Protein AF-A0A3A8YNC7-F1 (afdb_monomer_lite)

pLDDT: mean 73.22, std 20.15, range [21.61, 98.5]

Structure (mmCIF, N/CA/C/O backbone):
data_AF-A0A3A8YNC7-F1
#
_entry.id   AF-A0A3A8YNC7-F1
#
loop_
_atom_site.group_PDB
_atom_site.id
_atom_site.type_symbol
_atom_site.label_atom_id
_atom_site.label_alt_id
_atom_site.label_comp_id
_atom_site.label_asym_id
_atom_site.label_entity_id
_atom_site.label_seq_id
_atom_site.pdbx_PDB_ins_code
_atom_site.Cartn_x
_atom_site.Cartn_y
_atom_site.Cartn_z
_atom_site.occupancy
_atom_site.B_iso_or_equiv
_atom_site.auth_seq_id
_atom_site.auth_comp_id
_atom_site.auth_asym_id
_atom_site.auth_atom_id
_atom_site.pdbx_PDB_model_num
ATOM 1 N N . MET A 1 1 ? -56.239 -61.894 19.172 1.00 36.03 1 MET A N 1
ATOM 2 C CA . MET A 1 1 ? -54.811 -61.527 19.090 1.00 36.03 1 MET A CA 1
ATOM 3 C C . MET A 1 1 ? -54.621 -60.693 17.824 1.00 36.03 1 MET A C 1
ATOM 5 O O . MET A 1 1 ? -54.429 -61.271 16.771 1.00 36.03 1 MET A O 1
ATOM 9 N N . GLY A 1 2 ? -54.797 -59.375 17.793 1.00 36.41 2 GLY A N 1
ATOM 10 C CA . GLY A 1 2 ? -55.080 -58.396 18.844 1.00 36.41 2 GLY A CA 1
ATOM 11 C C . GLY A 1 2 ? -54.711 -56.994 18.331 1.00 36.41 2 GLY A C 1
ATOM 12 O O . GLY A 1 2 ? -53.533 -56.684 18.341 1.00 36.41 2 GLY A O 1
ATOM 13 N N . GLU A 1 3 ? -55.727 -56.250 17.855 1.00 26.77 3 GLU A N 1
ATOM 14 C CA . GLU A 1 3 ? -55.919 -54.768 17.847 1.00 26.77 3 GLU A CA 1
ATOM 15 C C . GLU A 1 3 ? -54.811 -53.881 17.225 1.00 26.77 3 GLU A C 1
ATOM 17 O O . GLU A 1 3 ? -53.690 -53.852 17.704 1.00 26.77 3 GLU A O 1
ATOM 22 N N . LEU A 1 4 ? -54.973 -53.102 16.141 1.00 25.41 4 LEU A N 1
ATOM 23 C CA . LEU A 1 4 ? -56.063 -52.242 15.628 1.00 25.41 4 LEU A CA 1
ATOM 24 C C . LEU A 1 4 ? -56.652 -51.233 16.637 1.00 25.41 4 LEU A C 1
ATOM 26 O O . LEU A 1 4 ? -57.616 -51.556 17.313 1.00 25.41 4 LEU A O 1
ATOM 30 N N . THR A 1 5 ? -56.150 -49.988 16.602 1.00 24.94 5 THR A N 1
ATOM 31 C CA . THR A 1 5 ? -56.826 -48.699 16.934 1.00 24.94 5 THR A CA 1
ATOM 32 C C . THR A 1 5 ? -55.900 -47.570 16.437 1.00 24.94 5 THR A C 1
ATOM 34 O O . THR A 1 5 ? -54.744 -47.549 16.835 1.00 24.94 5 THR A O 1
ATOM 37 N N . ILE A 1 6 ? -56.194 -46.698 15.460 1.00 26.88 6 ILE A N 1
ATOM 38 C CA . ILE A 1 6 ? -57.247 -45.665 15.309 1.00 26.88 6 ILE A CA 1
ATOM 39 C C . ILE A 1 6 ? -57.457 -44.808 16.562 1.00 26.88 6 ILE A C 1
ATOM 41 O O . ILE A 1 6 ? -58.116 -45.286 17.477 1.00 26.88 6 ILE A O 1
ATOM 45 N N . ARG A 1 7 ? -57.029 -43.531 16.513 1.00 24.56 7 ARG A N 1
ATOM 46 C CA . ARG A 1 7 ? -57.798 -42.270 16.752 1.00 24.56 7 ARG A CA 1
ATOM 47 C C . ARG A 1 7 ? -56.975 -41.123 16.122 1.00 24.56 7 ARG A C 1
ATOM 49 O O . ARG A 1 7 ? -55.797 -41.031 16.425 1.00 24.56 7 ARG A O 1
ATOM 56 N N . ARG A 1 8 ? -57.387 -40.348 15.109 1.00 24.58 8 ARG A N 1
ATOM 57 C CA . ARG A 1 8 ? -58.594 -39.533 14.846 1.00 24.58 8 ARG A CA 1
ATOM 58 C C . ARG A 1 8 ? -58.827 -38.398 15.858 1.00 24.58 8 ARG A C 1
ATOM 60 O O . ARG A 1 8 ? -59.073 -38.654 17.029 1.00 24.58 8 ARG A O 1
ATOM 67 N N . ASP A 1 9 ? -58.807 -37.188 15.292 1.00 24.61 9 ASP A N 1
ATOM 68 C CA . ASP A 1 9 ? -59.460 -35.935 15.686 1.00 24.61 9 ASP A CA 1
ATOM 69 C C . ASP A 1 9 ? -59.017 -35.205 16.964 1.00 24.61 9 ASP A C 1
ATOM 71 O O . ASP A 1 9 ? -59.335 -35.604 18.081 1.00 24.61 9 ASP A O 1
ATOM 75 N N . ARG A 1 10 ? -58.458 -33.998 16.773 1.00 25.97 10 ARG A N 1
ATOM 76 C CA . ARG A 1 10 ? -59.207 -32.755 17.052 1.00 25.97 10 ARG A CA 1
ATOM 77 C C . ARG A 1 10 ? -58.528 -31.504 16.480 1.00 25.97 10 ARG A C 1
ATOM 79 O O . ARG A 1 10 ? -57.639 -30.915 17.079 1.00 25.97 10 ARG A O 1
ATOM 86 N N . ILE A 1 11 ? -59.069 -31.051 15.350 1.00 27.25 11 ILE A N 1
ATOM 87 C CA . ILE A 1 11 ? -59.377 -29.632 15.148 1.00 27.25 11 ILE A CA 1
ATOM 88 C C . ILE A 1 11 ? -60.485 -29.287 16.154 1.00 27.25 11 ILE A C 1
ATOM 90 O O . ILE A 1 11 ? -61.528 -29.933 16.141 1.00 27.25 11 ILE A O 1
ATOM 94 N N . LEU A 1 12 ? -60.247 -28.307 17.024 1.00 26.52 12 LEU A N 1
ATOM 95 C CA . LEU A 1 12 ? -61.237 -27.498 17.755 1.00 26.52 12 LEU A CA 1
ATOM 96 C C . LEU A 1 12 ? -60.444 -26.291 18.281 1.00 26.52 12 LEU A C 1
ATOM 98 O O . LEU A 1 12 ? -59.637 -26.409 19.192 1.00 26.52 12 LEU A O 1
ATOM 102 N N . ALA A 1 13 ? -60.413 -25.219 17.499 1.00 24.56 13 ALA A N 1
ATOM 103 C CA . ALA A 1 13 ? -61.351 -24.108 17.623 1.00 24.56 13 ALA A CA 1
ATOM 104 C C . ALA A 1 13 ? -60.949 -23.160 18.757 1.00 24.56 13 ALA A C 1
ATOM 106 O O . ALA A 1 13 ? -61.135 -23.430 19.940 1.00 24.56 13 ALA A O 1
ATOM 107 N N . ALA A 1 14 ? -60.447 -22.003 18.333 1.00 27.52 14 ALA A N 1
ATOM 108 C CA . ALA A 1 14 ? -60.489 -20.786 19.112 1.00 27.52 14 ALA A CA 1
ATOM 109 C C . ALA A 1 14 ? -61.939 -20.504 19.547 1.00 27.52 14 ALA A C 1
ATOM 111 O O . ALA A 1 14 ? -62.822 -20.309 18.711 1.00 27.52 14 ALA A O 1
ATOM 112 N N . ALA A 1 15 ? -62.166 -20.446 20.854 1.00 23.89 15 ALA A N 1
ATOM 113 C CA . ALA A 1 15 ? -63.311 -19.785 21.469 1.00 23.89 15 ALA A CA 1
ATOM 114 C C . ALA A 1 15 ? -62.714 -18.750 22.435 1.00 23.89 15 ALA A C 1
ATOM 116 O O . ALA A 1 15 ? -62.062 -19.114 23.405 1.00 23.89 15 ALA A O 1
ATOM 117 N N . ARG A 1 16 ? -62.626 -17.470 22.056 1.00 25.02 16 ARG A N 1
ATOM 118 C CA . ARG A 1 16 ? -63.670 -16.439 22.222 1.00 25.02 16 ARG A CA 1
ATOM 119 C C . ARG A 1 16 ? -64.345 -16.487 23.597 1.00 25.02 16 ARG A C 1
ATOM 121 O O . ARG A 1 16 ? -65.278 -17.253 23.802 1.00 25.02 16 ARG A O 1
ATOM 128 N N . TYR A 1 17 ? -63.936 -15.561 24.459 1.00 21.61 17 TYR A N 1
ATOM 129 C CA . TYR A 1 17 ? -64.801 -14.909 25.444 1.00 21.61 17 TYR A CA 1
ATOM 130 C C . TYR A 1 17 ? -65.107 -13.520 24.855 1.00 21.61 17 TYR A C 1
ATOM 132 O O . TYR A 1 17 ? -64.193 -12.730 24.643 1.00 21.61 17 TYR A O 1
ATOM 140 N N . GLN A 1 18 ? -66.246 -13.332 24.183 1.00 25.81 18 GLN A N 1
ATOM 141 C CA . GLN A 1 18 ? -67.522 -12.873 24.749 1.00 25.81 18 GLN A CA 1
ATOM 142 C C . GLN A 1 18 ? -67.391 -11.562 25.538 1.00 25.81 18 GLN A C 1
ATOM 144 O O . GLN A 1 18 ? -67.278 -11.549 26.759 1.00 25.81 18 GLN A O 1
ATOM 149 N N . GLY A 1 19 ? -67.452 -10.455 24.790 1.00 26.84 19 GLY A N 1
ATOM 150 C CA . GLY A 1 19 ? -68.066 -9.225 25.273 1.00 26.84 19 GLY A CA 1
ATOM 151 C C . GLY A 1 19 ? -69.580 -9.426 25.347 1.00 26.84 19 GLY A C 1
ATOM 152 O O . GLY A 1 19 ? -70.177 -10.082 24.494 1.00 26.84 19 GLY A O 1
ATOM 153 N N . THR A 1 20 ? -70.174 -8.923 26.417 1.00 27.91 20 THR A N 1
ATOM 154 C CA . THR A 1 20 ? -71.595 -9.015 26.728 1.00 27.91 20 THR A CA 1
ATOM 155 C C . THR A 1 20 ? -72.406 -8.019 25.901 1.00 27.91 20 THR A C 1
ATOM 157 O O . THR A 1 20 ? -72.240 -6.810 26.037 1.00 27.91 20 THR A O 1
ATOM 160 N N . ASP A 1 21 ? -73.334 -8.535 25.096 1.00 26.31 21 ASP A N 1
ATOM 161 C CA . ASP A 1 21 ? -74.416 -7.756 24.493 1.00 26.31 21 ASP A CA 1
ATOM 162 C C . ASP A 1 21 ? -75.533 -7.487 25.514 1.00 26.31 21 ASP A C 1
ATOM 164 O O . ASP A 1 21 ? -75.983 -8.380 26.239 1.00 26.31 21 ASP A O 1
ATOM 168 N N . ARG A 1 22 ? -76.074 -6.265 25.485 1.00 26.98 22 ARG A N 1
ATOM 169 C CA . ARG A 1 22 ? -77.496 -6.024 25.755 1.00 26.98 22 ARG A CA 1
ATOM 170 C C . ARG A 1 22 ? -78.096 -5.275 24.572 1.00 26.98 22 ARG A C 1
ATOM 172 O O . ARG A 1 22 ? -77.726 -4.143 24.279 1.00 26.98 22 ARG A O 1
ATOM 179 N N . ALA A 1 23 ? -79.029 -5.958 23.922 1.00 25.92 23 ALA A N 1
ATOM 180 C CA . ALA A 1 23 ? -79.800 -5.526 22.772 1.00 25.92 23 ALA A CA 1
ATOM 181 C C . ALA A 1 23 ? -80.750 -4.354 23.069 1.00 25.92 23 ALA A C 1
ATOM 183 O O . ALA A 1 23 ? -81.299 -4.251 24.168 1.00 25.92 23 ALA A O 1
ATOM 184 N N . LYS A 1 24 ? -81.056 -3.582 22.019 1.00 27.03 24 LYS A N 1
ATOM 185 C CA . LYS A 1 24 ? -82.421 -3.134 21.713 1.00 27.03 24 LYS A CA 1
ATOM 186 C C . LYS A 1 24 ? -82.661 -3.183 20.198 1.00 27.03 24 LYS A C 1
ATOM 188 O O . LYS A 1 24 ? -81.857 -2.673 19.425 1.00 27.03 24 LYS A O 1
ATOM 193 N N . GLU A 1 25 ? -83.759 -3.852 19.843 1.00 25.83 25 GLU A N 1
ATOM 194 C CA . GLU A 1 25 ? -84.426 -3.976 18.533 1.00 25.83 25 GLU A CA 1
ATOM 195 C C . GLU A 1 25 ? -84.567 -2.607 17.818 1.00 25.83 25 GLU A C 1
ATOM 197 O O . GLU A 1 25 ? -84.596 -1.576 18.481 1.00 25.83 25 GLU A O 1
ATOM 202 N N . ALA A 1 26 ? -84.693 -2.480 16.490 1.00 25.22 26 ALA A N 1
ATOM 203 C CA . ALA A 1 26 ? -85.807 -2.984 15.687 1.00 25.22 26 ALA A CA 1
ATOM 204 C C . ALA A 1 26 ? -85.652 -2.626 14.187 1.00 25.22 26 ALA A C 1
ATOM 206 O O . ALA A 1 26 ? -85.130 -1.566 13.855 1.00 25.22 26 ALA A O 1
ATOM 207 N N . ALA A 1 27 ? -86.243 -3.488 13.346 1.00 25.38 27 ALA A N 1
ATOM 208 C CA . ALA A 1 27 ? -86.808 -3.275 11.998 1.00 25.38 27 ALA A CA 1
ATOM 209 C C . ALA A 1 27 ? -85.867 -2.810 10.854 1.00 25.38 27 ALA A C 1
ATOM 211 O O . ALA A 1 27 ? -85.454 -1.663 10.781 1.00 25.38 27 ALA A O 1
ATOM 212 N N . ALA A 1 28 ? -85.414 -3.697 9.960 1.00 27.89 28 ALA A N 1
ATOM 213 C CA . ALA A 1 28 ? -86.132 -4.321 8.829 1.00 27.89 28 ALA A CA 1
ATOM 214 C C . ALA A 1 28 ? -86.330 -3.410 7.597 1.00 27.89 28 ALA A C 1
ATOM 216 O O . ALA A 1 28 ? -87.231 -2.583 7.579 1.00 27.89 28 ALA A O 1
ATOM 217 N N . ALA A 1 29 ? -85.560 -3.667 6.529 1.00 26.53 29 ALA A N 1
ATOM 218 C CA . ALA A 1 29 ? -86.051 -3.701 5.145 1.00 26.53 29 ALA A CA 1
ATOM 219 C C . ALA A 1 29 ? -85.011 -4.338 4.202 1.00 26.53 29 ALA A C 1
ATOM 221 O O . ALA A 1 29 ? -83.805 -4.134 4.311 1.00 26.53 29 ALA A O 1
ATOM 222 N N . VAL A 1 30 ? -85.536 -5.157 3.299 1.00 27.34 30 VAL A N 1
ATOM 223 C CA . VAL A 1 30 ? -84.879 -6.104 2.396 1.00 27.34 30 VAL A CA 1
ATOM 224 C C . VAL A 1 30 ? -84.108 -5.409 1.264 1.00 27.34 30 VAL A C 1
ATOM 226 O O . VAL A 1 30 ? -84.571 -4.433 0.684 1.00 27.34 30 VAL A O 1
ATOM 229 N N . LYS A 1 31 ? -82.939 -5.971 0.922 1.00 29.16 31 LYS A N 1
ATOM 230 C CA . LYS A 1 31 ? -82.148 -5.664 -0.280 1.00 29.16 31 LYS A CA 1
ATOM 231 C C . LYS A 1 31 ? -82.845 -6.178 -1.548 1.00 29.16 31 LYS A C 1
ATOM 233 O O . LYS A 1 31 ? -83.121 -7.371 -1.642 1.00 29.16 31 LYS A O 1
ATOM 238 N N . SER A 1 32 ? -82.958 -5.323 -2.563 1.00 27.83 32 SER A N 1
ATOM 239 C CA . SER A 1 32 ? -82.966 -5.713 -3.981 1.00 27.83 32 SER A CA 1
ATOM 240 C C . SER A 1 32 ? -81.785 -5.051 -4.703 1.00 27.83 32 SER A C 1
ATOM 242 O O . SER A 1 32 ? -81.369 -3.950 -4.355 1.00 27.83 32 SER A O 1
ATOM 244 N N . GLN A 1 33 ? -81.208 -5.784 -5.651 1.00 38.75 33 GLN A N 1
ATOM 245 C CA . GLN A 1 33 ? -79.868 -5.632 -6.230 1.00 38.75 33 GLN A CA 1
ATOM 246 C C . GLN A 1 33 ? -79.606 -4.333 -7.023 1.00 38.75 33 GLN A C 1
ATOM 248 O O . GLN A 1 33 ? -80.477 -3.838 -7.729 1.00 38.75 33 GLN A O 1
ATOM 253 N N . GLY A 1 34 ? -78.343 -3.883 -6.993 1.00 24.28 34 GLY A N 1
ATOM 254 C CA . GLY A 1 34 ? -77.712 -2.946 -7.936 1.00 24.28 34 GLY A CA 1
ATOM 255 C C . GLY A 1 34 ? -76.236 -2.706 -7.550 1.00 24.28 34 GLY A C 1
ATOM 256 O O . GLY A 1 34 ? -75.964 -2.588 -6.356 1.00 24.28 34 GLY A O 1
ATOM 257 N N . PRO A 1 35 ? -75.263 -2.722 -8.484 1.00 34.44 35 PRO A N 1
ATOM 258 C CA . PRO A 1 35 ? -73.859 -3.008 -8.179 1.00 34.44 35 PRO A CA 1
ATOM 259 C C . PRO A 1 35 ? -73.068 -1.803 -7.643 1.00 34.44 35 PRO A C 1
ATOM 261 O O . PRO A 1 35 ? -73.317 -0.663 -8.014 1.00 34.44 35 PRO A O 1
ATOM 264 N N . SER A 1 36 ? -72.066 -2.117 -6.813 1.00 35.53 36 SER A N 1
ATOM 265 C CA . SER A 1 36 ? -70.827 -1.362 -6.564 1.00 35.53 36 SER A CA 1
ATOM 266 C C . SER A 1 36 ? -70.926 0.167 -6.421 1.00 35.53 36 SER A C 1
ATOM 268 O O . SER A 1 36 ? -70.812 0.913 -7.391 1.00 35.53 36 SER A O 1
ATOM 270 N N . ARG A 1 37 ? -70.985 0.646 -5.173 1.00 33.00 37 ARG A N 1
ATOM 271 C CA . ARG A 1 37 ? -70.445 1.962 -4.789 1.00 33.00 37 ARG A CA 1
ATOM 272 C C . ARG A 1 37 ? -69.829 1.898 -3.394 1.00 33.00 37 ARG A C 1
ATOM 274 O O . ARG A 1 37 ? -70.477 2.249 -2.417 1.00 33.00 37 ARG A O 1
ATOM 281 N N . THR A 1 38 ? -68.563 1.494 -3.314 1.00 38.25 38 THR A N 1
ATOM 282 C CA . THR A 1 38 ? -67.683 1.800 -2.172 1.00 38.25 38 THR A CA 1
ATOM 283 C C . THR A 1 38 ? -66.236 1.946 -2.646 1.00 38.25 38 THR A C 1
ATOM 285 O O . THR A 1 38 ? -65.431 1.040 -2.475 1.00 38.25 38 THR A O 1
ATOM 288 N N . THR A 1 39 ? -65.904 3.098 -3.230 1.00 40.06 39 THR A N 1
ATOM 289 C CA . THR A 1 39 ? -64.523 3.604 -3.383 1.00 40.06 39 THR A CA 1
ATOM 290 C C . THR A 1 39 ? -64.561 5.134 -3.379 1.00 40.06 39 THR A C 1
ATOM 292 O O . THR A 1 39 ? -64.341 5.774 -4.401 1.00 40.06 39 THR A O 1
ATOM 295 N N . GLY A 1 40 ? -64.937 5.733 -2.246 1.00 40.56 40 GLY A N 1
ATOM 296 C CA . GLY A 1 40 ? -65.121 7.188 -2.141 1.00 40.56 40 GLY A CA 1
ATOM 297 C C . GLY A 1 40 ? -64.564 7.842 -0.877 1.00 40.56 40 GLY A C 1
ATOM 298 O O . GLY A 1 40 ? -64.902 8.991 -0.631 1.00 40.56 40 GLY A O 1
ATOM 299 N N . LEU A 1 41 ? -63.751 7.153 -0.063 1.00 45.22 41 LEU A N 1
ATOM 300 C CA . LEU A 1 41 ? -63.377 7.649 1.274 1.00 45.22 41 LEU A CA 1
ATOM 301 C C . LEU A 1 41 ? -61.881 7.618 1.642 1.00 45.22 41 LEU A C 1
ATOM 303 O O . LEU A 1 41 ? -61.559 7.843 2.798 1.00 45.22 41 LEU A O 1
ATOM 307 N N . ASN A 1 42 ? -60.934 7.432 0.713 1.00 55.19 42 ASN A N 1
ATOM 308 C CA . ASN A 1 42 ? -59.547 7.130 1.130 1.00 55.19 42 ASN A CA 1
ATOM 309 C C . ASN A 1 42 ? -58.510 8.237 0.858 1.00 55.19 42 ASN A C 1
ATOM 311 O O . ASN A 1 42 ? -57.356 8.092 1.252 1.00 55.19 42 ASN A O 1
ATOM 315 N N . VAL A 1 43 ? -58.877 9.352 0.218 1.00 45.53 43 VAL A N 1
ATOM 316 C CA . VAL A 1 43 ? -57.926 10.455 -0.051 1.00 45.53 43 VAL A CA 1
ATOM 317 C C . VAL A 1 43 ? -57.842 11.421 1.133 1.00 45.53 43 VAL A C 1
ATOM 319 O O . VAL A 1 43 ? -56.748 11.807 1.533 1.00 45.53 43 VAL A O 1
ATOM 322 N N . SER A 1 44 ? -58.980 11.746 1.757 1.00 47.91 44 SER A N 1
ATOM 323 C CA . SER A 1 44 ? -59.034 12.673 2.897 1.00 47.91 44 SER A CA 1
ATOM 324 C C . SER A 1 44 ? -58.355 12.109 4.149 1.00 47.91 44 SER A C 1
ATOM 326 O O . SER A 1 44 ? -57.640 12.839 4.826 1.00 47.91 44 SER A O 1
ATOM 328 N N . GLU A 1 45 ? -58.520 10.813 4.436 1.00 55.66 45 GLU A N 1
ATOM 329 C CA . GLU A 1 45 ? -57.839 10.147 5.559 1.00 55.66 45 GLU A CA 1
ATOM 330 C C . GLU A 1 45 ? -56.326 10.050 5.334 1.00 55.66 45 GLU A C 1
ATOM 332 O O . GLU A 1 45 ? -55.543 10.257 6.260 1.00 55.66 45 GLU A O 1
ATOM 337 N N . THR A 1 46 ? -55.901 9.793 4.093 1.00 53.09 46 THR A N 1
ATOM 338 C CA . THR A 1 46 ? -54.478 9.754 3.727 1.00 53.09 46 THR A CA 1
ATOM 339 C C . THR A 1 46 ? -53.843 11.137 3.873 1.00 53.09 46 THR A C 1
ATOM 341 O O . THR A 1 46 ? -52.779 11.256 4.480 1.00 53.09 46 THR A O 1
ATOM 344 N N . LEU A 1 47 ? -54.526 12.193 3.417 1.00 50.88 47 LEU A N 1
ATOM 345 C CA . LEU A 1 47 ? -54.077 13.576 3.587 1.00 50.88 47 LEU A CA 1
ATOM 346 C C . LEU A 1 47 ? -54.019 13.967 5.072 1.00 50.88 47 LEU A C 1
ATOM 348 O O . LEU A 1 47 ? -53.033 14.543 5.517 1.00 50.88 47 LEU A O 1
ATOM 352 N N . GLN A 1 48 ? -55.023 13.588 5.868 1.00 59.34 48 GLN A N 1
ATOM 353 C CA . GLN A 1 48 ? -55.058 13.858 7.309 1.00 59.34 48 GLN A CA 1
ATOM 354 C C . GLN A 1 48 ? -53.940 13.118 8.061 1.00 59.34 48 GLN A C 1
ATOM 356 O O . GLN A 1 48 ? -53.300 13.686 8.948 1.00 59.34 48 GLN A O 1
ATOM 361 N N . ARG A 1 49 ? -53.636 11.875 7.665 1.00 61.09 49 ARG A N 1
ATOM 362 C CA . ARG A 1 49 ? -52.511 11.095 8.197 1.00 61.09 49 ARG A CA 1
ATOM 363 C C . ARG A 1 49 ? -51.167 11.723 7.822 1.00 61.09 49 ARG A C 1
ATOM 365 O O . ARG A 1 49 ? -50.299 11.815 8.686 1.00 61.09 49 ARG A O 1
ATOM 372 N N . LEU A 1 50 ? -51.006 12.213 6.593 1.00 57.34 50 LEU A N 1
ATOM 373 C CA . LEU A 1 50 ? -49.811 12.951 6.167 1.00 57.34 50 LEU A CA 1
ATOM 374 C C . LEU A 1 50 ? -49.656 14.280 6.916 1.00 57.34 50 LEU A C 1
ATOM 376 O O . LEU A 1 50 ? -48.567 14.564 7.399 1.00 57.34 50 LEU A O 1
ATOM 380 N N . MET A 1 51 ? -50.737 15.042 7.111 1.00 64.94 51 MET A N 1
ATOM 381 C CA . MET A 1 51 ? -50.718 16.278 7.906 1.00 64.94 51 MET A CA 1
ATOM 382 C C . MET A 1 51 ? -50.359 16.010 9.373 1.00 64.94 51 MET A C 1
ATOM 384 O O . MET A 1 51 ? -49.579 16.759 9.951 1.00 64.94 51 MET A O 1
ATOM 388 N N . SER A 1 52 ? -50.863 14.921 9.966 1.00 68.56 52 SER A N 1
ATOM 389 C CA . SER A 1 52 ? -50.487 14.523 11.331 1.00 68.56 52 SER A CA 1
ATOM 390 C C . SER A 1 52 ? -49.013 14.111 11.443 1.00 68.56 52 SER A C 1
ATOM 392 O O . SER A 1 52 ? -48.345 14.504 12.395 1.00 68.56 52 SER A O 1
ATOM 394 N N . LYS A 1 53 ? -48.477 13.386 10.449 1.00 61.88 53 LYS A N 1
ATOM 395 C CA . LYS A 1 53 ? -47.054 13.013 10.383 1.00 61.88 53 LYS A CA 1
ATOM 396 C C . LYS A 1 53 ? -46.154 14.234 10.168 1.00 61.88 53 LYS A C 1
ATOM 398 O O . LYS A 1 53 ? -45.124 14.337 10.823 1.00 61.88 53 LYS A O 1
ATOM 403 N N . ALA A 1 54 ? -46.561 15.166 9.305 1.00 62.84 54 ALA A N 1
ATOM 404 C CA . ALA A 1 54 ? -45.859 16.426 9.077 1.00 62.84 54 ALA A CA 1
ATOM 405 C C . ALA A 1 54 ? -45.859 17.309 10.336 1.00 62.84 54 ALA A C 1
ATOM 407 O O . ALA A 1 54 ? -44.811 17.812 10.719 1.00 62.84 54 ALA A O 1
ATOM 408 N N . GLY A 1 55 ? -46.992 17.418 11.042 1.00 66.88 55 GLY A N 1
ATOM 409 C CA . GLY A 1 55 ? -47.067 18.148 12.313 1.00 66.88 55 GLY A CA 1
ATOM 410 C C . GLY A 1 55 ? -46.168 17.546 13.401 1.00 66.88 55 GLY A C 1
ATOM 411 O O . GLY A 1 55 ? -45.433 18.270 14.066 1.00 66.88 55 GLY A O 1
ATOM 412 N N . GLN A 1 56 ? -46.141 16.215 13.529 1.00 67.38 56 GLN A N 1
ATOM 413 C CA . GLN A 1 56 ? -45.228 15.522 14.451 1.00 67.38 56 GLN A CA 1
ATOM 414 C C . GLN A 1 56 ? -43.751 15.706 14.069 1.00 67.38 56 GLN A C 1
ATOM 416 O O . GLN A 1 56 ? -42.895 15.814 14.946 1.00 67.38 56 GLN A O 1
ATOM 421 N N . ALA A 1 57 ? -43.434 15.741 12.773 1.00 63.03 57 ALA A N 1
ATOM 422 C CA . ALA A 1 57 ? -42.090 16.027 12.280 1.00 63.03 57 ALA A CA 1
ATOM 423 C C . ALA A 1 57 ? -41.649 17.465 12.604 1.00 63.03 57 ALA A C 1
ATOM 425 O O . ALA A 1 57 ? -40.514 17.677 13.023 1.00 63.03 57 ALA A O 1
ATOM 426 N N . GLU A 1 58 ? -42.541 18.446 12.471 1.00 68.88 58 GLU A N 1
ATOM 427 C CA . GLU A 1 58 ? -42.257 19.846 12.805 1.00 68.88 58 GLU A CA 1
ATOM 428 C C . GLU A 1 58 ? -42.046 20.074 14.300 1.00 68.88 58 GLU A C 1
ATOM 430 O O . GLU A 1 58 ? -41.134 20.807 14.687 1.00 68.88 58 GLU A O 1
ATOM 435 N N . GLU A 1 59 ? -42.858 19.440 15.150 1.00 73.88 59 GLU A N 1
ATOM 436 C CA . GLU A 1 59 ? -42.677 19.489 16.604 1.00 73.88 59 GLU A CA 1
ATOM 437 C C . GLU A 1 59 ? -41.305 18.940 17.008 1.00 73.88 59 GLU A C 1
ATOM 439 O O . GLU A 1 59 ? -40.593 19.583 17.781 1.00 73.88 59 GLU A O 1
ATOM 444 N N . ARG A 1 60 ? -40.893 17.818 16.406 1.00 70.50 60 ARG A N 1
ATOM 445 C CA . ARG A 1 60 ? -39.577 17.202 16.621 1.00 70.50 60 ARG A CA 1
ATOM 446 C C . ARG A 1 60 ? -38.419 18.088 16.160 1.00 70.50 60 ARG A C 1
ATOM 448 O O . ARG A 1 60 ? -37.470 18.280 16.916 1.00 70.50 60 ARG A O 1
ATOM 455 N N . VAL A 1 61 ? -38.521 18.698 14.977 1.00 71.75 61 VAL A N 1
ATOM 456 C CA . VAL A 1 61 ? -37.509 19.645 14.470 1.00 71.75 61 VAL A CA 1
ATOM 457 C C . VAL A 1 61 ? -37.411 20.870 15.384 1.00 71.75 61 VAL A C 1
ATOM 459 O O . VAL A 1 61 ? -36.320 21.361 15.672 1.00 71.75 61 VAL A O 1
ATOM 462 N N . ARG A 1 62 ? -38.546 21.365 15.891 1.00 76.75 62 ARG A N 1
ATOM 463 C CA . ARG A 1 62 ? -38.579 22.498 16.823 1.00 76.75 62 ARG A CA 1
ATOM 464 C C . ARG A 1 62 ? -37.946 22.150 18.173 1.00 76.75 62 ARG A C 1
ATOM 466 O O . ARG A 1 62 ? -37.290 23.010 18.760 1.00 76.75 62 ARG A O 1
ATOM 473 N N . GLU A 1 63 ? -38.148 20.930 18.662 1.00 78.44 63 GLU A N 1
ATOM 474 C CA . GLU A 1 63 ? -37.517 20.410 19.879 1.00 78.44 63 GLU A CA 1
ATOM 475 C C . GLU A 1 63 ? -36.001 20.243 19.702 1.00 78.44 63 GLU A C 1
ATOM 477 O O . GLU A 1 63 ? -35.233 20.733 20.533 1.00 78.44 63 GLU A O 1
ATOM 482 N N . GLY A 1 64 ? -35.556 19.668 18.580 1.00 76.06 64 GLY A N 1
ATOM 483 C CA . GLY A 1 64 ? -34.131 19.557 18.263 1.00 76.06 64 GLY A CA 1
ATOM 484 C C . GLY A 1 64 ? -33.450 20.926 18.158 1.00 76.06 64 GLY A C 1
ATOM 485 O O . GLY A 1 64 ? -32.393 21.140 18.745 1.00 76.06 64 GLY A O 1
ATOM 486 N N . ARG A 1 65 ? -34.115 21.915 17.545 1.00 80.94 65 ARG A N 1
ATOM 487 C CA . ARG A 1 65 ? -33.599 23.291 17.470 1.00 80.94 65 ARG A CA 1
ATOM 488 C C . ARG A 1 65 ? -33.450 23.944 18.843 1.00 80.94 65 ARG A C 1
ATOM 490 O O . ARG A 1 65 ? -32.460 24.621 19.088 1.00 80.94 65 ARG A O 1
ATOM 497 N N . ARG A 1 66 ? -34.422 23.752 19.744 1.00 82.94 66 ARG A N 1
ATOM 498 C CA . ARG A 1 66 ? -34.322 24.253 21.128 1.00 82.94 66 ARG A CA 1
ATOM 499 C C . ARG A 1 66 ? -33.142 23.621 21.861 1.00 82.94 66 ARG A C 1
ATOM 501 O O . ARG A 1 66 ? -32.439 24.330 22.563 1.00 82.94 66 ARG A O 1
ATOM 508 N N . THR A 1 67 ? -32.924 22.323 21.656 1.00 82.69 67 THR A N 1
ATOM 509 C CA . THR A 1 67 ? -31.809 21.573 22.252 1.00 82.69 67 THR A CA 1
ATOM 510 C C . THR A 1 67 ? -30.461 22.156 21.824 1.00 82.69 67 THR A C 1
ATOM 512 O O . THR A 1 67 ? -29.639 22.474 22.681 1.00 82.69 67 THR A O 1
ATOM 515 N N . LEU A 1 68 ? -30.268 22.380 20.518 1.00 82.69 68 LEU A N 1
ATOM 516 C CA . LEU A 1 68 ? -29.054 23.008 19.984 1.00 82.69 68 LEU A CA 1
ATOM 517 C C . LEU A 1 68 ? -28.855 24.432 20.527 1.00 82.69 68 LEU A C 1
ATOM 519 O O . LEU A 1 68 ? -27.771 24.748 21.002 1.00 82.69 68 LEU A O 1
ATOM 523 N N . GLN A 1 69 ? -29.910 25.255 20.552 1.00 86.38 69 GLN A N 1
ATOM 524 C CA . GLN A 1 69 ? -29.847 26.629 21.077 1.00 86.38 69 GLN A CA 1
ATOM 525 C C . GLN A 1 69 ? -29.475 26.688 22.565 1.00 86.38 69 GLN A C 1
ATOM 527 O O . GLN A 1 69 ? -28.744 27.584 22.987 1.00 86.38 69 GLN A O 1
ATOM 532 N N . THR A 1 70 ? -29.977 25.747 23.372 1.00 87.31 70 THR A N 1
ATOM 533 C CA . THR A 1 70 ? -29.605 25.643 24.788 1.00 87.31 70 THR A CA 1
ATOM 534 C C . THR A 1 70 ? -28.115 25.346 24.943 1.00 87.31 70 THR A C 1
ATOM 536 O O . THR A 1 70 ? -27.459 26.014 25.737 1.00 87.31 70 THR A O 1
ATOM 539 N N . GLY A 1 71 ? -27.570 24.400 24.171 1.00 85.94 71 GLY A N 1
ATOM 540 C CA . GLY A 1 71 ? -26.136 24.098 24.208 1.00 85.94 71 GLY A CA 1
ATOM 541 C C . GLY A 1 71 ? -25.269 25.251 23.694 1.00 85.94 71 GLY A C 1
ATOM 542 O O . GLY A 1 71 ? -24.300 25.611 24.350 1.00 85.94 71 GLY A O 1
ATOM 543 N N . GLU A 1 72 ? -25.650 25.892 22.587 1.00 87.69 72 GLU A N 1
ATOM 544 C CA . GLU A 1 72 ? -24.921 27.024 21.993 1.00 87.69 72 GLU A CA 1
ATOM 545 C C . GLU A 1 72 ? -24.824 28.227 22.945 1.00 87.69 72 GLU A C 1
ATOM 547 O O . GLU A 1 72 ? -23.755 28.820 23.084 1.00 87.69 72 GLU A O 1
ATOM 552 N N . THR A 1 73 ? -25.912 28.538 23.663 1.00 90.44 73 THR A N 1
ATOM 553 C CA . THR A 1 73 ? -25.929 29.614 24.671 1.00 90.44 73 THR A CA 1
ATOM 554 C C . THR A 1 73 ? -24.917 29.336 25.784 1.00 90.44 73 THR A C 1
ATOM 556 O O . THR A 1 73 ? -24.127 30.209 26.135 1.00 90.44 73 THR A O 1
ATOM 559 N N . VAL A 1 74 ? -24.896 28.102 26.300 1.00 92.00 74 VAL A N 1
ATOM 560 C CA . VAL A 1 74 ? -23.950 27.695 27.350 1.00 92.00 74 VAL A CA 1
ATOM 561 C C . VAL A 1 74 ? -22.512 27.745 26.834 1.00 92.00 74 VAL A C 1
ATOM 563 O O . VAL A 1 74 ? -21.636 28.260 27.523 1.00 92.00 74 VAL A O 1
ATOM 566 N N . LEU A 1 75 ? -22.256 27.262 25.615 1.00 89.88 75 LEU A N 1
ATOM 567 C CA . LEU A 1 75 ? -20.918 27.284 25.017 1.00 89.88 75 LEU A CA 1
ATOM 568 C C . LEU A 1 75 ? -20.398 28.713 24.817 1.00 89.88 75 LEU A C 1
ATOM 570 O O . LEU A 1 75 ? -19.228 28.967 25.089 1.00 89.88 75 LEU A O 1
ATOM 574 N N . ALA A 1 76 ? -21.253 29.649 24.396 1.00 89.81 76 ALA A N 1
ATOM 575 C CA . ALA A 1 76 ? -20.884 31.058 24.260 1.00 89.81 76 ALA A CA 1
ATOM 576 C C . ALA A 1 76 ? -20.488 31.683 25.611 1.00 89.81 76 ALA A C 1
ATOM 578 O O . ALA A 1 76 ? -19.431 32.303 25.715 1.00 89.81 76 ALA A O 1
ATOM 579 N N . GLU A 1 77 ? -21.272 31.450 26.669 1.00 92.88 77 GLU A N 1
ATOM 580 C CA . GLU A 1 77 ? -20.963 31.958 28.016 1.00 92.88 77 GLU A CA 1
ATOM 581 C C . GLU A 1 77 ? -19.681 31.339 28.605 1.00 92.88 77 GLU A C 1
ATOM 583 O O . GLU A 1 77 ? -18.900 32.019 29.284 1.00 92.88 77 GLU A O 1
ATOM 588 N N . VAL A 1 78 ? -19.424 30.055 28.326 1.00 93.06 78 VAL A N 1
ATOM 589 C CA . VAL A 1 78 ? -18.169 29.385 28.698 1.00 93.06 78 VAL A CA 1
ATOM 590 C C . VAL A 1 78 ? -16.988 29.991 27.934 1.00 93.06 78 VAL A C 1
ATOM 592 O O . VAL A 1 78 ? -15.966 30.284 28.554 1.00 93.06 78 VAL A O 1
ATOM 595 N N . GLN A 1 79 ? -17.124 30.245 26.629 1.00 91.69 79 GLN A N 1
ATOM 596 C CA . GLN A 1 79 ? -16.071 30.841 25.799 1.00 91.69 79 GLN A CA 1
ATOM 597 C C . GLN A 1 79 ? -15.686 32.253 26.270 1.00 91.69 79 GLN A C 1
ATOM 599 O O . GLN A 1 79 ? -14.496 32.584 26.353 1.00 91.69 79 GLN A O 1
ATOM 604 N N . ASP A 1 80 ? -16.670 33.070 26.645 1.00 93.44 80 ASP A N 1
ATOM 605 C CA . ASP A 1 80 ? -16.447 34.402 27.216 1.00 93.44 80 ASP A CA 1
ATOM 606 C C . ASP A 1 80 ? -15.746 34.322 28.580 1.00 93.44 80 ASP A C 1
ATOM 608 O O . ASP A 1 80 ? -14.793 35.061 28.853 1.00 93.44 80 ASP A O 1
ATOM 612 N N . SER A 1 81 ? -16.167 33.378 29.426 1.00 93.38 81 SER A N 1
ATOM 613 C CA . SER A 1 81 ? -15.569 33.153 30.746 1.00 93.38 81 SER A CA 1
ATOM 614 C C . SER A 1 81 ? -14.112 32.690 30.641 1.00 93.38 81 SER A C 1
ATOM 616 O O . SER A 1 81 ? -13.251 33.228 31.340 1.00 93.38 81 SER A O 1
ATOM 618 N N . LEU A 1 82 ? -13.803 31.767 29.723 1.00 93.31 82 LEU A N 1
ATOM 619 C CA . LEU A 1 82 ? -12.434 31.321 29.446 1.00 93.31 82 LEU A CA 1
ATOM 620 C C . LEU A 1 82 ? -11.562 32.453 28.888 1.00 93.31 82 LEU A C 1
ATOM 622 O O . LEU A 1 82 ? -10.413 32.602 29.299 1.00 93.31 82 LEU A O 1
ATOM 626 N N . SER A 1 83 ? -12.112 33.292 28.005 1.00 92.75 83 SER A N 1
ATOM 627 C CA . SER A 1 83 ? -11.408 34.468 27.474 1.00 92.75 83 SER A CA 1
ATOM 628 C C . SER A 1 83 ? -11.046 35.454 28.593 1.00 92.75 83 SER A C 1
ATOM 630 O O . SER A 1 83 ? -9.936 35.987 28.627 1.00 92.75 83 SER A O 1
ATOM 632 N N . ARG A 1 84 ? -11.946 35.649 29.567 1.00 93.69 84 ARG A N 1
ATOM 633 C CA . ARG A 1 84 ? -11.668 36.458 30.760 1.00 93.69 84 ARG A CA 1
ATOM 634 C C . ARG A 1 84 ? -10.601 35.824 31.652 1.00 93.69 84 ARG A C 1
ATOM 636 O O . ARG A 1 84 ? -9.714 36.535 32.113 1.00 93.69 84 ARG A O 1
ATOM 643 N N . MET A 1 85 ? -10.645 34.510 31.874 1.00 94.19 85 MET A N 1
ATOM 644 C CA . MET A 1 85 ? -9.612 33.801 32.641 1.00 94.19 85 MET A CA 1
ATOM 645 C C . MET A 1 85 ? -8.229 33.910 31.979 1.00 94.19 85 MET A C 1
ATOM 647 O O . MET A 1 85 ? -7.238 34.109 32.679 1.00 94.19 85 MET A O 1
ATOM 651 N N . ALA A 1 86 ? -8.150 33.836 30.644 1.00 91.31 86 ALA A N 1
ATOM 652 C CA . ALA A 1 86 ? -6.892 33.969 29.903 1.00 91.31 86 ALA A CA 1
ATOM 653 C C . ALA A 1 86 ? -6.274 35.369 30.075 1.00 91.31 86 ALA A C 1
ATOM 655 O O . ALA A 1 86 ? -5.069 35.504 30.295 1.00 91.31 86 ALA A O 1
ATOM 656 N N . GLU A 1 87 ? -7.108 36.412 30.074 1.00 92.00 87 GLU A N 1
ATOM 657 C CA . GLU A 1 87 ? -6.684 37.783 30.372 1.00 92.00 87 GLU A CA 1
ATOM 658 C C . GLU A 1 87 ? -6.165 37.926 31.818 1.00 92.00 87 GLU A C 1
ATOM 660 O O . GLU A 1 87 ? -5.146 38.581 32.047 1.00 92.00 87 GLU A O 1
ATOM 665 N N . LEU A 1 88 ? -6.802 37.273 32.803 1.00 92.81 88 LEU A N 1
ATOM 666 C CA . LEU A 1 88 ? -6.310 37.244 34.191 1.00 92.81 88 LEU A CA 1
ATOM 667 C C . LEU A 1 88 ? -4.947 36.545 34.297 1.00 92.81 88 LEU A C 1
ATOM 669 O O . LEU A 1 88 ? -4.049 37.050 34.973 1.00 92.81 88 LEU A O 1
ATOM 673 N N . ALA A 1 89 ? -4.769 35.422 33.596 1.00 91.69 89 ALA A N 1
ATOM 674 C CA . ALA A 1 89 ? -3.504 34.693 33.556 1.00 91.69 89 ALA A CA 1
ATOM 675 C C . ALA A 1 89 ? -2.383 35.536 32.925 1.00 91.69 89 ALA A C 1
ATOM 677 O O . ALA A 1 89 ? -1.281 35.620 33.473 1.00 91.69 89 ALA A O 1
ATOM 678 N N . LYS A 1 90 ? -2.674 36.248 31.829 1.00 91.12 90 LYS A N 1
ATOM 679 C CA . LYS A 1 90 ? -1.729 37.181 31.202 1.00 91.12 90 LYS A CA 1
ATOM 680 C C . LYS A 1 90 ? -1.324 38.311 32.153 1.00 91.12 90 LYS A C 1
ATOM 682 O O . LYS A 1 90 ? -0.133 38.565 32.337 1.00 91.12 90 LYS A O 1
ATOM 687 N N . ARG A 1 91 ? -2.293 38.936 32.833 1.00 89.75 91 ARG A N 1
ATOM 688 C CA . ARG A 1 91 ? -2.026 39.974 33.846 1.00 89.75 91 ARG A CA 1
ATOM 689 C C . ARG A 1 91 ? -1.187 39.453 35.007 1.00 89.75 91 ARG A C 1
ATOM 691 O O . ARG A 1 91 ? -0.292 40.156 35.461 1.00 89.75 91 ARG A O 1
ATOM 698 N N . ALA A 1 92 ? -1.420 38.224 35.464 1.00 89.31 92 ALA A N 1
ATOM 699 C CA . ALA A 1 92 ? -0.620 37.611 36.523 1.00 89.31 92 ALA A CA 1
ATOM 700 C C . ALA A 1 92 ? 0.827 37.307 36.081 1.00 89.31 92 ALA A C 1
ATOM 702 O O . ALA A 1 92 ? 1.744 37.370 36.907 1.00 89.31 92 ALA A O 1
ATOM 703 N N . ALA A 1 93 ? 1.043 37.015 34.792 1.00 89.25 93 ALA A N 1
ATOM 704 C CA . ALA A 1 93 ? 2.361 36.761 34.212 1.00 89.25 93 ALA A CA 1
ATOM 705 C C . ALA A 1 93 ? 3.200 38.037 34.008 1.00 89.25 93 ALA A C 1
ATOM 707 O O . ALA A 1 93 ? 4.424 37.985 34.141 1.00 89.25 93 ALA A O 1
ATOM 708 N N . GLU A 1 94 ? 2.557 39.163 33.688 1.00 87.81 94 GLU A N 1
ATOM 709 C CA . GLU A 1 94 ? 3.211 40.450 33.388 1.00 87.81 94 GLU A CA 1
ATOM 710 C C . GLU A 1 94 ? 3.218 41.421 34.588 1.00 87.81 94 GLU A C 1
ATOM 712 O O . GLU A 1 94 ? 4.053 42.323 34.656 1.00 87.81 94 GLU A O 1
ATOM 717 N N . GLY A 1 95 ? 2.302 41.235 35.543 1.00 79.44 95 GLY A N 1
ATOM 718 C CA . GLY A 1 95 ? 2.055 42.141 36.665 1.00 79.44 95 GLY A CA 1
ATOM 719 C C . GLY A 1 95 ? 2.832 41.839 37.959 1.00 79.44 95 GLY A C 1
ATOM 720 O O . GLY A 1 95 ? 3.482 40.790 38.099 1.00 79.44 95 GLY A O 1
ATOM 721 N N . PRO A 1 96 ? 2.770 42.764 38.938 1.00 74.31 96 PRO A N 1
ATOM 722 C CA . PRO A 1 96 ? 3.452 42.641 40.225 1.00 74.31 96 PRO A CA 1
ATOM 723 C C . PRO A 1 96 ? 2.865 41.505 41.095 1.00 74.31 96 PRO A C 1
ATOM 725 O O . PRO A 1 96 ? 1.701 41.135 40.946 1.00 74.31 96 PRO A O 1
ATOM 728 N N . PRO A 1 97 ? 3.654 40.921 42.021 1.00 67.75 97 PRO A N 1
ATOM 729 C CA . PRO A 1 97 ? 3.252 39.747 42.806 1.00 67.75 97 PRO A CA 1
ATOM 730 C C . PRO A 1 97 ? 2.075 39.986 43.763 1.00 67.75 97 PRO A C 1
ATOM 732 O O . PRO A 1 97 ? 1.350 39.040 44.059 1.00 67.75 97 PRO A O 1
ATOM 735 N N . GLU A 1 98 ? 1.880 41.220 44.233 1.00 67.38 98 GLU A N 1
ATOM 736 C CA . GLU A 1 98 ? 0.850 41.578 45.223 1.00 67.38 98 GLU A CA 1
ATOM 737 C C . GLU A 1 98 ? -0.580 41.462 44.662 1.00 67.38 98 GLU A C 1
ATOM 739 O O . GLU A 1 98 ? -1.510 41.169 45.410 1.00 67.38 98 GLU A O 1
ATOM 744 N N . ASP A 1 99 ? -0.743 41.559 43.338 1.00 79.25 99 ASP A N 1
ATOM 745 C CA . ASP A 1 99 ? -2.047 41.483 42.669 1.00 79.25 99 ASP A CA 1
ATOM 746 C C . ASP A 1 99 ? -2.474 40.037 42.346 1.00 79.25 99 ASP A C 1
ATOM 748 O O . ASP A 1 99 ? -3.649 39.766 42.091 1.00 79.25 99 ASP A O 1
ATOM 752 N N . ARG A 1 100 ? -1.549 39.066 42.388 1.00 84.06 100 ARG A N 1
ATOM 753 C CA . ARG A 1 100 ? -1.806 37.686 41.927 1.00 84.06 100 ARG A CA 1
ATOM 754 C C . ARG A 1 100 ? -2.800 36.921 42.797 1.00 84.06 100 ARG A C 1
ATOM 756 O O . ARG A 1 100 ? -3.525 36.079 42.277 1.00 84.06 100 ARG A O 1
ATOM 763 N N . ALA A 1 101 ? -2.869 37.223 44.094 1.00 85.94 101 ALA A N 1
ATOM 764 C CA . ALA A 1 101 ? -3.844 36.603 44.994 1.00 85.94 101 ALA A CA 1
ATOM 765 C C . ALA A 1 101 ? -5.286 37.018 44.648 1.00 85.94 101 ALA A C 1
ATOM 767 O O . ALA A 1 101 ? -6.175 36.172 44.609 1.00 85.94 101 ALA A O 1
ATOM 768 N N . ALA A 1 102 ? -5.503 38.297 44.324 1.00 87.94 102 ALA A N 1
ATOM 769 C CA . ALA A 1 102 ? -6.808 38.797 43.893 1.00 87.94 102 ALA A CA 1
ATOM 770 C C . ALA A 1 102 ? -7.199 38.254 42.506 1.00 87.94 102 ALA A C 1
ATOM 772 O O . ALA A 1 102 ? -8.358 37.905 42.282 1.00 87.94 102 ALA A O 1
ATOM 773 N N . LEU A 1 103 ? -6.228 38.128 41.590 1.00 90.81 103 LEU A N 1
ATOM 774 C CA . LEU A 1 103 ? -6.441 37.515 40.273 1.00 90.81 103 LEU A CA 1
ATOM 775 C C . LEU A 1 103 ? -6.784 36.018 40.377 1.00 90.81 103 LEU A C 1
ATOM 777 O O . LEU A 1 103 ? -7.640 35.550 39.631 1.00 90.81 103 LEU A O 1
ATOM 781 N N . GLN A 1 104 ? -6.169 35.281 41.311 1.00 92.12 104 GLN A N 1
ATOM 782 C CA . GLN A 1 104 ? -6.506 33.877 41.580 1.00 92.12 104 GLN A CA 1
ATOM 783 C C . GLN A 1 104 ? -7.948 33.733 42.089 1.00 92.12 104 GLN A C 1
ATOM 785 O O . GLN A 1 104 ? -8.689 32.909 41.571 1.00 92.12 104 GLN A O 1
ATOM 790 N N . GLU A 1 105 ? -8.384 34.571 43.034 1.00 91.44 105 GLU A N 1
ATOM 791 C CA . GLU A 1 105 ? -9.759 34.521 43.559 1.00 91.44 105 GLU A CA 1
ATOM 792 C C . GLU A 1 105 ? -10.813 34.843 42.480 1.00 91.44 105 GLU A C 1
ATOM 794 O O . GLU A 1 105 ? -11.941 34.343 42.502 1.00 91.44 105 GLU A O 1
ATOM 799 N N . GLU A 1 106 ? -10.484 35.706 41.516 1.00 93.00 106 GLU A N 1
ATOM 800 C CA . GLU A 1 106 ? -11.344 35.934 40.352 1.00 93.00 106 GLU A CA 1
ATOM 801 C C . GLU A 1 106 ? -11.346 34.739 39.386 1.00 93.00 106 GLU A C 1
ATOM 803 O O . GLU A 1 106 ? -12.416 34.364 38.902 1.00 93.00 106 GLU A O 1
ATOM 808 N N . LEU A 1 107 ? -10.189 34.110 39.153 1.00 92.75 107 LEU A N 1
ATOM 809 C CA . LEU A 1 107 ? -10.067 32.908 38.325 1.00 92.75 107 LEU A CA 1
ATOM 810 C C . LEU A 1 107 ? -10.896 31.747 38.898 1.00 92.75 107 LEU A C 1
ATOM 812 O O . LEU A 1 107 ? -11.673 31.140 38.160 1.00 92.75 107 LEU A O 1
ATOM 816 N N . ASP A 1 108 ? -10.805 31.494 40.205 1.00 92.19 108 ASP A N 1
ATOM 817 C CA . ASP A 1 108 ? -11.532 30.413 40.884 1.00 92.19 108 ASP A CA 1
ATOM 818 C C . ASP A 1 108 ? -13.055 30.621 40.790 1.00 92.19 108 ASP A C 1
ATOM 820 O O . ASP A 1 108 ? -13.808 29.700 40.466 1.00 92.19 108 ASP A O 1
ATOM 824 N N . ARG A 1 109 ? -13.527 31.867 40.963 1.00 92.75 109 ARG A N 1
ATOM 825 C CA . ARG A 1 109 ? -14.951 32.212 40.799 1.00 92.75 109 ARG A CA 1
ATOM 826 C C . ARG A 1 109 ? -15.458 31.977 39.377 1.00 92.75 109 ARG A C 1
ATOM 828 O O . ARG A 1 109 ? -16.606 31.560 39.203 1.00 92.75 109 ARG A O 1
ATOM 835 N N . LEU A 1 110 ? -14.640 32.262 38.362 1.00 92.56 110 LEU A N 1
ATOM 836 C CA . LEU A 1 110 ? -14.990 31.999 36.963 1.00 92.56 110 LEU A CA 1
ATOM 837 C C . LEU A 1 110 ? -15.015 30.494 36.668 1.00 92.56 110 LEU A C 1
ATOM 839 O O . LEU A 1 110 ? -15.952 30.032 36.018 1.00 92.56 110 LEU A O 1
ATOM 843 N N . ALA A 1 111 ? -14.069 29.723 37.209 1.00 89.88 111 ALA A N 1
ATOM 844 C CA . ALA A 1 111 ? -14.044 28.265 37.089 1.00 89.88 111 ALA A CA 1
ATOM 845 C C . ALA A 1 111 ? -15.297 27.607 37.703 1.00 89.88 111 ALA A C 1
ATOM 847 O O . ALA A 1 111 ? -15.945 26.774 37.063 1.00 89.88 111 ALA A O 1
ATOM 848 N N . GLU A 1 112 ? -15.706 28.032 38.903 1.00 90.19 112 GLU A N 1
ATOM 849 C CA . GLU A 1 112 ? -16.957 27.583 39.534 1.00 90.19 112 GLU A CA 1
ATOM 850 C C . GLU A 1 112 ? -18.203 28.013 38.743 1.00 90.19 112 GLU A C 1
ATOM 852 O O . GLU A 1 112 ? -19.203 27.288 38.680 1.00 90.19 112 GLU A O 1
ATOM 857 N N . GLY A 1 113 ? -18.168 29.206 38.141 1.00 91.12 113 GLY A N 1
ATOM 858 C CA . GLY A 1 113 ? -19.200 29.686 37.224 1.00 91.12 113 GLY A CA 1
ATOM 859 C C . GLY A 1 113 ? -19.370 28.753 36.026 1.00 91.12 113 GLY A C 1
ATOM 860 O O . GLY A 1 113 ? -20.477 28.273 35.781 1.00 91.12 113 GLY A O 1
ATOM 861 N N . ILE A 1 114 ? -18.268 28.430 35.346 1.00 91.19 114 ILE A N 1
ATOM 862 C CA . ILE A 1 114 ? -18.223 27.499 34.210 1.00 91.19 114 ILE A CA 1
ATOM 863 C C . ILE A 1 114 ? -18.768 26.121 34.608 1.00 91.19 114 ILE A C 1
ATOM 865 O O . ILE A 1 114 ? -19.647 25.592 33.926 1.00 91.19 114 ILE A O 1
ATOM 869 N N . GLY A 1 115 ? -18.331 25.571 35.746 1.00 87.00 115 GLY A N 1
ATOM 870 C CA . GLY A 1 115 ? -18.817 24.280 36.242 1.00 87.00 115 GLY A CA 1
ATOM 871 C C . GLY A 1 115 ? -20.335 24.242 36.452 1.00 87.00 115 GLY A C 1
ATOM 872 O O . GLY A 1 115 ? -20.991 23.273 36.070 1.00 87.00 115 GLY A O 1
ATOM 873 N N . ARG A 1 116 ? -20.924 25.320 36.991 1.00 87.12 116 ARG A N 1
ATOM 874 C CA . ARG A 1 116 ? -22.382 25.427 37.174 1.00 87.12 116 ARG A CA 1
ATOM 875 C C . ARG A 1 116 ? -23.147 25.563 35.859 1.00 87.12 116 ARG A C 1
ATOM 877 O O . ARG A 1 116 ? -24.200 24.944 35.729 1.00 87.12 116 ARG A O 1
ATOM 884 N N . MET A 1 117 ? -22.646 26.356 34.908 1.00 90.94 117 MET A N 1
ATOM 885 C CA . MET A 1 117 ? -23.297 26.552 33.603 1.00 90.94 117 MET A CA 1
ATOM 886 C C . MET A 1 117 ? -23.356 25.243 32.814 1.00 90.94 117 MET A C 1
ATOM 888 O O . MET A 1 117 ? -24.419 24.846 32.340 1.00 90.94 117 MET A O 1
ATOM 892 N N . ILE A 1 118 ? -22.232 24.528 32.760 1.00 86.69 118 ILE A N 1
ATOM 893 C CA . ILE A 1 118 ? -22.133 23.230 32.092 1.00 86.69 118 ILE A CA 1
ATOM 894 C C . ILE A 1 118 ? -23.007 22.186 32.800 1.00 86.69 118 ILE A C 1
ATOM 896 O O . ILE A 1 118 ? -23.814 21.524 32.152 1.00 86.69 118 ILE A O 1
ATOM 900 N N . GLY A 1 119 ? -22.891 22.051 34.127 1.00 83.00 119 GLY A N 1
ATOM 901 C CA . GLY A 1 119 ? -23.641 21.050 34.895 1.00 83.00 119 GLY A CA 1
ATOM 902 C C . GLY A 1 119 ? -25.160 21.273 34.898 1.00 83.00 119 GLY A C 1
ATOM 903 O O . GLY A 1 119 ? -25.924 20.334 35.112 1.00 83.00 119 GLY A O 1
ATOM 904 N N . GLY A 1 120 ? -25.612 22.505 34.641 1.00 81.69 120 GLY A N 1
ATOM 905 C CA . GLY A 1 120 ? -27.028 22.849 34.488 1.00 81.69 120 GLY A CA 1
ATOM 906 C C . GLY A 1 120 ? -27.604 22.579 33.093 1.00 81.69 120 GLY A C 1
ATOM 907 O O . GLY A 1 120 ? -28.828 22.565 32.933 1.00 81.69 120 GLY A O 1
ATOM 908 N N . ALA A 1 121 ? -26.761 22.351 32.083 1.00 85.12 121 ALA A N 1
ATOM 909 C CA . ALA A 1 121 ? -27.177 22.183 30.696 1.00 85.12 121 ALA A CA 1
ATOM 910 C C . ALA A 1 121 ? -27.747 20.774 30.454 1.00 85.12 121 ALA A C 1
ATOM 912 O O . ALA A 1 121 ? -27.015 19.804 30.249 1.00 85.12 121 ALA A O 1
ATOM 913 N N . SER A 1 122 ? -29.076 20.645 30.470 1.00 82.12 122 SER A N 1
ATOM 914 C CA . SER A 1 122 ? -29.762 19.368 30.246 1.00 82.12 122 SER A CA 1
ATOM 915 C C . SER A 1 122 ? -31.047 19.530 29.440 1.00 82.12 122 SER A C 1
ATOM 917 O O . SER A 1 122 ? -31.726 20.555 29.509 1.00 82.12 122 SER A O 1
ATOM 919 N N . VAL A 1 123 ? -31.397 18.489 28.684 1.00 76.44 123 VAL A N 1
ATOM 920 C CA . VAL A 1 123 ? -32.644 18.404 27.920 1.00 76.44 123 VAL A CA 1
ATOM 921 C C . VAL A 1 123 ? -33.321 17.077 28.227 1.00 76.44 123 VAL A C 1
ATOM 923 O O . VAL A 1 123 ? -32.700 16.020 28.178 1.00 76.44 123 VAL A O 1
ATOM 926 N N . ASN A 1 124 ? -34.608 17.129 28.587 1.00 70.56 124 ASN A N 1
ATOM 927 C CA . ASN A 1 124 ? -35.413 15.958 28.959 1.00 70.56 124 ASN A CA 1
ATOM 928 C C . ASN A 1 124 ? -34.765 15.072 30.050 1.00 70.56 124 ASN A C 1
ATOM 930 O O . ASN A 1 124 ? -34.962 13.859 30.076 1.00 70.56 124 ASN A O 1
ATOM 934 N N . GLY A 1 125 ? -33.992 15.681 30.957 1.00 67.44 125 GLY A N 1
ATOM 935 C CA . GLY A 1 125 ? -33.281 14.988 32.035 1.00 67.44 125 GLY A CA 1
ATOM 936 C C . GLY A 1 125 ? -31.946 14.351 31.629 1.00 67.44 125 GLY A C 1
ATOM 937 O O . GLY A 1 125 ? -31.275 13.795 32.492 1.00 67.44 125 GLY A O 1
ATOM 938 N N . ALA A 1 126 ? -31.540 14.446 30.357 1.00 71.38 126 ALA A N 1
ATOM 939 C CA . ALA A 1 126 ? -30.217 14.040 29.891 1.00 71.38 126 ALA A CA 1
ATOM 940 C C . ALA A 1 126 ? -29.266 15.254 29.844 1.00 71.38 126 ALA A C 1
ATOM 942 O O . ALA A 1 126 ? -29.647 16.291 29.292 1.00 71.38 126 ALA A O 1
ATOM 943 N N . PRO A 1 127 ? -28.045 15.161 30.399 1.00 77.88 127 PRO A N 1
ATOM 944 C CA . PRO A 1 127 ? -27.063 16.237 30.301 1.00 77.88 127 PRO A CA 1
ATOM 945 C C . PRO A 1 127 ? -26.587 16.410 28.850 1.00 77.88 127 PRO A C 1
ATOM 947 O O . PRO A 1 127 ? -26.451 15.430 28.112 1.00 77.88 127 PRO A O 1
ATOM 950 N N . LEU A 1 128 ? -26.343 17.656 28.438 1.00 79.38 128 LEU A N 1
ATOM 951 C CA . LEU A 1 128 ? -25.788 17.980 27.116 1.00 79.38 128 LEU A CA 1
ATOM 952 C C . LEU A 1 128 ? -24.271 17.749 27.056 1.00 79.38 128 LEU A C 1
ATOM 954 O O . LEU A 1 128 ? -23.742 17.404 26.000 1.00 79.38 128 LEU A O 1
ATOM 958 N N . PHE A 1 129 ? -23.598 17.901 28.197 1.00 81.50 129 PHE A N 1
ATOM 959 C CA . PHE A 1 129 ? -22.153 17.763 28.355 1.00 81.50 129 PHE A CA 1
ATOM 960 C C . PHE A 1 129 ? -21.821 16.747 29.452 1.00 81.50 129 PHE A C 1
ATOM 962 O O . PHE A 1 129 ? -22.539 16.647 30.448 1.00 81.50 129 PHE A O 1
ATOM 969 N N . LEU A 1 130 ? -20.749 15.981 29.262 1.00 72.38 130 LEU A N 1
ATOM 970 C CA . LEU A 1 130 ? -20.309 14.947 30.198 1.00 72.38 130 LEU A CA 1
ATOM 971 C C . LEU A 1 130 ? -19.225 15.481 31.140 1.00 72.38 130 LEU A C 1
ATOM 973 O O . LEU A 1 130 ? -18.258 16.097 30.690 1.00 72.38 130 LEU A O 1
ATOM 977 N N . ASP A 1 131 ? -19.375 15.182 32.433 1.00 69.19 131 ASP A N 1
ATOM 978 C CA . ASP A 1 131 ? -18.410 15.494 33.493 1.00 69.19 131 ASP A CA 1
ATOM 979 C C . ASP A 1 131 ? -17.400 14.350 33.668 1.00 69.19 131 ASP A C 1
ATOM 981 O O . ASP A 1 131 ? -17.412 13.615 34.654 1.00 69.19 131 ASP A O 1
ATOM 985 N N . GLU A 1 132 ? -16.568 14.141 32.646 1.00 61.34 132 GLU A N 1
ATOM 986 C CA . GLU A 1 132 ? -15.484 13.155 32.655 1.00 61.34 132 GLU A CA 1
ATOM 987 C C . GLU A 1 132 ? -14.155 13.819 32.264 1.00 61.34 132 GLU A C 1
ATOM 989 O O . GLU A 1 132 ? -14.114 14.641 31.350 1.00 61.34 132 GLU A O 1
ATOM 994 N N . ASP A 1 133 ? -13.068 13.450 32.953 1.00 55.94 133 ASP A N 1
ATOM 995 C CA . ASP A 1 133 ? -11.717 13.999 32.745 1.00 55.94 133 ASP A CA 1
ATOM 996 C C . ASP A 1 133 ? -11.216 13.738 31.302 1.00 55.94 133 ASP A C 1
ATOM 998 O O . ASP A 1 133 ? -11.448 12.662 30.737 1.00 55.94 133 ASP A O 1
ATOM 1002 N N . LEU A 1 134 ? -10.555 14.732 30.697 1.00 53.19 134 LEU A N 1
ATOM 1003 C CA . LEU A 1 134 ? -10.093 14.741 29.296 1.00 53.19 134 LEU A CA 1
ATOM 1004 C C . LEU A 1 134 ? -8.645 14.252 29.122 1.00 53.19 134 LEU A C 1
ATOM 1006 O O . LEU A 1 134 ? -8.104 14.323 28.025 1.00 53.19 134 LEU A O 1
ATOM 1010 N N . GLY A 1 135 ? -8.004 13.744 30.178 1.00 56.41 135 GLY A N 1
ATOM 1011 C CA . GLY A 1 135 ? -6.601 13.331 30.091 1.00 56.41 135 GLY A CA 1
ATOM 1012 C C . GLY A 1 135 ? -5.666 14.543 30.097 1.00 56.41 135 GLY A C 1
ATOM 1013 O O . GLY A 1 135 ? -5.936 15.524 30.793 1.00 56.41 135 GLY A O 1
ATOM 1014 N N . THR A 1 136 ? -4.513 14.461 29.431 1.00 57.47 136 THR A N 1
ATOM 1015 C CA . THR A 1 136 ? -3.468 15.504 29.394 1.00 57.47 136 THR A CA 1
ATOM 1016 C C . THR A 1 136 ? -3.736 16.613 28.369 1.00 57.47 136 THR A C 1
ATOM 1018 O O . THR A 1 136 ? -4.629 16.513 27.538 1.00 57.47 136 THR A O 1
ATOM 1021 N N . VAL A 1 137 ? -2.986 17.722 28.451 1.00 55.56 137 VAL A N 1
ATOM 1022 C CA . VAL A 1 137 ? -3.099 18.828 27.474 1.00 55.56 137 VAL A CA 1
ATOM 1023 C C . VAL A 1 137 ? -2.680 18.360 26.075 1.00 55.56 137 VAL A C 1
ATOM 1025 O O . VAL A 1 137 ? -3.286 18.775 25.095 1.00 55.56 137 VAL A O 1
ATOM 1028 N N . GLU A 1 138 ? -1.703 17.453 26.002 1.00 52.81 138 GLU A N 1
ATOM 1029 C CA . GLU A 1 138 ? -1.241 16.809 24.766 1.00 52.81 138 GLU A CA 1
ATOM 1030 C C . GLU A 1 138 ? -2.350 15.959 24.130 1.00 52.81 138 GLU A C 1
ATOM 1032 O O . GLU A 1 138 ? -2.543 16.014 22.918 1.00 52.81 138 GLU A O 1
ATOM 1037 N N . ASP A 1 139 ? -3.138 15.249 24.948 1.00 51.72 139 ASP A N 1
ATOM 1038 C CA . ASP A 1 139 ? -4.295 14.485 24.469 1.00 51.72 139 ASP A CA 1
ATOM 1039 C C . ASP A 1 139 ? -5.342 15.422 23.847 1.00 51.72 139 ASP A C 1
ATOM 1041 O O . ASP A 1 139 ? -5.810 15.176 22.741 1.00 51.72 139 ASP A O 1
ATOM 1045 N N . LEU A 1 140 ? -5.655 16.552 24.494 1.00 53.41 140 LEU A N 1
ATOM 1046 C CA . LEU A 1 140 ? -6.616 17.535 23.976 1.00 53.41 140 LEU A CA 1
ATOM 1047 C C . LEU A 1 140 ? -6.137 18.227 22.685 1.00 53.41 140 LEU A C 1
ATOM 1049 O O . LEU A 1 140 ? -6.947 18.531 21.810 1.00 53.41 140 LEU A O 1
ATOM 1053 N N . GLU A 1 141 ? -4.834 18.465 22.540 1.00 52.19 141 GLU A N 1
ATOM 1054 C CA . GLU A 1 141 ? -4.257 19.004 21.302 1.00 52.19 141 GLU A CA 1
ATOM 1055 C C . GLU A 1 141 ? -4.265 17.987 20.158 1.00 52.19 141 GLU A C 1
ATOM 1057 O O . GLU A 1 141 ? -4.590 18.361 19.030 1.00 52.19 141 GLU A O 1
ATOM 1062 N N . ALA A 1 142 ? -4.015 16.707 20.447 1.00 49.69 142 ALA A N 1
ATOM 1063 C CA . ALA A 1 142 ? -4.164 15.631 19.470 1.00 49.69 142 ALA A CA 1
ATOM 1064 C C . ALA A 1 142 ? -5.617 15.508 18.971 1.00 49.69 142 ALA A C 1
ATOM 1066 O O . ALA A 1 142 ? -5.844 15.323 17.774 1.00 49.69 142 ALA A O 1
ATOM 1067 N N . LEU A 1 143 ? -6.604 15.691 19.858 1.00 47.66 143 LEU A N 1
ATOM 1068 C CA . LEU A 1 143 ? -8.023 15.726 19.485 1.00 47.66 143 LEU A CA 1
ATOM 1069 C C . LEU A 1 143 ? -8.365 16.923 18.584 1.00 47.66 143 LEU A C 1
ATOM 1071 O O . LEU A 1 143 ? -9.083 16.769 17.600 1.00 47.66 143 LEU A O 1
ATOM 1075 N N . LEU A 1 144 ? -7.833 18.115 18.881 1.00 51.16 144 LEU A N 1
ATOM 1076 C CA . LEU A 1 144 ? -8.032 19.310 18.049 1.00 51.16 144 LEU A CA 1
ATOM 1077 C C . LEU A 1 144 ? -7.424 19.153 16.650 1.00 51.16 144 LEU A C 1
ATOM 1079 O O . LEU A 1 144 ? -8.006 19.632 15.676 1.00 51.16 144 LEU A O 1
ATOM 1083 N N . GLN A 1 145 ? -6.275 18.485 16.547 1.00 48.44 145 GLN A N 1
ATOM 1084 C CA . GLN A 1 145 ? -5.614 18.219 15.272 1.00 48.44 145 GLN A CA 1
ATOM 1085 C C . GLN A 1 145 ? -6.411 17.215 14.423 1.00 48.44 145 GLN A C 1
ATOM 1087 O O . GLN A 1 145 ? -6.599 17.451 13.236 1.00 48.44 145 GLN A O 1
ATOM 1092 N N . ALA A 1 146 ? -6.974 16.170 15.041 1.00 46.28 146 ALA A N 1
ATOM 1093 C CA . ALA A 1 146 ? -7.782 15.157 14.355 1.00 46.28 146 ALA A CA 1
ATOM 1094 C C . ALA A 1 146 ? -9.131 15.674 13.810 1.00 46.28 146 ALA A C 1
ATOM 1096 O O . ALA A 1 146 ? -9.648 15.123 12.846 1.00 46.28 146 ALA A O 1
ATOM 1097 N N . VAL A 1 147 ? -9.709 16.716 14.420 1.00 42.38 147 VAL A N 1
ATOM 1098 C CA . VAL A 1 147 ? -11.013 17.298 14.024 1.00 42.38 147 VAL A CA 1
ATOM 1099 C C . VAL A 1 147 ? -10.854 18.482 13.053 1.00 42.38 147 VAL A C 1
ATOM 1101 O O . VAL A 1 147 ? -11.825 18.928 12.454 1.00 42.38 147 VAL A O 1
ATOM 1104 N N . SER A 1 148 ? -9.635 19.001 12.865 1.00 44.47 148 SER A N 1
ATOM 1105 C CA . SER A 1 148 ? -9.380 20.130 11.954 1.00 44.47 148 SER A CA 1
ATOM 1106 C C . SER A 1 148 ? -9.223 19.712 10.482 1.00 44.47 148 SER A C 1
ATOM 1108 O O . SER A 1 148 ? -9.227 20.576 9.610 1.00 44.47 148 SER A O 1
ATOM 1110 N N . GLU A 1 149 ? -9.127 18.412 10.194 1.00 39.34 149 GLU A N 1
ATOM 1111 C CA . GLU A 1 149 ? -9.111 17.847 8.837 1.00 39.34 149 GLU A CA 1
ATOM 1112 C C . GLU A 1 149 ? -10.540 17.484 8.382 1.00 39.34 149 GLU A C 1
ATOM 1114 O O . GLU A 1 149 ? -10.856 16.324 8.130 1.00 39.34 149 GLU A O 1
ATOM 1119 N N . GLU A 1 150 ? -11.445 18.467 8.315 1.00 33.16 150 GLU A N 1
ATOM 1120 C CA . GLU A 1 150 ? -12.778 18.281 7.724 1.00 33.16 150 GLU A CA 1
ATOM 1121 C C . GLU A 1 150 ? -12.889 19.011 6.382 1.00 33.16 150 GLU A C 1
ATOM 1123 O O . GLU A 1 150 ? -13.139 20.214 6.308 1.00 33.16 150 GLU A O 1
ATOM 1128 N N . GLY A 1 151 ? -12.751 18.238 5.309 1.00 29.11 151 GLY A N 1
ATOM 1129 C CA . GLY A 1 151 ? -13.143 18.604 3.958 1.00 29.11 151 GLY A CA 1
ATOM 1130 C C . GLY A 1 151 ? -13.063 17.376 3.062 1.00 29.11 151 GLY A C 1
ATOM 1131 O O . GLY A 1 151 ? -12.028 16.721 3.009 1.00 29.11 151 GLY A O 1
ATOM 1132 N N . GLU A 1 152 ? -14.158 17.042 2.377 1.00 33.75 152 GLU A N 1
ATOM 1133 C CA . GLU A 1 152 ? -14.141 16.152 1.212 1.00 33.75 152 GLU A CA 1
ATOM 1134 C C . GLU A 1 152 ? -13.269 16.828 0.139 1.00 33.75 152 GLU A C 1
ATOM 1136 O O . GLU A 1 152 ? -13.753 17.533 -0.745 1.00 33.75 152 GLU A O 1
ATOM 1141 N N . GLU A 1 153 ? -11.953 16.679 0.245 1.00 30.78 153 GLU A N 1
ATOM 1142 C CA . GLU A 1 153 ? -11.059 17.012 -0.845 1.00 30.78 153 GLU A CA 1
ATOM 1143 C C . GLU A 1 153 ? -11.141 15.843 -1.823 1.00 30.78 153 GLU A C 1
ATOM 1145 O O . GLU A 1 153 ? -10.487 14.810 -1.677 1.00 30.78 153 GLU A O 1
ATOM 1150 N N . VAL A 1 154 ? -11.947 16.011 -2.877 1.00 38.50 154 VAL A N 1
ATOM 1151 C CA . VAL A 1 154 ? -11.464 15.584 -4.195 1.00 38.50 154 VAL A CA 1
ATOM 1152 C C . VAL A 1 154 ? -10.082 16.203 -4.270 1.00 38.50 154 VAL A C 1
ATOM 1154 O O . VAL A 1 154 ? -10.037 17.423 -4.403 1.00 38.50 154 VAL A O 1
ATOM 1157 N N . GLN A 1 155 ? -9.021 15.416 -4.030 1.00 40.59 155 GLN A N 1
ATOM 1158 C CA . GLN A 1 155 ? -7.657 15.937 -3.928 1.00 40.59 155 GLN A CA 1
ATOM 1159 C C . GLN A 1 155 ? -7.478 16.918 -5.085 1.00 40.59 155 GLN A C 1
ATOM 1161 O O . GLN A 1 155 ? -7.511 16.488 -6.249 1.00 40.59 155 GLN A O 1
ATOM 1166 N N . PRO A 1 156 ? -7.425 18.230 -4.799 1.00 55.25 156 PRO A N 1
ATOM 1167 C CA . PRO A 1 156 ? -7.278 19.195 -5.860 1.00 55.25 156 PRO A CA 1
ATOM 1168 C C . PRO A 1 156 ? -5.954 18.876 -6.547 1.00 55.25 156 PRO A C 1
ATOM 1170 O O . PRO A 1 156 ? -5.009 18.406 -5.906 1.00 55.25 156 PRO A O 1
ATOM 1173 N N . LEU A 1 157 ? -5.890 19.072 -7.867 1.00 63.28 157 LEU A N 1
ATOM 1174 C CA . LEU A 1 157 ? -4.615 18.960 -8.573 1.00 63.28 157 LEU A CA 1
ATOM 1175 C C . LEU A 1 157 ? -3.576 19.771 -7.783 1.00 63.28 157 LEU A C 1
ATOM 1177 O O . LEU A 1 157 ? -3.873 20.923 -7.456 1.00 63.28 157 LEU A O 1
ATOM 1181 N N . PRO A 1 158 ? -2.398 19.203 -7.466 1.00 75.56 158 PRO A N 1
ATOM 1182 C CA . PRO A 1 158 ? -1.401 19.904 -6.678 1.00 75.56 158 PRO A CA 1
ATOM 1183 C C . PRO A 1 158 ? -1.124 21.289 -7.257 1.00 75.56 158 PRO A C 1
ATOM 1185 O O . PRO A 1 158 ? -1.021 21.444 -8.477 1.00 75.56 158 PRO A O 1
ATOM 1188 N N . ASP A 1 159 ? -0.947 22.283 -6.391 1.00 76.19 159 ASP A N 1
ATOM 1189 C CA . ASP A 1 159 ? -0.721 23.676 -6.791 1.00 76.19 159 ASP A CA 1
ATOM 1190 C C . ASP A 1 159 ? 0.403 23.816 -7.826 1.00 76.19 159 ASP A C 1
ATOM 1192 O O . ASP A 1 159 ? 0.309 24.609 -8.766 1.00 76.19 159 ASP A O 1
ATOM 1196 N N . TRP A 1 160 ? 1.469 23.022 -7.689 1.00 83.81 160 TRP A N 1
ATOM 1197 C CA . TRP A 1 160 ? 2.583 23.015 -8.635 1.00 83.81 160 TRP A CA 1
ATOM 1198 C C . TRP A 1 160 ? 2.174 22.515 -10.027 1.00 83.81 160 TRP A C 1
ATOM 1200 O O . TRP A 1 160 ? 2.668 23.037 -11.024 1.00 83.81 160 TRP A O 1
ATOM 1210 N N . LEU A 1 161 ? 1.260 21.542 -10.109 1.00 80.75 161 LEU A N 1
ATOM 1211 C CA . LEU A 1 161 ? 0.769 20.969 -11.361 1.00 80.75 161 LEU A CA 1
ATOM 1212 C C . LEU A 1 161 ? -0.195 21.938 -12.048 1.00 80.75 161 LEU A C 1
ATOM 1214 O O . LEU A 1 161 ? -0.127 22.111 -13.261 1.00 80.75 161 LEU A O 1
ATOM 1218 N N . VAL A 1 162 ? -1.030 22.639 -11.277 1.00 76.81 162 VAL A N 1
ATOM 1219 C CA . VAL A 1 162 ? -1.897 23.708 -11.797 1.00 76.81 162 VAL A CA 1
ATOM 1220 C C . VAL A 1 162 ? -1.058 24.865 -12.341 1.00 76.81 162 VAL A C 1
ATOM 1222 O O . VAL A 1 162 ? -1.277 25.315 -13.463 1.00 76.81 162 VAL A O 1
ATOM 1225 N N . ARG A 1 163 ? -0.047 25.318 -11.589 1.00 74.62 163 ARG A N 1
ATOM 1226 C CA . ARG A 1 163 ? 0.867 26.390 -12.026 1.00 74.62 163 ARG A CA 1
ATOM 1227 C C . ARG A 1 163 ? 1.720 25.978 -13.224 1.00 74.62 163 ARG A C 1
ATOM 1229 O O . ARG A 1 163 ? 2.001 26.813 -14.078 1.00 74.62 163 ARG A O 1
ATOM 1236 N N . ALA A 1 164 ? 2.090 24.701 -13.320 1.00 76.19 164 ALA A N 1
ATOM 1237 C CA . ALA A 1 164 ? 2.806 24.162 -14.471 1.00 76.19 164 ALA A CA 1
ATOM 1238 C C . ALA A 1 164 ? 2.015 24.317 -15.780 1.00 76.19 164 ALA A C 1
ATOM 1240 O O . ALA A 1 164 ? 2.627 24.501 -16.831 1.00 76.19 164 ALA A O 1
ATOM 1241 N N . LEU A 1 165 ? 0.676 24.293 -15.731 1.00 73.19 165 LEU A N 1
ATOM 1242 C CA . LEU A 1 165 ? -0.157 24.444 -16.928 1.00 73.19 165 LEU A CA 1
ATOM 1243 C C . LEU A 1 165 ? -0.038 25.832 -17.575 1.00 73.19 165 LEU A C 1
ATOM 1245 O O . LEU A 1 165 ? -0.182 25.950 -18.793 1.00 73.19 165 LEU A O 1
ATOM 1249 N N . ASP A 1 166 ? 0.269 26.861 -16.784 1.00 71.12 166 ASP A N 1
ATOM 1250 C CA . ASP A 1 166 ? 0.431 28.250 -17.239 1.00 71.12 166 ASP A CA 1
ATOM 1251 C C . ASP A 1 166 ? 1.903 28.626 -17.512 1.00 71.12 166 ASP A C 1
ATOM 1253 O O . ASP A 1 166 ? 2.219 29.748 -17.906 1.00 71.12 166 ASP A O 1
ATOM 1257 N N . GLN A 1 167 ? 2.834 27.685 -17.326 1.00 74.75 167 GLN A N 1
ATOM 1258 C CA . GLN A 1 167 ? 4.265 27.936 -17.472 1.00 74.75 167 GLN A CA 1
ATOM 1259 C C . GLN A 1 167 ? 4.709 27.933 -18.946 1.00 74.75 167 GLN A C 1
ATOM 1261 O O . GLN A 1 167 ? 4.308 27.080 -19.740 1.00 74.75 167 GLN A O 1
ATOM 1266 N N . ASP A 1 168 ? 5.592 28.875 -19.300 1.00 70.88 168 ASP A N 1
ATOM 1267 C CA . ASP A 1 168 ? 6.265 28.925 -20.603 1.00 70.88 168 ASP A CA 1
ATOM 1268 C C . ASP A 1 168 ? 7.347 27.838 -20.679 1.00 70.88 168 ASP A C 1
ATOM 1270 O O . ASP A 1 168 ? 8.225 27.760 -19.810 1.00 70.88 168 ASP A O 1
ATOM 1274 N N . LEU A 1 169 ? 7.263 27.008 -21.719 1.00 72.12 169 LEU A N 1
ATOM 1275 C CA . LEU A 1 169 ? 8.098 25.827 -21.919 1.00 72.12 169 LEU A CA 1
ATOM 1276 C C . LEU A 1 169 ? 9.364 26.104 -22.741 1.00 72.12 169 LEU A C 1
ATOM 1278 O O . LEU A 1 169 ? 10.056 25.157 -23.116 1.00 72.12 169 LEU A O 1
ATOM 1282 N N . ASP A 1 170 ? 9.700 27.373 -23.020 1.00 78.00 170 ASP A N 1
ATOM 1283 C CA . ASP A 1 170 ? 10.965 27.722 -23.676 1.00 78.00 170 ASP A CA 1
ATOM 1284 C C . ASP A 1 170 ? 12.163 27.178 -22.863 1.00 78.00 170 ASP A C 1
ATOM 1286 O O . ASP A 1 170 ? 12.418 27.652 -21.747 1.00 78.00 170 ASP A O 1
ATOM 1290 N N . PRO A 1 171 ? 12.961 26.240 -23.421 1.00 76.25 171 PRO A N 1
ATOM 1291 C CA . PRO A 1 171 ? 14.089 25.633 -22.718 1.00 76.25 171 PRO A CA 1
ATOM 1292 C C . PRO A 1 171 ? 15.110 26.647 -22.197 1.00 76.25 171 PRO A C 1
ATOM 1294 O O . PRO A 1 171 ? 15.759 26.396 -21.186 1.00 76.25 171 PRO A O 1
ATOM 1297 N N . LYS A 1 172 ? 15.265 27.809 -22.857 1.00 77.94 172 LYS A N 1
ATOM 1298 C CA . LYS A 1 172 ? 16.140 28.877 -22.343 1.00 77.94 172 LYS A CA 1
ATOM 1299 C C . LYS A 1 172 ? 15.580 29.504 -21.075 1.00 77.94 172 LYS A C 1
ATOM 1301 O O . LYS A 1 172 ? 16.324 29.666 -20.120 1.00 77.94 172 LYS A O 1
ATOM 1306 N N . LYS A 1 173 ? 14.283 29.817 -21.053 1.00 79.38 173 LYS A N 1
ATOM 1307 C CA . LYS A 1 173 ? 13.633 30.427 -19.887 1.00 79.38 173 LYS A CA 1
ATOM 1308 C C . LYS A 1 173 ? 13.569 29.462 -18.708 1.00 79.38 173 LYS A C 1
ATOM 1310 O O . LYS A 1 173 ? 13.725 29.897 -17.575 1.00 79.38 173 LYS A O 1
ATOM 1315 N N . LEU A 1 174 ? 13.381 28.166 -18.971 1.00 82.19 174 LEU A N 1
ATOM 1316 C CA . LEU A 1 174 ? 13.439 27.129 -17.939 1.00 82.19 174 LEU A CA 1
ATOM 1317 C C . LEU A 1 174 ? 14.849 27.002 -17.343 1.00 82.19 174 LEU A C 1
ATOM 1319 O O . LEU A 1 174 ? 14.977 26.939 -16.125 1.00 82.19 174 LEU A O 1
ATOM 1323 N N . LEU A 1 175 ? 15.904 27.030 -18.168 1.00 82.31 175 LEU A N 1
ATOM 1324 C CA . LEU A 1 175 ? 17.291 27.058 -17.682 1.00 82.31 175 LEU A CA 1
ATOM 1325 C C . LEU A 1 175 ? 17.584 28.330 -16.872 1.00 82.31 175 LEU A C 1
ATOM 1327 O O . LEU A 1 175 ? 18.087 28.229 -15.755 1.00 82.31 175 LEU A O 1
ATOM 1331 N N . ASP A 1 176 ? 17.185 29.500 -17.378 1.00 82.00 176 ASP A N 1
ATOM 1332 C CA . ASP A 1 176 ? 17.366 30.782 -16.688 1.00 82.00 176 ASP A CA 1
ATOM 1333 C C . ASP A 1 176 ? 16.635 30.797 -15.329 1.00 82.00 176 ASP A C 1
ATOM 1335 O O . ASP A 1 176 ? 17.183 31.270 -14.332 1.00 82.00 176 ASP A O 1
ATOM 1339 N N . ALA A 1 177 ? 15.425 30.226 -15.256 1.00 81.12 177 ALA A N 1
ATOM 1340 C CA . ALA A 1 177 ? 14.646 30.095 -14.021 1.00 81.12 177 ALA A CA 1
ATOM 1341 C C . ALA A 1 177 ? 15.267 29.118 -13.005 1.00 81.12 177 ALA A C 1
ATOM 1343 O O . ALA A 1 177 ? 15.051 29.265 -11.804 1.00 81.12 177 ALA A O 1
ATOM 1344 N N . LEU A 1 178 ? 16.058 28.149 -13.474 1.00 80.75 178 LEU A N 1
ATOM 1345 C CA . LEU A 1 178 ? 16.867 27.257 -12.637 1.00 80.75 178 LEU A CA 1
ATOM 1346 C C . LEU A 1 178 ? 18.231 27.866 -12.262 1.00 80.75 178 LEU A C 1
ATOM 1348 O O . LEU A 1 178 ? 18.992 27.243 -11.524 1.00 80.75 178 LEU A O 1
ATOM 1352 N N . GLY A 1 179 ? 18.557 29.066 -12.758 1.00 81.50 179 GLY A N 1
ATOM 1353 C CA . GLY A 1 179 ? 19.859 29.706 -12.559 1.00 81.50 179 GLY A CA 1
ATOM 1354 C C . GLY A 1 179 ? 20.993 29.049 -13.353 1.00 81.50 179 GLY A C 1
ATOM 1355 O O . GLY A 1 179 ? 22.154 29.141 -12.954 1.00 81.50 179 GLY A O 1
ATOM 1356 N N . LEU A 1 180 ? 20.664 28.367 -14.451 1.00 85.94 180 LEU A N 1
ATOM 1357 C CA . LEU A 1 180 ? 21.582 27.583 -15.273 1.00 85.94 180 LEU A CA 1
ATOM 1358 C C . LEU A 1 180 ? 21.657 28.139 -16.696 1.00 85.94 180 LEU A C 1
ATOM 1360 O O . LEU A 1 180 ? 20.736 28.787 -17.182 1.00 85.94 180 LEU A O 1
ATOM 1364 N N . ASP A 1 181 ? 22.754 27.845 -17.391 1.00 79.31 181 ASP A N 1
ATOM 1365 C CA . ASP A 1 181 ? 22.922 28.180 -18.803 1.00 79.31 181 ASP A CA 1
ATOM 1366 C C . ASP A 1 181 ? 22.978 26.919 -19.684 1.00 79.31 181 ASP A C 1
ATOM 1368 O O . ASP A 1 181 ? 22.911 25.781 -19.218 1.00 79.31 181 ASP A O 1
ATOM 1372 N N . ARG A 1 182 ? 23.102 27.107 -21.003 1.00 73.50 182 ARG A N 1
ATOM 1373 C CA . ARG A 1 182 ? 23.149 26.001 -21.979 1.00 73.50 182 ARG A CA 1
ATOM 1374 C C . ARG A 1 182 ? 24.405 25.123 -21.898 1.00 73.50 182 ARG A C 1
ATOM 1376 O O . ARG A 1 182 ? 24.478 24.138 -22.629 1.00 73.50 182 ARG A O 1
ATOM 1383 N N . ASN A 1 183 ? 25.381 25.475 -21.065 1.00 75.75 183 ASN A N 1
ATOM 1384 C CA . ASN A 1 183 ? 26.572 24.671 -20.800 1.00 75.75 183 ASN A CA 1
ATOM 1385 C C . ASN A 1 183 ? 26.449 23.860 -19.499 1.00 75.75 183 ASN A C 1
ATOM 1387 O O . ASN A 1 183 ? 27.401 23.158 -19.152 1.00 75.75 183 ASN A O 1
ATOM 1391 N N . ALA A 1 184 ? 25.317 23.950 -18.787 1.00 78.25 184 ALA A N 1
ATOM 1392 C CA . ALA A 1 184 ? 25.060 23.181 -17.576 1.00 78.25 184 ALA A CA 1
ATOM 1393 C C . ALA A 1 184 ? 25.238 21.677 -17.823 1.00 78.25 184 ALA A C 1
ATOM 1395 O O . ALA A 1 184 ? 24.830 21.137 -18.855 1.00 78.25 184 ALA A O 1
ATOM 1396 N N . THR A 1 185 ? 25.858 20.984 -16.871 1.00 77.75 185 THR A N 1
ATOM 1397 C CA . THR A 1 185 ? 26.003 19.533 -16.941 1.00 77.75 185 THR A CA 1
ATOM 1398 C C . THR A 1 185 ? 24.731 18.843 -16.455 1.00 77.75 185 THR A C 1
ATOM 1400 O O . THR A 1 185 ? 23.912 19.411 -15.734 1.00 77.75 185 THR A O 1
ATOM 1403 N N . SER A 1 186 ? 24.572 17.566 -16.800 1.00 72.69 186 SER A N 1
ATOM 1404 C CA . SER A 1 186 ? 23.460 16.753 -16.286 1.00 72.69 186 SER A CA 1
ATOM 1405 C C . SER A 1 186 ? 23.428 16.659 -14.750 1.00 72.69 186 SER A C 1
ATOM 1407 O O . SER A 1 186 ? 22.358 16.459 -14.183 1.00 72.69 186 SER A O 1
ATOM 1409 N N . ALA A 1 187 ? 24.575 16.820 -14.078 1.00 74.19 187 ALA A N 1
ATOM 1410 C CA . ALA A 1 187 ? 24.658 16.890 -12.621 1.00 74.19 187 ALA A CA 1
ATOM 1411 C C . ALA A 1 187 ? 24.151 18.238 -12.084 1.00 74.19 187 ALA A C 1
ATOM 1413 O O . ALA A 1 187 ? 23.464 18.259 -11.068 1.00 74.19 187 ALA A O 1
ATOM 1414 N N . ASP A 1 188 ? 24.423 19.339 -12.791 1.00 80.00 188 ASP A N 1
ATOM 1415 C CA . ASP A 1 188 ? 23.949 20.678 -12.418 1.00 80.00 188 ASP A CA 1
ATOM 1416 C C . ASP A 1 188 ? 22.425 20.795 -12.573 1.00 80.00 188 ASP A C 1
ATOM 1418 O O . ASP A 1 188 ? 21.759 21.365 -11.711 1.00 80.00 188 ASP A O 1
ATOM 1422 N N . LEU A 1 189 ? 21.857 20.185 -13.624 1.00 80.56 189 LEU A N 1
ATOM 1423 C CA . LEU A 1 189 ? 20.404 20.090 -13.818 1.00 80.56 189 LEU A CA 1
ATOM 1424 C C . LEU A 1 189 ? 19.721 19.321 -12.679 1.00 80.56 189 LEU A C 1
ATOM 1426 O O . LEU A 1 189 ? 18.722 19.782 -12.131 1.00 80.56 189 LEU A O 1
ATOM 1430 N N . LEU A 1 190 ? 20.267 18.157 -12.314 1.00 79.44 190 LEU A N 1
ATOM 1431 C CA . LEU A 1 190 ? 19.753 17.345 -11.208 1.00 79.44 190 LEU A CA 1
ATOM 1432 C C . LEU A 1 190 ? 19.858 18.092 -9.879 1.00 79.44 190 LEU A C 1
ATOM 1434 O O . LEU A 1 190 ? 18.886 18.153 -9.136 1.00 79.44 190 LEU A O 1
ATOM 1438 N N . ALA A 1 191 ? 21.010 18.707 -9.605 1.00 80.88 191 ALA A N 1
ATOM 1439 C CA . ALA A 1 191 ? 21.218 19.482 -8.390 1.00 80.88 191 ALA A CA 1
ATOM 1440 C C . ALA A 1 191 ? 20.244 20.667 -8.295 1.00 80.88 191 ALA A C 1
ATOM 1442 O O . ALA A 1 191 ? 19.742 20.952 -7.212 1.00 80.88 191 ALA A O 1
ATOM 1443 N N . ALA A 1 192 ? 19.933 21.338 -9.406 1.00 82.81 192 ALA A N 1
ATOM 1444 C CA . ALA A 1 192 ? 18.966 22.434 -9.417 1.00 82.81 192 ALA A CA 1
ATOM 1445 C C . ALA A 1 192 ? 17.531 21.965 -9.138 1.00 82.81 192 ALA A C 1
ATOM 1447 O O . ALA A 1 192 ? 16.808 22.640 -8.407 1.00 82.81 192 ALA A O 1
ATOM 1448 N N . VAL A 1 193 ? 17.135 20.799 -9.661 1.00 82.56 193 VAL A N 1
ATOM 1449 C CA . VAL A 1 193 ? 15.834 20.181 -9.356 1.00 82.56 193 VAL A CA 1
ATOM 1450 C C . VAL A 1 193 ? 15.769 19.727 -7.896 1.00 82.56 193 VAL A C 1
ATOM 1452 O O . VAL A 1 193 ? 14.793 20.026 -7.220 1.00 82.56 193 VAL A O 1
ATOM 1455 N N . MET A 1 194 ? 16.820 19.084 -7.381 1.00 80.06 194 MET A N 1
ATOM 1456 C CA . MET A 1 194 ? 16.876 18.594 -5.996 1.00 80.06 194 MET A CA 1
ATOM 1457 C C . MET A 1 194 ? 16.931 19.716 -4.950 1.00 80.06 194 MET A C 1
ATOM 1459 O O . MET A 1 194 ? 16.449 19.548 -3.834 1.00 80.06 194 MET A O 1
ATOM 1463 N N . ASN A 1 195 ? 17.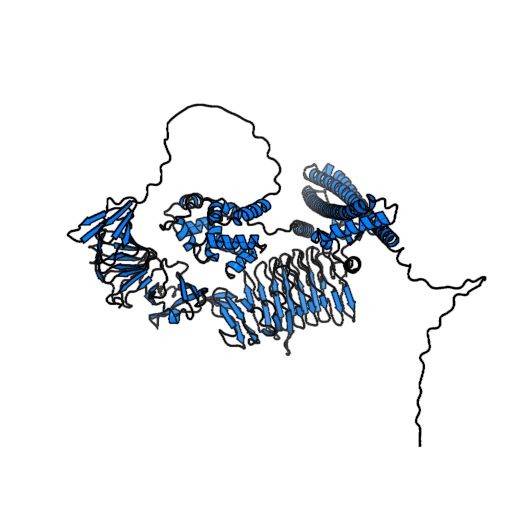516 20.866 -5.294 1.00 79.12 195 ASN A N 1
ATOM 1464 C CA . ASN A 1 195 ? 17.615 22.024 -4.398 1.00 79.12 195 ASN A CA 1
ATOM 1465 C C . ASN A 1 195 ? 16.396 22.959 -4.473 1.00 79.12 195 ASN A C 1
ATOM 1467 O O . ASN A 1 195 ? 16.393 24.009 -3.828 1.00 79.12 195 ASN A O 1
ATOM 1471 N N . SER A 1 196 ? 15.374 22.599 -5.252 1.00 76.69 196 SER A N 1
ATOM 1472 C CA . SER A 1 196 ? 14.183 23.414 -5.471 1.00 76.69 196 SER A CA 1
ATOM 1473 C C . SER A 1 196 ? 12.926 22.667 -5.036 1.00 76.69 196 SER A C 1
ATOM 1475 O O . SER A 1 196 ? 12.769 21.479 -5.295 1.00 76.69 196 SER A O 1
ATOM 1477 N N . SER A 1 197 ? 11.989 23.379 -4.412 1.00 77.94 197 SER A N 1
ATOM 1478 C CA . SER A 1 197 ? 10.653 22.834 -4.152 1.00 77.94 197 SER A CA 1
ATOM 1479 C C . SER A 1 197 ? 9.790 22.913 -5.415 1.00 77.94 197 SER A C 1
ATOM 1481 O O . SER A 1 197 ? 9.810 23.933 -6.111 1.00 77.94 197 SER A O 1
ATOM 1483 N N . LEU A 1 198 ? 8.994 21.869 -5.673 1.00 78.38 198 LEU A N 1
ATOM 1484 C CA . LEU A 1 198 ? 7.971 21.839 -6.728 1.00 78.38 198 LEU A CA 1
ATOM 1485 C C . LEU A 1 198 ? 6.980 23.004 -6.595 1.00 78.38 198 LEU A C 1
ATOM 1487 O O . LEU A 1 198 ? 6.616 23.630 -7.586 1.00 78.38 198 LEU A O 1
ATOM 1491 N N . GLU A 1 199 ? 6.591 23.341 -5.366 1.00 74.88 199 GLU A N 1
ATOM 1492 C CA . GLU A 1 199 ? 5.651 24.430 -5.074 1.00 74.88 199 GLU A CA 1
ATOM 1493 C C . GLU A 1 199 ? 6.306 25.815 -5.168 1.00 74.88 199 GLU A C 1
ATOM 1495 O O . GLU A 1 199 ? 5.643 26.813 -5.469 1.00 74.88 199 GLU A O 1
ATOM 1500 N N . GLY A 1 200 ? 7.616 25.873 -4.908 1.00 68.38 200 GLY A N 1
ATOM 1501 C CA . GLY A 1 200 ? 8.409 27.102 -4.877 1.00 68.38 200 GLY A CA 1
ATOM 1502 C C . GLY A 1 200 ? 8.980 27.528 -6.231 1.00 68.38 200 GLY A C 1
ATOM 1503 O O . GLY A 1 200 ? 9.401 28.676 -6.364 1.00 68.38 200 GLY A O 1
ATOM 1504 N N . SER A 1 201 ? 9.001 26.638 -7.231 1.00 80.25 201 SER A N 1
ATOM 1505 C CA . SER A 1 201 ? 9.536 26.927 -8.565 1.00 80.25 201 SER A CA 1
ATOM 1506 C C . SER A 1 201 ? 8.611 26.412 -9.675 1.00 80.25 201 SER A C 1
ATOM 1508 O O . SER A 1 201 ? 8.545 25.203 -9.913 1.00 80.25 201 SER A O 1
ATOM 1510 N N . PRO A 1 202 ? 7.938 27.306 -10.425 1.00 78.44 202 PRO A N 1
ATOM 1511 C CA . PRO A 1 202 ? 7.036 26.898 -11.503 1.00 78.44 202 PRO A CA 1
ATOM 1512 C C . PRO A 1 202 ? 7.779 26.214 -12.660 1.00 78.44 202 PRO A C 1
ATOM 1514 O O . PRO A 1 202 ? 7.216 25.350 -13.327 1.00 78.44 202 PRO A O 1
ATOM 1517 N N . ALA A 1 203 ? 9.066 26.523 -12.859 1.00 81.75 203 ALA A N 1
ATOM 1518 C CA . ALA A 1 203 ? 9.911 25.827 -13.827 1.00 81.75 203 ALA A CA 1
ATOM 1519 C C . ALA A 1 203 ? 10.134 24.357 -13.436 1.00 81.75 203 ALA A C 1
ATOM 1521 O O . ALA A 1 203 ? 10.041 23.473 -14.284 1.00 81.75 203 ALA A O 1
ATOM 1522 N N . VAL A 1 204 ? 10.374 24.077 -12.151 1.00 85.19 204 VAL A N 1
ATOM 1523 C CA . VAL A 1 204 ? 10.546 22.704 -11.643 1.00 85.19 204 VAL A CA 1
ATOM 1524 C C . VAL A 1 204 ? 9.220 21.947 -11.670 1.00 85.19 204 VAL A C 1
ATOM 1526 O O . VAL A 1 204 ? 9.201 20.792 -12.088 1.00 85.19 204 VAL A O 1
ATOM 1529 N N . GLY A 1 205 ? 8.109 22.606 -11.325 1.00 84.44 205 GLY A N 1
ATOM 1530 C CA . GLY A 1 205 ? 6.763 22.048 -11.480 1.00 84.44 205 GLY A CA 1
ATOM 1531 C C . GLY A 1 205 ? 6.436 21.669 -12.931 1.00 84.44 205 GLY A C 1
ATOM 1532 O O . GLY A 1 205 ? 5.934 20.577 -13.187 1.00 84.44 205 GLY A O 1
ATOM 1533 N N . ALA A 1 206 ? 6.791 22.512 -13.905 1.00 83.31 206 ALA A N 1
ATOM 1534 C CA . ALA A 1 206 ? 6.606 22.208 -15.326 1.00 83.31 206 ALA A CA 1
ATOM 1535 C C . ALA A 1 206 ? 7.475 21.035 -15.805 1.00 83.31 206 ALA A C 1
ATOM 1537 O O . ALA A 1 206 ? 6.994 20.164 -16.533 1.00 83.31 206 ALA A O 1
ATOM 1538 N N . LEU A 1 207 ? 8.732 20.963 -15.356 1.00 87.12 207 LEU A N 1
ATOM 1539 C CA . LEU A 1 207 ? 9.612 19.827 -15.643 1.00 87.12 207 LEU A CA 1
ATOM 1540 C C . LEU A 1 207 ? 9.073 18.523 -15.047 1.00 87.12 207 LEU A C 1
ATOM 1542 O O . LEU A 1 207 ? 9.145 17.484 -15.702 1.00 87.12 207 LEU A O 1
ATOM 1546 N N . ALA A 1 208 ? 8.496 18.579 -13.847 1.00 88.38 208 ALA A N 1
ATOM 1547 C CA . ALA A 1 208 ? 7.857 17.437 -13.208 1.00 88.38 208 ALA A CA 1
ATOM 1548 C C . ALA A 1 208 ? 6.605 16.979 -13.964 1.00 88.38 208 ALA A C 1
ATOM 1550 O O . ALA A 1 208 ? 6.457 15.789 -14.230 1.00 88.38 208 ALA A O 1
ATOM 1551 N N . ALA A 1 209 ? 5.747 17.910 -14.388 1.00 88.38 209 ALA A N 1
ATOM 1552 C CA . ALA A 1 209 ? 4.547 17.597 -15.162 1.00 88.38 209 ALA A CA 1
ATOM 1553 C C . ALA A 1 209 ? 4.890 16.916 -16.499 1.00 88.38 209 ALA A C 1
ATOM 1555 O O . ALA A 1 209 ? 4.303 15.891 -16.850 1.00 88.38 209 ALA A O 1
ATOM 1556 N N . LEU A 1 210 ? 5.883 17.442 -17.224 1.00 84.88 210 LEU A N 1
ATOM 1557 C CA . LEU A 1 210 ? 6.339 16.849 -18.482 1.00 84.88 210 LEU A CA 1
ATOM 1558 C C . LEU A 1 210 ? 7.023 15.495 -18.265 1.00 84.88 210 LEU A C 1
ATOM 1560 O O . LEU A 1 210 ? 6.823 14.578 -19.056 1.00 84.88 210 LEU A O 1
ATOM 1564 N N . TYR A 1 211 ? 7.801 15.340 -17.194 1.00 86.31 211 TYR A N 1
ATOM 1565 C CA . TYR A 1 211 ? 8.418 14.058 -16.867 1.00 86.31 211 TYR A CA 1
ATOM 1566 C C . TYR A 1 211 ? 7.360 12.994 -16.533 1.00 86.31 211 TYR A C 1
ATOM 1568 O O . TYR A 1 211 ? 7.427 11.887 -17.063 1.00 86.31 211 TYR A O 1
ATOM 1576 N N . LEU A 1 212 ? 6.343 13.333 -15.732 1.00 85.12 212 LEU A N 1
ATOM 1577 C CA . LEU A 1 212 ? 5.225 12.434 -15.431 1.00 85.12 212 LEU A CA 1
ATOM 1578 C C . LEU A 1 212 ? 4.487 12.016 -16.710 1.00 85.12 212 LEU A C 1
ATOM 1580 O O . LEU A 1 212 ? 4.263 10.828 -16.940 1.00 85.12 212 LEU A O 1
ATOM 1584 N N . GLY A 1 213 ? 4.189 12.978 -17.585 1.00 78.50 213 GLY A N 1
ATOM 1585 C CA . GLY A 1 213 ? 3.596 12.707 -18.890 1.00 78.50 213 GLY A CA 1
ATOM 1586 C C . GLY A 1 213 ? 4.471 11.812 -19.777 1.00 78.50 213 GLY A C 1
ATOM 1587 O O . GLY A 1 213 ? 3.969 10.887 -20.413 1.00 78.50 213 GLY A O 1
ATOM 1588 N N . ALA A 1 214 ? 5.793 12.011 -19.770 1.00 76.38 214 ALA A N 1
ATOM 1589 C CA . ALA A 1 214 ? 6.737 11.173 -20.510 1.00 76.38 214 ALA A CA 1
ATOM 1590 C C . ALA A 1 214 ? 6.789 9.735 -19.978 1.00 76.38 214 ALA A C 1
ATOM 1592 O O . ALA A 1 214 ? 6.926 8.790 -20.757 1.00 76.38 214 ALA A O 1
ATOM 1593 N N . VAL A 1 215 ? 6.669 9.552 -18.659 1.00 77.69 215 VAL A N 1
ATOM 1594 C CA . VAL A 1 215 ? 6.597 8.221 -18.044 1.00 77.69 215 VAL A CA 1
ATOM 1595 C C . VAL A 1 215 ? 5.312 7.507 -18.458 1.00 77.69 215 VAL A C 1
ATOM 1597 O O . VAL A 1 215 ? 5.393 6.347 -18.860 1.00 77.69 215 VAL A O 1
ATOM 1600 N N . ILE A 1 216 ? 4.169 8.202 -18.432 1.00 74.88 216 ILE A N 1
ATOM 1601 C CA . ILE A 1 216 ? 2.860 7.663 -18.841 1.00 74.88 216 ILE A CA 1
ATOM 1602 C C . ILE A 1 216 ? 2.855 7.280 -20.327 1.00 74.88 216 ILE A C 1
ATOM 1604 O O . ILE A 1 216 ? 2.460 6.174 -20.688 1.00 74.88 216 ILE A O 1
ATOM 1608 N N . ALA A 1 217 ? 3.334 8.167 -21.203 1.00 69.31 217 ALA A N 1
ATOM 1609 C CA . ALA A 1 217 ? 3.379 7.909 -22.642 1.00 69.31 217 ALA A CA 1
ATOM 1610 C C . ALA A 1 217 ? 4.510 6.944 -23.051 1.00 69.31 217 ALA A C 1
ATOM 1612 O O . ALA A 1 217 ? 4.511 6.387 -24.150 1.00 69.31 217 ALA A O 1
ATOM 1613 N N . GLY A 1 218 ? 5.498 6.743 -22.176 1.00 56.19 218 GLY A N 1
ATOM 1614 C CA . GLY A 1 218 ? 6.658 5.888 -22.412 1.00 56.19 218 GLY A CA 1
ATOM 1615 C C . GLY A 1 218 ? 7.757 6.517 -23.277 1.00 56.19 218 GLY A C 1
ATOM 1616 O O . GLY A 1 218 ? 8.719 5.820 -23.611 1.00 56.19 218 GLY A O 1
ATOM 1617 N N . SER A 1 219 ? 7.646 7.802 -23.631 1.00 61.88 219 SER A N 1
ATOM 1618 C CA . SER A 1 219 ? 8.668 8.565 -24.358 1.00 61.88 219 SER A CA 1
ATOM 1619 C C . SER A 1 219 ? 8.626 10.057 -24.006 1.00 61.88 219 SER A C 1
ATOM 1621 O O . SER A 1 219 ? 7.565 10.606 -23.717 1.00 61.88 219 SER A O 1
ATOM 1623 N N . ALA A 1 220 ? 9.784 10.725 -24.055 1.00 64.94 220 ALA A N 1
ATOM 1624 C CA . ALA A 1 220 ? 9.879 12.170 -23.824 1.00 64.94 220 ALA A CA 1
ATOM 1625 C C . ALA A 1 220 ? 9.152 12.986 -24.910 1.00 64.94 220 ALA A C 1
ATOM 1627 O O . ALA A 1 220 ? 8.569 14.024 -24.607 1.00 64.94 220 ALA A O 1
ATOM 1628 N N . ASP A 1 221 ? 9.127 12.482 -26.148 1.00 61.72 221 ASP A N 1
ATOM 1629 C CA . ASP A 1 221 ? 8.495 13.145 -27.295 1.00 61.72 221 ASP A CA 1
ATOM 1630 C C . ASP A 1 221 ? 6.958 13.178 -27.191 1.00 61.72 221 ASP A C 1
ATOM 1632 O O . ASP A 1 221 ? 6.318 14.059 -27.756 1.00 61.72 221 ASP A O 1
ATOM 1636 N N . GLN A 1 222 ? 6.360 12.247 -26.439 1.00 64.75 222 GLN A N 1
ATOM 1637 C CA . GLN A 1 222 ? 4.909 12.150 -26.223 1.00 64.75 222 GLN A CA 1
ATOM 1638 C C . GLN A 1 222 ? 4.484 12.588 -24.814 1.00 64.75 222 GLN A C 1
ATOM 1640 O O . GLN A 1 222 ? 3.382 12.271 -24.366 1.00 64.75 222 GLN A O 1
ATOM 1645 N N . ALA A 1 223 ? 5.334 13.336 -24.106 1.00 73.56 223 ALA A N 1
ATOM 1646 C CA . ALA A 1 223 ? 5.068 13.776 -22.738 1.00 73.56 223 ALA A CA 1
ATOM 1647 C C . ALA A 1 223 ? 3.708 14.477 -22.573 1.00 73.56 223 ALA A C 1
ATOM 1649 O O . ALA A 1 223 ? 2.983 14.231 -21.612 1.00 73.56 223 ALA A O 1
ATOM 1650 N N . LEU A 1 224 ? 3.337 15.321 -23.538 1.00 73.12 224 LEU A N 1
ATOM 1651 C CA . LEU A 1 224 ? 2.067 16.048 -23.526 1.00 73.12 224 LEU A CA 1
ATOM 1652 C C . LEU A 1 224 ? 0.858 15.111 -23.659 1.00 73.12 224 LEU A C 1
ATOM 1654 O O . LEU A 1 224 ? -0.126 15.296 -22.953 1.00 73.12 224 LEU A O 1
ATOM 1658 N N . GLU A 1 225 ? 0.947 14.083 -24.504 1.00 71.44 225 GLU A N 1
ATOM 1659 C CA . GLU A 1 225 ? -0.114 13.085 -24.700 1.00 71.44 225 GLU A CA 1
ATOM 1660 C C . GLU A 1 225 ? -0.332 12.259 -23.421 1.00 71.44 225 GLU A C 1
ATOM 1662 O O . GLU A 1 225 ? -1.465 12.042 -22.995 1.00 71.44 225 GLU A O 1
ATOM 1667 N N . GLY A 1 226 ? 0.748 11.881 -22.728 1.00 71.56 226 GLY A N 1
ATOM 1668 C CA . GLY A 1 226 ? 0.645 11.190 -21.440 1.00 71.56 226 GLY A CA 1
ATOM 1669 C C . GLY A 1 226 ? 0.032 12.056 -20.336 1.00 71.56 226 GLY A C 1
ATOM 1670 O O . GLY A 1 226 ? -0.766 11.569 -19.535 1.00 71.56 226 GLY A O 1
ATOM 1671 N N . LEU A 1 227 ? 0.337 13.357 -20.320 1.00 82.19 227 LEU A N 1
ATOM 1672 C CA . LEU A 1 227 ? -0.293 14.296 -19.391 1.00 82.19 227 LEU A CA 1
ATOM 1673 C C . LEU A 1 227 ? -1.787 14.501 -19.707 1.00 82.19 227 LEU A C 1
ATOM 1675 O O . LEU A 1 227 ? -2.594 14.600 -18.784 1.00 82.19 227 LEU A O 1
ATOM 1679 N N . GLN A 1 228 ? -2.180 14.498 -20.988 1.00 72.56 228 GLN A N 1
ATOM 1680 C CA . GLN A 1 228 ? -3.594 14.525 -21.394 1.00 72.56 228 GLN A CA 1
ATOM 1681 C C . GLN A 1 228 ? -4.357 13.316 -20.852 1.00 72.56 228 GLN A C 1
ATOM 1683 O O . GLN A 1 228 ? -5.443 13.478 -20.301 1.00 72.56 228 GLN A O 1
ATOM 1688 N N . MET A 1 229 ? -3.781 12.114 -20.956 1.00 72.69 229 MET A N 1
ATOM 1689 C CA . MET A 1 229 ? -4.399 10.895 -20.425 1.00 72.69 229 MET A CA 1
ATOM 1690 C C . MET A 1 229 ? -4.637 10.981 -18.912 1.00 72.69 229 MET A C 1
ATOM 1692 O O . MET A 1 229 ? -5.690 10.560 -18.435 1.00 72.69 229 MET A O 1
ATOM 1696 N N . LEU A 1 230 ? -3.687 11.557 -18.166 1.00 81.88 230 LEU A N 1
ATOM 1697 C CA . LEU A 1 230 ? -3.818 11.769 -16.723 1.00 81.88 230 LEU A CA 1
ATOM 1698 C C . LEU A 1 230 ? -4.967 12.725 -16.392 1.00 81.88 230 LEU A C 1
ATOM 1700 O O . LEU A 1 230 ? -5.834 12.391 -15.587 1.00 81.88 230 LEU A O 1
ATOM 1704 N N . LEU A 1 231 ? -4.998 13.892 -17.040 1.00 79.06 231 LEU A N 1
ATOM 1705 C CA . LEU A 1 231 ? -6.042 14.893 -16.817 1.00 79.06 231 LEU A CA 1
ATOM 1706 C C . LEU A 1 231 ? -7.429 14.373 -17.218 1.00 79.06 231 LEU A C 1
ATOM 1708 O O . LEU A 1 231 ? -8.403 14.686 -16.539 1.00 79.06 231 LEU A O 1
ATOM 1712 N N . GLN A 1 232 ? -7.519 13.536 -18.257 1.00 72.69 232 GLN A N 1
ATOM 1713 C CA . GLN A 1 232 ? -8.772 12.897 -18.661 1.00 72.69 232 GLN A CA 1
ATOM 1714 C C . GLN A 1 232 ? -9.291 11.921 -17.598 1.00 72.69 232 GLN A C 1
ATOM 1716 O O . GLN A 1 232 ? -10.463 11.980 -17.249 1.00 72.69 232 GLN A O 1
ATOM 1721 N N . GLN A 1 233 ? -8.432 11.059 -17.040 1.00 68.44 233 GLN A N 1
ATOM 1722 C CA . GLN A 1 233 ? -8.832 10.136 -15.967 1.00 68.44 233 GLN A CA 1
ATOM 1723 C C . GLN A 1 233 ? -9.347 10.891 -14.734 1.00 68.44 233 GLN A C 1
ATOM 1725 O O . GLN A 1 233 ? -10.365 10.513 -14.154 1.00 68.44 233 GLN A O 1
ATOM 1730 N N . VAL A 1 234 ? -8.682 11.990 -14.370 1.00 70.06 234 VAL A N 1
ATOM 1731 C CA . VAL A 1 234 ? -9.118 12.850 -13.261 1.00 70.06 234 VAL A CA 1
ATOM 1732 C C . VAL A 1 234 ? -10.449 13.536 -13.578 1.00 70.06 234 VAL A C 1
ATOM 1734 O O . VAL A 1 234 ? -11.337 13.570 -12.728 1.00 70.06 234 VAL A O 1
ATOM 1737 N N . ALA A 1 235 ? -10.635 14.019 -14.810 1.00 61.56 235 ALA A N 1
ATOM 1738 C CA . ALA A 1 235 ? -11.901 14.594 -15.267 1.00 61.56 235 ALA A CA 1
ATOM 1739 C C . ALA A 1 235 ? -13.055 13.570 -15.274 1.00 61.56 235 ALA A C 1
ATOM 1741 O O . ALA A 1 235 ? -14.193 13.930 -14.974 1.00 61.56 235 ALA A O 1
ATOM 1742 N N . ASP A 1 236 ? -12.757 12.295 -15.537 1.00 56.16 236 ASP A N 1
ATOM 1743 C CA . ASP A 1 236 ? -13.709 11.178 -15.472 1.00 56.16 236 ASP A CA 1
ATOM 1744 C C . ASP A 1 236 ? -14.027 10.741 -14.019 1.00 56.16 236 ASP A C 1
ATOM 1746 O O . ASP A 1 236 ? -14.805 9.810 -13.796 1.00 56.16 236 ASP A O 1
ATOM 1750 N N . GLY A 1 237 ? -13.462 11.425 -13.016 1.00 48.41 237 GLY A N 1
ATOM 1751 C CA . GLY A 1 237 ? -13.722 11.201 -11.593 1.00 48.41 237 GLY A CA 1
ATOM 1752 C C . GLY A 1 237 ? -12.812 10.166 -10.928 1.00 48.41 237 GLY A C 1
ATOM 1753 O O . GLY A 1 237 ? -13.088 9.757 -9.798 1.00 48.41 237 GLY A O 1
ATOM 1754 N N . VAL A 1 238 ? -11.736 9.729 -11.593 1.00 54.41 238 VAL A N 1
ATOM 1755 C CA . VAL A 1 238 ? -10.710 8.870 -10.984 1.00 54.41 238 VAL A CA 1
ATOM 1756 C C . VAL A 1 238 ? -9.798 9.728 -10.093 1.00 54.41 238 VAL A C 1
ATOM 1758 O O . VAL A 1 238 ? -9.254 10.719 -10.578 1.00 54.41 238 VAL A O 1
ATOM 1761 N N . PRO A 1 239 ? -9.582 9.374 -8.809 1.00 66.56 239 PRO A N 1
ATOM 1762 C CA . PRO A 1 239 ? -8.653 10.101 -7.941 1.00 66.56 239 PRO A CA 1
ATOM 1763 C C . PRO A 1 239 ? -7.243 10.176 -8.543 1.00 66.56 239 PRO A C 1
ATOM 1765 O O . PRO A 1 239 ? -6.778 9.195 -9.129 1.00 66.56 239 PRO A O 1
ATOM 1768 N N . LEU A 1 240 ? -6.553 11.311 -8.376 1.00 75.19 240 LEU A N 1
ATOM 1769 C CA . LEU A 1 240 ? -5.251 11.569 -9.005 1.00 75.19 240 LEU A CA 1
ATOM 1770 C C . LEU A 1 240 ? -4.217 10.484 -8.683 1.00 75.19 240 LEU A C 1
ATOM 1772 O O . LEU A 1 240 ? -3.578 9.973 -9.601 1.00 75.19 240 LEU A O 1
ATOM 1776 N N . ASP A 1 241 ? -4.108 10.075 -7.418 1.00 71.69 241 ASP A N 1
ATOM 1777 C CA . ASP A 1 241 ? -3.209 8.995 -6.997 1.00 71.69 241 ASP A CA 1
ATOM 1778 C C . ASP A 1 241 ? -3.465 7.696 -7.763 1.00 71.69 241 ASP A C 1
ATOM 1780 O O . ASP A 1 241 ? -2.541 7.070 -8.291 1.00 71.69 241 ASP A O 1
ATOM 1784 N N . ARG A 1 242 ? -4.743 7.334 -7.917 1.00 63.16 242 ARG A N 1
ATOM 1785 C CA . ARG A 1 242 ? -5.138 6.125 -8.636 1.00 63.16 242 ARG A CA 1
ATOM 1786 C C . ARG A 1 242 ? -4.885 6.241 -10.137 1.00 63.16 242 ARG A C 1
ATOM 1788 O O . ARG A 1 242 ? -4.512 5.254 -10.768 1.00 63.16 242 ARG A O 1
ATOM 1795 N N . ALA A 1 243 ? -5.079 7.425 -10.713 1.00 70.19 243 ALA A N 1
ATOM 1796 C CA . ALA A 1 243 ? -4.786 7.679 -12.118 1.00 70.19 243 ALA A CA 1
ATOM 1797 C C . ALA A 1 243 ? -3.277 7.569 -12.399 1.00 70.19 243 ALA A C 1
ATOM 1799 O O . ALA A 1 243 ? -2.889 6.924 -13.373 1.00 70.19 243 ALA A O 1
ATOM 1800 N N . VAL A 1 244 ? -2.427 8.118 -11.523 1.00 78.12 244 VAL A N 1
ATOM 1801 C CA . VAL A 1 244 ? -0.963 7.993 -11.612 1.00 78.12 244 VAL A CA 1
ATOM 1802 C C . VAL A 1 244 ? -0.530 6.529 -11.512 1.00 78.12 244 VAL A C 1
ATOM 1804 O O . VAL A 1 244 ? 0.229 6.062 -12.361 1.00 78.12 244 VAL A O 1
ATOM 1807 N N . GLU A 1 245 ? -1.045 5.779 -10.538 1.00 70.50 245 GLU A N 1
ATOM 1808 C CA . GLU A 1 245 ? -0.723 4.358 -10.360 1.00 70.50 245 GLU A CA 1
ATOM 1809 C C . GLU A 1 245 ? -1.097 3.522 -11.596 1.00 70.50 245 GLU A C 1
ATOM 1811 O O . GLU A 1 245 ? -0.272 2.774 -12.128 1.00 70.50 245 GLU A O 1
ATOM 1816 N N . LEU A 1 246 ? -2.323 3.685 -12.104 1.00 59.47 246 LEU A N 1
ATOM 1817 C CA . LEU A 1 246 ? -2.822 2.937 -13.260 1.00 59.47 246 LEU A CA 1
ATOM 1818 C C . LEU A 1 246 ? -2.064 3.273 -14.549 1.00 59.47 246 LEU A C 1
ATOM 1820 O O . LEU A 1 246 ? -1.664 2.371 -15.284 1.00 59.47 246 LEU A O 1
ATOM 1824 N N . LEU A 1 247 ? -1.870 4.564 -14.831 1.00 65.19 247 LEU A N 1
ATOM 1825 C CA . LEU A 1 247 ? -1.277 5.027 -16.089 1.00 65.19 247 LEU A CA 1
ATOM 1826 C C . LEU A 1 247 ? 0.230 4.794 -16.160 1.00 65.19 247 LEU A C 1
ATOM 1828 O O . LEU A 1 247 ? 0.782 4.683 -17.252 1.00 65.19 247 LEU A O 1
ATOM 1832 N N . THR A 1 248 ? 0.896 4.686 -15.012 1.00 71.00 248 THR A N 1
ATOM 1833 C CA . THR A 1 248 ? 2.330 4.381 -14.949 1.00 71.00 248 THR A CA 1
ATOM 1834 C C . THR A 1 248 ? 2.612 2.892 -14.751 1.00 71.00 248 THR A C 1
ATOM 1836 O O . THR A 1 248 ? 3.772 2.500 -14.644 1.00 71.00 248 THR A O 1
ATOM 1839 N N . GLY A 1 249 ? 1.574 2.046 -14.734 1.00 54.03 249 GLY A N 1
ATOM 1840 C CA . GLY A 1 249 ? 1.711 0.599 -14.554 1.00 54.03 249 GLY A CA 1
ATOM 1841 C C . GLY A 1 249 ? 2.281 0.214 -13.187 1.00 54.03 249 GLY A C 1
ATOM 1842 O O . GLY A 1 249 ? 3.001 -0.774 -13.093 1.00 54.03 249 GLY A O 1
ATOM 1843 N N . GLY A 1 250 ? 2.006 1.012 -12.151 1.00 57.72 250 GLY A N 1
ATOM 1844 C CA . GLY A 1 250 ? 2.512 0.808 -10.793 1.00 57.72 250 GLY A CA 1
ATOM 1845 C C . GLY A 1 250 ? 3.940 1.308 -10.543 1.00 57.72 250 GLY A C 1
ATOM 1846 O O . GLY A 1 250 ? 4.480 1.050 -9.469 1.00 57.72 250 GLY A O 1
ATOM 1847 N N . LEU A 1 251 ? 4.561 2.027 -11.491 1.00 61.75 251 LEU A N 1
ATOM 1848 C CA . LEU A 1 251 ? 5.891 2.633 -11.295 1.00 61.75 251 LEU A CA 1
ATOM 1849 C C . LEU A 1 251 ? 5.902 3.671 -10.163 1.00 61.75 251 LEU A C 1
ATOM 1851 O O . LEU A 1 251 ? 6.873 3.744 -9.403 1.00 61.75 251 LEU A O 1
ATOM 1855 N N . PHE A 1 252 ? 4.828 4.456 -10.063 1.00 74.19 252 PHE A N 1
ATOM 1856 C CA . PHE A 1 252 ? 4.559 5.340 -8.934 1.00 74.19 252 PHE A CA 1
ATOM 1857 C C . PHE A 1 252 ? 3.257 4.906 -8.272 1.00 74.19 252 PHE A C 1
ATOM 1859 O O . PHE A 1 252 ? 2.273 4.644 -8.960 1.00 74.19 252 PHE A O 1
ATOM 1866 N N . SER A 1 253 ? 3.238 4.838 -6.943 1.00 59.59 253 SER A N 1
ATOM 1867 C CA . SER A 1 253 ? 2.044 4.419 -6.198 1.00 59.59 253 SER A CA 1
ATOM 1868 C C . SER A 1 253 ? 0.997 5.529 -6.024 1.00 59.59 253 SER A C 1
ATOM 1870 O O . SER A 1 253 ? -0.081 5.260 -5.508 1.00 59.59 253 SER A O 1
ATOM 1872 N N . GLY A 1 254 ? 1.324 6.763 -6.423 1.00 75.88 254 GLY A N 1
ATOM 1873 C CA . GLY A 1 254 ? 0.489 7.962 -6.311 1.00 75.88 254 GLY A CA 1
ATOM 1874 C C . GLY A 1 254 ? 1.277 9.234 -6.651 1.00 75.88 254 GLY A C 1
ATOM 1875 O O . GLY A 1 254 ? 2.460 9.159 -7.007 1.00 75.88 254 GLY A O 1
ATOM 1876 N N . ILE A 1 255 ? 0.643 10.405 -6.545 1.00 83.06 255 ILE A N 1
ATOM 1877 C CA . ILE A 1 255 ? 1.270 11.696 -6.850 1.00 83.06 255 ILE A CA 1
ATOM 1878 C C . ILE A 1 255 ? 2.356 12.050 -5.832 1.00 83.06 255 ILE A C 1
ATOM 1880 O O . ILE A 1 255 ? 3.386 12.593 -6.222 1.00 83.06 255 ILE A O 1
ATOM 1884 N N . ASP A 1 256 ? 2.193 11.681 -4.564 1.00 77.38 256 ASP A N 1
ATOM 1885 C CA . ASP A 1 256 ? 3.176 11.983 -3.517 1.00 77.38 256 ASP A CA 1
ATOM 1886 C C . ASP A 1 256 ? 4.450 11.134 -3.653 1.00 77.38 256 ASP A C 1
ATOM 1888 O O . ASP A 1 256 ? 5.562 11.655 -3.542 1.00 77.38 256 ASP A O 1
ATOM 1892 N N . ASP A 1 257 ? 4.314 9.846 -3.998 1.00 77.94 257 ASP A N 1
ATOM 1893 C CA . ASP A 1 257 ? 5.454 8.965 -4.315 1.00 77.94 257 ASP A CA 1
ATOM 1894 C C . ASP A 1 257 ? 6.221 9.485 -5.539 1.00 77.94 257 ASP A C 1
ATOM 1896 O O . ASP A 1 257 ? 7.454 9.544 -5.545 1.00 77.94 257 ASP A O 1
ATOM 1900 N N . PHE A 1 258 ? 5.494 9.958 -6.555 1.00 86.19 258 PHE A N 1
ATOM 1901 C CA . PHE A 1 258 ? 6.093 10.639 -7.695 1.00 86.19 258 PHE A CA 1
ATOM 1902 C C . PHE A 1 258 ? 6.878 11.892 -7.270 1.00 86.19 258 PHE A C 1
ATOM 1904 O O . PHE A 1 258 ? 8.049 12.029 -7.632 1.00 86.19 258 PHE A O 1
ATOM 1911 N N . GLN A 1 259 ? 6.268 12.791 -6.490 1.00 84.75 259 GLN A N 1
ATOM 1912 C CA . GLN A 1 259 ? 6.899 14.040 -6.052 1.00 84.75 259 GLN A CA 1
ATOM 1913 C C . GLN A 1 259 ? 8.168 13.776 -5.235 1.00 84.75 259 GLN A C 1
ATOM 1915 O O . GLN A 1 259 ? 9.209 14.389 -5.492 1.00 84.75 259 GLN A O 1
ATOM 1920 N N . ALA A 1 260 ? 8.114 12.832 -4.293 1.00 76.00 260 ALA A N 1
ATOM 1921 C CA . ALA A 1 260 ? 9.249 12.462 -3.457 1.00 76.00 260 ALA A CA 1
ATOM 1922 C C . ALA A 1 260 ? 10.407 11.885 -4.287 1.00 76.00 260 ALA A C 1
ATOM 1924 O O . ALA A 1 260 ? 11.566 12.267 -4.104 1.00 76.00 260 ALA A O 1
ATOM 1925 N N . ARG A 1 261 ? 10.122 11.005 -5.255 1.00 78.38 261 ARG A N 1
ATOM 1926 C CA . ARG A 1 261 ? 11.155 10.432 -6.140 1.00 78.38 261 ARG A CA 1
ATOM 1927 C C . ARG A 1 261 ? 11.717 11.443 -7.131 1.00 78.38 261 ARG A C 1
ATOM 1929 O O . ARG A 1 261 ? 12.910 11.403 -7.433 1.00 78.38 261 ARG A O 1
ATOM 1936 N N . PHE A 1 262 ? 10.881 12.349 -7.632 1.00 84.88 262 PHE A N 1
ATOM 1937 C CA . PHE A 1 262 ? 11.300 13.403 -8.550 1.00 84.88 262 PHE A CA 1
ATOM 1938 C C . PHE A 1 262 ? 12.236 14.400 -7.858 1.00 84.88 262 PHE A C 1
ATOM 1940 O O . PHE A 1 262 ? 13.330 14.669 -8.350 1.00 84.88 262 PHE A O 1
ATOM 1947 N N . THR A 1 263 ? 11.847 14.891 -6.680 1.00 80.56 263 THR A N 1
ATOM 1948 C CA . THR A 1 263 ? 12.629 15.870 -5.904 1.00 80.56 263 THR A CA 1
ATOM 1949 C C . THR A 1 263 ? 13.881 15.273 -5.266 1.00 80.56 263 THR A C 1
ATOM 1951 O O . THR A 1 263 ? 14.880 15.969 -5.116 1.00 80.56 263 THR A O 1
ATOM 1954 N N . SER A 1 264 ? 13.891 13.974 -4.958 1.00 72.94 264 SER A N 1
ATOM 1955 C CA . SER A 1 264 ? 15.105 13.274 -4.507 1.00 72.94 264 SER A CA 1
ATOM 1956 C C . SER A 1 264 ? 16.067 12.904 -5.642 1.00 72.94 264 SER A C 1
ATOM 1958 O O . SER A 1 264 ? 17.174 12.441 -5.371 1.00 72.94 264 SER A O 1
ATOM 1960 N N . GLY A 1 265 ? 15.674 13.093 -6.907 1.00 69.62 265 GLY A N 1
ATOM 1961 C CA . GLY A 1 265 ? 16.491 12.731 -8.067 1.00 69.62 265 GLY A CA 1
ATOM 1962 C C . GLY A 1 265 ? 16.569 11.223 -8.348 1.00 69.62 265 GLY A C 1
ATOM 1963 O O . GLY A 1 265 ? 17.332 10.809 -9.217 1.00 69.62 265 GLY A O 1
ATOM 1964 N N . ILE A 1 266 ? 15.792 10.403 -7.630 1.00 65.75 266 ILE A N 1
ATOM 1965 C CA . ILE A 1 266 ? 15.794 8.929 -7.714 1.00 65.75 266 ILE A CA 1
ATOM 1966 C C . ILE A 1 266 ? 14.800 8.433 -8.786 1.00 65.75 266 ILE A C 1
ATOM 1968 O O . ILE A 1 266 ? 14.788 7.256 -9.146 1.00 65.75 266 ILE A O 1
ATOM 1972 N N . ALA A 1 267 ? 13.971 9.323 -9.342 1.00 72.00 267 ALA A N 1
ATOM 1973 C CA . ALA A 1 267 ? 12.986 8.969 -10.357 1.00 72.00 267 ALA A CA 1
ATOM 1974 C C . ALA A 1 267 ? 13.632 8.347 -11.628 1.00 72.00 267 ALA A C 1
ATOM 1976 O O . ALA A 1 267 ? 14.567 8.927 -12.201 1.00 72.00 267 ALA A O 1
ATOM 1977 N N . PRO A 1 268 ? 13.145 7.183 -12.111 1.00 67.50 268 PRO A N 1
ATOM 1978 C CA . PRO A 1 268 ? 13.781 6.443 -13.204 1.00 67.50 268 PRO A CA 1
ATOM 1979 C C . PRO A 1 268 ? 13.936 7.254 -14.499 1.00 67.50 268 PRO A C 1
ATOM 1981 O O . PRO A 1 268 ? 12.964 7.700 -15.106 1.00 67.50 268 PRO A O 1
ATOM 1984 N N . GLY A 1 269 ? 15.172 7.433 -14.970 1.00 70.88 269 GLY A N 1
ATOM 1985 C CA . GLY A 1 269 ? 15.448 8.132 -16.233 1.00 70.88 269 GLY A CA 1
ATOM 1986 C C . GLY A 1 269 ? 15.296 9.660 -16.185 1.00 70.88 269 GLY A C 1
ATOM 1987 O O . GLY A 1 269 ? 15.408 10.302 -17.230 1.00 70.88 269 GLY A O 1
ATOM 1988 N N . LEU A 1 270 ? 15.107 10.259 -15.002 1.00 78.50 270 LEU A N 1
ATOM 1989 C CA . LEU A 1 270 ? 14.936 11.706 -14.824 1.00 78.50 270 LEU A CA 1
ATOM 1990 C C . LEU A 1 270 ? 16.110 12.524 -15.381 1.00 78.50 270 LEU A C 1
ATOM 1992 O O . LEU A 1 270 ? 15.910 13.481 -16.126 1.00 78.50 270 LEU A O 1
ATOM 1996 N N . GLN A 1 271 ? 17.349 12.126 -15.081 1.00 75.31 271 GLN A N 1
ATOM 1997 C CA . GLN A 1 271 ? 18.547 12.819 -15.573 1.00 75.31 271 GLN A CA 1
ATOM 1998 C C . GLN A 1 271 ? 18.587 12.876 -17.106 1.00 75.31 271 GLN A C 1
ATOM 2000 O O . GLN A 1 271 ? 18.914 13.903 -17.705 1.00 75.31 271 GLN A O 1
ATOM 2005 N N . THR A 1 272 ? 18.234 11.759 -17.739 1.00 71.38 272 THR A N 1
ATOM 2006 C CA . THR A 1 272 ? 18.194 11.618 -19.193 1.00 71.38 272 THR A CA 1
ATOM 2007 C C . THR A 1 272 ? 17.099 12.492 -19.786 1.00 71.38 272 THR A C 1
ATOM 2009 O O . THR A 1 272 ? 17.370 13.223 -20.734 1.00 71.38 272 THR A O 1
ATOM 2012 N N . PHE A 1 273 ? 15.910 12.492 -19.181 1.00 80.25 273 PHE A N 1
ATOM 2013 C CA . PHE A 1 273 ? 14.795 13.344 -19.580 1.00 80.25 273 PHE A CA 1
ATOM 2014 C C . PHE A 1 273 ? 15.151 14.839 -19.521 1.00 80.25 273 PHE A C 1
ATOM 2016 O O . PHE A 1 273 ? 14.983 15.546 -20.511 1.00 80.25 273 PHE A O 1
ATOM 2023 N N . LEU A 1 274 ? 15.722 15.318 -18.408 1.00 82.31 274 LEU A N 1
ATOM 2024 C CA . LEU A 1 274 ? 16.113 16.728 -18.250 1.00 82.31 274 LEU A CA 1
ATOM 2025 C C . LEU A 1 274 ? 17.169 17.147 -19.280 1.00 82.31 274 LEU A C 1
ATOM 2027 O O . LEU A 1 274 ? 17.094 18.229 -19.861 1.00 82.31 274 LEU A O 1
ATOM 2031 N N . THR A 1 275 ? 18.134 16.266 -19.550 1.00 78.50 275 THR A N 1
ATOM 2032 C CA . THR A 1 275 ? 19.184 16.507 -20.550 1.00 78.50 275 THR A CA 1
ATOM 2033 C C . THR A 1 275 ? 18.606 16.517 -21.973 1.00 78.50 275 THR A C 1
ATOM 2035 O O . THR A 1 275 ? 18.992 17.344 -22.803 1.00 78.50 275 THR A O 1
ATOM 2038 N N . GLN A 1 276 ? 17.652 15.628 -22.262 1.00 73.69 276 GLN A N 1
ATOM 2039 C CA . GLN A 1 276 ? 16.943 15.582 -23.541 1.00 73.69 276 GLN A CA 1
ATOM 2040 C C . GLN A 1 276 ? 16.106 16.840 -23.773 1.00 73.69 276 GLN A C 1
ATOM 2042 O O . GLN A 1 276 ? 16.204 17.456 -24.829 1.00 73.69 276 GLN A O 1
ATOM 2047 N N . LEU A 1 277 ? 15.354 17.270 -22.767 1.00 77.19 277 LEU A N 1
ATOM 2048 C CA . LEU A 1 277 ? 14.440 18.399 -22.880 1.00 77.19 277 LEU A CA 1
ATOM 2049 C C . LEU A 1 277 ? 15.164 19.755 -22.931 1.00 77.19 277 LEU A C 1
ATOM 2051 O O . LEU A 1 277 ? 14.816 20.610 -23.744 1.00 77.19 277 LEU A O 1
ATOM 2055 N N . LEU A 1 278 ? 16.167 19.968 -22.070 1.00 75.88 278 LEU A N 1
ATOM 2056 C CA . LEU A 1 278 ? 16.769 21.294 -21.869 1.00 75.88 278 LEU A CA 1
ATOM 2057 C C . LEU A 1 278 ? 18.059 21.522 -22.665 1.00 75.88 278 LEU A C 1
ATOM 2059 O O . LEU A 1 278 ? 18.365 22.661 -23.026 1.00 75.88 278 LEU A O 1
ATOM 2063 N N . LEU A 1 279 ? 18.823 20.460 -22.943 1.00 73.62 279 LEU A N 1
ATOM 2064 C CA . LEU A 1 279 ? 20.172 20.568 -23.514 1.00 73.62 279 LEU A CA 1
ATOM 2065 C C . LEU A 1 279 ? 20.308 19.958 -24.917 1.00 73.62 279 LEU A C 1
ATOM 2067 O O . LEU A 1 279 ? 21.321 20.191 -25.582 1.00 73.62 279 LEU A O 1
ATOM 2071 N N . SER A 1 280 ? 19.316 19.206 -25.407 1.00 64.25 280 SER A N 1
ATOM 2072 C CA . SER A 1 280 ? 19.420 18.559 -26.723 1.00 64.25 280 SER A CA 1
ATOM 2073 C C . SER A 1 280 ? 19.065 19.490 -27.881 1.00 64.25 280 SER A C 1
ATOM 2075 O O . SER A 1 280 ? 18.179 20.335 -27.799 1.00 64.25 280 SER A O 1
ATOM 2077 N N . GLN A 1 281 ? 19.779 19.328 -29.000 1.00 47.06 281 GLN A N 1
ATOM 2078 C CA . GLN A 1 281 ? 19.657 20.161 -30.206 1.00 47.06 281 GLN A CA 1
ATOM 2079 C C . GLN A 1 281 ? 18.664 19.615 -31.250 1.00 47.06 281 GLN A C 1
ATOM 2081 O O . GLN A 1 281 ? 18.753 19.982 -32.428 1.00 47.06 281 GLN A O 1
ATOM 2086 N N . ALA A 1 282 ? 17.766 18.708 -30.859 1.00 38.91 282 ALA A N 1
ATOM 2087 C CA . ALA A 1 282 ? 16.629 18.339 -31.695 1.00 38.91 282 ALA A CA 1
ATOM 2088 C C . ALA A 1 282 ? 15.642 19.518 -31.720 1.00 38.91 282 ALA A C 1
ATOM 2090 O O . ALA A 1 282 ? 15.545 20.249 -30.731 1.00 38.91 282 ALA A O 1
ATOM 2091 N N . PRO A 1 283 ? 14.933 19.771 -32.830 1.00 36.53 283 PRO A N 1
ATOM 2092 C CA . PRO A 1 283 ? 13.923 20.806 -32.818 1.00 36.53 283 PRO A CA 1
ATOM 2093 C C . PRO A 1 283 ? 12.800 20.363 -31.876 1.00 36.53 283 PRO A C 1
ATOM 2095 O O . PRO A 1 283 ? 11.982 19.530 -32.245 1.00 36.53 283 PRO A O 1
ATOM 2098 N N . ALA A 1 284 ? 12.727 20.954 -30.684 1.00 41.34 284 ALA A N 1
ATOM 2099 C CA . ALA A 1 284 ? 11.475 21.089 -29.950 1.00 41.34 284 ALA A CA 1
ATOM 2100 C C . ALA A 1 284 ? 10.564 22.015 -30.776 1.00 41.34 284 ALA A C 1
ATOM 2102 O O . ALA A 1 284 ? 10.406 23.193 -30.467 1.00 41.34 284 ALA A O 1
ATOM 2103 N N . GLN A 1 285 ? 10.092 21.524 -31.924 1.00 43.28 285 GLN A N 1
ATOM 2104 C CA . GLN A 1 285 ? 9.372 22.320 -32.917 1.00 43.28 285 GLN A CA 1
ATOM 2105 C C . GLN A 1 285 ? 7.985 22.752 -32.413 1.00 43.28 285 GLN A C 1
ATOM 2107 O O . GLN A 1 285 ? 7.431 23.686 -32.981 1.00 43.28 285 GLN A O 1
ATOM 2112 N N . ASP A 1 286 ? 7.518 22.186 -31.293 1.00 50.62 286 ASP A N 1
ATOM 2113 C CA . ASP A 1 286 ? 6.192 22.443 -30.719 1.00 50.62 286 ASP A CA 1
ATOM 2114 C C . ASP A 1 286 ? 6.196 23.058 -29.303 1.00 50.62 286 ASP A C 1
ATOM 2116 O O . ASP A 1 286 ? 5.130 23.268 -28.745 1.00 50.62 286 ASP A O 1
ATOM 2120 N N . LEU A 1 287 ? 7.345 23.388 -28.691 1.00 51.66 287 LEU A N 1
ATOM 2121 C CA . LEU A 1 287 ? 7.381 23.950 -27.317 1.00 51.66 287 LEU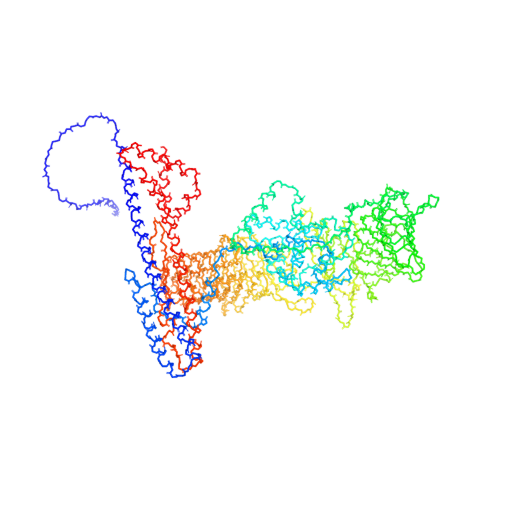 A CA 1
ATOM 2122 C C . LEU A 1 287 ? 7.650 25.465 -27.263 1.00 51.66 287 LEU A C 1
ATOM 2124 O O . LEU A 1 287 ? 7.627 26.071 -26.193 1.00 51.66 287 LEU A O 1
ATOM 2128 N N . THR A 1 288 ? 7.943 26.104 -28.400 1.00 48.75 288 THR A N 1
ATOM 2129 C CA . THR A 1 288 ? 8.383 27.505 -28.413 1.00 48.75 288 THR A CA 1
ATOM 2130 C C . THR A 1 288 ? 7.205 28.481 -28.405 1.00 48.75 288 THR A C 1
ATOM 2132 O O . THR A 1 288 ? 6.592 28.714 -29.446 1.00 48.75 288 THR A O 1
ATOM 2135 N N . GLY A 1 289 ? 6.967 29.128 -27.259 1.00 49.97 289 GLY A N 1
ATOM 2136 C CA . GLY A 1 289 ? 6.099 30.308 -27.139 1.00 49.97 289 GLY A CA 1
ATOM 2137 C C . GLY A 1 289 ? 4.649 30.042 -26.727 1.00 49.97 289 GLY A C 1
ATOM 2138 O O . GLY A 1 289 ? 3.804 30.918 -26.910 1.00 49.97 289 GLY A O 1
ATOM 2139 N N . SER A 1 290 ? 4.355 28.868 -26.174 1.00 57.72 290 SER A N 1
ATOM 2140 C CA . SER A 1 290 ? 3.015 28.461 -25.743 1.00 57.72 290 SER A CA 1
ATOM 2141 C C . SER A 1 290 ? 3.057 27.861 -24.340 1.00 57.72 290 SER A C 1
ATOM 2143 O O . SER A 1 290 ? 3.965 27.097 -24.015 1.00 57.72 290 SER A O 1
ATOM 2145 N N . THR A 1 291 ? 2.069 28.209 -23.515 1.00 66.81 291 THR A N 1
ATOM 2146 C CA . THR A 1 291 ? 1.860 27.569 -22.212 1.00 66.81 291 THR A CA 1
ATOM 2147 C C . THR A 1 291 ? 1.450 26.111 -22.407 1.00 66.81 291 THR A C 1
ATOM 2149 O O . THR A 1 291 ? 0.903 25.746 -23.455 1.00 66.81 291 THR A O 1
ATOM 2152 N N . LEU A 1 292 ? 1.695 25.271 -21.400 1.00 65.00 292 LEU A N 1
ATOM 2153 C CA . LEU A 1 292 ? 1.292 23.860 -21.403 1.00 65.00 292 LEU A CA 1
ATOM 2154 C C . LEU A 1 292 ? -0.205 23.720 -21.753 1.00 65.00 292 LEU A C 1
ATOM 2156 O O . LEU A 1 292 ? -0.566 22.907 -22.597 1.00 65.00 292 LEU A O 1
ATOM 2160 N N . LEU A 1 293 ? -1.060 24.594 -21.210 1.00 62.22 293 LEU A N 1
ATOM 2161 C CA . LEU A 1 293 ? -2.494 24.661 -21.512 1.00 62.22 293 LEU A CA 1
ATOM 2162 C C . LEU A 1 293 ? -2.790 24.949 -22.997 1.00 62.22 293 LEU A C 1
ATOM 2164 O O . LEU A 1 293 ? -3.664 24.321 -23.594 1.00 62.22 293 LEU A O 1
ATOM 2168 N N . GLY A 1 294 ? -2.050 25.878 -23.611 1.00 60.59 294 GLY A N 1
ATOM 2169 C CA . GLY A 1 294 ? -2.210 26.227 -25.025 1.00 60.59 294 GLY A CA 1
ATOM 2170 C C . GLY A 1 294 ? -1.821 25.089 -25.971 1.00 60.59 294 GLY A C 1
ATOM 2171 O O . GLY A 1 294 ? -2.434 24.927 -27.025 1.00 60.59 294 GLY A O 1
ATOM 2172 N N . LEU A 1 295 ? -0.849 24.265 -25.575 1.00 62.53 295 LEU A N 1
ATOM 2173 C CA . LEU A 1 295 ? -0.433 23.080 -26.329 1.00 62.53 295 LEU A CA 1
ATOM 2174 C C . LEU A 1 295 ? -1.399 21.910 -26.161 1.00 62.53 295 LEU A C 1
ATOM 2176 O O . LEU A 1 295 ? -1.682 21.207 -27.129 1.00 62.53 295 LEU A O 1
ATOM 2180 N N . LEU A 1 296 ? -1.966 21.745 -24.964 1.00 60.91 296 LEU A N 1
ATOM 2181 C CA . LEU A 1 296 ? -3.003 20.748 -24.702 1.00 60.91 296 LEU A CA 1
ATOM 2182 C C . LEU A 1 296 ? -4.297 21.040 -25.489 1.00 60.91 296 LEU A C 1
ATOM 2184 O O . LEU A 1 296 ? -4.983 20.101 -25.882 1.00 60.91 296 LEU A O 1
ATOM 2188 N N . ALA A 1 297 ? -4.599 22.312 -25.777 1.00 56.12 297 ALA A N 1
ATOM 2189 C CA . ALA A 1 297 ? -5.770 22.741 -26.552 1.00 56.12 297 ALA A CA 1
ATOM 2190 C C . ALA A 1 297 ? -5.593 22.664 -28.089 1.00 56.12 297 ALA A C 1
ATOM 2192 O O . ALA A 1 297 ? -6.577 22.679 -28.829 1.00 56.12 297 ALA A O 1
ATOM 2193 N N . GLY A 1 298 ? -4.356 22.575 -28.596 1.00 49.75 298 GLY A N 1
ATOM 2194 C CA . GLY A 1 298 ? -4.048 22.597 -30.036 1.00 49.75 298 GLY A CA 1
ATOM 2195 C C . GLY A 1 298 ? -4.449 21.336 -30.823 1.00 49.75 298 GLY A C 1
ATOM 2196 O O . GLY A 1 298 ? -4.462 21.364 -32.055 1.00 49.75 298 GLY A O 1
ATOM 2197 N N . GLY A 1 299 ? -4.800 20.241 -30.139 1.00 44.53 299 GLY A N 1
ATOM 2198 C CA . GLY A 1 299 ? -5.306 18.996 -30.731 1.00 44.53 299 GLY A CA 1
ATOM 2199 C C . GLY A 1 299 ? -6.837 18.972 -30.751 1.00 44.53 299 GLY A C 1
ATOM 2200 O O . GLY A 1 299 ? -7.469 18.566 -29.784 1.00 44.53 299 GLY A O 1
ATOM 2201 N N . GLY A 1 300 ? -7.442 19.459 -31.834 1.00 30.92 300 GLY A N 1
ATOM 2202 C CA . GLY A 1 300 ? -8.858 19.836 -31.874 1.00 30.92 300 GLY A CA 1
ATOM 2203 C C . GLY A 1 300 ? -9.907 18.744 -31.600 1.00 30.92 300 GLY A C 1
ATOM 2204 O O . GLY A 1 300 ? -9.923 17.685 -32.226 1.00 30.92 300 GLY A O 1
ATOM 2205 N N . GLY A 1 301 ? -10.890 19.126 -30.779 1.00 37.69 301 GLY A N 1
ATOM 2206 C CA . GLY A 1 301 ? -12.255 18.600 -30.712 1.00 37.69 301 GLY A CA 1
ATOM 2207 C C . GLY A 1 301 ? -13.130 19.548 -29.877 1.00 37.69 301 GLY A C 1
ATOM 2208 O O . GLY A 1 301 ? -12.702 20.003 -28.826 1.00 37.69 301 GLY A O 1
ATOM 2209 N N . THR A 1 302 ? -14.348 19.876 -30.320 1.00 38.25 302 THR A N 1
ATOM 2210 C CA . THR A 1 302 ? -15.257 20.837 -29.647 1.00 38.25 302 THR A CA 1
ATOM 2211 C C . THR A 1 302 ? -15.713 20.416 -28.241 1.00 38.25 302 THR A C 1
ATOM 2213 O O . THR A 1 302 ? -16.256 21.242 -27.512 1.00 38.25 302 THR A O 1
ATOM 2216 N N . ASP A 1 303 ? -15.480 19.160 -27.848 1.00 43.84 303 ASP A N 1
ATOM 2217 C CA . ASP A 1 303 ? -15.705 18.662 -26.483 1.00 43.84 303 ASP A CA 1
ATOM 2218 C C . ASP A 1 303 ? -14.626 19.140 -25.485 1.00 43.84 303 ASP A C 1
ATOM 2220 O O . ASP A 1 303 ? -14.901 19.242 -24.290 1.00 43.84 303 ASP A O 1
ATOM 2224 N N . MET A 1 304 ? -13.427 19.513 -25.957 1.00 46.09 304 MET A N 1
ATOM 2225 C CA . MET A 1 304 ? -12.299 19.947 -25.113 1.00 46.09 304 MET A CA 1
ATOM 2226 C C . MET A 1 304 ? -12.478 21.349 -24.519 1.00 46.09 304 MET A C 1
ATOM 2228 O O . MET A 1 304 ? -12.147 21.565 -23.355 1.00 46.09 304 MET A O 1
ATOM 2232 N N . ASP A 1 305 ? -13.046 22.294 -25.275 1.00 45.06 305 ASP A N 1
ATOM 2233 C CA . ASP A 1 305 ? -13.333 23.650 -24.774 1.00 45.06 305 ASP A CA 1
ATOM 2234 C C . ASP A 1 305 ? -14.406 23.630 -23.669 1.00 45.06 305 ASP A C 1
ATOM 2236 O O . ASP A 1 305 ? -14.368 24.427 -22.728 1.00 45.06 305 ASP A O 1
ATOM 2240 N N . LEU A 1 306 ? -15.348 22.683 -23.750 1.00 44.78 306 LEU A N 1
ATOM 2241 C CA . LEU A 1 306 ? -16.370 22.451 -22.727 1.00 44.78 306 LEU A CA 1
ATOM 2242 C C . LEU A 1 306 ? -15.791 21.748 -21.485 1.00 44.78 306 LEU A C 1
ATOM 2244 O O . LEU A 1 306 ? -16.164 22.109 -20.369 1.00 44.78 306 LEU A O 1
ATOM 2248 N N . MET A 1 307 ? -14.848 20.810 -21.653 1.00 49.38 307 MET A N 1
ATOM 2249 C CA . MET A 1 307 ? -14.128 20.170 -20.538 1.00 49.38 307 MET A CA 1
ATOM 2250 C C . MET A 1 307 ? -13.212 21.139 -19.784 1.00 49.38 307 MET A C 1
ATOM 2252 O O . MET A 1 307 ? -13.214 21.146 -18.554 1.00 49.38 307 MET A O 1
ATOM 2256 N N . LEU A 1 308 ? -12.470 21.994 -20.495 1.00 51.66 308 LEU A N 1
ATOM 2257 C CA . LEU A 1 308 ? -11.617 23.023 -19.888 1.00 51.66 308 LEU A CA 1
ATOM 2258 C C . LEU A 1 308 ? -12.444 24.056 -19.112 1.00 51.66 308 LEU A C 1
ATOM 2260 O O . LEU A 1 308 ? -12.036 24.477 -18.032 1.00 51.66 308 LEU A O 1
ATOM 2264 N N . MET A 1 309 ? -13.639 24.406 -19.601 1.00 45.31 309 MET A N 1
ATOM 2265 C CA . MET A 1 309 ? -14.610 25.211 -18.848 1.00 45.31 309 MET A CA 1
ATOM 2266 C C . MET A 1 309 ? -15.111 24.495 -17.584 1.00 45.31 309 MET A C 1
ATOM 2268 O O . MET A 1 309 ? -15.248 25.144 -16.550 1.00 45.31 309 MET A O 1
ATOM 2272 N N . GLY A 1 310 ? -15.314 23.173 -17.631 1.00 44.59 310 GLY A N 1
ATOM 2273 C CA . GLY A 1 310 ? -15.647 22.351 -16.460 1.00 44.59 310 GLY A CA 1
ATOM 2274 C C . GLY A 1 310 ? -14.540 22.335 -15.396 1.00 44.59 310 GLY A C 1
ATOM 2275 O O . GLY A 1 310 ? -14.809 22.561 -14.216 1.00 44.59 310 GLY A O 1
ATOM 2276 N N . LEU A 1 311 ? -13.283 22.168 -15.816 1.00 41.47 311 LEU A N 1
ATOM 2277 C CA . LEU A 1 311 ? -12.096 22.246 -14.952 1.00 41.47 311 LEU A CA 1
ATOM 2278 C C . LEU A 1 311 ? -11.897 23.651 -14.355 1.00 41.47 311 LEU A C 1
ATOM 2280 O O . LEU A 1 311 ? -11.611 23.783 -13.167 1.00 41.47 311 LEU A O 1
ATOM 2284 N N . LEU A 1 312 ? -12.127 24.714 -15.133 1.00 42.75 312 LEU A N 1
ATOM 2285 C CA . LEU A 1 312 ? -12.048 26.103 -14.659 1.00 42.75 312 LEU A CA 1
ATOM 2286 C C . LEU A 1 312 ? -13.154 26.460 -13.655 1.00 42.75 312 LEU A C 1
ATOM 2288 O O . LEU A 1 312 ? -12.907 27.245 -12.741 1.00 42.75 312 LEU A O 1
ATOM 2292 N N . THR A 1 313 ? -14.347 25.867 -13.768 1.00 43.19 313 THR A N 1
ATOM 2293 C CA . THR A 1 313 ? -15.418 26.051 -12.771 1.00 43.19 313 THR A CA 1
ATOM 2294 C C . THR A 1 313 ? -15.140 25.358 -11.437 1.00 43.19 313 THR A C 1
ATOM 2296 O O . THR A 1 313 ? -15.618 25.834 -10.411 1.00 43.19 313 THR A O 1
ATOM 2299 N N . VAL A 1 314 ? -14.335 24.289 -11.424 1.00 39.34 314 VAL A N 1
ATOM 2300 C CA . VAL A 1 314 ? -13.852 23.645 -10.187 1.00 39.34 314 VAL A CA 1
ATOM 2301 C C . VAL A 1 314 ? -12.765 24.493 -9.510 1.00 39.34 314 VAL A C 1
ATOM 2303 O O . VAL A 1 314 ? -12.668 24.509 -8.287 1.00 39.34 314 VAL A O 1
ATOM 2306 N N . LEU A 1 315 ? -12.000 25.270 -10.284 1.00 40.75 315 LEU A N 1
ATOM 2307 C CA . LEU A 1 315 ? -10.918 26.133 -9.793 1.00 40.75 315 LEU A CA 1
ATOM 2308 C C . LEU A 1 315 ? -11.388 27.470 -9.175 1.00 40.75 315 LEU A C 1
ATOM 2310 O O . LEU A 1 315 ? -10.557 28.209 -8.648 1.00 40.75 315 LEU A O 1
ATOM 2314 N N . GLN A 1 316 ? -12.681 27.829 -9.228 1.00 42.00 316 GLN A N 1
ATOM 2315 C CA . GLN A 1 316 ? -13.159 29.148 -8.776 1.00 42.00 316 GLN A CA 1
ATOM 2316 C C . GLN A 1 316 ? -14.351 29.101 -7.802 1.00 42.00 316 GLN A C 1
ATOM 2318 O O . GLN A 1 316 ? -15.502 29.221 -8.216 1.00 42.00 316 GLN A O 1
ATOM 2323 N N . ALA A 1 317 ? -14.063 29.078 -6.492 1.00 25.27 317 ALA A N 1
ATOM 2324 C CA . ALA A 1 317 ? -14.857 29.734 -5.434 1.00 25.27 317 ALA A CA 1
ATOM 2325 C C . ALA A 1 317 ? -14.068 29.828 -4.102 1.00 25.27 317 ALA A C 1
ATOM 2327 O O . ALA A 1 317 ? -13.298 28.925 -3.800 1.00 25.27 317 ALA A O 1
ATOM 2328 N N . PRO A 1 318 ? -14.334 30.809 -3.214 1.00 33.72 318 PRO A N 1
ATOM 2329 C CA . PRO A 1 318 ? -14.397 32.251 -3.435 1.00 33.72 318 PRO A CA 1
ATOM 2330 C C . PRO A 1 318 ? -13.293 32.982 -2.632 1.00 33.72 318 PRO A C 1
ATOM 2332 O O . PRO A 1 318 ? -13.191 32.837 -1.416 1.00 33.72 318 PRO A O 1
ATOM 2335 N N . GLN A 1 319 ? -12.506 33.842 -3.284 1.00 25.91 319 GLN A N 1
ATOM 2336 C CA . GLN A 1 319 ? -11.615 34.792 -2.600 1.00 25.91 319 GLN A CA 1
ATOM 2337 C C . GLN A 1 319 ? -12.316 36.151 -2.430 1.00 25.91 319 GLN A C 1
ATOM 2339 O O . GLN A 1 319 ? -12.986 36.646 -3.338 1.00 25.91 319 GLN A O 1
ATOM 2344 N N . ALA A 1 320 ? -12.180 36.720 -1.230 1.00 25.69 320 ALA A N 1
ATOM 2345 C CA . ALA A 1 320 ? -12.718 38.012 -0.804 1.00 25.69 320 ALA A CA 1
ATOM 2346 C C . ALA A 1 320 ? -12.082 39.201 -1.578 1.00 25.69 320 ALA A C 1
ATOM 2348 O O . ALA A 1 320 ? -11.027 39.042 -2.192 1.00 25.69 320 ALA A O 1
ATOM 2349 N N . PRO A 1 321 ? -12.724 40.387 -1.602 1.00 26.31 321 PRO A N 1
ATOM 2350 C CA . PRO A 1 321 ? -12.498 41.402 -2.633 1.00 26.31 321 PRO A CA 1
ATOM 2351 C C . PRO A 1 321 ? -11.210 42.219 -2.416 1.00 26.31 321 PRO A C 1
ATOM 2353 O O . PRO A 1 321 ? -10.842 42.474 -1.268 1.00 26.31 321 PRO A O 1
ATOM 2356 N N . PRO A 1 322 ? -10.554 42.707 -3.489 1.00 31.05 322 PRO A N 1
ATOM 2357 C CA . PRO A 1 322 ? -9.360 43.529 -3.359 1.00 31.05 322 PRO A CA 1
ATOM 2358 C C . PRO A 1 322 ? -9.712 44.991 -3.058 1.00 31.05 322 PRO A C 1
ATOM 2360 O O . PRO A 1 322 ? -10.504 45.631 -3.757 1.00 31.05 322 PRO A O 1
ATOM 2363 N N . GLU A 1 323 ? -9.070 45.534 -2.027 1.00 25.27 323 GLU A N 1
ATOM 2364 C CA . GLU A 1 323 ? -9.010 46.966 -1.759 1.00 25.27 323 GLU A CA 1
ATOM 2365 C C . GLU A 1 323 ? -8.019 47.666 -2.707 1.00 25.27 323 GLU A C 1
ATOM 2367 O O . GLU A 1 323 ? -6.856 47.291 -2.818 1.00 25.27 323 GLU A O 1
ATOM 2372 N N . GLY A 1 324 ? -8.494 48.746 -3.335 1.00 26.23 324 GLY A N 1
ATOM 2373 C CA . GLY A 1 324 ? -7.755 50.008 -3.431 1.00 26.23 324 GLY A CA 1
ATOM 2374 C C . GLY A 1 324 ? -6.604 50.121 -4.434 1.00 26.23 324 GLY A C 1
ATOM 2375 O O . GLY A 1 324 ? -5.448 50.208 -4.037 1.00 26.23 324 GLY A O 1
ATOM 2376 N N . ALA A 1 325 ? -6.920 50.324 -5.716 1.00 23.56 325 ALA A N 1
ATOM 2377 C CA . ALA A 1 325 ? -6.035 51.053 -6.627 1.00 23.56 325 ALA A CA 1
ATOM 2378 C C . ALA A 1 325 ? -6.460 52.532 -6.676 1.00 23.56 325 ALA A C 1
ATOM 2380 O O . ALA A 1 325 ? -7.538 52.861 -7.175 1.00 23.56 325 ALA A O 1
ATOM 2381 N N . ALA A 1 326 ? -5.609 53.420 -6.158 1.00 24.58 326 ALA A N 1
ATOM 2382 C CA . ALA A 1 326 ? -5.695 54.862 -6.363 1.00 24.58 326 ALA A CA 1
ATOM 2383 C C . ALA A 1 326 ? -4.490 55.348 -7.180 1.00 24.58 326 ALA A C 1
ATOM 2385 O O . ALA A 1 326 ? -3.364 54.890 -7.007 1.00 24.58 326 ALA A O 1
ATOM 2386 N N . ALA A 1 327 ? -4.805 56.262 -8.091 1.00 24.84 327 ALA A N 1
ATOM 2387 C CA . ALA A 1 327 ? -3.991 56.822 -9.157 1.00 24.84 327 ALA A CA 1
ATOM 2388 C C . ALA A 1 327 ? -2.742 57.604 -8.707 1.00 24.84 327 ALA A C 1
ATOM 2390 O O . ALA A 1 327 ? -2.676 58.128 -7.596 1.00 24.84 327 ALA A O 1
ATOM 2391 N N . GLY A 1 328 ? -1.815 57.788 -9.652 1.00 24.17 328 GLY A N 1
ATOM 2392 C CA . GLY A 1 328 ? -0.723 58.755 -9.560 1.00 24.17 328 GLY A CA 1
ATOM 2393 C C . GLY A 1 328 ? 0.108 58.818 -10.841 1.00 24.17 328 GLY A C 1
ATOM 2394 O O . GLY A 1 328 ? 1.082 58.091 -10.983 1.00 24.17 328 GLY A O 1
ATOM 2395 N N . GLU A 1 329 ? -0.323 59.672 -11.768 1.00 24.92 329 GLU A N 1
ATOM 2396 C CA . GLU A 1 329 ? 0.313 60.018 -13.045 1.00 24.92 329 GLU A CA 1
ATOM 2397 C C . GLU A 1 329 ? 1.620 60.829 -12.903 1.00 24.92 329 GLU A C 1
ATOM 2399 O O . GLU A 1 329 ? 1.817 61.547 -11.923 1.00 24.92 329 GLU A O 1
ATOM 2404 N N . GLY A 1 330 ? 2.418 60.822 -13.983 1.00 22.91 330 GLY A N 1
ATOM 2405 C CA . GLY A 1 330 ? 3.336 61.904 -14.384 1.00 22.91 330 GLY A CA 1
ATOM 2406 C C . GLY A 1 330 ? 4.825 61.525 -14.337 1.00 22.91 330 GLY A C 1
ATOM 2407 O O . GLY A 1 330 ? 5.311 61.076 -13.311 1.00 22.91 330 GLY A O 1
ATOM 2408 N N . GLY A 1 331 ? 5.647 61.688 -15.375 1.00 23.70 331 GLY A N 1
ATOM 2409 C CA . GLY A 1 331 ? 5.455 62.240 -16.712 1.00 23.70 331 GLY A CA 1
ATOM 2410 C C . GLY A 1 331 ? 6.768 62.190 -17.520 1.00 23.70 331 GLY A C 1
ATOM 2411 O O . GLY A 1 331 ? 7.845 62.132 -16.936 1.00 23.70 331 GLY A O 1
ATOM 2412 N N . GLU A 1 332 ? 6.609 62.214 -18.851 1.00 24.00 332 GLU A N 1
ATOM 2413 C CA . GLU A 1 332 ? 7.478 62.796 -19.905 1.00 24.00 332 GLU A CA 1
ATOM 2414 C C . GLU A 1 332 ? 8.963 62.346 -19.988 1.00 24.00 332 GLU A C 1
ATOM 2416 O O . GLU A 1 332 ? 9.769 62.584 -19.102 1.00 24.00 332 GLU A O 1
ATOM 2421 N N . GLY A 1 333 ? 9.414 61.706 -21.078 1.00 23.45 333 GLY A N 1
ATOM 2422 C CA . GLY A 1 333 ? 9.616 62.346 -22.385 1.00 23.45 333 GLY A CA 1
ATOM 2423 C C . GLY A 1 333 ? 10.074 61.369 -23.493 1.00 23.45 333 GLY A C 1
ATOM 2424 O O . GLY A 1 333 ? 10.777 60.396 -23.242 1.00 23.45 333 GLY A O 1
ATOM 2425 N N . ALA A 1 334 ? 9.617 61.651 -24.715 1.00 24.00 334 ALA A N 1
ATOM 2426 C CA . ALA A 1 334 ? 9.635 60.864 -25.961 1.00 24.00 334 ALA A CA 1
ATOM 2427 C C . ALA A 1 334 ? 11.004 60.832 -26.712 1.00 24.00 334 ALA A C 1
ATOM 2429 O O . ALA A 1 334 ? 11.977 61.392 -26.216 1.00 24.00 334 ALA A O 1
ATOM 2430 N N . PRO A 1 335 ? 11.078 60.415 -27.998 1.00 28.70 335 PRO A N 1
ATOM 2431 C CA . PRO A 1 335 ? 10.770 59.109 -28.602 1.00 28.70 335 PRO A CA 1
ATOM 2432 C C . PRO A 1 335 ? 11.966 58.566 -29.425 1.00 28.70 335 PRO A C 1
ATOM 2434 O O . PRO A 1 335 ? 12.670 59.338 -30.070 1.00 28.70 335 PRO A O 1
ATOM 2437 N N . VAL A 1 336 ? 12.148 57.243 -29.533 1.00 22.56 336 VAL A N 1
ATOM 2438 C CA . VAL A 1 336 ? 12.892 56.668 -30.673 1.00 22.56 336 VAL A CA 1
ATOM 2439 C C . VAL A 1 336 ? 12.217 55.379 -31.143 1.00 22.56 336 VAL A C 1
ATOM 2441 O O . VAL A 1 336 ? 11.946 54.465 -30.374 1.00 22.56 336 VAL A O 1
ATOM 2444 N N . SER A 1 337 ? 11.910 55.379 -32.432 1.00 24.33 337 SER A N 1
ATOM 2445 C CA . SER A 1 337 ? 11.342 54.332 -33.278 1.00 24.33 337 SER A CA 1
ATOM 2446 C C . SER A 1 337 ? 11.929 52.930 -33.082 1.00 24.33 337 SER A C 1
ATOM 2448 O O . SER A 1 337 ? 13.134 52.749 -33.240 1.00 24.33 337 SER A O 1
ATOM 2450 N N . HIS A 1 338 ? 11.057 51.928 -32.927 1.00 25.84 338 HIS A N 1
ATOM 2451 C CA . HIS A 1 338 ? 11.322 50.570 -33.403 1.00 25.84 338 HIS A CA 1
ATOM 2452 C C . HIS A 1 338 ? 10.166 50.082 -34.275 1.00 25.84 338 HIS A C 1
ATOM 2454 O O . HIS A 1 338 ? 9.051 49.825 -33.823 1.00 25.84 338 HIS A O 1
ATOM 2460 N N . GLU A 1 339 ? 10.475 50.025 -35.564 1.00 23.30 339 GLU A N 1
ATOM 2461 C CA . GLU A 1 339 ? 9.704 49.390 -36.613 1.00 23.30 339 GLU A CA 1
ATOM 2462 C C . GLU A 1 339 ? 9.531 47.887 -36.344 1.00 23.30 339 GLU A C 1
ATOM 2464 O O . GLU A 1 339 ? 10.447 47.207 -35.892 1.00 23.30 339 GLU A O 1
ATOM 2469 N N . ALA A 1 340 ? 8.336 47.412 -36.695 1.00 23.73 340 ALA A N 1
ATOM 2470 C CA . ALA A 1 340 ? 8.031 46.142 -37.346 1.00 23.73 340 ALA A CA 1
ATOM 2471 C C . ALA A 1 340 ? 8.619 44.826 -36.790 1.00 23.73 340 ALA A C 1
ATOM 2473 O O . ALA A 1 340 ? 9.790 44.491 -36.944 1.00 23.73 340 ALA A O 1
ATOM 2474 N N . ALA A 1 341 ? 7.684 43.995 -36.325 1.00 31.38 341 ALA A N 1
ATOM 2475 C CA . ALA A 1 341 ? 7.704 42.537 -36.352 1.00 31.38 341 ALA A CA 1
ATOM 2476 C C . ALA A 1 341 ? 8.596 41.930 -37.461 1.00 31.38 341 ALA A C 1
ATOM 2478 O O . ALA A 1 341 ? 8.263 41.959 -38.649 1.00 31.38 341 ALA A O 1
ATOM 2479 N N . GLY A 1 342 ? 9.709 41.317 -37.053 1.00 24.88 342 GLY A N 1
ATOM 2480 C CA . GLY A 1 342 ? 10.551 40.488 -37.908 1.00 24.88 342 GLY A CA 1
ATOM 2481 C C . GLY A 1 342 ? 10.004 39.065 -37.995 1.00 24.88 342 GLY A C 1
ATOM 2482 O O . GLY A 1 342 ? 10.210 38.258 -37.094 1.00 24.88 342 GLY A O 1
ATOM 2483 N N . ARG A 1 343 ? 9.311 38.763 -39.098 1.00 25.55 343 ARG A N 1
ATOM 2484 C CA . ARG A 1 343 ? 9.022 37.404 -39.586 1.00 25.55 343 ARG A CA 1
ATOM 2485 C C . ARG A 1 343 ? 10.235 36.479 -39.408 1.00 25.55 343 ARG A C 1
ATOM 2487 O O . ARG A 1 343 ? 11.328 36.820 -39.856 1.00 25.55 343 ARG A O 1
ATOM 2494 N N . ALA A 1 344 ? 10.017 35.277 -38.873 1.00 31.91 344 ALA A N 1
ATOM 2495 C CA . ALA A 1 344 ? 10.943 34.165 -39.057 1.00 31.91 344 ALA A CA 1
ATOM 2496 C C . ALA A 1 344 ? 11.174 33.956 -40.566 1.00 31.91 344 ALA A C 1
ATOM 2498 O O . ALA A 1 344 ? 10.225 33.753 -41.326 1.00 31.91 344 ALA A O 1
ATOM 2499 N N . LEU A 1 345 ? 12.426 34.069 -41.012 1.00 33.19 345 LEU A N 1
ATOM 2500 C CA . LEU A 1 345 ? 12.804 33.756 -42.389 1.00 33.19 345 LEU A CA 1
ATOM 2501 C C . LEU A 1 345 ? 12.689 32.233 -42.604 1.00 33.19 345 LEU A C 1
ATOM 2503 O O . LEU A 1 345 ? 13.130 31.473 -41.737 1.00 33.19 345 LEU A O 1
ATOM 2507 N N . PRO A 1 346 ? 12.121 31.771 -43.730 1.00 42.59 346 PRO A N 1
ATOM 2508 C CA . PRO A 1 346 ? 12.066 30.349 -44.055 1.00 42.59 346 PRO A CA 1
ATOM 2509 C C . PRO A 1 346 ? 13.482 29.778 -44.224 1.00 42.59 346 PRO A C 1
ATOM 2511 O O . PRO A 1 346 ? 14.365 30.455 -44.755 1.00 42.59 346 PRO A O 1
ATOM 2514 N N . ALA A 1 347 ? 13.704 28.533 -43.785 1.00 57.97 347 ALA A N 1
ATOM 2515 C CA . ALA A 1 347 ? 14.934 27.805 -44.091 1.00 57.97 347 ALA A CA 1
ATOM 2516 C C . ALA A 1 347 ? 15.104 27.726 -45.617 1.00 57.97 347 ALA A C 1
ATOM 2518 O O . ALA A 1 347 ? 14.169 27.352 -46.328 1.00 57.97 347 ALA A O 1
ATOM 2519 N N . ALA A 1 348 ? 16.276 28.108 -46.127 1.00 70.81 348 ALA A N 1
ATOM 2520 C CA . ALA A 1 348 ? 16.564 28.000 -47.548 1.00 70.81 348 ALA A CA 1
ATOM 2521 C C . ALA A 1 348 ? 16.823 26.528 -47.885 1.00 70.81 348 ALA A C 1
ATOM 2523 O O . ALA A 1 348 ? 17.490 25.827 -47.123 1.00 70.81 348 ALA A O 1
ATOM 2524 N N . ALA A 1 349 ? 16.298 26.068 -49.019 1.00 80.94 349 ALA A N 1
ATOM 2525 C CA . ALA A 1 349 ? 16.539 24.730 -49.539 1.00 80.94 349 ALA A CA 1
ATOM 2526 C C . ALA A 1 349 ? 17.135 24.841 -50.946 1.00 80.94 349 ALA A C 1
ATOM 2528 O O . ALA A 1 349 ? 16.548 25.479 -51.821 1.00 80.94 349 ALA A O 1
ATOM 2529 N N . VAL A 1 350 ? 18.301 24.237 -51.164 1.00 83.69 350 VAL A N 1
ATOM 2530 C CA . VAL A 1 350 ? 19.030 24.291 -52.436 1.00 83.69 350 VAL A CA 1
ATOM 2531 C C . VAL A 1 350 ? 19.307 22.866 -52.920 1.00 83.69 350 VAL A C 1
ATOM 2533 O O . VAL A 1 350 ? 19.932 22.094 -52.191 1.00 83.69 350 VAL A O 1
ATOM 2536 N N . PRO A 1 351 ? 18.860 22.483 -54.130 1.00 82.12 351 PRO A N 1
ATOM 2537 C CA . PRO A 1 351 ? 19.223 21.202 -54.723 1.00 82.12 351 PRO A CA 1
ATOM 2538 C C . PRO A 1 351 ? 20.699 21.213 -55.152 1.00 82.12 351 PRO A C 1
ATOM 2540 O O . PRO A 1 351 ? 21.149 22.123 -55.848 1.00 82.12 351 PRO A O 1
ATOM 2543 N N . LEU A 1 352 ? 21.451 20.197 -54.732 1.00 81.00 352 LEU A N 1
ATOM 2544 C CA . LEU A 1 352 ? 22.894 20.051 -54.924 1.00 81.00 352 LEU A CA 1
ATOM 2545 C C . LEU A 1 352 ? 23.187 18.620 -55.400 1.00 81.00 352 LEU A C 1
ATOM 2547 O O . LEU A 1 352 ? 23.542 17.736 -54.619 1.00 81.00 352 LEU A O 1
ATOM 2551 N N . GLY A 1 353 ? 22.987 18.380 -56.697 1.00 81.94 353 GLY A N 1
ATOM 2552 C CA . GLY A 1 353 ? 23.102 17.041 -57.280 1.00 81.94 353 GLY A CA 1
ATOM 2553 C C . GLY A 1 353 ? 21.963 16.127 -56.820 1.00 81.94 353 GLY A C 1
ATOM 2554 O O . GLY A 1 353 ? 20.796 16.465 -57.006 1.00 81.94 353 GLY A O 1
ATOM 2555 N N . GLN A 1 354 ? 22.306 14.985 -56.215 1.00 83.75 354 GLN A N 1
ATOM 2556 C CA . GLN A 1 354 ? 21.345 13.981 -55.719 1.00 83.75 354 GLN A CA 1
ATOM 2557 C C . GLN A 1 354 ? 20.845 14.252 -54.285 1.00 83.75 354 GLN A C 1
ATOM 2559 O O . GLN A 1 354 ? 20.141 13.433 -53.689 1.00 83.75 354 GLN A O 1
ATOM 2564 N N . VAL A 1 355 ? 21.225 15.396 -53.710 1.00 84.50 355 VAL A N 1
ATOM 2565 C CA . VAL A 1 355 ? 20.940 15.781 -52.323 1.00 84.50 355 VAL A CA 1
ATOM 2566 C C . VAL A 1 355 ? 20.368 17.197 -52.292 1.00 84.50 355 VAL A C 1
ATOM 2568 O O . VAL A 1 355 ? 20.772 18.062 -53.066 1.00 84.50 355 VAL A O 1
ATOM 2571 N N . GLN A 1 356 ? 19.435 17.459 -51.385 1.00 87.25 356 GLN A N 1
ATOM 2572 C CA . GLN A 1 356 ? 18.925 18.790 -51.083 1.00 87.25 356 GLN A CA 1
ATOM 2573 C C . GLN A 1 356 ? 19.579 19.310 -49.799 1.00 87.25 356 GLN A C 1
ATOM 2575 O O . GLN A 1 356 ? 19.477 18.686 -48.746 1.00 87.25 356 GLN A O 1
ATOM 2580 N N . GLY A 1 357 ? 20.269 20.449 -49.886 1.00 86.38 357 GLY A N 1
ATOM 2581 C CA . GLY A 1 357 ? 20.816 21.150 -48.726 1.00 86.38 357 GLY A CA 1
ATOM 2582 C C . GLY A 1 357 ? 19.773 22.088 -48.125 1.00 86.38 357 GLY A C 1
ATOM 2583 O O . GLY A 1 357 ? 19.240 22.933 -48.840 1.00 86.38 357 GLY A O 1
ATOM 2584 N N . ILE A 1 358 ? 19.484 21.960 -46.832 1.00 85.56 358 ILE A N 1
ATOM 2585 C CA . ILE A 1 358 ? 18.496 22.763 -46.100 1.00 85.56 358 ILE A CA 1
ATOM 2586 C C . ILE A 1 358 ? 19.176 23.410 -44.893 1.00 85.56 358 ILE A C 1
ATOM 2588 O O . ILE A 1 358 ? 19.886 22.745 -44.139 1.00 85.56 358 ILE A O 1
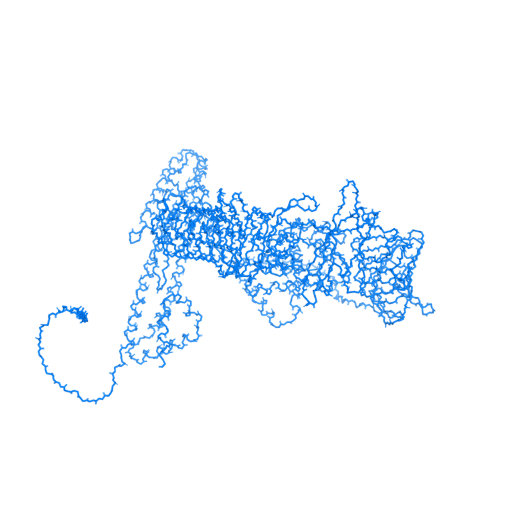ATOM 2592 N N . GLY A 1 359 ? 18.973 24.712 -44.690 1.00 82.88 359 GLY A N 1
ATOM 2593 C CA . GLY A 1 359 ? 19.629 25.431 -43.599 1.00 82.88 359 GLY A CA 1
ATOM 2594 C C . GLY A 1 359 ? 19.349 26.930 -43.587 1.00 82.88 359 GLY A C 1
ATOM 2595 O O . GLY A 1 359 ? 18.754 27.488 -44.510 1.00 82.88 359 GLY A O 1
ATOM 2596 N N . ARG A 1 360 ? 19.763 27.590 -42.500 1.00 77.94 360 ARG A N 1
ATOM 2597 C CA . ARG A 1 360 ? 19.620 29.050 -42.331 1.00 77.94 360 ARG A CA 1
ATOM 2598 C C . ARG A 1 360 ? 20.698 29.831 -43.076 1.00 77.94 360 ARG A C 1
ATOM 2600 O O . ARG A 1 360 ? 20.424 30.916 -43.575 1.00 77.94 360 ARG A O 1
ATOM 2607 N N . ASP A 1 361 ? 21.897 29.264 -43.153 1.00 79.94 361 ASP A N 1
ATOM 2608 C CA . ASP A 1 361 ? 23.023 29.793 -43.912 1.00 79.94 361 ASP A CA 1
ATOM 2609 C C . ASP A 1 361 ? 23.653 28.654 -44.719 1.00 79.94 361 ASP A C 1
ATOM 2611 O O . ASP A 1 361 ? 24.212 27.711 -44.161 1.00 79.94 361 ASP A O 1
ATOM 2615 N N . LEU A 1 362 ? 23.515 28.737 -46.043 1.00 82.31 362 LEU A N 1
ATOM 2616 C CA . LEU A 1 362 ? 24.033 27.757 -46.998 1.00 82.31 362 LEU A CA 1
ATOM 2617 C C . LEU A 1 362 ? 25.262 28.277 -47.756 1.00 82.31 362 LEU A C 1
ATOM 2619 O O . LEU A 1 362 ? 25.705 27.638 -48.706 1.00 82.31 362 LEU A O 1
ATOM 2623 N N . SER A 1 363 ? 25.829 29.422 -47.359 1.00 80.69 363 SER A N 1
ATOM 2624 C CA . SER A 1 363 ? 26.991 30.032 -48.029 1.00 80.69 363 SER A CA 1
ATOM 2625 C C . SER A 1 363 ? 28.237 29.138 -48.018 1.00 80.69 363 SER A C 1
ATOM 2627 O O . SER A 1 363 ? 29.085 29.234 -48.902 1.00 80.69 363 SER A O 1
ATOM 2629 N N . GLY A 1 364 ? 28.326 28.236 -47.037 1.00 80.12 364 GLY A N 1
ATOM 2630 C CA . GLY A 1 364 ? 29.372 27.223 -46.930 1.00 80.12 364 GLY A CA 1
ATOM 2631 C C . GLY A 1 364 ? 29.137 25.954 -47.756 1.00 80.12 364 GLY A C 1
ATOM 2632 O O . GLY A 1 364 ? 29.935 25.027 -47.626 1.00 80.12 364 GLY A O 1
ATOM 2633 N N . LEU A 1 365 ? 28.064 25.875 -48.554 1.00 87.38 365 LEU A N 1
ATOM 2634 C CA . LEU A 1 365 ? 27.807 24.762 -49.469 1.00 87.38 365 LEU A CA 1
ATOM 2635 C C . LEU A 1 365 ? 28.244 25.107 -50.888 1.00 87.38 365 LEU A C 1
ATOM 2637 O O . LEU A 1 365 ? 27.843 26.120 -51.455 1.00 87.38 365 LEU A O 1
ATOM 2641 N N . SER A 1 366 ? 29.021 24.217 -51.496 1.00 86.06 366 SER A N 1
ATOM 2642 C CA . SER A 1 366 ? 29.375 24.307 -52.913 1.00 86.06 366 SER A CA 1
ATOM 2643 C C . SER A 1 366 ? 29.302 22.935 -53.566 1.00 86.06 366 SER A C 1
ATOM 2645 O O . SER A 1 366 ? 29.714 21.938 -52.980 1.00 86.06 366 SER A O 1
ATOM 2647 N N . PHE A 1 367 ? 28.762 22.874 -54.780 1.00 87.88 367 PHE A N 1
ATOM 2648 C CA . PHE A 1 367 ? 28.668 21.645 -55.561 1.00 87.88 367 PHE A CA 1
ATOM 2649 C C . PHE A 1 367 ? 29.456 21.814 -56.855 1.00 87.88 367 PHE A C 1
ATOM 2651 O O . PHE A 1 367 ? 29.224 22.775 -57.587 1.00 87.88 367 PHE A O 1
ATOM 2658 N N . ASP A 1 368 ? 30.376 20.887 -57.118 1.00 86.94 368 ASP A N 1
ATOM 2659 C CA . ASP A 1 368 ? 31.099 20.784 -58.384 1.00 86.94 368 ASP A CA 1
ATOM 2660 C C . ASP A 1 368 ? 30.440 19.701 -59.258 1.00 86.94 368 ASP A C 1
ATOM 2662 O O . ASP A 1 368 ? 30.620 18.508 -58.988 1.00 86.94 368 ASP A O 1
ATOM 2666 N N . PRO A 1 369 ? 29.697 20.077 -60.318 1.00 78.88 369 PRO A N 1
ATOM 2667 C CA . PRO A 1 369 ? 29.034 19.118 -61.196 1.00 78.88 369 PRO A CA 1
ATOM 2668 C C . PRO A 1 369 ? 29.999 18.251 -62.014 1.00 78.88 369 PRO A C 1
ATOM 2670 O O . PRO A 1 369 ? 29.612 17.165 -62.436 1.00 78.88 369 PRO A O 1
ATOM 2673 N N . ALA A 1 370 ? 31.232 18.711 -62.268 1.00 79.06 370 ALA A N 1
ATOM 2674 C CA . ALA A 1 370 ? 32.206 17.977 -63.078 1.00 79.06 370 ALA A CA 1
ATOM 2675 C C . ALA A 1 370 ? 32.890 16.864 -62.271 1.00 79.06 370 ALA A C 1
ATOM 2677 O O . ALA A 1 370 ? 33.147 15.784 -62.801 1.00 79.06 370 ALA A O 1
ATOM 2678 N N . ALA A 1 371 ? 33.156 17.126 -60.989 1.00 77.38 371 ALA A N 1
ATOM 2679 C CA . ALA A 1 371 ? 33.683 16.141 -60.045 1.00 77.38 371 ALA A CA 1
ATOM 2680 C C . ALA A 1 371 ? 32.581 15.335 -59.334 1.00 77.38 371 ALA A C 1
ATOM 2682 O O . ALA A 1 371 ? 32.877 14.328 -58.692 1.00 77.38 371 ALA A O 1
ATOM 2683 N N . GLY A 1 372 ? 31.325 15.789 -59.410 1.00 80.94 372 GLY A N 1
ATOM 2684 C CA . GLY A 1 372 ? 30.214 15.231 -58.643 1.00 80.94 372 GLY A CA 1
ATOM 2685 C C . GLY A 1 372 ? 30.433 15.347 -57.133 1.00 80.94 372 GLY A C 1
ATOM 2686 O O . GLY A 1 372 ? 30.004 14.463 -56.397 1.00 80.94 372 GLY A O 1
ATOM 2687 N N . LEU A 1 373 ? 31.127 16.394 -56.667 1.00 86.69 373 LEU A N 1
ATOM 2688 C CA . LEU A 1 373 ? 31.553 16.560 -55.274 1.00 86.69 373 LEU A CA 1
ATOM 2689 C C . LEU A 1 373 ? 30.798 17.710 -54.596 1.00 86.69 373 LEU A C 1
ATOM 2691 O O . LEU A 1 373 ? 30.850 18.853 -55.051 1.00 86.69 373 LEU A O 1
ATOM 2695 N N . LEU A 1 374 ? 30.146 17.415 -53.470 1.00 88.94 374 LEU A N 1
ATOM 2696 C CA . LEU A 1 374 ? 29.511 18.402 -52.596 1.00 88.94 374 LEU A CA 1
ATOM 2697 C C . LEU A 1 374 ? 30.455 18.759 -51.440 1.00 88.94 374 LEU A C 1
ATOM 2699 O O . LEU A 1 374 ? 30.810 17.895 -50.647 1.00 88.94 374 LEU A O 1
ATOM 2703 N N . THR A 1 375 ? 30.844 20.024 -51.313 1.00 89.62 375 THR A N 1
ATOM 2704 C CA . THR A 1 375 ? 31.709 20.509 -50.230 1.00 89.62 375 THR A CA 1
ATOM 2705 C C . THR A 1 375 ? 30.913 21.314 -49.209 1.00 89.62 375 THR A C 1
ATOM 2707 O O . THR A 1 375 ? 30.200 22.251 -49.568 1.00 89.62 375 THR A O 1
ATOM 2710 N N . VAL A 1 376 ? 31.088 20.968 -47.932 1.00 89.88 376 VAL A N 1
ATOM 2711 C CA . VAL A 1 376 ? 30.536 21.651 -46.759 1.00 89.88 376 VAL A CA 1
ATOM 2712 C C . VAL A 1 376 ? 31.686 22.283 -45.974 1.00 89.88 376 VAL A C 1
ATOM 2714 O O . VAL A 1 376 ? 32.401 21.601 -45.239 1.00 89.88 376 VAL A O 1
ATOM 2717 N N . SER A 1 377 ? 31.900 23.586 -46.139 1.00 85.38 377 SER A N 1
ATOM 2718 C CA . SER A 1 377 ? 32.999 24.341 -45.511 1.00 85.38 377 SER A CA 1
ATOM 2719 C C . SER A 1 377 ? 32.539 25.376 -44.476 1.00 85.38 377 SER A C 1
ATOM 2721 O O . SER A 1 377 ? 33.368 26.089 -43.918 1.00 85.38 377 SER A O 1
ATOM 2723 N N . GLY A 1 378 ? 31.231 25.476 -44.220 1.00 79.56 378 GLY A N 1
ATOM 2724 C CA . GLY A 1 378 ? 30.639 26.444 -43.291 1.00 79.56 378 GLY A CA 1
ATOM 2725 C C . GLY A 1 378 ? 30.710 26.046 -41.812 1.00 79.56 378 GLY A C 1
ATOM 2726 O O . GLY A 1 378 ? 30.965 24.895 -41.456 1.00 79.56 378 GLY A O 1
ATOM 2727 N N . THR A 1 379 ? 30.452 27.017 -40.935 1.00 82.19 379 THR A N 1
ATOM 2728 C CA . THR A 1 379 ? 30.269 26.796 -39.488 1.00 82.19 379 THR A CA 1
ATOM 2729 C C . THR A 1 379 ? 28.801 26.645 -39.085 1.00 82.19 379 THR A C 1
ATOM 2731 O O . THR A 1 379 ? 28.527 26.248 -37.956 1.00 82.19 379 THR A O 1
ATOM 2734 N N . ALA A 1 380 ? 27.868 26.958 -39.990 1.00 82.38 380 ALA A N 1
ATOM 2735 C CA . ALA A 1 380 ? 26.435 26.814 -39.775 1.00 82.38 380 ALA A CA 1
ATOM 2736 C C . ALA A 1 380 ? 25.975 25.357 -39.930 1.00 82.38 380 ALA A C 1
ATOM 2738 O O . ALA A 1 380 ? 26.550 24.590 -40.705 1.00 82.38 380 ALA A O 1
ATOM 2739 N N . ASP A 1 381 ? 24.911 25.003 -39.210 1.00 85.75 381 ASP A N 1
ATOM 2740 C CA . ASP A 1 381 ? 24.273 23.693 -39.306 1.00 85.75 381 ASP A CA 1
ATOM 2741 C C . ASP A 1 381 ? 23.548 23.533 -40.647 1.00 85.75 381 ASP A C 1
ATOM 2743 O O . ASP A 1 381 ? 22.792 24.413 -41.075 1.00 85.75 381 ASP A O 1
ATOM 2747 N N . VAL A 1 382 ? 23.750 22.380 -41.282 1.00 88.56 382 VAL A N 1
ATOM 2748 C CA . VAL A 1 382 ? 23.157 22.037 -42.577 1.00 88.56 382 VAL A CA 1
ATOM 2749 C C . VAL A 1 382 ? 22.502 20.665 -42.496 1.00 88.56 382 VAL A C 1
ATOM 2751 O O . VAL A 1 382 ? 23.077 19.724 -41.954 1.00 88.56 382 VAL A O 1
ATOM 2754 N N . ILE A 1 383 ? 21.319 20.533 -43.090 1.00 87.44 383 ILE A N 1
ATOM 2755 C CA . ILE A 1 383 ? 20.656 19.253 -43.335 1.00 87.44 383 ILE A CA 1
ATOM 2756 C C . ILE A 1 383 ? 20.871 18.878 -44.802 1.00 87.44 383 ILE A C 1
ATOM 2758 O O . ILE A 1 383 ? 20.620 19.677 -45.699 1.00 87.44 383 ILE A O 1
ATOM 2762 N N . LEU A 1 384 ? 21.342 17.664 -45.044 1.00 88.19 384 LEU A N 1
ATOM 2763 C CA . LEU A 1 384 ? 21.463 17.040 -46.351 1.00 88.19 384 LEU A CA 1
ATOM 2764 C C . LEU A 1 384 ? 20.361 15.987 -46.458 1.00 88.19 384 LEU A C 1
ATOM 2766 O O . LEU A 1 384 ? 20.408 14.986 -45.751 1.00 88.19 384 LEU A O 1
ATOM 2770 N N . GLN A 1 385 ? 19.370 16.224 -47.314 1.00 87.19 385 GLN A N 1
ATOM 2771 C CA . GLN A 1 385 ? 18.249 15.316 -47.550 1.00 87.19 385 GLN A CA 1
ATOM 2772 C C . GLN A 1 385 ? 18.413 14.586 -48.887 1.00 87.19 385 GLN A C 1
ATOM 2774 O O . GLN A 1 385 ? 18.696 15.216 -49.907 1.00 87.19 385 GLN A O 1
ATOM 2779 N N . GLY A 1 386 ? 18.251 13.263 -48.901 1.00 84.62 386 GLY A N 1
ATOM 2780 C CA . GLY A 1 386 ? 18.363 12.462 -50.122 1.00 84.62 386 GLY A CA 1
ATOM 2781 C C . GLY A 1 386 ? 17.204 12.727 -51.088 1.00 84.62 386 GLY A C 1
ATOM 2782 O O . GLY A 1 386 ? 16.048 12.726 -50.679 1.00 84.62 386 GLY A O 1
ATOM 2783 N N . MET A 1 387 ? 17.502 12.940 -52.376 1.00 77.44 387 MET A N 1
ATOM 2784 C CA . MET A 1 387 ? 16.493 13.202 -53.420 1.00 77.44 387 MET A CA 1
ATOM 2785 C C . MET A 1 387 ? 16.370 12.063 -54.454 1.00 77.44 387 MET A C 1
ATOM 2787 O O . MET A 1 387 ? 15.514 12.128 -55.335 1.00 77.44 387 MET A O 1
ATOM 2791 N N . GLY A 1 388 ? 17.204 11.017 -54.373 1.00 64.06 388 GLY A N 1
ATOM 2792 C CA . GLY A 1 388 ? 17.263 9.922 -55.351 1.00 64.06 388 GLY A CA 1
ATOM 2793 C C . GLY A 1 388 ? 18.070 8.702 -54.877 1.00 64.06 388 GLY A C 1
ATOM 2794 O O . GLY A 1 388 ? 18.584 8.687 -53.763 1.00 64.06 388 GLY A O 1
ATOM 2795 N N . GLN A 1 389 ? 18.172 7.667 -55.725 1.00 62.03 389 GLN A N 1
ATOM 2796 C CA . GLN A 1 389 ? 18.870 6.398 -55.425 1.00 62.03 389 GLN A CA 1
ATOM 2797 C C . GLN A 1 389 ? 20.349 6.362 -55.860 1.00 62.03 389 GLN A C 1
ATOM 2799 O O . GLN A 1 389 ? 21.007 5.334 -55.712 1.00 62.03 389 GLN A O 1
ATOM 2804 N N . GLU A 1 390 ? 20.879 7.443 -56.435 1.00 72.38 390 GLU A N 1
ATOM 2805 C CA . GLU A 1 390 ? 22.282 7.496 -56.857 1.00 72.38 390 GLU A CA 1
ATOM 2806 C C . GLU A 1 390 ? 23.179 8.069 -55.745 1.00 72.38 390 GLU A C 1
ATOM 2808 O O . GLU A 1 390 ? 22.845 9.104 -55.163 1.00 72.38 390 GLU A O 1
ATOM 2813 N N . PRO A 1 391 ? 24.327 7.434 -55.445 1.00 78.75 391 PRO A N 1
ATOM 2814 C CA . PRO A 1 391 ? 25.152 7.818 -54.308 1.00 78.75 391 PRO A CA 1
ATOM 2815 C C . PRO A 1 391 ? 26.020 9.060 -54.587 1.00 78.75 391 PRO A C 1
ATOM 2817 O O . PRO A 1 391 ? 26.787 9.102 -55.550 1.00 78.75 391 PRO A O 1
ATOM 2820 N N . GLN A 1 392 ? 25.960 10.053 -53.696 1.00 84.50 392 GLN A N 1
ATOM 2821 C CA . GLN A 1 392 ? 26.643 11.353 -53.821 1.00 84.50 392 GLN A CA 1
ATOM 2822 C C . GLN A 1 392 ? 28.000 11.374 -53.084 1.00 84.50 392 GLN A C 1
ATOM 2824 O O . GLN A 1 392 ? 28.134 10.787 -52.013 1.00 84.50 392 GLN A O 1
ATOM 2829 N N . ALA A 1 393 ? 29.020 12.062 -53.610 1.00 89.12 393 ALA A N 1
ATOM 2830 C CA . ALA A 1 393 ? 30.278 12.286 -52.883 1.00 89.12 393 ALA A CA 1
ATOM 2831 C C . ALA A 1 393 ? 30.227 13.604 -52.090 1.00 89.12 393 ALA A C 1
ATOM 2833 O O . ALA A 1 393 ? 29.801 14.631 -52.632 1.00 89.12 393 ALA A O 1
ATOM 2834 N N . VAL A 1 394 ? 30.670 13.585 -50.826 1.00 90.62 394 VAL A N 1
ATOM 2835 C CA . VAL A 1 394 ? 30.645 14.739 -49.908 1.00 90.62 394 VAL A CA 1
ATOM 2836 C C . VAL A 1 394 ? 32.005 14.955 -49.237 1.00 90.62 394 VAL A C 1
ATOM 2838 O O . VAL A 1 394 ? 32.645 14.013 -48.770 1.00 90.62 394 VAL A O 1
ATOM 2841 N N . LEU A 1 395 ? 32.435 16.212 -49.146 1.00 90.75 395 LEU A N 1
ATOM 2842 C CA . LEU A 1 395 ? 33.615 16.677 -48.420 1.00 90.75 395 LEU A CA 1
ATOM 2843 C C . LEU A 1 395 ? 33.186 17.620 -47.285 1.00 90.75 395 LEU A C 1
ATOM 2845 O O . LEU A 1 395 ? 32.599 18.664 -47.545 1.00 90.75 395 LEU A O 1
ATOM 2849 N N . ILE A 1 396 ? 33.520 17.291 -46.037 1.00 90.81 396 ILE A N 1
ATOM 2850 C CA . ILE A 1 396 ? 33.302 18.146 -44.864 1.00 90.81 396 ILE A CA 1
ATOM 2851 C C . ILE A 1 396 ? 34.630 18.793 -44.461 1.00 90.81 396 ILE A C 1
ATOM 2853 O O . ILE A 1 396 ? 35.532 18.142 -43.923 1.00 90.81 396 ILE A O 1
ATOM 2857 N N . ALA A 1 397 ? 34.723 20.095 -44.713 1.00 87.19 397 ALA A N 1
ATOM 2858 C CA . ALA A 1 397 ? 35.846 20.952 -44.344 1.00 87.19 397 ALA A CA 1
ATOM 2859 C C . ALA A 1 397 ? 35.501 21.957 -43.231 1.00 87.19 397 ALA A C 1
ATOM 2861 O O . ALA A 1 397 ? 36.409 22.532 -42.633 1.00 87.19 397 ALA A O 1
ATOM 2862 N N . GLY A 1 398 ? 34.212 22.164 -42.951 1.00 82.75 398 GLY A N 1
ATOM 2863 C CA . GLY A 1 398 ? 33.711 23.068 -41.916 1.00 82.75 398 GLY A CA 1
ATOM 2864 C C . GLY A 1 398 ? 33.531 22.409 -40.545 1.00 82.75 398 GLY A C 1
ATOM 2865 O O . GLY A 1 398 ? 33.643 21.193 -40.402 1.00 82.75 398 GLY A O 1
ATOM 2866 N N . SER A 1 399 ? 33.239 23.230 -39.534 1.00 81.19 399 SER A N 1
ATOM 2867 C CA . SER A 1 399 ? 32.989 22.794 -38.149 1.00 81.19 399 SER A CA 1
ATOM 2868 C C . SER A 1 399 ? 31.503 22.733 -37.772 1.00 81.19 399 SER A C 1
ATOM 2870 O O . SER A 1 399 ? 31.188 22.352 -36.645 1.00 81.19 399 SER A O 1
ATOM 2872 N N . GLY A 1 400 ? 30.603 23.159 -38.667 1.00 82.50 400 GLY A N 1
ATOM 2873 C CA . GLY A 1 400 ? 29.154 23.085 -38.455 1.00 82.50 400 GLY A CA 1
ATOM 2874 C C . GLY A 1 400 ? 28.642 21.643 -38.439 1.00 82.50 400 GLY A C 1
ATOM 2875 O O . GLY A 1 400 ? 29.301 20.736 -38.959 1.00 82.50 400 GLY A O 1
ATOM 2876 N N . ARG A 1 401 ? 27.468 21.416 -37.839 1.00 85.81 401 ARG A N 1
ATOM 2877 C CA . ARG A 1 401 ? 26.847 20.086 -37.800 1.00 85.81 401 ARG A CA 1
ATOM 2878 C C . ARG A 1 401 ? 26.189 19.766 -39.140 1.00 85.81 401 ARG A C 1
ATOM 2880 O O . ARG A 1 401 ? 25.380 20.544 -39.645 1.00 85.81 401 ARG A O 1
ATOM 2887 N N . VAL A 1 402 ? 26.500 18.597 -39.692 1.00 90.06 402 VAL A N 1
ATOM 2888 C CA . VAL A 1 402 ? 25.900 18.090 -40.933 1.00 90.06 402 VAL A CA 1
ATOM 2889 C C . VAL A 1 402 ? 24.906 16.987 -40.591 1.00 90.06 402 VAL A C 1
ATOM 2891 O O . VAL A 1 402 ? 25.307 15.918 -40.144 1.00 90.06 402 VAL A O 1
ATOM 2894 N N . THR A 1 403 ? 23.613 17.230 -40.789 1.00 87.69 403 THR A N 1
ATOM 2895 C CA . THR A 1 403 ? 22.560 16.230 -40.559 1.00 87.69 403 THR A CA 1
ATOM 2896 C C . THR A 1 403 ? 22.257 15.487 -41.854 1.00 87.69 403 THR A C 1
ATOM 2898 O O . THR A 1 403 ? 21.887 16.119 -42.835 1.00 87.69 403 THR A O 1
ATOM 2901 N N . LEU A 1 404 ? 22.404 14.166 -41.878 1.00 88.12 404 LEU A N 1
ATOM 2902 C CA . LEU A 1 404 ? 22.048 13.313 -43.011 1.00 88.12 404 LEU A CA 1
ATOM 2903 C C . LEU A 1 404 ? 20.625 12.784 -42.811 1.00 88.12 404 LEU A C 1
ATOM 2905 O O . LEU A 1 404 ? 20.373 12.111 -41.815 1.00 88.12 404 LEU A O 1
ATOM 2909 N N . LEU A 1 405 ? 19.721 13.090 -43.743 1.00 85.81 405 LEU A N 1
ATOM 2910 C CA . LEU A 1 405 ? 18.332 12.629 -43.751 1.00 85.81 405 LEU A CA 1
ATOM 2911 C C . LEU A 1 405 ? 18.084 11.720 -44.962 1.00 85.81 405 LEU A C 1
ATOM 2913 O O . LEU A 1 405 ? 17.967 12.208 -46.089 1.00 85.81 405 LEU A O 1
ATOM 2917 N N . ASP A 1 406 ? 18.046 10.408 -44.718 1.00 81.06 406 ASP A N 1
ATOM 2918 C CA . ASP A 1 406 ? 17.843 9.354 -45.730 1.00 81.06 406 ASP A CA 1
ATOM 2919 C C . ASP A 1 406 ? 18.758 9.489 -46.970 1.00 81.06 406 ASP A C 1
ATOM 2921 O O . ASP A 1 406 ? 18.320 9.428 -48.121 1.00 81.06 406 ASP A O 1
ATOM 2925 N N . VAL A 1 407 ? 20.061 9.708 -46.745 1.00 84.19 407 VAL A N 1
ATOM 2926 C CA . VAL A 1 407 ? 21.045 9.968 -47.811 1.00 84.19 407 VAL A CA 1
ATOM 2927 C C . VAL A 1 407 ? 21.889 8.731 -48.124 1.00 84.19 407 VAL A C 1
ATOM 2929 O O . VAL A 1 407 ? 22.372 8.035 -47.228 1.00 84.19 407 VAL A O 1
ATOM 2932 N N . GLN A 1 408 ? 22.163 8.508 -49.413 1.00 86.69 408 GLN A N 1
ATOM 2933 C CA . GLN A 1 408 ? 23.178 7.561 -49.879 1.00 86.69 408 GLN A CA 1
ATOM 2934 C C . GLN A 1 408 ? 24.422 8.309 -50.369 1.00 86.69 408 GLN A C 1
ATOM 2936 O O . GLN A 1 408 ? 24.362 9.074 -51.332 1.00 86.69 408 GLN A O 1
ATOM 2941 N N . LEU A 1 409 ? 25.562 8.086 -49.713 1.00 88.00 409 LEU A N 1
ATOM 2942 C CA . LEU A 1 409 ? 26.846 8.676 -50.082 1.00 88.00 409 LEU A CA 1
ATOM 2943 C C . LEU A 1 409 ? 27.803 7.613 -50.618 1.00 88.00 409 LEU A C 1
ATOM 2945 O O . LEU A 1 409 ? 28.008 6.576 -49.991 1.00 88.00 409 LEU A O 1
ATOM 2949 N N . SER A 1 410 ? 28.442 7.884 -51.755 1.00 88.31 410 SER A N 1
ATOM 2950 C CA . SER A 1 410 ? 29.503 7.023 -52.300 1.00 88.31 410 SER A CA 1
ATOM 2951 C C . SER A 1 410 ? 30.790 7.188 -51.494 1.00 88.31 410 SER A C 1
ATOM 2953 O O . SER A 1 410 ? 31.445 6.202 -51.151 1.00 88.31 410 SER A O 1
ATOM 2955 N N . GLN A 1 411 ? 31.107 8.430 -51.121 1.00 88.88 411 GLN A N 1
ATOM 2956 C CA . GLN A 1 411 ? 32.263 8.774 -50.303 1.00 88.88 411 GLN A CA 1
ATOM 2957 C C . GLN A 1 411 ? 31.985 9.998 -49.418 1.00 88.88 411 GLN A C 1
ATOM 2959 O O . GLN A 1 411 ? 31.448 10.998 -49.889 1.00 88.88 411 GLN A O 1
ATOM 2964 N N . LEU A 1 412 ? 32.416 9.938 -48.157 1.00 90.69 412 LEU A N 1
ATOM 2965 C CA . LEU A 1 412 ? 32.449 11.045 -47.206 1.00 90.69 412 LEU A CA 1
ATOM 2966 C C . LEU A 1 412 ? 33.901 11.330 -46.810 1.00 90.69 412 LEU A C 1
ATOM 2968 O O . LEU A 1 412 ? 34.545 10.518 -46.150 1.00 90.69 412 LEU A O 1
ATOM 2972 N N . THR A 1 413 ? 34.424 12.487 -47.196 1.00 90.06 413 THR A N 1
ATOM 2973 C CA . THR A 1 413 ? 35.786 12.910 -46.844 1.00 90.06 413 THR A CA 1
ATOM 2974 C C . THR A 1 413 ? 35.727 13.967 -45.751 1.00 90.06 413 THR A C 1
ATOM 2976 O O . THR A 1 413 ? 34.993 14.938 -45.885 1.00 90.06 413 THR A O 1
ATOM 2979 N N . VAL A 1 414 ? 36.497 13.804 -44.678 1.00 90.44 414 VAL A N 1
ATOM 2980 C CA . VAL A 1 414 ? 36.564 14.761 -43.566 1.00 90.44 414 VAL A CA 1
ATOM 2981 C C . VAL A 1 414 ? 37.969 15.346 -43.496 1.00 90.44 414 VAL A C 1
ATOM 2983 O O . VAL A 1 414 ? 38.949 14.628 -43.277 1.00 90.44 414 VAL A O 1
ATOM 2986 N N . THR A 1 415 ? 38.069 16.658 -43.694 1.00 87.62 415 THR A N 1
ATOM 2987 C CA . THR A 1 415 ? 39.321 17.425 -43.568 1.00 87.62 415 THR A CA 1
ATOM 2988 C C . THR A 1 415 ? 39.315 18.350 -42.354 1.00 87.62 415 THR A C 1
ATOM 2990 O O . THR A 1 415 ? 40.374 18.828 -41.955 1.00 87.62 415 THR A O 1
ATOM 2993 N N . ALA A 1 416 ? 38.145 18.608 -41.763 1.00 84.38 416 ALA A N 1
ATOM 2994 C CA . ALA A 1 416 ? 38.023 19.416 -40.557 1.00 84.38 416 ALA A CA 1
ATOM 2995 C C . ALA A 1 416 ? 38.675 18.722 -39.340 1.00 84.38 416 ALA A C 1
ATOM 2997 O O . ALA A 1 416 ? 38.578 17.499 -39.210 1.00 84.38 416 ALA A O 1
ATOM 2998 N N . PRO A 1 417 ? 39.293 19.480 -38.411 1.00 82.94 417 PRO A N 1
ATOM 2999 C CA . PRO A 1 417 ? 39.886 18.912 -37.198 1.00 82.94 417 PRO A CA 1
ATOM 3000 C C . PRO A 1 417 ? 38.837 18.239 -36.297 1.00 82.94 417 PRO A C 1
ATOM 3002 O O . PRO A 1 417 ? 39.122 17.218 -35.676 1.00 82.94 417 PRO A O 1
ATOM 3005 N N . GLN A 1 418 ? 37.612 18.770 -36.267 1.00 84.06 418 GLN A N 1
ATOM 3006 C CA . GLN A 1 418 ? 36.468 18.167 -35.589 1.00 84.06 418 GLN A CA 1
ATOM 3007 C C . GLN A 1 418 ? 35.207 18.376 -36.435 1.00 84.06 418 GLN A C 1
ATOM 3009 O O . GLN A 1 418 ? 34.646 19.469 -36.452 1.00 84.06 418 GLN A O 1
ATOM 3014 N N . ALA A 1 419 ? 34.769 17.333 -37.137 1.00 86.69 419 ALA A N 1
ATOM 3015 C CA . ALA A 1 419 ? 33.510 17.335 -37.880 1.00 86.69 419 ALA A CA 1
ATOM 3016 C C . ALA A 1 419 ? 32.400 16.674 -37.059 1.00 86.69 419 ALA A C 1
ATOM 3018 O O . ALA A 1 419 ? 32.649 15.671 -36.388 1.00 86.69 419 ALA A O 1
ATOM 3019 N N . ARG A 1 420 ? 31.177 17.209 -37.138 1.00 87.50 420 ARG A N 1
ATOM 3020 C CA . ARG A 1 420 ? 29.984 16.634 -36.501 1.00 87.50 420 ARG A CA 1
ATOM 3021 C C . ARG A 1 420 ? 28.989 16.207 -37.566 1.00 87.50 420 ARG A C 1
ATOM 3023 O O . ARG A 1 420 ? 28.561 17.030 -38.375 1.00 87.50 420 ARG A O 1
ATOM 3030 N N . VAL A 1 421 ? 28.643 14.927 -37.567 1.00 87.69 421 VAL A N 1
ATOM 3031 C CA . VAL A 1 421 ? 27.656 14.349 -38.474 1.00 87.69 421 VAL A CA 1
ATOM 3032 C C . VAL A 1 421 ? 26.535 13.747 -37.641 1.00 87.69 421 VAL A C 1
ATOM 3034 O O . VAL A 1 421 ? 26.765 12.834 -36.852 1.00 87.69 421 VAL A O 1
ATOM 3037 N N . SER A 1 422 ? 25.328 14.266 -37.834 1.00 85.00 422 SER A N 1
ATOM 3038 C CA . SER A 1 422 ? 24.111 13.749 -37.218 1.00 85.00 422 SER A CA 1
ATOM 3039 C C . SER A 1 422 ? 23.355 12.887 -38.225 1.00 85.00 422 SER A C 1
ATOM 3041 O O . SER A 1 422 ? 23.242 13.273 -39.386 1.00 85.00 422 SER A O 1
ATOM 3043 N N . SER A 1 423 ? 22.833 11.733 -37.822 1.00 81.38 423 SER A N 1
ATOM 3044 C CA . SER A 1 423 ? 21.946 10.925 -38.667 1.00 81.38 423 SER A CA 1
ATOM 3045 C C . SER A 1 423 ? 20.490 11.098 -38.236 1.00 81.38 423 SER A C 1
ATOM 3047 O O . SER A 1 423 ? 20.181 11.019 -37.046 1.00 81.38 423 SER A O 1
ATOM 3049 N N . ALA A 1 424 ? 19.591 11.288 -39.198 1.00 74.69 424 ALA A N 1
ATOM 3050 C CA . ALA A 1 424 ? 18.143 11.211 -39.044 1.00 74.69 424 ALA A CA 1
ATOM 3051 C C . ALA A 1 424 ? 17.608 10.237 -40.114 1.00 74.69 424 ALA A C 1
ATOM 3053 O O . ALA A 1 424 ? 17.896 10.399 -41.296 1.00 74.69 424 ALA A O 1
ATOM 3054 N N . GLY A 1 425 ? 16.885 9.185 -39.722 1.00 70.31 425 GLY A N 1
ATOM 3055 C CA . GLY A 1 425 ? 16.464 8.126 -40.658 1.00 70.31 425 GLY A CA 1
ATOM 3056 C C . GLY A 1 425 ? 17.565 7.106 -40.997 1.00 70.31 425 GLY A C 1
ATOM 3057 O O . GLY A 1 425 ? 18.476 6.879 -40.199 1.00 70.31 425 GLY A O 1
ATOM 3058 N N . GLU A 1 426 ? 17.482 6.446 -42.156 1.00 76.06 426 GLU A N 1
ATOM 3059 C CA . GLU A 1 426 ? 18.471 5.444 -42.591 1.00 76.06 426 GLU A CA 1
ATOM 3060 C C . GLU A 1 426 ? 19.401 6.016 -43.670 1.00 76.06 426 GLU A C 1
ATOM 3062 O O . GLU A 1 426 ? 19.019 6.153 -44.830 1.00 76.06 426 GLU A O 1
ATOM 3067 N N . SER A 1 427 ? 20.662 6.284 -43.313 1.00 82.62 427 SER A N 1
ATOM 3068 C CA . SER A 1 427 ? 21.678 6.775 -44.257 1.00 82.62 427 SER A CA 1
ATOM 3069 C C . SER A 1 427 ? 22.802 5.756 -44.473 1.00 82.62 427 SER A C 1
ATOM 3071 O O . SER A 1 427 ? 23.221 5.048 -43.551 1.00 82.62 427 SER A O 1
ATOM 3073 N N . ALA A 1 428 ? 23.320 5.680 -45.701 1.00 84.25 428 ALA A N 1
ATOM 3074 C CA . ALA A 1 428 ? 24.381 4.747 -46.085 1.00 84.25 428 ALA A CA 1
ATOM 3075 C C . ALA A 1 428 ? 25.599 5.484 -46.653 1.00 84.25 428 ALA A C 1
ATOM 3077 O O . ALA A 1 428 ? 25.479 6.281 -47.578 1.00 84.25 428 ALA A O 1
ATOM 3078 N N . LEU A 1 429 ? 26.779 5.185 -46.116 1.00 86.44 429 LEU A N 1
ATOM 3079 C CA . LEU A 1 429 ? 28.077 5.723 -46.500 1.00 86.44 429 LEU A CA 1
ATOM 3080 C C . LEU A 1 429 ? 28.935 4.599 -47.090 1.00 86.44 429 LEU A C 1
ATOM 3082 O O . LEU A 1 429 ? 29.306 3.661 -46.386 1.00 86.44 429 LEU A O 1
ATOM 3086 N N . GLY A 1 430 ? 29.291 4.700 -48.369 1.00 83.56 430 GLY A N 1
ATOM 3087 C CA . GLY A 1 430 ? 30.200 3.763 -49.028 1.00 83.56 430 GLY A CA 1
ATOM 3088 C C . GLY A 1 430 ? 31.593 3.804 -48.397 1.00 83.56 430 GLY A C 1
ATOM 3089 O O . GLY A 1 430 ? 32.018 2.853 -47.746 1.00 83.56 430 GLY A O 1
ATOM 3090 N N . GLN A 1 431 ? 32.303 4.922 -48.537 1.00 86.06 431 GLN A N 1
ATOM 3091 C CA . GLN A 1 431 ? 33.644 5.083 -47.969 1.00 86.06 431 GLN A CA 1
ATOM 3092 C C . GLN A 1 431 ? 33.775 6.363 -47.139 1.00 86.06 431 GLN A C 1
ATOM 3094 O O . GLN A 1 431 ? 33.515 7.449 -47.637 1.00 86.06 431 GLN A O 1
ATOM 3099 N N . VAL A 1 432 ? 34.252 6.261 -45.897 1.00 88.31 432 VAL A N 1
ATOM 3100 C CA . VAL A 1 432 ? 34.592 7.405 -45.037 1.00 88.31 432 VAL A CA 1
ATOM 3101 C C . VAL A 1 432 ? 36.111 7.565 -44.980 1.00 88.31 432 VAL A C 1
ATOM 3103 O O . VAL A 1 432 ? 36.816 6.651 -44.546 1.00 88.31 432 VAL A O 1
ATOM 3106 N N . LEU A 1 433 ? 36.620 8.718 -45.416 1.00 88.38 433 LEU A N 1
ATOM 3107 C CA . LEU A 1 433 ? 38.046 9.046 -45.442 1.00 88.38 433 LEU A CA 1
ATOM 3108 C C . LEU A 1 433 ? 38.344 10.203 -44.482 1.00 88.38 433 LEU A C 1
ATOM 3110 O O . LEU A 1 433 ? 37.894 11.327 -44.693 1.00 88.38 433 LEU A O 1
ATOM 3114 N N . LEU A 1 434 ? 39.125 9.934 -43.439 1.00 88.31 434 LEU A N 1
ATOM 3115 C CA . LEU A 1 434 ? 39.545 10.934 -42.461 1.00 88.31 434 LEU A CA 1
ATOM 3116 C C . LEU A 1 434 ? 40.962 11.428 -42.791 1.00 88.31 434 LEU A C 1
ATOM 3118 O O . LEU A 1 434 ? 41.897 10.630 -42.866 1.00 88.31 434 LEU A O 1
ATOM 3122 N N . SER A 1 435 ? 41.133 12.740 -42.950 1.00 87.06 435 SER A N 1
ATOM 3123 C CA . SER A 1 435 ? 42.452 13.362 -43.158 1.00 87.06 435 SER A CA 1
ATOM 3124 C C . SER A 1 435 ? 43.293 13.328 -41.879 1.00 87.06 435 SER A C 1
ATOM 3126 O O . SER A 1 435 ? 42.758 13.128 -40.791 1.00 87.06 435 SER A O 1
ATOM 3128 N N . LYS A 1 436 ? 44.615 13.507 -41.985 1.00 83.56 436 LYS A N 1
ATOM 3129 C CA . LYS A 1 436 ? 45.537 13.413 -40.841 1.00 83.56 436 LYS A CA 1
ATOM 3130 C C . LYS A 1 436 ? 45.141 14.358 -39.694 1.00 83.56 436 LYS A C 1
ATOM 3132 O O . LYS A 1 436 ? 45.135 15.573 -39.872 1.00 83.56 436 LYS A O 1
ATOM 3137 N N . GLY A 1 437 ? 44.875 13.790 -38.517 1.00 78.62 437 GLY A N 1
ATOM 3138 C CA . GLY A 1 437 ? 44.483 14.518 -37.306 1.00 78.62 437 GLY A CA 1
ATOM 3139 C C . GLY A 1 437 ? 43.001 14.904 -37.235 1.00 78.62 437 GLY A C 1
ATOM 3140 O O . GLY A 1 437 ? 42.631 15.678 -36.357 1.00 78.62 437 GLY A O 1
ATOM 3141 N N . ALA A 1 438 ? 42.157 14.395 -38.139 1.00 85.31 438 ALA A N 1
ATOM 3142 C CA . ALA A 1 438 ? 40.721 14.661 -38.126 1.00 85.31 438 ALA A CA 1
ATOM 3143 C C . ALA A 1 438 ? 39.979 13.777 -37.107 1.00 85.31 438 ALA A C 1
ATOM 3145 O O . ALA A 1 438 ? 40.197 12.562 -37.034 1.00 85.31 438 ALA A O 1
ATOM 3146 N N . SER A 1 439 ? 39.048 14.382 -36.364 1.00 85.06 439 SER A N 1
ATOM 3147 C CA . SER A 1 439 ? 38.081 13.692 -35.506 1.00 85.06 439 SER A CA 1
ATOM 3148 C C . SER A 1 439 ? 36.679 13.797 -36.104 1.00 85.06 439 SER A C 1
ATOM 3150 O O . SER A 1 439 ? 36.210 14.895 -36.402 1.00 85.06 439 SER A O 1
ATOM 3152 N N . LEU A 1 440 ? 35.981 12.668 -36.227 1.00 87.44 440 LEU A N 1
ATOM 3153 C CA . LEU A 1 440 ? 34.588 12.617 -36.679 1.00 87.44 440 LEU A CA 1
ATOM 3154 C C . LEU A 1 440 ? 33.687 12.262 -35.498 1.00 87.44 440 LEU A C 1
ATOM 3156 O O . LEU A 1 440 ? 33.857 11.200 -34.911 1.00 87.44 440 LEU A O 1
ATOM 3160 N N . VAL A 1 441 ? 32.748 13.139 -35.156 1.00 87.31 441 VAL A N 1
ATOM 3161 C CA . VAL A 1 441 ? 31.702 12.886 -34.160 1.00 87.31 441 VAL A CA 1
ATOM 3162 C C . VAL A 1 441 ? 30.436 12.450 -34.887 1.00 87.31 441 VAL A C 1
ATOM 3164 O O . VAL A 1 441 ? 29.952 13.175 -35.754 1.00 87.31 441 VAL A O 1
ATOM 3167 N N . LEU A 1 442 ? 29.923 11.276 -34.535 1.00 85.75 442 LEU A N 1
ATOM 3168 C CA . LEU A 1 442 ? 28.642 10.748 -34.982 1.00 85.75 442 LEU A CA 1
ATOM 3169 C C . LEU A 1 442 ? 27.609 10.888 -33.862 1.00 85.75 442 LEU A C 1
ATOM 3171 O O . LEU A 1 442 ? 27.836 10.431 -32.740 1.00 85.75 442 LEU A O 1
ATOM 3175 N N . GLU A 1 443 ? 26.476 11.496 -34.184 1.00 80.81 443 GLU A N 1
ATOM 3176 C CA . GLU A 1 443 ? 25.361 11.746 -33.267 1.00 80.81 443 GLU A CA 1
ATOM 3177 C C . GLU A 1 443 ? 24.010 11.551 -33.984 1.00 80.81 443 GLU A C 1
ATOM 3179 O O . GLU A 1 443 ? 23.967 11.244 -35.179 1.00 80.81 443 GLU A O 1
ATOM 3184 N N . GLY A 1 444 ? 22.902 11.704 -33.261 1.00 71.00 444 GLY A N 1
ATOM 3185 C CA . GLY A 1 444 ? 21.553 11.638 -33.830 1.00 71.00 444 GLY A CA 1
ATOM 3186 C C . GLY A 1 444 ? 20.877 10.268 -33.735 1.00 71.00 444 GLY A C 1
ATOM 3187 O O . GLY A 1 444 ? 21.467 9.278 -33.300 1.00 71.00 444 GLY A O 1
ATOM 3188 N N . SER A 1 445 ? 19.600 10.237 -34.122 1.00 68.31 445 SER A N 1
ATOM 3189 C CA . SER A 1 445 ? 18.694 9.103 -33.906 1.00 68.31 445 SER A CA 1
ATOM 3190 C C . SER A 1 445 ? 18.600 8.115 -35.066 1.00 68.31 445 SER A C 1
ATOM 3192 O O . SER A 1 445 ? 18.046 7.023 -34.919 1.00 68.31 445 SER A O 1
ATOM 3194 N N . GLY A 1 446 ? 19.152 8.479 -36.221 1.00 67.00 446 GLY A N 1
ATOM 3195 C CA . GLY A 1 446 ? 19.184 7.647 -37.413 1.00 67.00 446 GLY A CA 1
ATOM 3196 C C . GLY A 1 446 ? 20.276 6.577 -37.395 1.00 67.00 446 GLY A C 1
ATOM 3197 O O . GLY A 1 446 ? 21.297 6.698 -36.718 1.00 67.00 446 GLY A O 1
ATOM 3198 N N . LEU A 1 447 ? 20.089 5.539 -38.210 1.00 74.62 447 LEU A N 1
ATOM 3199 C CA . LEU A 1 447 ? 21.084 4.495 -38.435 1.00 74.62 447 LEU A CA 1
ATOM 3200 C C . LEU A 1 447 ? 22.059 4.923 -39.534 1.00 74.62 447 LEU A C 1
ATOM 3202 O O . LEU A 1 447 ? 21.640 5.226 -40.653 1.00 74.62 447 LEU A O 1
ATOM 3206 N N . LEU A 1 448 ? 23.361 4.878 -39.241 1.00 80.56 448 LEU A N 1
ATOM 3207 C CA . LEU A 1 448 ? 24.410 5.132 -40.227 1.00 80.56 448 LEU A CA 1
ATOM 3208 C C . LEU A 1 448 ? 25.130 3.834 -40.617 1.00 80.56 448 LEU A C 1
ATOM 3210 O O . LEU A 1 448 ? 25.862 3.249 -39.817 1.00 80.56 448 LEU A O 1
ATOM 3214 N N . LYS A 1 449 ? 24.949 3.378 -41.861 1.00 82.38 449 LYS A N 1
ATOM 3215 C CA . LYS A 1 449 ? 25.656 2.205 -42.409 1.00 82.38 449 LYS A CA 1
ATOM 3216 C C . LYS A 1 449 ? 26.942 2.668 -43.086 1.00 82.38 449 LYS A C 1
ATOM 3218 O O . LYS A 1 449 ? 26.869 3.424 -44.043 1.00 82.38 449 LYS A O 1
ATOM 3223 N N . ILE A 1 450 ? 28.107 2.229 -42.625 1.00 85.31 450 ILE A N 1
ATOM 3224 C CA . ILE A 1 450 ? 29.419 2.608 -43.169 1.00 85.31 450 ILE A CA 1
ATOM 3225 C C . ILE A 1 450 ? 30.090 1.366 -43.758 1.00 85.31 450 ILE A C 1
ATOM 3227 O O . ILE A 1 450 ? 30.386 0.423 -43.023 1.00 85.31 450 ILE A O 1
ATOM 3231 N N . ALA A 1 451 ? 30.359 1.360 -45.068 1.00 82.62 451 ALA A N 1
ATOM 3232 C CA . ALA A 1 451 ? 30.934 0.187 -45.726 1.00 82.62 451 ALA A CA 1
ATOM 3233 C C . ALA A 1 451 ? 32.457 0.082 -45.570 1.00 82.62 451 ALA A C 1
ATOM 3235 O O . ALA A 1 451 ? 32.991 -1.013 -45.399 1.00 82.62 451 ALA A O 1
ATOM 3236 N N . ALA A 1 452 ? 33.161 1.214 -45.562 1.00 82.25 452 ALA A N 1
ATOM 3237 C CA . ALA A 1 452 ? 34.590 1.271 -45.280 1.00 82.25 452 ALA A CA 1
ATOM 3238 C C . ALA A 1 452 ? 34.965 2.567 -44.552 1.00 82.25 452 ALA A C 1
ATOM 3240 O O . ALA A 1 452 ? 34.603 3.653 -44.995 1.00 82.25 452 ALA A O 1
ATOM 3241 N N . LEU A 1 453 ? 35.755 2.465 -43.482 1.00 84.38 453 LEU A N 1
ATOM 3242 C CA . LEU A 1 453 ? 36.373 3.599 -42.788 1.00 84.38 453 LEU A CA 1
ATOM 3243 C C . LEU A 1 453 ? 37.887 3.555 -43.032 1.00 84.38 453 LEU A C 1
ATOM 3245 O O . LEU A 1 453 ? 38.487 2.489 -42.938 1.00 84.38 453 LEU A O 1
ATOM 3249 N N . ARG A 1 454 ? 38.515 4.682 -43.382 1.00 83.50 454 ARG A N 1
ATOM 3250 C CA . ARG A 1 454 ? 39.973 4.795 -43.559 1.00 83.50 454 ARG A CA 1
ATOM 3251 C C . ARG A 1 454 ? 40.495 6.078 -42.918 1.00 83.50 454 ARG A C 1
ATOM 3253 O O . ARG A 1 454 ? 39.907 7.143 -43.088 1.00 83.50 454 ARG A O 1
ATOM 3260 N N . GLY A 1 455 ? 41.621 5.979 -42.218 1.00 78.94 455 GLY A N 1
ATOM 3261 C CA . GLY A 1 455 ? 42.301 7.113 -41.596 1.00 78.94 455 GLY A CA 1
ATOM 3262 C C . GLY A 1 455 ? 43.779 6.817 -41.353 1.00 78.94 455 GLY A C 1
ATOM 3263 O O . GLY A 1 455 ? 44.197 5.660 -41.379 1.00 78.94 455 GLY A O 1
ATOM 3264 N N . GLU A 1 456 ? 44.562 7.871 -41.144 1.00 72.88 456 GLU A N 1
ATOM 3265 C CA . GLU A 1 456 ? 45.978 7.786 -40.772 1.00 72.88 456 GLU A CA 1
ATOM 3266 C C . GLU A 1 456 ? 46.153 7.882 -39.242 1.00 72.88 456 GLU A C 1
ATOM 3268 O O . GLU A 1 456 ? 45.192 8.064 -38.491 1.00 72.88 456 GLU A O 1
ATOM 3273 N N . GLY A 1 457 ? 47.394 7.758 -38.758 1.00 68.75 457 GLY A N 1
ATOM 3274 C CA . GLY A 1 457 ? 47.703 7.874 -37.331 1.00 68.75 457 GLY A CA 1
ATOM 3275 C C . GLY A 1 457 ? 47.296 9.235 -36.750 1.00 68.75 457 GLY A C 1
ATOM 3276 O O . GLY A 1 457 ? 47.732 10.276 -37.242 1.00 68.75 457 GLY A O 1
ATOM 3277 N N . GLY A 1 458 ? 46.492 9.209 -35.681 1.00 73.12 458 GLY A N 1
ATOM 3278 C CA . GLY A 1 458 ? 45.992 10.395 -34.970 1.00 73.12 458 GLY A CA 1
ATOM 3279 C C . GLY A 1 458 ? 44.504 10.699 -35.177 1.00 73.12 458 GLY A C 1
ATOM 3280 O O . GLY A 1 458 ? 43.985 11.602 -34.526 1.00 73.12 458 GLY A O 1
ATOM 3281 N N . ASN A 1 459 ? 43.814 9.955 -36.044 1.00 85.94 459 ASN A N 1
ATOM 3282 C CA . ASN A 1 459 ? 42.388 10.146 -36.313 1.00 85.94 459 ASN A CA 1
ATOM 3283 C C . ASN A 1 459 ? 41.530 9.417 -35.268 1.00 85.94 459 ASN A C 1
ATOM 3285 O O . ASN A 1 459 ? 41.933 8.364 -34.774 1.00 85.94 459 ASN A O 1
ATOM 3289 N N . VAL A 1 460 ? 40.345 9.947 -34.952 1.00 84.31 460 VAL A N 1
ATOM 3290 C CA . VAL A 1 460 ? 39.428 9.357 -33.957 1.00 84.31 460 VAL A CA 1
ATOM 3291 C C . VAL A 1 460 ? 37.987 9.404 -34.462 1.00 84.31 460 VAL A C 1
ATOM 3293 O O . VAL A 1 460 ? 37.525 10.436 -34.951 1.00 84.31 460 VAL A O 1
ATOM 3296 N N . LEU A 1 461 ? 37.265 8.294 -34.310 1.00 86.31 461 LEU A N 1
ATOM 3297 C CA . LEU A 1 461 ? 35.812 8.250 -34.458 1.00 86.31 461 LEU A CA 1
ATOM 3298 C C . LEU A 1 461 ? 35.174 8.415 -33.075 1.00 86.31 461 LEU A C 1
ATOM 3300 O O . LEU A 1 461 ? 35.494 7.663 -32.167 1.00 86.31 461 LEU A O 1
ATOM 3304 N N . ARG A 1 462 ? 34.282 9.382 -32.885 1.00 86.19 462 ARG A N 1
ATOM 3305 C CA . ARG A 1 462 ? 33.548 9.582 -31.631 1.00 86.19 462 ARG A CA 1
ATOM 3306 C C . ARG A 1 462 ? 32.073 9.301 -31.857 1.00 86.19 462 ARG A C 1
ATOM 3308 O O . ARG A 1 462 ? 31.525 9.785 -32.839 1.00 86.19 462 ARG A O 1
ATOM 3315 N N . LEU A 1 463 ? 31.432 8.560 -30.964 1.00 83.62 463 LEU A N 1
ATOM 3316 C CA . LEU A 1 463 ? 29.983 8.366 -30.977 1.00 83.62 463 LEU A CA 1
ATOM 3317 C C . LEU A 1 463 ? 29.387 9.018 -29.729 1.00 83.62 463 LEU A C 1
ATOM 3319 O O . LEU A 1 463 ? 29.727 8.622 -28.617 1.00 83.62 463 LEU A O 1
ATOM 3323 N N . ALA A 1 464 ? 28.509 9.998 -29.929 1.00 75.50 464 ALA A N 1
ATOM 3324 C CA . ALA A 1 464 ? 27.801 10.725 -28.878 1.00 75.50 464 ALA A CA 1
ATOM 3325 C C . ALA A 1 464 ? 26.296 10.410 -28.969 1.00 75.50 464 ALA A C 1
ATOM 3327 O O . ALA A 1 464 ? 25.504 11.217 -29.445 1.00 75.50 464 ALA A O 1
ATOM 3328 N N . GLY A 1 465 ? 25.917 9.179 -28.600 1.00 64.94 465 GLY A N 1
ATOM 3329 C CA . GLY A 1 465 ? 24.518 8.718 -28.555 1.00 64.94 465 GLY A CA 1
ATOM 3330 C C . GLY A 1 465 ? 23.941 8.091 -29.837 1.00 64.94 465 GLY A C 1
ATOM 3331 O O . GLY A 1 465 ? 22.839 7.550 -29.779 1.00 64.94 465 GLY A O 1
ATOM 3332 N N . GLY A 1 466 ? 24.662 8.111 -30.967 1.00 65.38 466 GLY A N 1
ATOM 3333 C CA . GLY A 1 466 ? 24.197 7.560 -32.254 1.00 65.38 466 GLY A CA 1
ATOM 3334 C C . GLY A 1 466 ? 24.461 6.058 -32.477 1.00 65.38 466 GLY A C 1
ATOM 3335 O O . GLY A 1 466 ? 25.227 5.428 -31.745 1.00 65.38 466 GLY A O 1
ATOM 3336 N N . ALA A 1 467 ? 23.849 5.484 -33.524 1.00 67.31 467 ALA A N 1
ATOM 3337 C CA . ALA A 1 467 ? 24.058 4.099 -33.968 1.00 67.31 467 ALA A CA 1
ATOM 3338 C C . ALA A 1 467 ? 24.803 4.076 -35.300 1.00 67.31 467 ALA A C 1
ATOM 3340 O O . ALA A 1 467 ? 24.343 4.632 -36.301 1.00 67.31 467 ALA A O 1
ATOM 3341 N N . ALA A 1 468 ? 25.923 3.359 -35.330 1.00 69.44 468 ALA A N 1
ATOM 3342 C CA . ALA A 1 468 ? 26.672 3.114 -36.551 1.00 69.44 468 ALA A CA 1
ATOM 3343 C C . ALA A 1 468 ? 26.898 1.615 -36.763 1.00 69.44 468 ALA A C 1
ATOM 3345 O O . ALA A 1 468 ? 27.288 0.878 -35.855 1.00 69.44 468 ALA A O 1
ATOM 3346 N N . VAL A 1 469 ? 26.691 1.166 -37.997 1.00 70.69 469 VAL A N 1
ATOM 3347 C CA . VAL A 1 469 ? 26.994 -0.202 -38.424 1.00 70.69 469 VAL A CA 1
ATOM 3348 C C . VAL A 1 469 ? 28.148 -0.142 -39.408 1.00 70.69 469 VAL A C 1
ATOM 3350 O O . VAL A 1 469 ? 28.028 0.455 -40.474 1.00 70.69 469 VAL A O 1
ATOM 3353 N N . LEU A 1 470 ? 29.267 -0.768 -39.051 1.00 74.38 470 LEU A N 1
ATOM 3354 C CA . LEU A 1 470 ? 30.457 -0.859 -39.889 1.00 74.38 470 LEU A CA 1
ATOM 3355 C C . LEU A 1 470 ? 30.472 -2.225 -40.576 1.00 74.38 470 LEU A C 1
ATOM 3357 O O . LEU A 1 470 ? 30.866 -3.227 -39.973 1.00 74.38 470 LEU A O 1
ATOM 3361 N N . SER A 1 471 ? 30.023 -2.284 -41.831 1.00 70.69 471 SER A N 1
ATOM 3362 C CA . SER A 1 471 ? 29.840 -3.553 -42.544 1.00 70.69 471 SER A CA 1
ATOM 3363 C C . SER A 1 471 ? 30.166 -3.473 -44.029 1.00 70.69 471 SER A C 1
ATOM 3365 O O . SER A 1 471 ? 29.596 -2.644 -44.732 1.00 70.69 471 SER A O 1
ATOM 3367 N N . GLN A 1 472 ? 30.967 -4.412 -44.529 1.00 67.38 472 GLN A N 1
ATOM 3368 C CA . GLN A 1 472 ? 31.263 -4.578 -45.951 1.00 67.38 472 GLN A CA 1
ATOM 3369 C C . GLN A 1 472 ? 30.560 -5.837 -46.480 1.00 67.38 472 GLN A C 1
ATOM 3371 O O . GLN A 1 472 ? 30.623 -6.891 -45.849 1.00 67.38 472 GLN A O 1
ATOM 3376 N N . ASP A 1 473 ? 29.858 -5.731 -47.614 1.00 57.56 473 ASP A N 1
ATOM 3377 C CA . ASP A 1 473 ? 29.146 -6.848 -48.266 1.00 57.56 473 ASP A CA 1
ATOM 3378 C C . ASP A 1 473 ? 28.214 -7.640 -47.321 1.00 57.56 473 ASP A C 1
ATOM 3380 O O . ASP A 1 473 ? 28.100 -8.865 -47.386 1.00 57.56 473 ASP A O 1
ATOM 3384 N N . GLY A 1 474 ? 27.561 -6.935 -46.389 1.00 58.12 474 GLY A N 1
ATOM 3385 C CA . GLY A 1 474 ? 26.639 -7.523 -45.410 1.00 58.12 474 GLY A CA 1
ATOM 3386 C C . GLY A 1 474 ? 27.305 -8.220 -44.215 1.00 58.12 474 GLY A C 1
ATOM 3387 O O . GLY A 1 474 ? 26.601 -8.817 -43.403 1.00 58.12 474 GLY A O 1
ATOM 3388 N N . ARG A 1 475 ? 28.636 -8.144 -44.069 1.00 59.53 475 ARG A N 1
ATOM 3389 C CA . ARG A 1 475 ? 29.383 -8.654 -42.905 1.00 59.53 475 ARG A CA 1
ATOM 3390 C C . ARG A 1 475 ? 30.003 -7.505 -42.112 1.00 59.53 475 ARG A C 1
ATOM 3392 O O . ARG A 1 475 ? 30.583 -6.595 -42.696 1.00 59.53 475 ARG A O 1
ATOM 3399 N N . THR A 1 476 ? 29.906 -7.543 -40.783 1.00 63.12 476 THR A N 1
ATOM 3400 C CA . THR A 1 476 ? 30.560 -6.560 -39.899 1.00 63.12 476 THR A CA 1
ATOM 3401 C C . THR A 1 476 ? 32.082 -6.625 -40.038 1.00 63.12 476 THR A C 1
ATOM 3403 O O . THR A 1 476 ? 32.643 -7.720 -40.055 1.00 63.12 476 THR A O 1
ATOM 3406 N N . LEU A 1 477 ? 32.751 -5.472 -40.111 1.00 64.31 477 LEU A N 1
ATOM 3407 C CA . LEU A 1 477 ? 34.210 -5.381 -40.264 1.00 64.31 477 LEU A CA 1
ATOM 3408 C C . LEU A 1 477 ? 34.940 -5.955 -39.041 1.00 64.31 477 LEU A C 1
ATOM 3410 O O . LEU A 1 477 ? 34.651 -5.541 -37.928 1.00 64.31 477 LEU A O 1
ATOM 3414 N N . GLU A 1 478 ? 35.908 -6.860 -39.220 1.00 58.16 478 GLU A N 1
ATOM 3415 C CA . GLU A 1 478 ? 36.570 -7.569 -38.104 1.00 58.16 478 GLU A CA 1
ATOM 3416 C C . GLU A 1 478 ? 37.482 -6.691 -37.226 1.00 58.16 478 GLU A C 1
ATOM 3418 O O . GLU A 1 478 ? 37.633 -6.974 -36.037 1.00 58.16 478 GLU A O 1
ATOM 3423 N N . ALA A 1 479 ? 38.060 -5.621 -37.783 1.00 62.47 479 ALA A N 1
ATOM 3424 C CA . ALA A 1 479 ? 38.944 -4.697 -37.076 1.00 62.47 479 ALA A CA 1
ATOM 3425 C C . ALA A 1 479 ? 38.683 -3.241 -37.489 1.00 62.47 479 ALA A C 1
ATOM 3427 O O . ALA A 1 479 ? 38.454 -2.944 -38.664 1.00 62.47 479 ALA A O 1
ATOM 3428 N N . LEU A 1 480 ? 38.753 -2.327 -36.519 1.00 70.31 480 LEU A N 1
ATOM 3429 C CA . LEU A 1 480 ? 38.673 -0.889 -36.757 1.00 70.31 480 LEU A CA 1
ATOM 3430 C C . LEU A 1 480 ? 40.032 -0.364 -37.235 1.00 70.31 480 LEU A C 1
ATOM 3432 O O . LEU A 1 480 ? 41.048 -0.549 -36.572 1.00 70.31 480 LEU A O 1
ATOM 3436 N N . SER A 1 481 ? 40.057 0.335 -38.368 1.00 72.06 481 SER A N 1
ATOM 3437 C CA . SER A 1 481 ? 41.263 1.019 -38.860 1.00 72.06 481 SER A CA 1
ATOM 3438 C C . SER A 1 481 ? 41.548 2.345 -38.140 1.00 72.06 481 SER A C 1
ATOM 3440 O O . SER A 1 481 ? 42.597 2.944 -38.356 1.00 72.06 481 SER A O 1
ATOM 3442 N N . VAL A 1 482 ? 40.596 2.836 -37.339 1.00 78.69 482 VAL A N 1
ATOM 3443 C CA . VAL A 1 482 ? 40.642 4.105 -36.598 1.00 78.69 482 VAL A CA 1
ATOM 3444 C C . VAL A 1 482 ? 40.082 3.851 -35.190 1.00 78.69 482 VAL A C 1
ATOM 3446 O O . VAL A 1 482 ? 39.033 3.211 -35.099 1.00 78.69 482 VAL A O 1
ATOM 3449 N N . PRO A 1 483 ? 40.727 4.324 -34.103 1.00 82.25 483 PRO A N 1
ATOM 3450 C CA . PRO A 1 483 ? 40.200 4.162 -32.748 1.00 82.25 483 PRO A CA 1
ATOM 3451 C C . PRO A 1 483 ? 38.836 4.844 -32.595 1.00 82.25 483 PRO A C 1
ATOM 3453 O O . PRO A 1 483 ? 38.612 5.937 -33.129 1.00 82.25 483 PRO A O 1
ATOM 3456 N N . ALA A 1 484 ? 37.941 4.202 -31.846 1.00 84.81 484 ALA A N 1
ATOM 3457 C CA . ALA A 1 484 ? 36.600 4.700 -31.575 1.00 84.81 484 ALA A CA 1
ATOM 3458 C C . ALA A 1 484 ? 36.458 5.082 -30.097 1.00 84.81 484 ALA A C 1
ATOM 3460 O O . ALA A 1 484 ? 36.835 4.319 -29.214 1.00 84.81 484 ALA A O 1
ATOM 3461 N N . VAL A 1 485 ? 35.894 6.254 -29.822 1.00 85.81 485 VAL A N 1
ATOM 3462 C CA . VAL A 1 485 ? 35.591 6.728 -28.470 1.00 85.81 485 VAL A CA 1
ATOM 3463 C C . VAL A 1 485 ? 34.081 6.839 -28.323 1.00 85.81 485 VAL A C 1
ATOM 3465 O O . VAL A 1 485 ? 33.428 7.535 -29.100 1.00 85.81 485 VAL A O 1
ATOM 3468 N N . LEU A 1 486 ? 33.528 6.170 -27.322 1.00 82.94 486 LEU A N 1
ATOM 3469 C CA . LEU A 1 486 ? 32.108 6.220 -26.997 1.00 82.94 486 LEU A CA 1
ATOM 3470 C C . LEU A 1 486 ? 31.880 7.206 -25.853 1.00 82.94 486 LEU A C 1
ATOM 3472 O O . LEU A 1 486 ? 32.475 7.081 -24.778 1.00 82.94 486 LEU A O 1
ATOM 3476 N N . ASP A 1 487 ? 31.032 8.197 -26.106 1.00 76.50 487 ASP A N 1
ATOM 3477 C CA . ASP A 1 487 ? 30.628 9.219 -25.148 1.00 76.50 487 ASP A CA 1
ATOM 3478 C C . ASP A 1 487 ? 29.153 9.012 -24.782 1.00 76.50 487 ASP A C 1
ATOM 3480 O O . ASP A 1 487 ? 28.242 9.580 -25.386 1.00 76.50 487 ASP A O 1
ATOM 3484 N N . GLY A 1 488 ? 28.921 8.101 -23.834 1.00 69.25 488 GLY A N 1
ATOM 3485 C CA . GLY A 1 488 ? 27.585 7.643 -23.449 1.00 69.25 488 GLY A CA 1
ATOM 3486 C C . GLY A 1 488 ? 27.128 6.367 -24.174 1.00 69.25 488 GLY A C 1
ATOM 3487 O O . GLY A 1 488 ? 27.915 5.732 -24.881 1.00 69.25 488 GLY A O 1
ATOM 3488 N N . PRO A 1 489 ? 25.869 5.946 -23.959 1.00 69.38 489 PRO A N 1
ATOM 3489 C CA . PRO A 1 489 ? 25.345 4.703 -24.508 1.00 69.38 489 PRO A CA 1
ATOM 3490 C C . PRO A 1 489 ? 25.107 4.858 -26.016 1.00 69.38 489 PRO A C 1
ATOM 3492 O O . PRO A 1 489 ? 24.276 5.643 -26.467 1.00 69.38 489 PRO A O 1
ATOM 3495 N N . ALA A 1 490 ? 25.866 4.114 -26.811 1.00 72.69 490 ALA A N 1
ATOM 3496 C CA . ALA A 1 490 ? 25.801 4.144 -28.265 1.00 72.69 490 ALA A CA 1
ATOM 3497 C C . ALA A 1 490 ? 25.963 2.729 -28.818 1.00 72.69 490 ALA A C 1
ATOM 3499 O O . ALA A 1 490 ? 26.596 1.871 -28.194 1.00 72.69 490 ALA A O 1
ATOM 3500 N N . SER A 1 491 ? 25.390 2.483 -29.997 1.00 76.31 491 SER A N 1
ATOM 3501 C CA . SER A 1 491 ? 25.526 1.190 -30.662 1.00 76.31 491 SER A CA 1
ATOM 3502 C C . SER A 1 491 ? 26.545 1.271 -31.790 1.00 76.31 491 SER A C 1
ATOM 3504 O O . SER A 1 491 ? 26.408 2.072 -32.715 1.00 76.31 491 SER A O 1
ATOM 3506 N N . LEU A 1 492 ? 27.567 0.420 -31.722 1.00 79.19 492 LEU A N 1
ATOM 3507 C CA . LEU A 1 492 ? 28.576 0.299 -32.768 1.00 79.19 492 LEU A CA 1
ATOM 3508 C C . LEU A 1 492 ? 28.732 -1.170 -33.150 1.00 79.19 492 LEU A C 1
ATOM 3510 O O . LEU A 1 492 ? 29.435 -1.931 -32.480 1.00 79.19 492 LEU A O 1
ATOM 3514 N N . ALA A 1 493 ? 28.095 -1.566 -34.250 1.00 74.44 493 ALA A N 1
ATOM 3515 C CA . ALA A 1 493 ? 28.249 -2.907 -34.800 1.00 74.44 493 ALA A CA 1
ATOM 3516 C C . ALA A 1 493 ? 29.552 -2.991 -35.617 1.00 74.44 493 ALA A C 1
ATOM 3518 O O . ALA A 1 493 ? 29.571 -2.737 -36.822 1.00 74.44 493 ALA A O 1
ATOM 3519 N N . ALA A 1 494 ? 30.645 -3.335 -34.935 1.00 72.19 494 ALA A N 1
ATOM 3520 C CA . ALA A 1 494 ? 31.956 -3.679 -35.491 1.00 72.19 494 ALA A CA 1
ATOM 3521 C C . ALA A 1 494 ? 32.386 -5.050 -34.953 1.00 72.19 494 ALA A C 1
ATOM 3523 O O . ALA A 1 494 ? 31.873 -5.478 -33.927 1.00 72.19 494 ALA A O 1
ATOM 3524 N N . GLY A 1 495 ? 33.300 -5.752 -35.619 1.00 63.53 495 GLY A N 1
ATOM 3525 C CA . GLY A 1 495 ? 33.731 -7.112 -35.285 1.00 63.53 495 GLY A CA 1
ATOM 3526 C C . GLY A 1 495 ? 34.285 -7.258 -33.865 1.00 63.53 495 GLY A C 1
ATOM 3527 O O . GLY A 1 495 ? 34.834 -6.325 -33.290 1.00 63.53 495 GLY A O 1
ATOM 3528 N N . ALA A 1 496 ? 34.127 -8.452 -33.282 1.00 52.81 496 ALA A N 1
ATOM 3529 C CA . ALA A 1 496 ? 34.401 -8.703 -31.858 1.00 52.81 496 ALA A CA 1
ATOM 3530 C C . ALA A 1 496 ? 35.885 -8.544 -31.461 1.00 52.81 496 ALA A C 1
ATOM 3532 O O . ALA A 1 496 ? 36.191 -8.439 -30.280 1.00 52.81 496 ALA A O 1
ATOM 3533 N N . GLY A 1 497 ? 36.801 -8.515 -32.438 1.00 54.34 497 GLY A N 1
ATOM 3534 C CA . GLY A 1 497 ? 38.237 -8.291 -32.248 1.00 54.34 497 GLY A CA 1
ATOM 3535 C C . GLY A 1 497 ? 38.693 -6.848 -32.486 1.00 54.34 497 GLY A C 1
ATOM 3536 O O . GLY A 1 497 ? 39.895 -6.615 -32.616 1.00 54.34 497 GLY A O 1
ATOM 3537 N N . ALA A 1 498 ? 37.771 -5.885 -32.582 1.00 58.31 498 ALA A N 1
ATOM 3538 C CA . ALA A 1 498 ? 38.088 -4.482 -32.817 1.00 58.31 498 ALA A CA 1
ATOM 3539 C C . ALA A 1 498 ? 38.812 -3.848 -31.613 1.00 58.31 498 ALA A C 1
ATOM 3541 O O . ALA A 1 498 ? 38.212 -3.198 -30.760 1.00 58.31 498 ALA A O 1
ATOM 3542 N N . ALA A 1 499 ? 40.132 -4.026 -31.551 1.00 58.06 499 ALA A N 1
ATOM 3543 C CA . ALA A 1 499 ? 40.989 -3.302 -30.625 1.00 58.06 499 ALA A CA 1
ATOM 3544 C C . ALA A 1 499 ? 40.863 -1.786 -30.868 1.00 58.06 499 ALA A C 1
ATOM 3546 O O . ALA A 1 499 ? 40.954 -1.329 -32.007 1.00 58.06 499 ALA A O 1
ATOM 3547 N N . GLY A 1 500 ? 40.683 -1.009 -29.795 1.00 70.44 500 GLY A N 1
ATOM 3548 C CA . GLY A 1 500 ? 40.681 0.457 -29.858 1.00 70.44 500 GLY A CA 1
ATOM 3549 C C . GLY A 1 500 ? 39.329 1.145 -29.654 1.00 70.44 500 GLY A C 1
ATOM 3550 O O . GLY A 1 500 ? 39.234 2.324 -29.989 1.00 70.44 500 GLY A O 1
ATOM 3551 N N . VAL A 1 501 ? 38.316 0.454 -29.111 1.00 82.62 501 VAL A N 1
ATOM 3552 C CA . VAL A 1 501 ? 37.104 1.102 -28.579 1.00 82.62 501 VAL A CA 1
ATOM 3553 C C . VAL A 1 501 ? 37.322 1.488 -27.116 1.00 82.62 501 VAL A C 1
ATOM 3555 O O . VAL A 1 501 ? 37.619 0.632 -26.279 1.00 82.62 501 VAL A O 1
ATOM 3558 N N . THR A 1 502 ? 37.191 2.774 -26.799 1.00 84.12 502 THR A N 1
ATOM 3559 C CA . THR A 1 502 ? 37.376 3.295 -25.440 1.00 84.12 502 THR A CA 1
ATOM 3560 C C . THR A 1 502 ? 36.230 4.195 -24.995 1.00 84.12 502 THR A C 1
ATOM 3562 O O . THR A 1 502 ? 35.494 4.748 -25.811 1.00 84.12 502 THR A O 1
ATOM 3565 N N . SER A 1 503 ? 36.069 4.360 -23.684 1.00 83.00 503 SER A N 1
ATOM 3566 C CA . SER A 1 503 ? 35.188 5.382 -23.120 1.00 83.00 503 SER A CA 1
ATOM 3567 C C . SER A 1 503 ? 35.773 6.783 -23.308 1.00 83.00 503 SER A C 1
ATOM 3569 O O . SER A 1 503 ? 36.970 6.945 -23.571 1.00 83.00 503 SER A O 1
ATOM 3571 N N . SER A 1 504 ? 34.963 7.820 -23.090 1.00 79.00 504 SER A N 1
ATOM 3572 C CA . SER A 1 504 ? 35.439 9.211 -23.027 1.00 79.00 504 SER A CA 1
ATOM 3573 C C . SER A 1 504 ? 36.540 9.433 -21.975 1.00 79.00 504 SER A C 1
ATOM 3575 O O . SER A 1 504 ? 37.394 10.298 -22.163 1.00 79.00 504 SER A O 1
ATOM 3577 N N . ALA A 1 505 ? 36.598 8.594 -20.932 1.00 77.50 505 ALA A N 1
ATOM 3578 C CA . ALA A 1 505 ? 37.663 8.565 -19.926 1.00 77.50 505 ALA A CA 1
ATOM 3579 C C . ALA A 1 505 ? 38.917 7.763 -20.349 1.00 77.50 505 ALA A C 1
ATOM 3581 O O . ALA A 1 505 ? 39.853 7.620 -19.563 1.00 77.50 505 ALA A O 1
ATOM 3582 N N . GLY A 1 506 ? 38.950 7.214 -21.568 1.00 78.62 506 GLY A N 1
ATOM 3583 C CA . GLY A 1 506 ? 40.086 6.467 -22.117 1.00 78.62 506 GLY A CA 1
ATOM 3584 C C . GLY A 1 506 ? 40.186 5.008 -21.663 1.00 78.62 506 GLY A C 1
ATOM 3585 O O . GLY A 1 506 ? 41.210 4.370 -21.907 1.00 78.62 506 GLY A O 1
ATOM 3586 N N . ARG A 1 507 ? 39.149 4.458 -21.017 1.00 81.94 507 ARG A N 1
ATOM 3587 C CA . ARG A 1 507 ? 39.131 3.051 -20.581 1.00 81.94 507 ARG A CA 1
ATOM 3588 C C . ARG A 1 507 ? 38.731 2.128 -21.733 1.00 81.94 507 ARG A C 1
ATOM 3590 O O . ARG A 1 507 ? 37.835 2.505 -22.484 1.00 81.94 507 ARG A O 1
ATOM 3597 N N . PRO A 1 508 ? 39.346 0.944 -21.888 1.00 83.50 508 PRO A N 1
ATOM 3598 C CA . PRO A 1 508 ? 38.939 -0.020 -22.907 1.00 83.50 508 PRO A CA 1
ATOM 3599 C C . PRO A 1 508 ? 37.542 -0.574 -22.601 1.00 83.50 508 PRO A C 1
ATOM 3601 O O . PRO A 1 508 ? 37.271 -0.948 -21.462 1.00 83.50 508 PRO A O 1
ATOM 3604 N N . LEU A 1 509 ? 36.681 -0.637 -23.617 1.00 84.81 509 LEU A N 1
ATOM 3605 C CA . LEU A 1 509 ? 35.322 -1.176 -23.511 1.00 84.81 509 LEU A CA 1
ATOM 3606 C C . LEU A 1 509 ? 35.234 -2.552 -24.174 1.00 84.81 509 LEU A C 1
ATOM 3608 O O . LEU A 1 509 ? 35.918 -2.809 -25.165 1.00 84.81 509 LEU A O 1
ATOM 3612 N N . GLU A 1 510 ? 34.373 -3.418 -23.648 1.00 85.12 510 GLU A N 1
ATOM 3613 C CA . GLU A 1 510 ? 34.150 -4.771 -24.169 1.00 85.12 510 GLU A CA 1
ATOM 3614 C C . GLU A 1 510 ? 32.744 -4.881 -24.791 1.00 85.12 510 GLU A C 1
ATOM 3616 O O . GLU A 1 510 ? 31.798 -4.265 -24.285 1.00 85.12 510 GLU A O 1
ATOM 3621 N N . PRO A 1 511 ? 32.578 -5.634 -25.893 1.00 85.56 511 PRO A N 1
ATOM 3622 C CA . PRO A 1 511 ? 31.310 -5.699 -26.607 1.00 85.56 511 PRO A CA 1
ATOM 3623 C C . PRO A 1 511 ? 30.286 -6.616 -25.917 1.00 85.56 511 PRO A C 1
ATOM 3625 O O . PRO A 1 511 ? 30.625 -7.680 -25.397 1.00 85.56 511 PRO A O 1
ATOM 3628 N N . PHE A 1 512 ? 29.009 -6.248 -26.007 1.00 83.69 512 PHE A N 1
ATOM 3629 C CA . PHE A 1 512 ? 27.857 -7.085 -25.676 1.00 83.69 512 PHE A CA 1
ATOM 3630 C C . PHE A 1 512 ? 26.826 -7.031 -26.809 1.00 83.69 512 PHE A C 1
ATOM 3632 O O . PHE A 1 512 ? 26.346 -5.958 -27.181 1.00 83.69 512 PHE A O 1
ATOM 3639 N N . ASP A 1 513 ? 26.486 -8.193 -27.365 1.00 80.06 513 ASP A N 1
ATOM 3640 C CA . ASP A 1 513 ? 25.513 -8.311 -28.451 1.00 80.06 513 ASP A CA 1
ATOM 3641 C C . ASP A 1 513 ? 24.102 -8.535 -27.915 1.00 80.06 513 ASP A C 1
ATOM 3643 O O . ASP A 1 513 ? 23.812 -9.558 -27.292 1.00 80.06 513 ASP A O 1
ATOM 3647 N N . LEU A 1 514 ? 23.187 -7.625 -28.243 1.00 75.00 514 LEU A N 1
ATOM 3648 C CA . LEU A 1 514 ? 21.777 -7.795 -27.938 1.00 75.00 514 LEU A CA 1
ATOM 3649 C C . LEU A 1 514 ? 21.112 -8.670 -29.010 1.00 75.00 514 LEU A C 1
ATOM 3651 O O . LEU A 1 514 ? 20.719 -8.213 -30.086 1.00 75.00 514 LEU A O 1
ATOM 3655 N N . VAL A 1 515 ? 20.991 -9.965 -28.724 1.00 71.44 515 VAL A N 1
ATOM 3656 C CA . VAL A 1 515 ? 20.359 -10.931 -29.631 1.00 71.44 515 VAL A CA 1
ATOM 3657 C C . VAL A 1 515 ? 18.842 -10.942 -29.422 1.00 71.44 515 VAL A C 1
ATOM 3659 O O . VAL A 1 515 ? 18.342 -11.544 -28.472 1.00 71.44 515 VAL A O 1
ATOM 3662 N N . TRP A 1 516 ? 18.097 -10.339 -30.356 1.00 64.25 516 TRP A N 1
ATOM 3663 C CA . TRP A 1 516 ? 16.633 -10.172 -30.291 1.00 64.25 516 TRP A CA 1
ATOM 3664 C C . TRP A 1 516 ? 15.867 -11.450 -29.917 1.00 64.25 516 TRP A C 1
ATOM 3666 O O . TRP A 1 516 ? 15.033 -11.443 -29.020 1.00 64.25 516 TRP A O 1
ATOM 3676 N N . LYS A 1 517 ? 16.173 -12.579 -30.573 1.00 55.28 517 LYS A N 1
ATOM 3677 C CA . LYS A 1 517 ? 15.462 -13.854 -30.359 1.00 55.28 517 LYS A CA 1
ATOM 3678 C C . LYS A 1 517 ? 15.790 -14.543 -29.030 1.00 55.28 517 LYS A C 1
ATOM 3680 O O . LYS A 1 517 ? 15.015 -15.394 -28.612 1.00 55.28 517 LYS A O 1
ATOM 3685 N N . ALA A 1 518 ? 16.923 -14.213 -28.408 1.00 58.72 518 ALA A N 1
ATOM 3686 C CA . ALA A 1 518 ? 17.344 -14.801 -27.137 1.00 58.72 518 ALA A CA 1
ATOM 3687 C C . ALA A 1 518 ? 16.907 -13.941 -25.944 1.00 58.72 518 ALA A C 1
ATOM 3689 O O . ALA A 1 518 ? 16.516 -14.477 -24.916 1.00 58.72 518 ALA A O 1
ATOM 3690 N N . LEU A 1 519 ? 16.941 -12.614 -26.101 1.00 58.03 519 LEU A N 1
ATOM 3691 C CA . LEU A 1 519 ? 16.661 -11.665 -25.026 1.00 58.03 519 LEU A CA 1
ATOM 3692 C C . LEU A 1 519 ? 15.216 -11.129 -25.050 1.00 58.03 519 LEU A C 1
ATOM 3694 O O . LEU A 1 519 ? 14.709 -10.701 -24.023 1.00 58.03 519 LEU A O 1
ATOM 3698 N N . LEU A 1 520 ? 14.508 -11.128 -26.178 1.00 68.06 520 LEU A N 1
ATOM 3699 C CA . LEU A 1 520 ? 13.164 -10.536 -26.257 1.00 68.06 520 LEU A CA 1
ATOM 3700 C C . LEU A 1 520 ? 12.143 -11.507 -26.879 1.00 68.06 520 LEU A C 1
ATOM 3702 O O . LEU A 1 520 ? 11.542 -11.207 -27.917 1.00 68.06 520 LEU A O 1
ATOM 3706 N N . PRO A 1 521 ? 11.925 -12.698 -26.284 1.00 65.62 521 PRO A N 1
ATOM 3707 C CA . PRO A 1 521 ? 10.950 -13.647 -26.808 1.00 65.62 521 PRO A CA 1
ATOM 3708 C C . PRO A 1 521 ? 9.532 -13.048 -26.774 1.00 65.62 521 PRO A C 1
ATOM 3710 O O . PRO A 1 521 ? 9.059 -12.562 -25.749 1.00 65.62 521 PRO A O 1
ATOM 3713 N N . GLY A 1 522 ? 8.840 -13.069 -27.917 1.00 68.69 522 GLY A N 1
ATOM 3714 C CA . GLY A 1 522 ? 7.465 -12.565 -28.053 1.00 68.69 522 GLY A CA 1
ATOM 3715 C C . GLY A 1 522 ? 7.322 -11.047 -28.240 1.00 68.69 522 GLY A C 1
ATOM 3716 O O . GLY A 1 522 ? 6.194 -10.561 -28.344 1.00 68.69 522 GLY A O 1
ATOM 3717 N N . TRP A 1 523 ? 8.427 -10.299 -28.309 1.00 74.06 523 TRP A N 1
ATOM 3718 C CA . TRP A 1 523 ? 8.407 -8.862 -28.595 1.00 74.06 523 TRP A CA 1
ATOM 3719 C C . TRP A 1 523 ? 8.329 -8.601 -30.104 1.00 74.06 523 TRP A C 1
ATOM 3721 O O . TRP A 1 523 ? 9.065 -9.199 -30.891 1.00 74.06 523 TRP A O 1
ATOM 3731 N N . GLY A 1 524 ? 7.427 -7.703 -30.500 1.00 67.62 524 GLY A N 1
ATOM 3732 C CA . GLY A 1 524 ? 7.225 -7.255 -31.876 1.00 67.62 524 GLY A CA 1
ATOM 3733 C C . GLY A 1 524 ? 8.086 -6.047 -32.250 1.00 67.62 524 GLY A C 1
ATOM 3734 O O . GLY A 1 524 ? 8.533 -5.960 -33.386 1.00 67.62 524 GLY A O 1
ATOM 3735 N N . ALA A 1 525 ? 8.368 -5.130 -31.326 1.00 71.12 525 ALA A N 1
ATOM 3736 C CA . ALA A 1 525 ? 9.247 -3.982 -31.566 1.00 71.12 525 ALA A CA 1
ATOM 3737 C C . ALA A 1 525 ? 9.869 -3.486 -30.256 1.00 71.12 525 ALA A C 1
ATOM 3739 O O . ALA A 1 525 ? 9.292 -3.685 -29.190 1.00 71.12 525 ALA A O 1
ATOM 3740 N N . LEU A 1 526 ? 11.012 -2.812 -30.344 1.00 72.81 526 LEU A N 1
ATOM 3741 C CA . LEU A 1 526 ? 11.694 -2.159 -29.233 1.00 72.81 526 LEU A CA 1
ATOM 3742 C C . LEU A 1 526 ? 11.541 -0.659 -29.480 1.00 72.81 526 LEU A C 1
ATOM 3744 O O . LEU A 1 526 ? 11.820 -0.178 -30.569 1.00 72.81 526 LEU A O 1
ATOM 3748 N N . THR A 1 527 ? 11.008 0.068 -28.514 1.00 68.88 527 THR A N 1
ATOM 3749 C CA . THR A 1 527 ? 10.759 1.508 -28.614 1.00 68.88 527 THR A CA 1
ATOM 3750 C C . THR A 1 527 ? 11.824 2.307 -27.876 1.00 68.88 527 THR A C 1
ATOM 3752 O O . THR A 1 527 ? 12.129 3.422 -28.279 1.00 68.88 527 THR A O 1
ATOM 3755 N N . SER A 1 528 ? 12.426 1.738 -26.827 1.00 73.81 528 SER A N 1
ATOM 3756 C CA . SER A 1 528 ? 13.501 2.377 -26.069 1.00 73.81 528 SER A CA 1
ATOM 3757 C C . SER A 1 528 ? 14.461 1.348 -25.467 1.00 73.81 528 SER A C 1
ATOM 3759 O O . SER A 1 528 ? 14.073 0.224 -25.142 1.00 73.81 528 SER A O 1
ATOM 3761 N N . LEU A 1 529 ? 15.725 1.746 -25.329 1.00 77.69 529 LEU A N 1
ATOM 3762 C CA . LEU A 1 529 ? 16.777 1.007 -24.640 1.00 77.69 529 LEU A CA 1
ATOM 3763 C C . LEU A 1 529 ? 17.598 2.004 -23.828 1.00 77.69 529 LEU A C 1
ATOM 3765 O O . LEU A 1 529 ? 18.148 2.954 -24.388 1.00 77.69 529 LEU A O 1
ATOM 3769 N N . THR A 1 530 ? 17.696 1.780 -22.524 1.00 77.75 530 THR A N 1
ATOM 3770 C CA . THR A 1 530 ? 18.601 2.514 -21.642 1.00 77.75 530 THR A CA 1
ATOM 3771 C C . THR A 1 530 ? 19.704 1.600 -21.120 1.00 77.75 530 THR A C 1
ATOM 3773 O O . THR A 1 530 ? 19.495 0.402 -20.943 1.00 77.75 530 THR A O 1
ATOM 3776 N N . VAL A 1 531 ? 20.886 2.173 -20.901 1.00 79.00 531 VAL A N 1
ATOM 3777 C CA . VAL A 1 531 ? 22.040 1.541 -20.256 1.00 79.00 531 VAL A CA 1
ATOM 3778 C C . VAL A 1 531 ? 22.451 2.446 -19.101 1.00 79.00 531 VAL A C 1
ATOM 3780 O O . VAL A 1 531 ? 22.712 3.629 -19.321 1.00 79.00 531 VAL A O 1
ATOM 3783 N N . ASP A 1 532 ? 22.459 1.922 -17.880 1.00 76.31 532 ASP A N 1
ATOM 3784 C CA . ASP A 1 532 ? 22.764 2.651 -16.641 1.00 76.31 532 ASP A CA 1
ATOM 3785 C C . ASP A 1 532 ? 21.952 3.952 -16.515 1.00 76.31 532 ASP A C 1
ATOM 3787 O O . ASP A 1 532 ? 22.473 5.031 -16.230 1.00 76.31 532 ASP A O 1
ATOM 3791 N N . GLY A 1 533 ? 20.655 3.865 -16.836 1.00 64.62 533 GLY A N 1
ATOM 3792 C CA . GLY A 1 533 ? 19.717 4.992 -16.804 1.00 64.62 533 GLY A CA 1
ATOM 3793 C C . GLY A 1 533 ? 19.828 5.973 -17.979 1.00 64.62 533 GLY A C 1
ATOM 3794 O O . GLY A 1 533 ? 18.992 6.872 -18.100 1.00 64.62 533 GLY A O 1
ATOM 3795 N N . ARG A 1 534 ? 20.805 5.802 -18.880 1.00 69.19 534 ARG A N 1
ATOM 3796 C CA . ARG A 1 534 ? 21.011 6.656 -20.060 1.00 69.19 534 ARG A CA 1
ATOM 3797 C C . ARG A 1 534 ? 20.411 6.021 -21.309 1.00 69.19 534 ARG A C 1
ATOM 3799 O O . ARG A 1 534 ? 20.730 4.886 -21.648 1.00 69.19 534 ARG A O 1
ATOM 3806 N N . GLN A 1 535 ? 19.551 6.748 -22.013 1.00 71.25 535 GLN A N 1
ATOM 3807 C CA . GLN A 1 535 ? 18.873 6.246 -23.210 1.00 71.25 535 GLN A CA 1
ATOM 3808 C C . GLN A 1 535 ? 19.797 6.244 -24.432 1.00 71.25 535 GLN A C 1
ATOM 3810 O O . GLN A 1 535 ? 20.508 7.216 -24.686 1.00 71.25 535 GLN A O 1
ATOM 3815 N N . ILE A 1 536 ? 19.741 5.171 -25.219 1.00 71.31 536 ILE A N 1
ATOM 3816 C CA . ILE A 1 536 ? 20.333 5.121 -26.556 1.00 71.31 536 ILE A CA 1
ATOM 3817 C C . ILE A 1 536 ? 19.436 5.930 -27.495 1.00 71.31 536 ILE A C 1
ATOM 3819 O O . ILE A 1 536 ? 18.243 5.651 -27.599 1.00 71.31 536 ILE A O 1
ATOM 3823 N N . GLN A 1 537 ? 19.989 6.921 -28.197 1.00 57.78 537 GLN A N 1
ATOM 3824 C CA . GLN A 1 537 ? 19.188 7.889 -28.962 1.00 57.78 537 GLN A CA 1
ATOM 3825 C C . GLN A 1 537 ? 18.655 7.355 -30.303 1.00 57.78 537 GLN A C 1
ATOM 3827 O O . GLN A 1 537 ? 18.109 8.120 -31.085 1.00 57.78 537 GLN A O 1
ATOM 3832 N N . THR A 1 538 ? 18.804 6.065 -30.603 1.00 61.66 538 THR A N 1
ATOM 3833 C CA . THR A 1 538 ? 18.678 5.519 -31.965 1.00 61.66 538 THR A CA 1
ATOM 3834 C C . THR A 1 538 ? 17.342 4.835 -32.200 1.00 61.66 538 THR A C 1
ATOM 3836 O O . THR A 1 538 ? 16.849 4.163 -31.302 1.00 61.66 538 THR A O 1
ATOM 3839 N N . ALA A 1 539 ? 16.794 4.906 -33.415 1.00 56.09 539 ALA A N 1
ATOM 3840 C CA . ALA A 1 539 ? 15.586 4.172 -33.787 1.00 56.09 539 ALA A CA 1
ATOM 3841 C C . ALA A 1 539 ? 15.808 2.643 -33.716 1.00 56.09 539 ALA A C 1
ATOM 3843 O O . ALA A 1 539 ? 16.538 2.058 -34.519 1.00 56.09 539 ALA A O 1
ATOM 3844 N N . LEU A 1 540 ? 15.172 1.985 -32.744 1.00 61.91 540 LEU A N 1
ATOM 3845 C CA . LEU A 1 540 ? 15.321 0.552 -32.466 1.00 61.91 540 LEU A CA 1
ATOM 3846 C C . LEU A 1 540 ? 14.370 -0.271 -33.364 1.00 61.91 540 LEU A C 1
ATOM 3848 O O . LEU A 1 540 ? 13.300 -0.711 -32.958 1.00 61.91 540 LEU A O 1
ATOM 3852 N N . GLY A 1 541 ? 14.735 -0.452 -34.635 1.00 54.69 541 GLY A N 1
ATOM 3853 C CA . GLY A 1 541 ? 13.964 -1.262 -35.593 1.00 54.69 541 GLY A CA 1
ATOM 3854 C C . GLY A 1 541 ? 14.208 -2.778 -35.480 1.00 54.69 541 GLY A C 1
ATOM 3855 O O . GLY A 1 541 ? 15.236 -3.216 -34.972 1.00 54.69 541 GLY A O 1
ATOM 3856 N N . GLN A 1 542 ? 13.299 -3.595 -36.035 1.00 53.38 542 GLN A N 1
ATOM 3857 C CA . GLN A 1 542 ? 13.333 -5.077 -36.010 1.00 53.38 542 GLN A CA 1
ATOM 3858 C C . GLN A 1 542 ? 14.565 -5.734 -36.687 1.00 53.38 542 GLN A C 1
ATOM 3860 O O . GLN A 1 542 ? 14.711 -6.956 -36.636 1.00 53.38 542 GLN A O 1
ATOM 3865 N N . SER A 1 543 ? 15.436 -4.965 -37.350 1.00 51.81 543 SER A N 1
ATOM 3866 C CA . SER A 1 543 ? 16.272 -5.475 -38.450 1.00 51.81 543 SER A CA 1
ATOM 3867 C C . SER A 1 543 ? 17.789 -5.385 -38.247 1.00 51.81 543 SER A C 1
ATOM 3869 O O . SER A 1 543 ? 18.520 -5.839 -39.130 1.00 51.81 543 SER A O 1
ATOM 3871 N N . PHE A 1 544 ? 18.299 -4.822 -37.141 1.00 59.25 544 PHE A N 1
ATOM 3872 C CA . PHE A 1 544 ? 19.741 -4.551 -36.999 1.00 59.25 544 PHE A CA 1
ATOM 3873 C C . PHE A 1 544 ? 20.336 -5.060 -35.672 1.00 59.25 544 PHE A C 1
ATOM 3875 O O . PHE A 1 544 ? 19.685 -4.956 -34.633 1.00 59.25 544 PHE A O 1
ATOM 3882 N N . PRO A 1 545 ? 21.567 -5.620 -35.682 1.00 63.34 545 PRO A N 1
ATOM 3883 C CA . PRO A 1 545 ? 22.232 -6.087 -34.469 1.00 63.34 545 PRO A CA 1
ATOM 3884 C C . PRO A 1 545 ? 22.660 -4.897 -33.604 1.00 63.34 545 PRO A C 1
ATOM 3886 O O . PRO A 1 545 ? 23.468 -4.072 -34.031 1.00 63.34 545 PRO A O 1
ATOM 3889 N N . ILE A 1 546 ? 22.146 -4.826 -32.376 1.00 74.56 546 ILE A N 1
ATOM 3890 C CA . ILE A 1 546 ? 22.576 -3.831 -31.392 1.00 74.56 546 ILE A CA 1
ATOM 3891 C C . ILE A 1 546 ? 23.787 -4.408 -30.661 1.00 74.56 546 ILE A C 1
ATOM 3893 O O . ILE A 1 546 ? 23.659 -5.353 -29.884 1.00 74.56 546 ILE A O 1
ATOM 3897 N N . ARG A 1 547 ? 24.965 -3.836 -30.912 1.00 81.81 547 ARG A N 1
ATOM 3898 C CA . ARG A 1 547 ? 26.184 -4.117 -30.145 1.00 81.81 547 ARG A CA 1
ATOM 3899 C C . ARG A 1 547 ? 26.458 -2.957 -29.204 1.00 81.81 547 ARG A C 1
ATOM 3901 O O . ARG A 1 547 ? 26.718 -1.841 -29.663 1.00 81.81 547 ARG A O 1
ATOM 3908 N N . LEU A 1 548 ? 26.354 -3.229 -27.910 1.00 84.12 548 LEU A N 1
ATOM 3909 C CA . LEU A 1 548 ? 26.723 -2.321 -26.832 1.00 84.12 548 LEU A CA 1
ATOM 3910 C C . LEU A 1 548 ? 28.206 -2.499 -26.512 1.00 84.12 548 LEU A C 1
ATOM 3912 O O . LEU A 1 548 ? 28.772 -3.564 -26.746 1.00 84.12 548 LEU A O 1
ATOM 3916 N N . TRP A 1 549 ? 28.828 -1.462 -25.968 1.00 83.81 549 TRP A N 1
ATOM 3917 C CA . TRP A 1 549 ? 30.217 -1.490 -25.516 1.00 83.81 549 TRP A CA 1
ATOM 3918 C C . TRP A 1 549 ? 30.248 -0.968 -24.087 1.00 83.81 549 TRP A C 1
ATOM 3920 O O . TRP A 1 549 ? 29.902 0.187 -23.844 1.00 83.81 549 TRP A O 1
ATOM 3930 N N . LEU A 1 550 ? 30.610 -1.839 -23.152 1.00 85.62 550 LEU A N 1
ATOM 3931 C CA . LEU A 1 550 ? 30.433 -1.621 -21.718 1.00 85.62 550 LEU A CA 1
ATOM 3932 C C . LEU A 1 550 ? 31.787 -1.677 -20.995 1.00 85.62 550 LEU A C 1
ATOM 3934 O O . LEU A 1 550 ? 32.726 -2.336 -21.457 1.00 85.62 550 LEU A O 1
ATOM 3938 N N . ASP A 1 551 ? 31.908 -0.951 -19.882 1.00 84.19 551 ASP A N 1
ATOM 3939 C CA . ASP A 1 551 ? 33.132 -0.931 -19.073 1.00 84.19 551 ASP A CA 1
ATOM 3940 C C . ASP A 1 551 ? 33.144 -2.162 -18.172 1.00 84.19 551 ASP A C 1
ATOM 3942 O O . ASP A 1 551 ? 32.354 -2.275 -17.247 1.00 84.19 551 ASP A O 1
ATOM 3946 N N . LYS A 1 552 ? 34.072 -3.092 -18.393 1.00 81.75 552 LYS A N 1
ATOM 3947 C CA . LYS A 1 552 ? 34.170 -4.259 -17.510 1.00 81.75 552 LYS A CA 1
ATOM 3948 C C . LYS A 1 552 ? 34.461 -3.870 -16.053 1.00 81.75 552 LYS A C 1
ATOM 3950 O O . LYS A 1 552 ? 34.129 -4.640 -15.168 1.00 81.75 552 LYS A O 1
ATOM 3955 N N . GLY A 1 553 ? 35.059 -2.709 -15.787 1.00 73.81 553 GLY A N 1
ATOM 3956 C CA . GLY A 1 553 ? 35.490 -2.301 -14.452 1.00 73.81 553 GLY A CA 1
ATOM 3957 C C . GLY A 1 553 ? 36.881 -2.814 -14.066 1.00 73.81 553 GLY A C 1
ATOM 3958 O O . GLY A 1 553 ? 37.585 -3.462 -14.847 1.00 73.81 553 GLY A O 1
ATOM 3959 N N . ASP A 1 554 ? 37.309 -2.467 -12.851 1.00 70.69 554 ASP A N 1
ATOM 3960 C CA . ASP A 1 554 ? 38.651 -2.754 -12.338 1.00 70.69 554 ASP A CA 1
ATOM 3961 C C . ASP A 1 554 ? 38.609 -3.919 -11.328 1.00 70.69 554 ASP A C 1
ATOM 3963 O O . ASP A 1 554 ? 37.848 -3.853 -10.360 1.00 70.69 554 ASP A O 1
ATOM 3967 N N . PRO A 1 555 ? 39.469 -4.950 -11.465 1.00 63.78 555 PRO A N 1
ATOM 3968 C CA . PRO A 1 555 ? 39.586 -6.038 -10.492 1.00 63.78 555 PRO A CA 1
ATOM 3969 C C . PRO A 1 555 ? 39.726 -5.601 -9.023 1.00 63.78 555 PRO A C 1
ATOM 3971 O O . PRO A 1 555 ? 39.369 -6.368 -8.132 1.00 63.78 555 PRO A O 1
ATOM 3974 N N . SER A 1 556 ? 40.272 -4.409 -8.762 1.00 63.66 556 SER A N 1
ATOM 3975 C CA . SER A 1 556 ? 40.495 -3.864 -7.417 1.00 63.66 556 SER A CA 1
ATOM 3976 C C . SER A 1 556 ? 39.235 -3.330 -6.727 1.00 63.66 556 SER A C 1
ATOM 3978 O O . SER A 1 556 ? 39.206 -3.291 -5.499 1.00 63.66 556 SER A O 1
ATOM 3980 N N . HIS A 1 557 ? 38.202 -2.953 -7.486 1.00 58.66 557 HIS A N 1
ATOM 3981 C CA . HIS A 1 557 ? 36.957 -2.365 -6.969 1.00 58.66 557 HIS A CA 1
ATOM 3982 C C . HIS A 1 557 ? 35.721 -3.234 -7.262 1.00 58.66 557 HIS A C 1
ATOM 3984 O O . HIS A 1 557 ? 34.599 -2.821 -6.989 1.00 58.66 557 HIS A O 1
ATOM 3990 N N . GLY A 1 558 ? 35.927 -4.447 -7.786 1.00 62.56 558 GLY A N 1
ATOM 3991 C CA . GLY A 1 558 ? 34.853 -5.331 -8.231 1.00 62.56 558 GLY A CA 1
ATOM 3992 C C . GLY A 1 558 ? 34.423 -5.065 -9.676 1.00 62.56 558 GLY A C 1
ATOM 3993 O O . GLY A 1 558 ? 34.876 -4.130 -10.332 1.00 62.56 558 GLY A O 1
ATOM 3994 N N . TRP A 1 559 ? 33.561 -5.941 -10.189 1.00 70.88 559 TRP A N 1
ATOM 3995 C CA . TRP A 1 559 ? 33.016 -5.839 -11.544 1.00 70.88 559 TRP A CA 1
ATOM 3996 C C . TRP A 1 559 ? 31.633 -5.189 -11.439 1.00 70.88 559 TRP A C 1
ATOM 3998 O O . TRP A 1 559 ? 30.746 -5.837 -10.877 1.00 70.88 559 TRP A O 1
ATOM 4008 N N . PRO A 1 560 ? 31.443 -3.943 -11.911 1.00 73.94 560 PRO A N 1
ATOM 4009 C CA . PRO A 1 560 ? 30.160 -3.261 -11.835 1.00 73.94 560 PRO A CA 1
ATOM 4010 C C . PRO A 1 560 ? 29.092 -4.012 -12.634 1.00 73.94 560 PRO A C 1
ATOM 4012 O O . PRO A 1 560 ? 29.383 -4.678 -13.634 1.00 73.94 560 PRO A O 1
ATOM 4015 N N . VAL A 1 561 ? 27.852 -3.894 -12.170 1.00 80.50 561 VAL A N 1
ATOM 4016 C CA . VAL A 1 561 ? 26.668 -4.354 -12.891 1.00 80.50 561 VAL A CA 1
ATOM 4017 C C . VAL A 1 561 ? 26.166 -3.214 -13.772 1.00 80.50 561 VAL A C 1
ATOM 4019 O O . VAL A 1 561 ? 25.950 -2.107 -13.288 1.00 80.50 561 VAL A O 1
ATOM 4022 N N . HIS A 1 562 ? 25.971 -3.488 -15.060 1.00 82.75 562 HIS A N 1
ATOM 4023 C CA . HIS A 1 562 ? 25.323 -2.565 -15.985 1.00 82.75 562 HIS A CA 1
ATOM 4024 C C . HIS A 1 562 ? 23.832 -2.872 -16.087 1.00 82.75 562 HIS A C 1
ATOM 4026 O O . HIS A 1 562 ? 23.460 -3.992 -16.442 1.00 82.75 562 HIS A O 1
ATOM 4032 N N . ALA A 1 563 ? 22.980 -1.887 -15.821 1.00 82.12 563 ALA A N 1
ATOM 4033 C CA . ALA A 1 563 ? 21.531 -2.036 -15.884 1.00 82.12 563 ALA A CA 1
ATOM 4034 C C . ALA A 1 563 ? 21.007 -1.671 -17.278 1.00 82.12 563 ALA A C 1
ATOM 4036 O O . ALA A 1 563 ? 21.194 -0.552 -17.754 1.00 82.12 563 ALA A O 1
ATOM 4037 N N . LEU A 1 564 ? 20.316 -2.601 -17.929 1.00 83.88 564 LEU A N 1
ATOM 4038 C CA . LEU A 1 564 ? 19.610 -2.378 -19.184 1.00 83.88 564 LEU A CA 1
ATOM 4039 C C . LEU A 1 564 ? 18.109 -2.276 -18.920 1.00 83.88 564 LEU A C 1
ATOM 4041 O O . LEU A 1 564 ? 17.538 -3.207 -18.355 1.00 83.88 564 LEU A O 1
ATOM 4045 N N . ALA A 1 565 ? 17.453 -1.211 -19.389 1.00 78.75 565 ALA A N 1
ATOM 4046 C CA . ALA A 1 565 ? 15.991 -1.161 -19.463 1.00 78.75 565 ALA A CA 1
ATOM 4047 C C . ALA A 1 565 ? 15.543 -1.154 -20.925 1.00 78.75 565 ALA A C 1
ATOM 4049 O O . ALA A 1 565 ? 15.810 -0.221 -21.682 1.00 78.75 565 ALA A O 1
ATOM 4050 N N . LEU A 1 566 ? 14.857 -2.218 -21.322 1.00 79.88 566 LEU A N 1
ATOM 4051 C CA . LEU A 1 566 ? 14.301 -2.424 -22.651 1.00 79.88 566 LEU A CA 1
ATOM 4052 C C . LEU A 1 566 ? 12.805 -2.126 -22.580 1.00 79.88 566 LEU A C 1
ATOM 4054 O O . LEU A 1 566 ? 12.109 -2.710 -21.755 1.00 79.88 566 LEU A O 1
ATOM 4058 N N . ARG A 1 567 ? 12.287 -1.254 -23.445 1.00 75.31 567 ARG A N 1
ATOM 4059 C CA . ARG A 1 567 ? 10.843 -0.995 -23.583 1.00 75.31 567 ARG A CA 1
ATOM 4060 C C . ARG A 1 567 ? 10.415 -1.192 -25.018 1.00 75.31 567 ARG A C 1
ATOM 4062 O O . ARG A 1 567 ? 11.149 -0.839 -25.935 1.00 75.31 567 ARG A O 1
ATOM 4069 N N . GLY A 1 568 ? 9.250 -1.785 -25.222 1.00 75.50 568 GLY A N 1
ATOM 4070 C CA . GLY A 1 568 ? 8.806 -2.194 -26.544 1.00 75.50 568 GLY A CA 1
ATOM 4071 C C . GLY A 1 568 ? 7.355 -2.634 -26.571 1.00 75.50 568 GLY A C 1
ATOM 4072 O O . GLY A 1 568 ? 6.628 -2.476 -25.597 1.00 75.50 568 GLY A O 1
ATOM 4073 N N . LYS A 1 569 ? 6.924 -3.178 -27.706 1.00 72.62 569 LYS A N 1
ATOM 4074 C CA . LYS A 1 569 ? 5.577 -3.722 -27.899 1.00 72.62 569 LYS A CA 1
ATOM 4075 C C . LYS A 1 569 ? 5.658 -5.210 -28.202 1.00 72.62 569 LYS A C 1
ATOM 4077 O O . LYS A 1 569 ? 6.538 -5.635 -28.950 1.00 72.62 569 LYS A O 1
ATOM 4082 N N . ASP A 1 570 ? 4.751 -6.004 -27.644 1.00 76.31 570 ASP A N 1
ATOM 4083 C CA . ASP A 1 570 ? 4.602 -7.418 -27.989 1.00 76.31 570 ASP A CA 1
ATOM 4084 C C . ASP A 1 570 ? 3.937 -7.614 -29.364 1.00 76.31 570 ASP A C 1
ATOM 4086 O O . ASP A 1 570 ? 3.564 -6.654 -30.041 1.00 76.31 570 ASP A O 1
ATOM 4090 N N . ALA A 1 571 ? 3.804 -8.867 -29.807 1.00 71.88 571 ALA A N 1
ATOM 4091 C CA . ALA A 1 571 ? 3.156 -9.190 -31.083 1.00 71.88 571 ALA A CA 1
ATOM 4092 C C . ALA A 1 571 ? 1.677 -8.745 -31.174 1.00 71.88 571 ALA A C 1
ATOM 4094 O O . ALA A 1 571 ? 1.135 -8.670 -32.274 1.00 71.88 571 ALA A O 1
ATOM 4095 N N . LEU A 1 572 ? 1.028 -8.450 -30.041 1.00 68.69 572 LEU A N 1
ATOM 4096 C CA . LEU A 1 572 ? -0.345 -7.945 -29.951 1.00 68.69 572 LEU A CA 1
ATOM 4097 C C . LEU A 1 572 ? -0.392 -6.414 -29.796 1.00 68.69 572 LEU A C 1
ATOM 4099 O O . LEU A 1 572 ? -1.470 -5.849 -29.635 1.00 68.69 572 LEU A O 1
ATOM 4103 N N . GLY A 1 573 ? 0.761 -5.737 -29.843 1.00 63.59 573 GLY A N 1
ATOM 4104 C CA . GLY A 1 573 ? 0.875 -4.287 -29.707 1.00 63.59 573 GLY A CA 1
ATOM 4105 C C . GLY A 1 573 ? 0.867 -3.776 -28.264 1.00 63.59 573 GLY A C 1
ATOM 4106 O O . GLY A 1 573 ? 0.893 -2.560 -28.070 1.00 63.59 573 GLY A O 1
ATOM 4107 N N . ARG A 1 574 ? 0.860 -4.661 -27.257 1.00 62.44 574 ARG A N 1
ATOM 4108 C CA . ARG A 1 574 ? 0.871 -4.272 -25.838 1.00 62.44 574 ARG A CA 1
ATOM 4109 C C . ARG A 1 574 ? 2.268 -3.848 -25.421 1.00 62.44 574 ARG A C 1
ATOM 4111 O O . ARG A 1 574 ? 3.240 -4.514 -25.780 1.00 62.44 574 ARG A O 1
ATOM 4118 N N . LEU A 1 575 ? 2.364 -2.765 -24.656 1.00 67.25 575 LEU A N 1
ATOM 4119 C CA . LEU A 1 575 ? 3.639 -2.293 -24.132 1.00 67.25 575 LEU A CA 1
ATOM 4120 C C . LEU A 1 575 ? 4.232 -3.339 -23.175 1.00 67.25 575 LEU A C 1
ATOM 4122 O O . LEU A 1 575 ? 3.516 -3.930 -22.369 1.00 67.25 575 LEU A O 1
ATOM 4126 N N . LYS A 1 576 ? 5.537 -3.572 -23.280 1.00 64.19 576 LYS A N 1
ATOM 4127 C CA . LYS A 1 576 ? 6.310 -4.410 -22.369 1.00 64.19 576 LYS A CA 1
ATOM 4128 C C . LYS A 1 576 ? 7.597 -3.703 -21.980 1.00 64.19 576 LYS A C 1
ATOM 4130 O O . LYS A 1 576 ? 8.216 -3.028 -22.806 1.00 64.19 576 LYS A O 1
ATOM 4135 N N . THR A 1 577 ? 8.012 -3.937 -20.743 1.00 71.50 577 THR A N 1
ATOM 4136 C CA . THR A 1 577 ? 9.310 -3.529 -20.213 1.00 71.50 577 THR A CA 1
ATOM 4137 C C . THR A 1 577 ? 10.067 -4.781 -19.783 1.00 71.50 577 THR A C 1
ATOM 4139 O O . THR A 1 577 ? 9.470 -5.716 -19.255 1.00 71.50 577 THR A O 1
ATOM 4142 N N . ARG A 1 578 ? 11.370 -4.837 -20.059 1.00 76.19 578 ARG A N 1
ATOM 4143 C CA . ARG A 1 578 ? 12.272 -5.879 -19.566 1.00 76.19 578 ARG A CA 1
ATOM 4144 C C . ARG A 1 578 ? 13.530 -5.221 -19.028 1.00 76.19 578 ARG A C 1
ATOM 4146 O O . ARG A 1 578 ? 14.136 -4.405 -19.718 1.00 76.19 578 ARG A O 1
ATOM 4153 N N . TYR A 1 579 ? 13.948 -5.648 -17.848 1.00 77.50 579 TYR A N 1
ATOM 4154 C CA . TYR A 1 579 ? 15.238 -5.289 -17.281 1.00 77.50 579 TYR A CA 1
ATOM 4155 C C . TYR A 1 579 ? 16.222 -6.436 -17.476 1.00 77.50 579 TYR A C 1
ATOM 4157 O O . TYR A 1 579 ? 15.830 -7.603 -17.478 1.00 77.50 579 TYR A O 1
ATOM 4165 N N . ALA A 1 580 ? 17.484 -6.102 -17.711 1.00 81.25 580 ALA A N 1
ATOM 4166 C CA . ALA A 1 580 ? 18.571 -7.068 -17.740 1.00 81.25 580 ALA A CA 1
ATOM 4167 C C . ALA A 1 580 ? 19.801 -6.441 -17.096 1.00 81.25 580 ALA A C 1
ATOM 4169 O O . ALA A 1 580 ? 20.141 -5.298 -17.391 1.00 81.25 580 ALA A O 1
ATOM 4170 N N . TYR A 1 581 ? 20.482 -7.193 -16.246 1.00 84.00 581 TYR A N 1
ATOM 4171 C CA . TYR A 1 581 ? 21.636 -6.699 -15.510 1.00 84.00 581 TYR A CA 1
ATOM 4172 C C . TYR A 1 581 ? 22.867 -7.476 -15.943 1.00 84.00 581 TYR A C 1
ATOM 4174 O O . TYR A 1 581 ? 22.885 -8.703 -15.903 1.00 84.00 581 TYR A O 1
ATOM 4182 N N . LEU A 1 582 ? 23.887 -6.775 -16.425 1.00 86.56 582 LEU A N 1
ATOM 4183 C CA . LEU A 1 582 ? 25.057 -7.387 -17.038 1.00 86.56 582 LEU A CA 1
ATOM 4184 C C . LEU A 1 582 ? 26.273 -7.235 -16.144 1.00 86.56 582 LEU A C 1
ATOM 4186 O O . LEU A 1 582 ? 26.643 -6.124 -15.780 1.00 86.56 582 LEU A O 1
ATOM 4190 N N . ARG A 1 583 ? 26.956 -8.343 -15.869 1.00 86.94 583 ARG A N 1
ATOM 4191 C CA . ARG A 1 583 ? 28.233 -8.340 -15.154 1.00 86.94 583 ARG A CA 1
ATOM 4192 C C . ARG A 1 583 ? 29.305 -9.036 -15.975 1.00 86.94 583 ARG A C 1
ATOM 4194 O O . ARG A 1 583 ? 29.043 -10.024 -16.661 1.00 86.94 583 ARG A O 1
ATOM 4201 N N . TRP A 1 584 ? 30.527 -8.522 -15.907 1.00 86.81 584 TRP A N 1
ATOM 4202 C CA . TRP A 1 584 ? 31.665 -9.139 -16.580 1.00 86.81 584 TRP A CA 1
ATOM 4203 C C . TRP A 1 584 ? 32.031 -10.489 -15.945 1.00 86.81 584 TRP A C 1
ATOM 4205 O O . TRP A 1 584 ? 32.378 -10.557 -14.764 1.00 86.81 584 TRP A O 1
ATOM 4215 N N . ASP A 1 585 ? 32.015 -11.563 -16.740 1.00 83.69 585 ASP A N 1
ATOM 4216 C CA . ASP A 1 585 ? 32.526 -12.876 -16.344 1.00 83.69 585 ASP A CA 1
ATOM 4217 C C . ASP A 1 585 ? 33.960 -13.059 -16.868 1.00 83.69 585 ASP A C 1
ATOM 4219 O O . ASP A 1 585 ? 34.219 -13.145 -18.073 1.00 83.69 585 ASP A O 1
ATOM 4223 N N . GLN A 1 586 ? 34.920 -13.167 -15.946 1.00 82.94 586 GLN A N 1
ATOM 4224 C CA . GLN A 1 586 ? 36.334 -13.348 -16.286 1.00 82.94 586 GLN A CA 1
ATOM 4225 C C . GLN A 1 586 ? 36.649 -14.679 -16.984 1.00 82.94 586 GLN A C 1
ATOM 4227 O O . GLN A 1 586 ? 37.579 -14.737 -17.793 1.00 82.94 586 GLN A O 1
ATOM 4232 N N . ARG A 1 587 ? 35.935 -15.760 -16.646 1.00 83.75 587 ARG A N 1
ATOM 4233 C CA . ARG A 1 587 ? 36.157 -17.100 -17.208 1.00 83.75 587 ARG A CA 1
ATOM 4234 C C . ARG A 1 587 ? 35.622 -17.172 -18.630 1.00 83.75 587 ARG A C 1
ATOM 4236 O O . ARG A 1 587 ? 36.307 -17.702 -19.501 1.00 83.75 587 ARG A O 1
ATOM 4243 N N . ALA A 1 588 ? 34.434 -16.617 -18.857 1.00 82.44 588 ALA A N 1
ATOM 4244 C CA . ALA A 1 588 ? 33.819 -16.544 -20.178 1.00 82.44 588 ALA A CA 1
ATOM 4245 C C . ALA A 1 588 ? 34.417 -15.431 -21.055 1.00 82.44 588 ALA A C 1
ATOM 4247 O O . ALA A 1 588 ? 34.281 -15.492 -22.275 1.00 82.44 588 ALA A O 1
ATOM 4248 N N . ARG A 1 589 ? 35.097 -14.446 -20.445 1.00 85.06 589 ARG A N 1
ATOM 4249 C CA . ARG A 1 589 ? 35.594 -13.222 -21.099 1.00 85.06 589 ARG A CA 1
ATOM 4250 C C . ARG A 1 589 ? 34.486 -12.490 -21.862 1.00 85.06 589 ARG A C 1
ATOM 4252 O O . ARG A 1 589 ? 34.690 -12.055 -22.991 1.00 85.06 589 ARG A O 1
ATOM 4259 N N . ALA A 1 590 ? 33.310 -12.412 -21.248 1.00 85.00 590 ALA A N 1
ATOM 4260 C CA . ALA A 1 590 ? 32.122 -11.791 -21.816 1.00 85.00 590 ALA A CA 1
ATOM 4261 C C . ALA A 1 590 ? 31.206 -11.274 -20.699 1.00 85.00 590 ALA A C 1
ATOM 4263 O O . ALA A 1 590 ? 31.258 -11.766 -19.569 1.00 85.00 590 ALA A O 1
ATOM 4264 N N . PHE A 1 591 ? 30.343 -10.313 -21.026 1.00 85.50 591 PHE A N 1
ATOM 4265 C CA . PHE A 1 591 ? 29.243 -9.928 -20.145 1.00 85.50 591 PHE A CA 1
ATOM 4266 C C . PHE A 1 591 ? 28.180 -11.025 -20.106 1.00 85.50 591 PHE A C 1
ATOM 4268 O O . PHE A 1 591 ? 27.773 -11.544 -21.147 1.00 85.50 591 PHE A O 1
ATOM 4275 N N . GLN A 1 592 ? 27.733 -11.360 -18.900 1.00 85.38 592 GLN A N 1
ATOM 4276 C CA . GLN A 1 592 ? 26.638 -12.291 -18.660 1.00 85.38 592 GLN A CA 1
ATOM 4277 C C . GLN A 1 592 ? 25.519 -11.602 -17.891 1.00 85.38 592 GLN A C 1
ATOM 4279 O O . GLN A 1 592 ? 25.775 -10.731 -17.058 1.00 85.38 592 GLN A O 1
ATOM 4284 N N . GLU A 1 593 ? 24.289 -12.017 -18.181 1.00 83.62 593 GLU A N 1
ATOM 4285 C CA . GLU A 1 593 ? 23.118 -11.608 -17.416 1.00 83.62 593 GLU A CA 1
ATOM 4286 C C . GLU A 1 593 ? 23.201 -12.211 -16.008 1.00 83.62 593 GLU A C 1
ATOM 4288 O O . GLU A 1 593 ? 23.449 -13.408 -15.844 1.00 83.62 593 GLU A O 1
ATOM 4293 N N . VAL A 1 594 ? 23.041 -11.363 -14.997 1.00 82.56 594 VAL A N 1
ATOM 4294 C CA . VAL A 1 594 ? 22.966 -11.737 -13.586 1.00 82.56 594 VAL A CA 1
ATOM 4295 C C . VAL A 1 594 ? 21.627 -11.254 -13.030 1.00 82.56 594 VAL A C 1
ATOM 4297 O O . VAL A 1 594 ? 21.187 -10.178 -13.418 1.00 82.56 594 VAL A O 1
ATOM 4300 N N . PRO A 1 595 ? 20.971 -12.007 -12.135 1.00 81.25 595 PRO A N 1
ATOM 4301 C CA . PRO A 1 595 ? 19.804 -11.488 -11.432 1.00 81.25 595 PRO A CA 1
ATOM 4302 C C . PRO A 1 595 ? 20.275 -10.389 -10.474 1.00 81.25 595 PRO A C 1
ATOM 4304 O O . PRO A 1 595 ? 21.135 -10.655 -9.627 1.00 81.25 595 PRO A O 1
ATOM 4307 N N . MET A 1 596 ? 19.767 -9.162 -10.623 1.00 81.94 596 MET A N 1
ATOM 4308 C CA . MET A 1 596 ? 20.112 -8.074 -9.697 1.00 81.94 596 MET A CA 1
ATOM 4309 C C . MET A 1 596 ? 19.360 -8.262 -8.397 1.00 81.94 596 MET A C 1
ATOM 4311 O O . MET A 1 596 ? 19.961 -8.245 -7.327 1.00 81.94 596 MET A O 1
ATOM 4315 N N . TYR A 1 597 ? 18.065 -8.526 -8.514 1.00 85.44 597 TYR A N 1
ATOM 4316 C CA . TYR A 1 597 ? 17.192 -8.807 -7.392 1.00 85.44 597 TYR A CA 1
ATOM 4317 C C . TYR A 1 597 ? 16.723 -10.250 -7.538 1.00 85.44 597 TYR A C 1
ATOM 4319 O O . TYR A 1 597 ? 15.721 -10.508 -8.194 1.00 85.44 597 TYR A O 1
ATOM 4327 N N . PRO A 1 598 ? 17.474 -11.240 -7.030 1.00 89.00 598 PRO A N 1
ATOM 4328 C CA . PRO A 1 598 ? 17.047 -12.629 -7.120 1.00 89.00 598 PRO A CA 1
ATOM 4329 C C . PRO A 1 598 ? 15.756 -12.833 -6.323 1.00 89.00 598 PRO A C 1
ATOM 4331 O O . PRO A 1 598 ? 15.608 -12.260 -5.248 1.00 89.00 598 PRO A O 1
ATOM 4334 N N . ASN A 1 599 ? 14.853 -13.690 -6.807 1.00 92.94 599 ASN A N 1
ATOM 4335 C CA . ASN A 1 599 ? 13.610 -14.012 -6.104 1.00 92.94 599 ASN A CA 1
ATOM 4336 C C . ASN A 1 599 ? 13.894 -14.374 -4.624 1.00 92.94 599 ASN A C 1
ATOM 4338 O O . ASN A 1 599 ? 14.525 -15.405 -4.370 1.00 92.94 599 ASN A O 1
ATOM 4342 N N . PRO A 1 600 ? 13.446 -13.558 -3.647 1.00 94.81 600 PRO A N 1
ATOM 4343 C CA . PRO A 1 600 ? 13.723 -13.787 -2.233 1.00 94.81 600 PRO A CA 1
ATOM 4344 C C . PRO A 1 600 ? 12.782 -14.830 -1.614 1.00 94.81 600 PRO A C 1
ATOM 4346 O O . PRO A 1 600 ? 12.871 -15.102 -0.416 1.00 94.81 600 PRO A O 1
ATOM 4349 N N . PHE A 1 601 ? 11.855 -15.389 -2.397 1.00 96.88 601 PHE A N 1
ATOM 4350 C CA . PHE A 1 601 ? 10.849 -16.333 -1.938 1.00 96.88 601 PHE A CA 1
ATOM 4351 C C . PHE A 1 601 ? 11.162 -17.762 -2.372 1.00 96.88 601 PHE A C 1
ATOM 4353 O O . PHE A 1 601 ? 11.581 -18.026 -3.499 1.00 96.88 601 PHE A O 1
ATOM 4360 N N . THR A 1 602 ? 10.855 -18.712 -1.493 1.00 96.69 602 THR A N 1
ATOM 4361 C CA . THR A 1 602 ? 10.719 -20.119 -1.871 1.00 96.69 602 THR A CA 1
ATOM 4362 C C . THR A 1 602 ? 9.245 -20.412 -2.116 1.00 96.69 602 THR A C 1
ATOM 4364 O O . THR A 1 602 ? 8.425 -20.332 -1.202 1.00 96.69 602 THR A O 1
ATOM 4367 N N . VAL A 1 603 ? 8.909 -20.754 -3.360 1.00 97.25 603 VAL A N 1
ATOM 4368 C CA . VAL A 1 603 ? 7.537 -21.049 -3.787 1.00 97.25 603 VAL A CA 1
ATOM 4369 C C . VAL A 1 603 ? 7.342 -22.557 -3.877 1.00 97.25 603 VAL A C 1
ATOM 4371 O O . VAL A 1 603 ? 8.107 -23.255 -4.541 1.00 97.25 603 VAL A O 1
ATOM 4374 N N . THR A 1 604 ? 6.309 -23.069 -3.211 1.00 96.50 604 THR A N 1
ATOM 4375 C CA . THR A 1 604 ? 5.920 -24.481 -3.287 1.00 96.50 604 THR A CA 1
ATOM 4376 C C . THR A 1 604 ? 4.604 -24.618 -4.036 1.00 96.50 604 THR A C 1
ATOM 4378 O O . THR A 1 604 ? 3.610 -23.993 -3.664 1.00 96.50 604 THR A O 1
ATOM 4381 N N . GLY A 1 605 ? 4.579 -25.498 -5.036 1.00 93.94 605 GLY A N 1
ATOM 4382 C CA . GLY A 1 605 ? 3.418 -25.715 -5.900 1.00 93.94 605 GLY A CA 1
ATOM 4383 C C . GLY A 1 605 ? 3.405 -24.779 -7.113 1.00 93.94 605 GLY A C 1
ATOM 4384 O O . GLY A 1 605 ? 3.959 -23.684 -7.078 1.00 93.94 605 GLY A O 1
ATOM 4385 N N . GLY A 1 606 ? 2.772 -25.236 -8.194 1.00 93.56 606 GLY A N 1
ATOM 4386 C CA . GLY A 1 606 ? 2.751 -24.537 -9.480 1.00 93.56 606 GLY A CA 1
ATOM 4387 C C . GLY A 1 606 ? 4.078 -24.577 -10.250 1.00 93.56 606 GLY A C 1
ATOM 4388 O O . GLY A 1 606 ? 5.104 -25.032 -9.744 1.00 93.56 606 GLY A O 1
ATOM 4389 N N . GLU A 1 607 ? 4.035 -24.124 -11.499 1.00 92.88 607 GLU A N 1
ATOM 4390 C CA . GLU A 1 607 ? 5.176 -24.011 -12.412 1.00 92.88 607 GLU A CA 1
ATOM 4391 C C . GLU A 1 607 ? 5.584 -22.536 -12.608 1.00 92.88 607 GLU A C 1
ATOM 4393 O O . GLU A 1 607 ? 4.732 -21.678 -12.851 1.00 92.88 607 GLU A O 1
ATOM 4398 N N . ASP A 1 608 ? 6.888 -22.251 -12.522 1.00 89.75 608 ASP A N 1
ATOM 4399 C CA . ASP A 1 608 ? 7.476 -20.928 -12.798 1.00 89.75 608 ASP A CA 1
ATOM 4400 C C . ASP A 1 608 ? 7.140 -20.460 -14.227 1.00 89.75 608 ASP A C 1
ATOM 4402 O O . ASP A 1 608 ? 7.196 -21.237 -15.186 1.00 89.75 608 ASP A O 1
ATOM 4406 N N . GLY A 1 609 ? 6.754 -19.195 -14.367 1.00 84.31 609 GLY A N 1
ATOM 4407 C CA . GLY A 1 609 ? 6.329 -18.562 -15.614 1.00 84.31 609 GLY A CA 1
ATOM 4408 C C . GLY A 1 609 ? 4.901 -18.901 -16.055 1.00 84.31 609 GLY A C 1
ATOM 4409 O O . GLY A 1 609 ? 4.430 -18.332 -17.042 1.00 84.31 609 GLY A O 1
ATOM 4410 N N . LEU A 1 610 ? 4.204 -19.801 -15.351 1.00 88.75 610 LEU A N 1
ATOM 4411 C CA . LEU A 1 610 ? 2.811 -20.173 -15.630 1.00 88.75 610 LEU A CA 1
ATOM 4412 C C . LEU A 1 610 ? 1.885 -19.885 -14.450 1.00 88.75 610 LEU A C 1
ATOM 4414 O O . LEU A 1 610 ? 0.881 -19.195 -14.604 1.00 88.75 610 LEU A O 1
ATOM 4418 N N . ASP A 1 611 ? 2.215 -20.434 -13.284 1.00 93.81 611 ASP A N 1
ATOM 4419 C CA . ASP A 1 611 ? 1.412 -20.327 -12.066 1.00 93.81 611 ASP A CA 1
ATOM 4420 C C . ASP A 1 611 ? 1.908 -19.210 -11.147 1.00 93.81 611 ASP A C 1
ATOM 4422 O O . ASP A 1 611 ? 1.149 -18.707 -10.319 1.00 93.81 611 ASP A O 1
ATOM 4426 N N . TRP A 1 612 ? 3.167 -18.812 -11.298 1.00 96.50 612 TRP A N 1
ATOM 4427 C CA . TRP A 1 612 ? 3.761 -17.669 -10.621 1.00 96.50 612 TRP A CA 1
ATOM 4428 C C . TRP A 1 612 ? 4.926 -17.111 -11.440 1.00 96.50 612 TRP A C 1
ATOM 4430 O O . TRP A 1 612 ? 5.524 -17.825 -12.242 1.00 96.50 612 TRP A O 1
ATOM 4440 N N . VAL A 1 613 ? 5.241 -15.833 -11.250 1.00 93.31 613 VAL A N 1
ATOM 4441 C CA . VAL A 1 613 ? 6.394 -15.164 -11.863 1.00 93.31 613 VAL A CA 1
ATOM 4442 C C . VAL A 1 613 ? 6.947 -14.130 -10.892 1.00 93.31 613 VAL A C 1
ATOM 4444 O O . VAL A 1 613 ? 6.187 -13.466 -10.192 1.00 93.31 613 VAL A O 1
ATOM 4447 N N . TYR A 1 614 ? 8.268 -14.006 -10.819 1.00 91.69 614 TYR A N 1
ATOM 4448 C CA . TYR A 1 614 ? 8.920 -12.962 -10.036 1.00 91.69 614 TYR A CA 1
ATOM 4449 C C . TYR A 1 614 ? 9.416 -11.844 -10.957 1.00 91.69 614 TYR A C 1
ATOM 4451 O O . TYR A 1 614 ? 10.151 -12.107 -11.910 1.00 91.69 614 TYR A O 1
ATOM 4459 N N . GLU A 1 615 ? 9.016 -10.608 -10.673 1.00 85.25 615 GLU A N 1
ATOM 4460 C CA . GLU A 1 615 ? 9.457 -9.413 -11.389 1.00 85.25 615 GLU A CA 1
ATOM 4461 C C . GLU A 1 615 ? 10.529 -8.673 -10.575 1.00 85.25 615 GLU A C 1
ATOM 4463 O O . GLU A 1 615 ? 10.267 -8.213 -9.462 1.00 85.25 615 GLU A O 1
ATOM 4468 N N . GLU A 1 616 ? 11.743 -8.561 -11.137 1.00 81.12 616 GLU A N 1
ATOM 4469 C CA . GLU A 1 616 ? 12.913 -8.034 -10.418 1.00 81.12 616 GLU A CA 1
ATOM 4470 C C . GLU A 1 616 ? 12.766 -6.561 -10.018 1.00 81.12 616 GLU A C 1
ATOM 4472 O O . GLU A 1 616 ? 13.016 -6.245 -8.869 1.00 81.12 616 GLU A O 1
ATOM 4477 N N . GLU A 1 617 ? 12.340 -5.652 -10.904 1.00 76.06 617 GLU A N 1
ATOM 4478 C CA . GLU A 1 617 ? 12.279 -4.214 -10.568 1.00 76.06 617 GLU A CA 1
ATOM 4479 C C . GLU A 1 617 ? 11.268 -3.875 -9.448 1.00 76.06 617 GLU A C 1
ATOM 4481 O O . GLU A 1 617 ? 11.654 -3.202 -8.491 1.00 76.06 617 GLU A O 1
ATOM 4486 N N . PRO A 1 618 ? 9.998 -4.332 -9.484 1.00 78.06 618 PRO A N 1
ATOM 4487 C CA . PRO A 1 618 ? 9.067 -4.082 -8.379 1.00 78.06 618 PRO A CA 1
ATOM 4488 C C . PRO A 1 618 ? 9.345 -4.964 -7.145 1.00 78.06 618 PRO A C 1
ATOM 4490 O O . PRO A 1 618 ? 8.662 -4.830 -6.123 1.00 78.06 618 PRO A O 1
ATOM 4493 N N . HIS A 1 619 ? 10.319 -5.878 -7.234 1.00 89.81 619 HIS A N 1
ATOM 4494 C CA . HIS A 1 619 ? 10.584 -6.957 -6.283 1.00 89.81 619 HIS A CA 1
ATOM 4495 C C . HIS A 1 619 ? 9.344 -7.820 -5.987 1.00 89.81 619 HIS A C 1
ATOM 4497 O O . HIS A 1 619 ? 9.166 -8.295 -4.861 1.00 89.81 619 HIS A O 1
ATOM 4503 N N . ALA A 1 620 ? 8.461 -8.004 -6.969 1.00 92.19 620 ALA A N 1
ATOM 4504 C CA . ALA A 1 620 ? 7.132 -8.569 -6.761 1.00 92.19 620 ALA A CA 1
ATOM 4505 C C . ALA A 1 620 ? 7.040 -10.021 -7.244 1.00 92.19 620 ALA A C 1
ATOM 4507 O O . ALA A 1 620 ? 7.297 -10.334 -8.405 1.00 92.19 620 ALA A O 1
ATOM 4508 N N . LEU A 1 621 ? 6.625 -10.916 -6.349 1.00 96.44 621 LEU A N 1
ATOM 4509 C CA . LEU A 1 621 ? 6.197 -12.266 -6.687 1.00 96.44 621 LEU A CA 1
ATOM 4510 C C . LEU A 1 621 ? 4.709 -12.243 -7.048 1.00 96.44 621 LEU A C 1
ATOM 4512 O O . LEU A 1 621 ? 3.851 -12.123 -6.172 1.00 96.44 621 LEU A O 1
ATOM 4516 N N . HIS A 1 622 ? 4.412 -12.408 -8.331 1.00 95.94 622 HIS A N 1
ATOM 4517 C CA . HIS A 1 622 ? 3.057 -12.537 -8.841 1.00 95.94 622 HIS A CA 1
ATOM 4518 C C . HIS A 1 622 ? 2.620 -13.998 -8.810 1.00 95.94 622 HIS A C 1
ATOM 4520 O O . HIS A 1 622 ? 3.216 -14.848 -9.469 1.00 95.94 622 HIS A O 1
ATOM 4526 N N . ILE A 1 623 ? 1.554 -14.295 -8.076 1.00 97.44 623 ILE A N 1
ATOM 4527 C CA . ILE A 1 623 ? 0.900 -15.604 -8.066 1.00 97.44 623 ILE A CA 1
ATOM 4528 C C . ILE A 1 623 ? -0.295 -15.523 -9.003 1.00 97.44 623 ILE A C 1
ATOM 4530 O O . ILE A 1 623 ? -1.209 -14.728 -8.802 1.00 97.44 623 ILE A O 1
ATOM 4534 N N . LEU A 1 624 ? -0.272 -16.347 -10.041 1.00 95.94 624 LEU A N 1
ATOM 4535 C CA . LEU A 1 624 ? -1.206 -16.304 -11.162 1.00 95.94 624 LEU A CA 1
ATOM 4536 C C . LEU A 1 624 ? -2.278 -17.393 -11.067 1.00 95.94 624 LEU A C 1
ATOM 4538 O O . LEU A 1 624 ? -3.298 -17.317 -11.748 1.00 95.94 624 LEU A O 1
ATOM 4542 N N . SER A 1 625 ? -2.060 -18.425 -10.247 1.00 96.12 625 SER A N 1
ATOM 4543 C CA . SER A 1 625 ? -3.001 -19.535 -10.117 1.00 96.12 625 SER A CA 1
ATOM 4544 C C . SER A 1 625 ? -3.041 -20.137 -8.713 1.00 96.12 625 SER A C 1
ATOM 4546 O O . SER A 1 625 ? -2.118 -20.008 -7.908 1.00 96.12 625 SER A O 1
ATOM 4548 N N . SER A 1 626 ? -4.110 -20.886 -8.436 1.00 95.62 626 SER A N 1
ATOM 4549 C CA . SER A 1 626 ? -4.308 -21.605 -7.176 1.00 95.62 626 SER A CA 1
ATOM 4550 C C . SER A 1 626 ? -3.429 -22.857 -7.021 1.00 95.62 626 SER A C 1
ATOM 4552 O O . SER A 1 626 ? -3.667 -23.652 -6.112 1.00 95.62 626 SER A O 1
ATOM 4554 N N . ARG A 1 627 ? -2.482 -23.109 -7.940 1.00 97.00 627 ARG A N 1
ATOM 4555 C CA . ARG A 1 627 ? -1.547 -24.244 -7.850 1.00 97.00 627 ARG A CA 1
ATOM 4556 C C . ARG A 1 627 ? -0.385 -23.982 -6.898 1.00 97.00 627 ARG A C 1
ATOM 4558 O O . ARG A 1 627 ? 0.233 -24.947 -6.453 1.00 97.00 627 ARG A O 1
ATOM 4565 N N . VAL A 1 628 ? -0.103 -22.718 -6.588 1.00 97.31 628 VAL A N 1
ATOM 4566 C CA . VAL A 1 628 ? 0.832 -22.342 -5.525 1.00 97.31 628 VAL A CA 1
ATOM 4567 C C . VAL A 1 628 ? 0.184 -22.635 -4.176 1.00 97.31 628 VAL A C 1
ATOM 4569 O O . VAL A 1 628 ? -0.944 -22.215 -3.924 1.00 97.31 628 VAL A O 1
ATOM 4572 N N . THR A 1 629 ? 0.886 -23.380 -3.323 1.00 96.31 629 THR A N 1
ATOM 4573 C CA . THR A 1 629 ? 0.350 -23.891 -2.054 1.00 96.31 629 THR A CA 1
ATOM 4574 C C . THR A 1 629 ? 1.115 -23.433 -0.822 1.00 96.31 629 THR A C 1
ATOM 4576 O O . THR A 1 629 ? 0.535 -23.453 0.258 1.00 96.31 629 THR A O 1
ATOM 4579 N N . ALA A 1 630 ? 2.392 -23.051 -0.934 1.00 96.38 630 ALA A N 1
ATO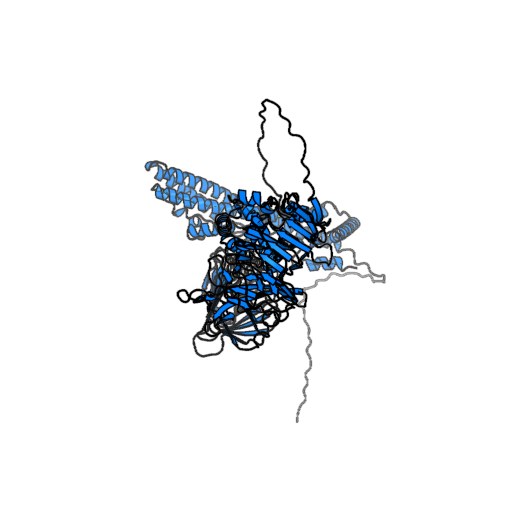M 4580 C CA . ALA A 1 630 ? 3.146 -22.533 0.211 1.00 96.38 630 ALA A CA 1
ATOM 4581 C C . ALA A 1 630 ? 4.213 -21.509 -0.188 1.00 96.38 630 ALA A C 1
ATOM 4583 O O . ALA A 1 630 ? 4.729 -21.556 -1.309 1.00 96.38 630 ALA A O 1
ATOM 4584 N N . LEU A 1 631 ? 4.536 -20.612 0.746 1.00 97.38 631 LEU A N 1
ATOM 4585 C CA . LEU A 1 631 ? 5.505 -19.528 0.582 1.00 97.38 631 LEU A CA 1
ATOM 4586 C C . LEU A 1 631 ? 6.375 -19.372 1.835 1.00 97.38 631 LEU A C 1
ATOM 4588 O O . LEU A 1 631 ? 5.878 -19.452 2.958 1.00 97.38 631 LEU A O 1
ATOM 4592 N N . SER A 1 632 ? 7.659 -19.082 1.631 1.00 96.94 632 SER A N 1
ATOM 4593 C CA . SER A 1 632 ? 8.603 -18.672 2.679 1.00 96.94 632 SER A CA 1
ATOM 4594 C C . SER A 1 632 ? 9.625 -17.667 2.146 1.00 96.94 632 SER A C 1
ATOM 4596 O O . SER A 1 632 ? 9.829 -17.582 0.932 1.00 96.94 632 SER A O 1
ATOM 4598 N N . GLY A 1 633 ? 10.282 -16.909 3.031 1.00 95.88 633 GLY A N 1
ATOM 4599 C CA . GLY A 1 633 ? 11.320 -15.938 2.657 1.00 95.88 633 GLY A CA 1
ATOM 4600 C C . GLY A 1 633 ? 10.800 -14.503 2.553 1.00 95.88 633 GLY A C 1
ATOM 4601 O O . GLY A 1 633 ? 10.052 -14.056 3.406 1.00 95.88 633 GLY A O 1
ATOM 4602 N N . GLY A 1 634 ? 11.215 -13.748 1.539 1.00 92.31 634 GLY A N 1
ATOM 4603 C CA . GLY A 1 634 ? 10.785 -12.353 1.330 1.00 92.31 634 GLY A CA 1
ATOM 4604 C C . GLY A 1 634 ? 11.825 -11.293 1.688 1.00 92.31 634 GLY A C 1
ATOM 4605 O O . GLY A 1 634 ? 11.708 -10.151 1.244 1.00 92.31 634 GLY A O 1
ATOM 4606 N N . VAL A 1 635 ? 12.909 -11.677 2.364 1.00 93.81 635 VAL A N 1
ATOM 4607 C CA . VAL A 1 635 ? 14.118 -10.853 2.492 1.00 93.81 635 VAL A CA 1
ATOM 4608 C C . VAL A 1 635 ? 15.192 -11.417 1.572 1.00 93.81 635 VAL A C 1
ATOM 4610 O O . VAL A 1 635 ? 15.548 -12.592 1.662 1.00 93.81 635 VAL A O 1
ATOM 4613 N N . GLY A 1 636 ? 15.692 -10.571 0.678 1.00 90.12 636 GLY A N 1
ATOM 4614 C CA . GLY A 1 636 ? 16.723 -10.900 -0.294 1.00 90.12 636 GLY A CA 1
ATOM 4615 C C . GLY A 1 636 ? 17.978 -10.065 -0.101 1.00 90.12 636 GLY A C 1
ATOM 4616 O O . GLY A 1 636 ? 18.043 -9.138 0.709 1.00 90.12 636 GLY A O 1
ATOM 4617 N N . THR A 1 637 ? 19.003 -10.400 -0.869 1.00 87.38 637 THR A N 1
ATOM 4618 C CA . THR A 1 637 ? 20.195 -9.572 -1.016 1.00 87.38 637 THR A CA 1
ATOM 4619 C C . THR A 1 637 ? 20.451 -9.413 -2.502 1.00 87.38 637 THR A C 1
ATOM 4621 O O . THR A 1 637 ? 20.429 -10.407 -3.231 1.00 87.38 637 THR A O 1
ATOM 4624 N N . ASP A 1 638 ? 20.619 -8.174 -2.949 1.00 84.31 638 ASP A N 1
ATOM 4625 C CA . ASP A 1 638 ? 20.859 -7.884 -4.356 1.00 84.31 638 ASP A CA 1
ATOM 4626 C C . ASP A 1 638 ? 22.283 -8.286 -4.787 1.00 84.31 638 ASP A C 1
ATOM 4628 O O . ASP A 1 638 ? 23.101 -8.767 -3.989 1.00 84.31 638 ASP A O 1
ATOM 4632 N N . ALA A 1 639 ? 22.595 -8.110 -6.072 1.00 77.88 639 ALA A N 1
ATOM 4633 C CA . ALA A 1 639 ? 23.910 -8.451 -6.609 1.00 77.88 639 ALA A CA 1
ATOM 4634 C C . ALA A 1 639 ? 25.069 -7.634 -5.994 1.00 77.88 639 ALA A C 1
ATOM 4636 O O . ALA A 1 639 ? 26.214 -8.101 -6.050 1.00 77.88 639 ALA A O 1
ATOM 4637 N N . ASP A 1 640 ? 24.773 -6.484 -5.379 1.00 74.62 640 ASP A N 1
ATOM 4638 C CA . ASP A 1 640 ? 25.711 -5.581 -4.699 1.00 74.62 640 ASP A CA 1
ATOM 4639 C C . ASP A 1 640 ? 25.783 -5.819 -3.178 1.00 74.62 640 ASP A C 1
ATOM 4641 O O . ASP A 1 640 ? 26.468 -5.097 -2.454 1.00 74.62 640 ASP A O 1
ATOM 4645 N N . GLN A 1 641 ? 25.154 -6.891 -2.690 1.00 79.56 641 GLN A N 1
ATOM 4646 C CA . GLN A 1 641 ? 25.094 -7.270 -1.275 1.00 79.56 641 GLN A CA 1
ATOM 4647 C C . GLN A 1 641 ? 24.239 -6.341 -0.395 1.00 79.56 641 GLN A C 1
ATOM 4649 O O . GLN A 1 641 ? 24.381 -6.345 0.832 1.00 79.56 641 GLN A O 1
ATOM 4654 N N . VAL A 1 642 ? 23.327 -5.571 -0.989 1.00 83.12 642 VAL A N 1
ATOM 4655 C CA . VAL A 1 642 ? 22.385 -4.716 -0.264 1.00 83.12 642 VAL A CA 1
ATOM 4656 C C . VAL A 1 642 ? 21.115 -5.514 0.067 1.00 83.12 642 VAL A C 1
ATOM 4658 O O . VAL A 1 642 ? 20.533 -6.153 -0.815 1.00 83.12 642 VAL A O 1
ATOM 4661 N N . PRO A 1 643 ? 20.660 -5.520 1.335 1.00 86.75 643 PRO A N 1
ATOM 4662 C CA . PRO A 1 643 ? 19.398 -6.151 1.699 1.00 86.75 643 PRO A CA 1
ATOM 4663 C C . PRO A 1 643 ? 18.212 -5.448 1.039 1.00 86.75 643 PRO A C 1
ATOM 4665 O O . PRO A 1 643 ? 18.109 -4.223 1.081 1.00 86.75 643 PRO A O 1
ATOM 4668 N N . PHE A 1 644 ? 17.276 -6.228 0.513 1.00 90.44 644 PHE A N 1
ATOM 4669 C CA . PHE A 1 644 ? 15.995 -5.727 0.026 1.00 90.44 644 PHE A CA 1
ATOM 4670 C C . PHE A 1 644 ? 14.860 -6.644 0.482 1.00 90.44 644 PHE A C 1
ATOM 4672 O O . PHE A 1 644 ? 15.090 -7.764 0.948 1.00 90.44 644 PHE A O 1
ATOM 4679 N N . SER A 1 645 ? 13.625 -6.167 0.354 1.00 93.56 645 SER A N 1
ATOM 4680 C CA . SER A 1 645 ? 12.437 -6.957 0.662 1.00 93.56 645 SER A CA 1
ATOM 4681 C C . SER A 1 645 ? 11.546 -7.089 -0.564 1.00 93.56 645 SER A C 1
ATOM 4683 O O . SER A 1 645 ? 11.321 -6.121 -1.294 1.00 93.56 645 SER A O 1
ATOM 4685 N N . GLY A 1 646 ? 11.082 -8.313 -0.795 1.00 93.19 646 GLY A N 1
ATOM 4686 C CA . GLY A 1 646 ? 10.130 -8.638 -1.838 1.00 93.19 646 GLY A CA 1
ATOM 4687 C C . GLY A 1 646 ? 8.690 -8.380 -1.414 1.00 93.19 646 GLY A C 1
ATOM 4688 O O . GLY A 1 646 ? 8.382 -8.129 -0.248 1.00 93.19 646 GLY A O 1
ATOM 4689 N N . ARG A 1 647 ? 7.794 -8.495 -2.388 1.00 96.31 647 ARG A N 1
ATOM 4690 C CA . ARG A 1 647 ? 6.347 -8.309 -2.245 1.00 96.31 647 ARG A CA 1
ATOM 4691 C C . ARG A 1 647 ? 5.615 -9.503 -2.810 1.00 96.31 647 ARG A C 1
ATOM 4693 O O . ARG A 1 647 ? 6.147 -10.188 -3.680 1.00 96.31 647 ARG A O 1
ATOM 4700 N N . ILE A 1 648 ? 4.380 -9.705 -2.377 1.00 98.06 648 ILE A N 1
ATOM 4701 C CA . ILE A 1 648 ? 3.524 -10.769 -2.898 1.00 98.06 648 ILE A CA 1
ATOM 4702 C C . ILE A 1 648 ? 2.275 -10.138 -3.502 1.00 98.06 648 ILE A C 1
ATOM 4704 O O . ILE A 1 648 ? 1.615 -9.324 -2.860 1.00 98.06 648 ILE A O 1
ATOM 4708 N N . VAL A 1 649 ? 1.946 -10.528 -4.730 1.00 97.56 649 VAL A N 1
ATOM 4709 C CA . VAL A 1 649 ? 0.781 -10.032 -5.464 1.00 97.56 649 VAL A CA 1
ATOM 4710 C C . VAL A 1 649 ? 0.004 -11.219 -6.014 1.00 97.56 649 VAL A C 1
ATOM 4712 O O . VAL A 1 649 ? 0.528 -12.003 -6.801 1.00 97.56 649 VAL A O 1
ATOM 4715 N N . LEU A 1 650 ? -1.255 -11.369 -5.615 1.00 97.56 650 LEU A N 1
ATOM 4716 C CA . LEU A 1 650 ? -2.163 -12.322 -6.244 1.00 97.56 650 LEU A CA 1
ATOM 4717 C C . LEU A 1 650 ? -2.826 -11.668 -7.456 1.00 97.56 650 LEU A C 1
ATOM 4719 O O . LEU A 1 650 ? -3.324 -10.549 -7.365 1.00 97.56 650 LEU A O 1
ATOM 4723 N N . ALA A 1 651 ? -2.870 -12.379 -8.579 1.00 94.75 651 ALA A N 1
ATOM 4724 C CA . ALA A 1 651 ? -3.676 -11.969 -9.719 1.00 94.75 651 ALA A CA 1
ATOM 4725 C C . ALA A 1 651 ? -5.174 -11.932 -9.362 1.00 94.75 651 ALA A C 1
ATOM 4727 O O . ALA A 1 651 ? -5.655 -12.685 -8.510 1.00 94.75 651 ALA A O 1
ATOM 4728 N N . ASP A 1 652 ? -5.922 -11.076 -10.049 1.00 93.62 652 ASP A N 1
ATOM 4729 C CA . ASP A 1 652 ? -7.373 -10.990 -9.900 1.00 93.62 652 ASP A CA 1
ATOM 4730 C C . ASP A 1 652 ? -8.060 -12.261 -10.427 1.00 93.62 652 ASP A C 1
ATOM 4732 O O . ASP A 1 652 ? -7.626 -12.864 -11.413 1.00 93.62 652 ASP A O 1
ATOM 4736 N N . GLY A 1 653 ? -9.157 -12.670 -9.785 1.00 94.19 653 GLY A N 1
ATOM 4737 C CA . GLY A 1 653 ? -10.025 -13.737 -10.294 1.00 94.19 653 GLY A CA 1
ATOM 4738 C C . GLY A 1 653 ? -9.422 -15.150 -10.282 1.00 94.19 653 GLY A C 1
ATOM 4739 O O . GLY A 1 653 ? -9.909 -16.027 -10.999 1.00 94.19 653 GLY A O 1
ATOM 4740 N N . ILE A 1 654 ? -8.404 -15.421 -9.455 1.00 95.75 654 ILE A N 1
ATOM 4741 C CA . ILE A 1 654 ? -7.891 -16.787 -9.211 1.00 95.75 654 ILE A CA 1
ATOM 4742 C C . ILE A 1 654 ? -8.992 -17.671 -8.602 1.00 95.75 654 ILE A C 1
ATOM 4744 O O . ILE A 1 654 ? -9.043 -18.885 -8.826 1.00 95.75 654 ILE A O 1
ATOM 4748 N N . GLY A 1 655 ? -9.885 -17.069 -7.813 1.00 94.31 655 GLY A N 1
ATOM 4749 C CA . GLY A 1 655 ? -10.929 -17.771 -7.080 1.00 94.31 655 GLY A CA 1
ATOM 4750 C C . GLY A 1 655 ? -10.402 -18.314 -5.754 1.00 94.31 655 GLY A C 1
ATOM 4751 O O . GLY A 1 655 ? -9.864 -17.567 -4.940 1.00 94.31 655 GLY A O 1
ATOM 4752 N N . ARG A 1 656 ? -10.598 -19.609 -5.474 1.00 96.75 656 ARG A N 1
ATOM 4753 C CA . ARG A 1 656 ? -10.168 -20.212 -4.198 1.00 96.75 656 ARG A CA 1
ATOM 4754 C C . ARG A 1 656 ? -8.684 -20.547 -4.221 1.00 96.75 656 ARG A C 1
ATOM 4756 O O . ARG A 1 656 ? -8.269 -21.404 -4.995 1.00 96.75 656 ARG A O 1
ATOM 4763 N N . ILE A 1 657 ? -7.927 -19.961 -3.302 1.00 97.38 657 ILE A N 1
ATOM 4764 C CA . ILE A 1 657 ? -6.495 -20.215 -3.140 1.00 97.38 657 ILE A CA 1
ATOM 4765 C C . ILE A 1 657 ? -6.148 -20.421 -1.665 1.00 97.38 657 ILE A C 1
ATOM 4767 O O . ILE A 1 657 ? -6.665 -19.732 -0.786 1.00 97.38 657 ILE A O 1
ATOM 4771 N N . GLY A 1 658 ? -5.298 -21.408 -1.385 1.00 96.94 658 GLY A N 1
ATOM 4772 C CA . GLY A 1 658 ? -4.800 -21.708 -0.047 1.00 96.94 658 GLY A CA 1
ATOM 4773 C C . GLY A 1 658 ? -3.280 -21.643 -0.025 1.00 96.94 658 GLY A C 1
ATOM 4774 O O . GLY A 1 658 ? -2.650 -22.370 -0.783 1.00 96.94 658 GLY A O 1
ATOM 4775 N N . LEU A 1 659 ? -2.717 -20.804 0.843 1.00 97.31 659 LEU A N 1
ATOM 4776 C CA . LEU A 1 659 ? -1.278 -20.618 1.002 1.00 97.31 659 LEU A CA 1
ATOM 4777 C C . LEU A 1 659 ? -0.873 -20.962 2.433 1.00 97.31 659 LEU A C 1
ATOM 4779 O O . LEU A 1 659 ? -1.379 -20.368 3.385 1.00 97.31 659 LEU A O 1
ATOM 4783 N N . ASP A 1 660 ? 0.033 -21.917 2.582 1.00 96.31 660 ASP A N 1
ATOM 4784 C CA . ASP A 1 660 ? 0.726 -22.173 3.837 1.00 96.31 660 ASP A CA 1
ATOM 4785 C C . ASP A 1 660 ? 1.940 -21.226 3.916 1.00 96.31 660 ASP A C 1
ATOM 4787 O O . ASP A 1 660 ? 2.777 -21.196 3.014 1.00 96.31 660 ASP A O 1
ATOM 4791 N N . LEU A 1 661 ? 1.997 -20.398 4.958 1.00 96.38 661 LEU A N 1
ATOM 4792 C CA . LEU A 1 661 ? 3.059 -19.415 5.162 1.00 96.38 661 LEU A CA 1
ATOM 4793 C C . LEU A 1 661 ? 4.080 -19.954 6.165 1.00 96.38 661 LEU A C 1
ATOM 4795 O O . LEU A 1 661 ? 3.703 -20.510 7.204 1.00 96.38 661 LEU A O 1
ATOM 4799 N N . GLU A 1 662 ? 5.362 -19.813 5.829 1.00 94.38 662 GLU A N 1
ATOM 4800 C CA . GLU A 1 662 ? 6.475 -20.299 6.642 1.00 94.38 662 GLU A CA 1
ATOM 4801 C C . GLU A 1 662 ? 7.587 -19.245 6.769 1.00 94.38 662 GLU A C 1
ATOM 4803 O O . GLU A 1 662 ? 8.638 -19.349 6.138 1.00 94.38 662 GLU A O 1
ATOM 4808 N N . GLY A 1 663 ? 7.381 -18.228 7.603 1.00 95.06 663 GLY A N 1
ATOM 4809 C CA . GLY A 1 663 ? 8.390 -17.196 7.863 1.00 95.06 663 GLY A CA 1
ATOM 4810 C C . GLY A 1 663 ? 8.585 -16.234 6.689 1.00 95.06 663 GLY A C 1
ATOM 4811 O O . GLY A 1 663 ? 9.711 -16.001 6.248 1.00 95.06 663 GLY A O 1
ATOM 4812 N N . VAL A 1 664 ? 7.483 -15.731 6.148 1.00 97.81 664 VAL A N 1
ATOM 4813 C CA . VAL A 1 664 ? 7.414 -14.694 5.124 1.00 97.81 664 VAL A CA 1
ATOM 4814 C C . VAL A 1 664 ? 7.607 -13.320 5.767 1.00 97.81 664 VAL A C 1
ATOM 4816 O O . VAL A 1 664 ? 6.852 -12.945 6.658 1.00 97.81 664 VAL A O 1
ATOM 4819 N N . ASP A 1 665 ? 8.587 -12.550 5.299 1.00 97.62 665 ASP A N 1
ATOM 4820 C CA . ASP A 1 665 ? 8.889 -11.194 5.772 1.00 97.62 665 ASP A CA 1
ATOM 4821 C C . ASP A 1 665 ? 8.960 -10.221 4.584 1.00 97.62 665 ASP A C 1
ATOM 4823 O O . ASP A 1 665 ? 9.934 -10.189 3.828 1.00 97.62 665 ASP A O 1
ATOM 4827 N N . CYS A 1 666 ? 7.896 -9.433 4.429 1.00 97.44 666 CYS A N 1
ATOM 4828 C CA . CYS A 1 666 ? 7.735 -8.396 3.417 1.00 97.44 666 CYS A CA 1
ATOM 4829 C C . CYS A 1 666 ? 7.619 -7.028 4.099 1.00 97.44 666 CYS A C 1
ATOM 4831 O O . CYS A 1 666 ? 6.587 -6.707 4.690 1.00 97.44 666 CYS A O 1
ATOM 4833 N N . ARG A 1 667 ? 8.662 -6.201 3.993 1.00 96.06 667 ARG A N 1
ATOM 4834 C CA . ARG A 1 667 ? 8.724 -4.840 4.541 1.00 96.06 667 ARG A CA 1
ATOM 4835 C C . ARG A 1 667 ? 9.102 -3.860 3.450 1.00 96.06 667 ARG A C 1
ATOM 4837 O O . ARG A 1 667 ? 10.266 -3.779 3.055 1.00 96.06 667 ARG A O 1
ATOM 4844 N N . VAL A 1 668 ? 8.113 -3.124 2.962 1.00 89.88 668 VAL A N 1
ATOM 4845 C CA . VAL A 1 668 ? 8.280 -2.236 1.817 1.00 89.88 668 VAL A CA 1
ATOM 4846 C C . VAL A 1 668 ? 8.056 -0.779 2.214 1.00 89.88 668 VAL A C 1
ATOM 4848 O O . VAL A 1 668 ? 7.065 -0.467 2.864 1.00 89.88 668 VAL A O 1
ATOM 4851 N N . PRO A 1 669 ? 8.943 0.144 1.802 1.00 80.25 669 PRO A N 1
ATOM 4852 C CA . PRO A 1 669 ? 8.802 1.558 2.153 1.00 80.25 669 PRO A CA 1
ATOM 4853 C C . PRO A 1 669 ? 7.699 2.287 1.363 1.00 80.25 669 PRO A C 1
ATOM 4855 O O . PRO A 1 669 ? 7.280 3.371 1.746 1.00 80.25 669 PRO A O 1
ATOM 4858 N N . PHE A 1 670 ? 7.226 1.708 0.259 1.00 80.06 670 PHE A N 1
ATOM 4859 C CA . PHE A 1 670 ? 6.180 2.247 -0.619 1.00 80.06 670 PHE A CA 1
ATOM 4860 C C . PHE A 1 670 ? 5.327 1.095 -1.147 1.00 80.06 670 PHE A C 1
ATOM 4862 O O . PHE A 1 670 ? 5.861 -0.000 -1.287 1.00 80.06 670 PHE A O 1
ATOM 4869 N N . GLY A 1 671 ? 4.055 1.307 -1.492 1.00 85.38 671 GLY A N 1
ATOM 4870 C CA . GLY A 1 671 ? 3.169 0.282 -2.073 1.00 85.38 671 GLY A CA 1
ATOM 4871 C C . GLY A 1 671 ? 2.769 -0.861 -1.123 1.00 85.38 671 GLY A C 1
ATOM 4872 O O . GLY A 1 671 ? 3.113 -0.864 0.057 1.00 85.38 671 GLY A O 1
ATOM 4873 N N . ARG A 1 672 ? 2.060 -1.864 -1.659 1.00 93.06 672 ARG A N 1
ATOM 4874 C CA . ARG A 1 672 ? 1.571 -3.037 -0.908 1.00 93.06 672 ARG A CA 1
ATOM 4875 C C . ARG A 1 672 ? 2.689 -4.056 -0.659 1.00 93.06 672 ARG A C 1
ATOM 4877 O O . ARG A 1 672 ? 3.415 -4.406 -1.592 1.00 93.06 672 ARG A O 1
ATOM 4884 N N . ALA A 1 673 ? 2.799 -4.561 0.568 1.00 95.50 673 ALA A N 1
ATOM 4885 C CA . ALA A 1 673 ? 3.642 -5.708 0.912 1.00 95.50 673 ALA A CA 1
ATOM 4886 C C . ALA A 1 673 ? 3.003 -7.026 0.451 1.00 95.50 673 ALA A C 1
ATOM 4888 O O . ALA A 1 673 ? 3.673 -7.871 -0.147 1.00 95.50 673 ALA A O 1
ATOM 4889 N N . PHE A 1 674 ? 1.697 -7.177 0.700 1.00 97.81 674 PHE A N 1
ATOM 4890 C CA . PHE A 1 674 ? 0.910 -8.327 0.269 1.00 97.81 674 PHE A CA 1
ATOM 4891 C C . PHE A 1 674 ? -0.444 -7.886 -0.294 1.00 97.81 674 PHE A C 1
ATOM 4893 O O . PHE A 1 674 ? -1.338 -7.466 0.443 1.00 97.81 674 PHE A O 1
ATOM 4900 N N . ASP A 1 675 ? -0.586 -7.994 -1.612 1.00 97.44 675 ASP A N 1
ATOM 4901 C CA . ASP A 1 675 ? -1.817 -7.725 -2.345 1.00 97.44 675 ASP A CA 1
ATOM 4902 C C . ASP A 1 675 ? -2.570 -9.025 -2.641 1.00 97.44 675 ASP A C 1
ATOM 4904 O O . ASP A 1 675 ? -2.041 -9.930 -3.291 1.00 97.44 675 ASP A O 1
ATOM 4908 N N . LEU A 1 676 ? -3.811 -9.127 -2.167 1.00 97.44 676 LEU A N 1
ATOM 4909 C CA . LEU A 1 676 ? -4.653 -10.303 -2.378 1.00 97.44 676 LEU A CA 1
ATOM 4910 C C . LEU A 1 676 ? -5.449 -10.262 -3.690 1.00 97.44 676 LEU A C 1
ATOM 4912 O O . LEU A 1 676 ? -6.176 -11.220 -3.974 1.00 97.44 676 LEU A O 1
ATOM 4916 N N . GLY A 1 677 ? -5.327 -9.191 -4.478 1.00 93.31 677 GLY A N 1
ATOM 4917 C CA . GLY A 1 677 ? -6.078 -9.008 -5.718 1.00 93.31 677 GLY A CA 1
ATOM 4918 C C . GLY A 1 677 ? -7.585 -8.884 -5.476 1.00 93.31 677 GLY A C 1
ATOM 4919 O O . GLY A 1 677 ? -8.050 -8.759 -4.336 1.00 93.31 677 GLY A O 1
ATOM 4920 N N . ARG A 1 678 ? -8.364 -8.915 -6.556 1.00 93.88 678 ARG A N 1
ATOM 4921 C CA . ARG A 1 678 ? -9.833 -8.817 -6.582 1.00 93.88 678 ARG A CA 1
ATOM 4922 C C . ARG A 1 678 ? -10.500 -10.172 -6.793 1.00 93.88 678 ARG A C 1
ATOM 4924 O O . ARG A 1 678 ? -9.927 -11.072 -7.407 1.00 93.88 678 ARG A O 1
ATOM 4931 N N . GLU A 1 679 ? -11.734 -10.291 -6.305 1.00 94.31 679 GLU A N 1
ATOM 4932 C CA . GLU A 1 679 ? -12.611 -11.458 -6.487 1.00 94.31 679 GLU A CA 1
ATOM 4933 C C . GLU A 1 679 ? -12.001 -12.797 -6.013 1.00 94.31 679 GLU A C 1
ATOM 4935 O O . GLU A 1 679 ? -12.380 -13.884 -6.463 1.00 94.31 679 GLU A O 1
ATOM 4940 N N . ASN A 1 680 ? -11.060 -12.747 -5.064 1.00 96.56 680 ASN A N 1
ATOM 4941 C CA . ASN A 1 680 ? -10.343 -13.924 -4.579 1.00 96.56 680 ASN A CA 1
ATOM 4942 C C . ASN A 1 680 ? -10.903 -14.454 -3.246 1.00 96.56 680 ASN A C 1
ATOM 4944 O O . ASN A 1 680 ? -11.395 -13.726 -2.386 1.00 96.56 680 ASN A O 1
ATOM 4948 N N . GLN A 1 681 ? -10.807 -15.765 -3.035 1.00 97.69 681 GLN A N 1
ATOM 4949 C CA . GLN A 1 681 ? -11.118 -16.436 -1.769 1.00 97.69 681 GLN A CA 1
ATOM 4950 C C . GLN A 1 681 ? -9.834 -17.046 -1.211 1.00 97.69 681 GLN A C 1
ATOM 4952 O O . GLN A 1 681 ? -9.508 -18.203 -1.488 1.00 97.69 681 GLN A O 1
ATOM 4957 N N . VAL A 1 682 ? -9.104 -16.250 -0.433 1.00 98.38 682 VAL A N 1
ATOM 4958 C CA . VAL A 1 682 ? -7.759 -16.568 0.052 1.00 98.38 682 VAL A CA 1
ATOM 4959 C C . VAL A 1 682 ? -7.827 -17.227 1.426 1.00 98.38 682 VAL A C 1
ATOM 4961 O O . VAL A 1 682 ? -8.477 -16.724 2.343 1.00 98.38 682 VAL A O 1
ATOM 4964 N N . SER A 1 683 ? -7.124 -18.344 1.606 1.00 97.88 683 SER A N 1
ATOM 4965 C CA . SER A 1 683 ? -6.896 -18.967 2.910 1.00 97.88 683 SER A CA 1
ATOM 4966 C C . SER A 1 683 ? -5.408 -19.007 3.239 1.00 97.88 683 SER A C 1
ATOM 4968 O O . SER A 1 683 ? -4.662 -19.728 2.587 1.00 97.88 683 SER A O 1
ATOM 4970 N N . LEU A 1 684 ? -4.992 -18.286 4.278 1.00 97.88 684 LEU A N 1
ATOM 4971 C CA . LEU A 1 684 ? -3.614 -18.275 4.768 1.00 97.88 684 LEU A CA 1
ATOM 4972 C C . LEU A 1 684 ? -3.482 -19.203 5.975 1.00 97.88 684 LEU A C 1
ATOM 4974 O O . LEU A 1 684 ? -4.229 -19.060 6.947 1.00 97.88 684 LEU A O 1
ATOM 4978 N N . ALA A 1 685 ? -2.552 -20.152 5.927 1.00 96.31 685 ALA A N 1
ATOM 4979 C CA . ALA A 1 685 ? -2.211 -21.000 7.061 1.00 96.31 685 ALA A CA 1
ATOM 4980 C C . ALA A 1 685 ? -0.939 -20.529 7.735 1.00 96.31 685 ALA A C 1
ATOM 4982 O O . ALA A 1 685 ? 0.103 -20.462 7.097 1.00 96.31 685 ALA A O 1
ATOM 4983 N N . LEU A 1 686 ? -1.023 -20.287 9.036 1.00 95.88 686 LEU A N 1
ATOM 4984 C CA . LEU A 1 686 ? 0.141 -19.957 9.844 1.00 95.88 686 LEU A CA 1
ATOM 4985 C C . LEU A 1 686 ? 0.736 -21.246 10.404 1.00 95.88 686 LEU A C 1
ATOM 4987 O O . LEU A 1 686 ? 0.062 -21.966 11.164 1.00 95.88 686 LEU A O 1
ATOM 4991 N N . ARG A 1 687 ? 1.976 -21.542 10.012 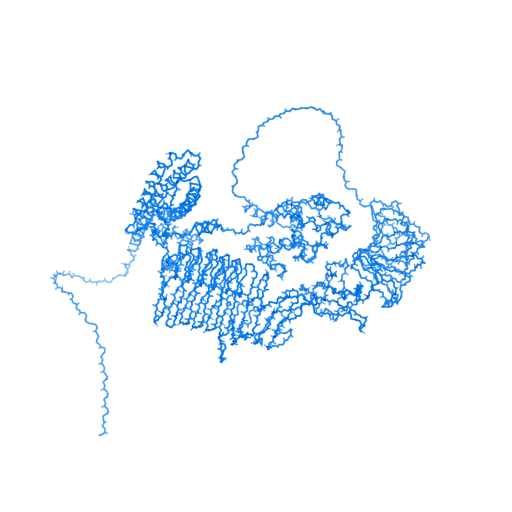1.00 92.75 687 ARG A N 1
ATOM 4992 C CA . ARG A 1 687 ? 2.734 -22.681 10.526 1.00 92.75 687 ARG A CA 1
ATOM 4993 C C . ARG A 1 687 ? 3.117 -22.437 11.999 1.00 92.75 687 ARG A C 1
ATOM 4995 O O . ARG A 1 687 ? 3.364 -21.302 12.394 1.00 92.75 687 ARG A O 1
ATOM 5002 N N . PRO A 1 688 ? 3.095 -23.456 12.879 1.00 92.38 688 PRO A N 1
ATOM 5003 C CA . PRO A 1 688 ? 3.547 -23.288 14.259 1.00 92.38 688 PRO A CA 1
ATOM 5004 C C . PRO A 1 688 ? 5.003 -22.815 14.327 1.00 92.38 688 PRO A C 1
ATOM 5006 O O . PRO A 1 688 ? 5.824 -23.251 13.525 1.00 92.38 688 PRO A O 1
ATOM 5009 N N . GLU A 1 689 ? 5.305 -21.966 15.311 1.00 90.88 689 GLU A N 1
ATOM 5010 C CA . GLU A 1 689 ? 6.650 -21.421 15.577 1.00 90.88 689 GLU A CA 1
ATOM 5011 C C . GLU A 1 689 ? 7.257 -20.555 14.454 1.00 90.88 689 GLU A C 1
ATOM 5013 O O . GLU A 1 689 ? 8.449 -20.254 14.496 1.00 90.88 689 GLU A O 1
ATOM 5018 N N . THR A 1 690 ? 6.450 -20.107 13.487 1.00 93.75 690 THR A N 1
ATOM 5019 C CA . THR A 1 690 ? 6.843 -19.089 12.501 1.00 93.75 690 THR A CA 1
ATOM 5020 C C . THR A 1 690 ? 6.169 -17.749 12.789 1.00 93.75 690 THR A C 1
ATOM 5022 O O . THR A 1 690 ? 5.139 -17.679 13.470 1.00 93.75 690 THR A O 1
ATOM 5025 N N . GLU A 1 691 ? 6.776 -16.676 12.287 1.00 95.81 691 GLU A N 1
ATOM 5026 C CA . GLU A 1 691 ? 6.212 -15.330 12.285 1.00 95.81 691 GLU A CA 1
ATOM 5027 C C . GLU A 1 691 ? 6.181 -14.821 10.846 1.00 95.81 691 GLU A C 1
ATOM 5029 O O . GLU A 1 691 ? 7.202 -14.822 10.164 1.00 95.81 691 GLU A O 1
ATOM 5034 N N . GLU A 1 692 ? 5.001 -14.403 10.404 1.00 97.19 692 GLU A N 1
ATOM 5035 C CA . GLU A 1 692 ? 4.771 -13.797 9.098 1.00 97.19 692 GLU A CA 1
ATOM 5036 C C . GLU A 1 692 ? 4.659 -12.281 9.285 1.00 97.19 692 GLU A C 1
ATOM 5038 O O . GLU A 1 692 ? 3.877 -11.831 10.125 1.00 97.19 692 GLU A O 1
ATOM 5043 N N . ARG A 1 693 ? 5.405 -11.476 8.528 1.00 98.19 693 ARG A N 1
ATOM 5044 C CA . ARG A 1 693 ? 5.407 -10.014 8.652 1.00 98.19 693 ARG A CA 1
ATOM 5045 C C . ARG A 1 693 ? 5.117 -9.341 7.317 1.00 98.19 693 ARG A C 1
ATOM 5047 O O . ARG A 1 693 ? 5.810 -9.580 6.334 1.00 98.19 693 ARG A O 1
ATOM 5054 N N . PHE A 1 694 ? 4.126 -8.456 7.318 1.00 98.25 694 PHE A N 1
ATOM 5055 C CA . PHE A 1 694 ? 3.717 -7.656 6.168 1.00 98.25 694 PHE A CA 1
ATOM 5056 C C . PHE A 1 694 ? 3.608 -6.185 6.568 1.00 98.25 694 PHE A C 1
ATOM 5058 O O . PHE A 1 694 ? 2.743 -5.804 7.352 1.00 98.25 694 PHE A O 1
ATOM 5065 N N . GLU A 1 695 ? 4.496 -5.354 6.045 1.00 97.62 695 GLU A N 1
ATOM 5066 C CA . GLU A 1 695 ? 4.574 -3.928 6.350 1.00 97.62 695 GLU A CA 1
ATOM 5067 C C . GLU A 1 695 ? 4.578 -3.156 5.037 1.00 97.62 695 GLU A C 1
ATOM 5069 O O . GLU A 1 695 ? 5.554 -3.196 4.284 1.00 97.62 695 GLU A O 1
ATOM 5074 N N . SER A 1 696 ? 3.442 -2.528 4.747 1.00 94.62 696 SER A N 1
ATOM 5075 C CA . SER A 1 696 ? 3.221 -1.772 3.516 1.00 94.62 696 SER A CA 1
ATOM 5076 C C . SER A 1 696 ? 3.630 -0.313 3.685 1.00 94.62 696 SER A C 1
ATOM 5078 O O . SER A 1 696 ? 3.696 0.192 4.804 1.00 94.62 696 SER A O 1
ATOM 5080 N N . GLY A 1 697 ? 3.868 0.381 2.573 1.00 87.56 697 GLY A N 1
ATOM 5081 C CA . GLY A 1 697 ? 4.132 1.818 2.587 1.00 87.56 697 GLY A CA 1
ATOM 5082 C C . GLY A 1 697 ? 2.888 2.668 2.902 1.00 87.56 697 GLY A C 1
ATOM 5083 O O . GLY A 1 697 ? 1.787 2.125 3.041 1.00 87.56 697 GLY A O 1
ATOM 5084 N N . PRO A 1 698 ? 3.049 4.002 2.985 1.00 84.56 698 PRO A N 1
ATOM 5085 C CA . PRO A 1 698 ? 1.957 4.952 3.221 1.00 84.56 698 PRO A CA 1
ATOM 5086 C C . PRO A 1 698 ? 0.768 4.742 2.276 1.00 84.56 698 PRO A C 1
ATOM 5088 O O . PRO A 1 698 ? 0.967 4.477 1.091 1.00 84.56 698 PRO A O 1
ATOM 5091 N N . GLY A 1 699 ? -0.459 4.835 2.794 1.00 84.31 699 GLY A N 1
ATOM 5092 C CA . GLY A 1 699 ? -1.696 4.667 2.027 1.00 84.31 699 GLY A CA 1
ATOM 5093 C C . GLY A 1 699 ? -2.155 3.218 1.848 1.00 84.31 699 GLY A C 1
ATOM 5094 O O . GLY A 1 699 ? -3.313 2.989 1.500 1.00 84.31 699 GLY A O 1
ATOM 5095 N N . PHE A 1 700 ? -1.307 2.222 2.116 1.00 92.81 700 PHE A N 1
ATOM 5096 C CA . PHE A 1 700 ? -1.595 0.819 1.811 1.00 92.81 700 PHE A CA 1
ATOM 5097 C C . PHE A 1 700 ? -1.782 -0.025 3.063 1.00 92.81 700 PHE A C 1
ATOM 5099 O O . PHE A 1 700 ? -1.102 0.154 4.075 1.00 92.81 700 PHE A O 1
ATOM 5106 N N . ALA A 1 701 ? -2.688 -0.996 2.978 1.00 95.44 701 ALA A N 1
ATOM 5107 C CA . ALA A 1 701 ? -2.865 -1.958 4.045 1.00 95.44 701 ALA A CA 1
ATOM 5108 C C . ALA A 1 701 ? -1.695 -2.944 4.115 1.00 95.44 701 ALA A C 1
ATOM 5110 O O . ALA A 1 701 ? -1.146 -3.327 3.078 1.00 95.44 701 ALA A O 1
ATOM 5111 N N . GLY A 1 702 ? -1.334 -3.402 5.318 1.00 96.44 702 GLY A N 1
ATOM 5112 C CA . GLY A 1 702 ? -0.276 -4.407 5.505 1.00 96.44 702 GLY A CA 1
ATOM 5113 C C . GLY A 1 702 ? -0.575 -5.689 4.723 1.00 96.44 702 GLY A C 1
ATOM 5114 O O . GLY A 1 702 ? 0.251 -6.169 3.948 1.00 96.44 702 GLY A O 1
ATOM 5115 N N . ILE A 1 703 ? -1.811 -6.179 4.851 1.00 98.12 703 ILE A N 1
ATOM 5116 C CA . ILE A 1 703 ? -2.412 -7.152 3.930 1.00 98.12 703 ILE A CA 1
ATOM 5117 C C . ILE A 1 703 ? -3.611 -6.490 3.254 1.00 98.12 703 ILE A C 1
ATOM 5119 O O . ILE A 1 703 ? -4.629 -6.229 3.906 1.00 98.12 703 ILE A O 1
ATOM 5123 N N . SER A 1 704 ? -3.481 -6.242 1.952 1.00 96.62 704 SER A N 1
ATOM 5124 C CA . SER A 1 704 ? -4.448 -5.486 1.160 1.00 96.62 704 SER A CA 1
ATOM 5125 C C . SER A 1 704 ? -5.471 -6.396 0.488 1.00 96.62 704 SER A C 1
ATOM 5127 O O . SER A 1 704 ? -5.131 -7.338 -0.231 1.00 96.62 704 SER A O 1
ATOM 5129 N N . LEU A 1 705 ? -6.750 -6.116 0.738 1.00 96.31 705 LEU A N 1
ATOM 5130 C CA . LEU A 1 705 ? -7.891 -6.801 0.146 1.00 96.31 705 LEU A CA 1
ATOM 5131 C C . LEU A 1 705 ? -8.482 -5.944 -0.975 1.00 96.31 705 LEU A C 1
ATOM 5133 O O . LEU A 1 705 ? -9.005 -4.845 -0.741 1.00 96.31 705 LEU A O 1
ATOM 5137 N N . GLY A 1 706 ? -8.475 -6.495 -2.187 1.00 91.06 706 GLY A N 1
ATOM 5138 C CA . GLY A 1 706 ? -9.238 -5.952 -3.299 1.00 91.06 706 GLY A CA 1
ATOM 5139 C C . GLY A 1 706 ? -10.751 -6.094 -3.112 1.00 91.06 706 GLY A C 1
ATOM 5140 O O . GLY A 1 706 ? -11.257 -6.674 -2.147 1.00 91.06 706 GLY A O 1
ATOM 5141 N N . GLU A 1 707 ? -11.470 -5.528 -4.069 1.00 90.50 707 GLU A N 1
ATOM 5142 C CA . GLU A 1 707 ? -12.918 -5.657 -4.228 1.00 90.50 707 GLU A CA 1
ATOM 5143 C C . GLU A 1 707 ? -13.354 -7.128 -4.215 1.00 90.50 707 GLU A C 1
ATOM 5145 O O . GLU A 1 707 ? -12.702 -7.977 -4.827 1.00 90.50 707 GLU A O 1
ATOM 5150 N N . ASP A 1 708 ? -14.408 -7.430 -3.451 1.00 90.62 708 ASP A N 1
ATOM 5151 C CA . ASP A 1 708 ? -14.979 -8.775 -3.269 1.00 90.62 708 ASP A CA 1
ATOM 5152 C C . ASP A 1 708 ? -14.010 -9.882 -2.801 1.00 90.62 708 ASP A C 1
ATOM 5154 O O . ASP A 1 708 ? -14.396 -11.046 -2.643 1.00 90.62 708 ASP A O 1
ATOM 5158 N N . THR A 1 709 ? -12.768 -9.535 -2.461 1.00 96.06 709 THR A N 1
ATOM 5159 C CA . THR A 1 709 ? -11.782 -10.490 -1.959 1.00 96.06 709 THR A CA 1
ATOM 5160 C C . THR A 1 709 ? -12.031 -10.818 -0.496 1.00 96.06 709 THR A C 1
ATOM 5162 O O . THR A 1 709 ? -12.197 -9.941 0.351 1.00 96.06 709 THR A O 1
ATOM 5165 N N . SER A 1 710 ? -12.038 -12.110 -0.180 1.00 97.00 710 SER A N 1
ATOM 5166 C CA . SER A 1 710 ? -12.192 -12.630 1.177 1.00 97.00 710 SER A CA 1
ATOM 5167 C C . SER A 1 710 ? -10.913 -13.299 1.656 1.00 97.00 710 SER A C 1
ATOM 5169 O O . SER A 1 710 ? -10.231 -13.992 0.902 1.00 97.00 710 SER A O 1
ATOM 5171 N N . LEU A 1 711 ? -10.614 -13.114 2.937 1.00 98.31 711 LEU A N 1
ATOM 5172 C CA . LEU A 1 711 ? -9.412 -13.619 3.583 1.00 98.31 711 LEU A CA 1
ATOM 5173 C C . LEU A 1 711 ? -9.799 -14.509 4.760 1.00 98.31 711 LEU A C 1
ATOM 5175 O O . LEU A 1 711 ? -10.530 -14.085 5.648 1.00 98.31 711 LEU A O 1
ATOM 5179 N N . THR A 1 712 ? -9.280 -15.733 4.799 1.00 98.31 712 THR A N 1
ATOM 5180 C CA . THR A 1 712 ? -9.398 -16.641 5.943 1.00 98.31 712 THR A CA 1
ATOM 5181 C C . THR A 1 712 ? -8.022 -16.968 6.509 1.00 98.31 712 THR A C 1
ATOM 5183 O O . THR A 1 712 ? -7.252 -17.676 5.866 1.00 98.31 712 THR A O 1
ATOM 5186 N N . ILE A 1 713 ? -7.730 -16.527 7.730 1.00 97.88 713 ILE A N 1
ATOM 5187 C CA . ILE A 1 713 ? -6.487 -16.866 8.434 1.00 97.88 713 ILE A CA 1
ATOM 5188 C C . ILE A 1 713 ? -6.756 -18.057 9.354 1.00 97.88 713 ILE A C 1
ATOM 5190 O O . ILE A 1 713 ? -7.615 -17.999 10.241 1.00 97.88 713 ILE A O 1
ATOM 5194 N N . ARG A 1 714 ? -6.030 -19.153 9.136 1.00 95.25 714 ARG A N 1
ATOM 5195 C CA . ARG A 1 714 ? -6.139 -20.398 9.900 1.00 95.25 714 ARG A CA 1
ATOM 5196 C C . ARG A 1 714 ? -4.807 -20.751 10.546 1.00 95.25 714 ARG A C 1
ATOM 5198 O O . ARG A 1 714 ? -3.741 -20.538 9.983 1.00 95.25 714 ARG A O 1
ATOM 5205 N N . ARG A 1 715 ? -4.874 -21.382 11.713 1.00 88.38 715 ARG A N 1
ATOM 5206 C CA . ARG A 1 715 ? -3.718 -22.063 12.302 1.00 88.38 715 ARG A CA 1
ATOM 5207 C C . ARG A 1 715 ? -3.543 -23.420 11.618 1.00 88.38 715 ARG A C 1
ATOM 5209 O O . ARG A 1 715 ? -4.517 -24.169 11.515 1.00 88.38 715 ARG A O 1
ATOM 5216 N N . GLN A 1 716 ? -2.327 -23.770 11.210 1.00 85.25 716 GLN A N 1
ATOM 5217 C CA . GLN A 1 716 ? -2.024 -25.132 10.768 1.00 85.25 716 GLN A CA 1
ATOM 5218 C C . GLN A 1 716 ? -1.972 -26.093 11.972 1.00 85.25 716 GLN A C 1
ATOM 5220 O O . GLN A 1 716 ? -1.531 -25.736 13.067 1.00 85.25 716 GLN A O 1
ATOM 5225 N N . SER A 1 717 ? -2.465 -27.321 11.801 1.00 77.12 717 SER A N 1
ATOM 5226 C CA . SER A 1 717 ? -2.424 -28.334 12.860 1.00 77.12 717 SER A CA 1
ATOM 5227 C C . SER A 1 717 ? -0.980 -28.747 13.158 1.00 77.12 717 SER A C 1
ATOM 5229 O O . SER A 1 717 ? -0.259 -29.145 12.250 1.00 77.12 717 SER A O 1
ATOM 5231 N N . GLY A 1 718 ? -0.572 -28.683 14.426 1.00 70.38 718 GLY A N 1
ATOM 5232 C CA . GLY A 1 718 ? 0.759 -29.096 14.867 1.00 70.38 718 GLY A CA 1
ATOM 5233 C C . GLY A 1 718 ? 0.997 -28.812 16.350 1.00 70.38 718 GLY A C 1
ATOM 5234 O O . GLY A 1 718 ? 0.342 -27.934 16.929 1.00 70.38 718 GLY A O 1
ATOM 5235 N N . ASP A 1 719 ? 1.922 -29.569 16.942 1.00 69.75 719 ASP A N 1
ATOM 5236 C CA . ASP A 1 719 ? 2.465 -29.305 18.278 1.00 69.75 719 ASP A CA 1
ATOM 5237 C C . ASP A 1 719 ? 3.393 -28.084 18.218 1.00 69.75 719 ASP A C 1
ATOM 5239 O O . ASP A 1 719 ? 4.121 -27.908 17.244 1.00 69.75 719 ASP A O 1
ATOM 5243 N N . GLY A 1 720 ? 3.347 -27.230 19.242 1.00 79.00 720 GLY A N 1
ATOM 5244 C CA . GLY A 1 720 ? 4.147 -26.002 19.314 1.00 79.00 720 GLY A CA 1
ATOM 5245 C C . GLY A 1 720 ? 3.315 -24.733 19.499 1.00 79.00 720 GLY A C 1
ATOM 5246 O O . GLY A 1 720 ? 2.073 -24.761 19.534 1.00 79.00 720 GLY A O 1
ATOM 5247 N N . ALA A 1 721 ? 4.013 -23.607 19.658 1.00 86.44 721 ALA A N 1
ATOM 5248 C CA . ALA A 1 721 ? 3.377 -22.300 19.762 1.00 86.44 721 ALA A CA 1
ATOM 5249 C C . ALA A 1 721 ? 2.628 -21.968 18.453 1.00 86.44 721 ALA A C 1
ATOM 5251 O O . ALA A 1 721 ? 3.123 -22.275 17.367 1.00 86.44 721 ALA A O 1
ATOM 5252 N N . PRO A 1 722 ? 1.418 -21.383 18.521 1.00 88.75 722 PRO A N 1
ATOM 5253 C CA . PRO A 1 722 ? 0.695 -20.976 17.319 1.00 88.75 722 PRO A CA 1
ATOM 5254 C C . PRO A 1 722 ? 1.528 -19.982 16.498 1.00 88.75 722 PRO A C 1
ATOM 5256 O O . PRO A 1 722 ? 2.139 -19.091 17.082 1.00 88.75 722 PRO A O 1
ATOM 5259 N N . GLY A 1 723 ? 1.511 -20.125 15.170 1.00 93.19 723 GLY A N 1
ATOM 5260 C CA . GLY A 1 723 ? 2.155 -19.170 14.267 1.00 93.19 723 GLY A CA 1
ATOM 5261 C C . GLY A 1 723 ? 1.619 -17.752 14.450 1.00 93.19 723 GLY A C 1
ATOM 5262 O O . GLY A 1 723 ? 0.433 -17.565 14.771 1.00 93.19 723 GLY A O 1
ATOM 5263 N N . ALA A 1 724 ? 2.506 -16.779 14.266 1.00 96.06 724 ALA A N 1
ATOM 5264 C CA . ALA A 1 724 ? 2.223 -15.361 14.403 1.00 96.06 724 ALA A CA 1
ATOM 5265 C C . ALA A 1 724 ? 2.121 -14.676 13.034 1.00 96.06 724 ALA A C 1
ATOM 5267 O O . ALA A 1 724 ? 2.809 -15.058 12.095 1.00 96.06 724 ALA A O 1
ATOM 5268 N N . LEU A 1 725 ? 1.263 -13.666 12.920 1.00 98.06 725 LEU A N 1
ATOM 5269 C CA . LEU A 1 725 ? 1.152 -12.802 11.750 1.00 98.06 725 LEU A CA 1
ATOM 5270 C C . LEU A 1 725 ? 1.113 -11.348 12.212 1.00 98.06 725 LEU A C 1
ATOM 5272 O O . LEU A 1 725 ? 0.272 -10.990 13.035 1.00 98.06 725 LEU A O 1
ATOM 5276 N N . ILE A 1 726 ? 1.998 -10.524 11.668 1.00 98.50 726 ILE A N 1
ATOM 5277 C CA . ILE A 1 726 ? 2.088 -9.086 11.901 1.00 98.50 726 ILE A CA 1
ATOM 5278 C C . ILE A 1 726 ? 1.769 -8.383 10.585 1.00 98.50 726 ILE A C 1
ATOM 5280 O O . ILE A 1 726 ? 2.427 -8.629 9.578 1.00 98.50 726 ILE A O 1
ATOM 5284 N N . ALA A 1 727 ? 0.770 -7.508 10.592 1.00 98.38 727 ALA A N 1
ATOM 5285 C CA . ALA A 1 727 ? 0.379 -6.719 9.435 1.00 98.38 727 ALA A CA 1
ATOM 5286 C C . ALA A 1 727 ? 0.276 -5.237 9.812 1.00 98.38 727 ALA A C 1
ATOM 5288 O O . ALA A 1 727 ? -0.466 -4.877 10.728 1.00 98.38 727 ALA A O 1
ATOM 5289 N N . VAL A 1 728 ? 1.030 -4.389 9.117 1.00 98.06 728 VAL A N 1
ATOM 5290 C CA . VAL A 1 728 ? 1.143 -2.954 9.395 1.00 98.06 728 VAL A CA 1
ATOM 5291 C C . VAL A 1 728 ? 0.759 -2.168 8.148 1.00 98.06 728 VAL A C 1
ATOM 5293 O O . VAL A 1 728 ? 1.413 -2.288 7.109 1.00 98.06 728 VAL A O 1
ATOM 5296 N N . GLY A 1 729 ? -0.314 -1.388 8.262 1.00 94.50 729 GLY A N 1
ATOM 5297 C CA . GLY A 1 729 ? -0.731 -0.405 7.270 1.00 94.50 729 GLY A CA 1
ATOM 5298 C C . GLY A 1 729 ? -0.351 0.996 7.727 1.00 94.50 729 GLY A C 1
ATOM 5299 O O . GLY A 1 729 ? -0.684 1.396 8.843 1.00 94.50 729 GLY A O 1
ATOM 5300 N N . HIS A 1 730 ? 0.342 1.735 6.865 1.00 88.00 730 HIS A N 1
ATOM 5301 C CA . HIS A 1 730 ? 0.757 3.107 7.141 1.00 88.00 730 HIS A CA 1
ATOM 5302 C C . HIS A 1 730 ? -0.217 4.115 6.523 1.00 88.00 730 HIS A C 1
ATOM 5304 O O . HIS A 1 730 ? -0.943 3.799 5.582 1.00 88.00 730 HIS A O 1
ATOM 5310 N N . ASP A 1 731 ? -0.212 5.334 7.064 1.00 84.62 731 ASP A N 1
ATOM 5311 C CA . ASP A 1 731 ? -0.907 6.522 6.545 1.00 84.62 731 ASP A CA 1
ATOM 5312 C C . ASP A 1 731 ? -2.290 6.260 5.910 1.00 84.62 731 ASP A C 1
ATOM 5314 O O . ASP A 1 731 ? -2.484 6.315 4.699 1.00 84.62 731 ASP A O 1
ATOM 5318 N N . GLY A 1 732 ? -3.263 5.874 6.734 1.00 82.44 732 GLY A N 1
ATOM 5319 C CA . GLY A 1 732 ? -4.643 5.629 6.315 1.00 82.44 732 GLY A CA 1
ATOM 5320 C C . GLY A 1 732 ? -4.926 4.193 5.868 1.00 82.44 732 GLY A C 1
ATOM 5321 O O . GLY A 1 732 ? -6.095 3.805 5.818 1.00 82.44 732 GLY A O 1
ATOM 5322 N N . GLY A 1 733 ? -3.906 3.377 5.594 1.00 90.69 733 GLY A N 1
ATOM 5323 C CA . GLY A 1 733 ? -4.059 1.950 5.307 1.00 90.69 733 GLY A CA 1
ATOM 5324 C C . GLY A 1 733 ? -4.434 1.127 6.545 1.00 90.69 733 GLY A C 1
ATOM 5325 O O . GLY A 1 733 ? -3.971 1.397 7.654 1.00 90.69 733 GLY A O 1
ATOM 5326 N N . ALA A 1 734 ? -5.274 0.101 6.374 1.00 96.06 734 ALA A N 1
ATOM 5327 C CA . ALA A 1 734 ? -5.589 -0.824 7.464 1.00 96.06 734 ALA A CA 1
ATOM 5328 C C . ALA A 1 734 ? -4.428 -1.794 7.760 1.00 96.06 734 ALA A C 1
ATOM 5330 O O . ALA A 1 734 ? -3.679 -2.157 6.863 1.00 96.06 734 ALA A O 1
ATOM 5331 N N . GLY A 1 735 ? -4.302 -2.327 8.976 1.00 97.19 735 GLY A N 1
ATOM 5332 C CA . GLY A 1 735 ? -3.339 -3.415 9.219 1.00 97.19 735 GLY A CA 1
ATOM 5333 C C . GLY A 1 735 ? -3.651 -4.638 8.346 1.00 97.19 735 GLY A C 1
ATOM 5334 O O . GLY A 1 735 ? -2.838 -5.074 7.532 1.00 97.19 735 GLY A O 1
ATOM 5335 N N . ILE A 1 736 ? -4.882 -5.144 8.456 1.00 98.25 736 ILE A N 1
ATOM 5336 C CA . ILE A 1 736 ? -5.451 -6.173 7.572 1.00 98.25 736 ILE A CA 1
ATOM 5337 C C . ILE A 1 736 ? -6.783 -5.660 7.038 1.00 98.25 736 ILE A C 1
ATOM 5339 O O . ILE A 1 736 ? -7.737 -5.511 7.807 1.00 98.25 736 ILE A O 1
ATOM 5343 N N . GLY A 1 737 ? -6.887 -5.427 5.730 1.00 96.19 737 GLY A N 1
ATOM 5344 C CA . GLY A 1 737 ? -8.128 -4.908 5.169 1.00 96.19 737 GLY A CA 1
ATOM 5345 C C . GLY A 1 737 ? -7.958 -4.079 3.908 1.00 96.19 737 GLY A C 1
ATOM 5346 O O . GLY A 1 737 ? -7.330 -4.524 2.955 1.00 96.19 737 GLY A O 1
ATOM 5347 N N . ARG A 1 738 ? -8.597 -2.909 3.873 1.00 93.94 738 ARG A N 1
ATOM 5348 C CA . ARG A 1 738 ? -8.594 -2.006 2.711 1.00 93.94 738 ARG A CA 1
ATOM 5349 C C . ARG A 1 738 ? -7.475 -0.971 2.810 1.00 93.94 738 ARG A C 1
ATOM 5351 O O . ARG A 1 738 ? -7.128 -0.529 3.906 1.00 93.94 738 ARG A O 1
ATOM 5358 N N . ASP A 1 739 ? -6.977 -0.557 1.652 1.00 91.75 739 ASP A N 1
ATOM 5359 C CA . ASP A 1 739 ? -6.089 0.601 1.520 1.00 91.75 739 ASP A CA 1
ATOM 5360 C C . ASP A 1 739 ? -6.846 1.912 1.791 1.00 91.75 739 ASP A C 1
ATOM 5362 O O . ASP A 1 739 ? -8.073 1.918 1.915 1.00 91.75 739 ASP A O 1
ATOM 5366 N N . CYS A 1 740 ? -6.119 3.023 1.875 1.00 84.12 740 CYS A N 1
ATOM 5367 C CA . CYS A 1 740 ? -6.683 4.368 1.892 1.00 84.12 740 CYS A CA 1
ATOM 5368 C C . CYS A 1 740 ? -7.318 4.704 0.528 1.00 84.12 740 CYS A C 1
ATOM 5370 O O . CYS A 1 740 ? -6.805 4.304 -0.514 1.00 84.12 740 CYS A O 1
ATOM 5372 N N . ALA A 1 741 ? -8.445 5.422 0.534 1.00 75.94 741 ALA A N 1
ATOM 5373 C CA . ALA A 1 741 ? -9.163 5.895 -0.660 1.00 75.94 741 ALA A CA 1
ATOM 5374 C C . ALA A 1 741 ? -9.365 4.871 -1.816 1.00 75.94 741 ALA A C 1
ATOM 5376 O O . ALA A 1 741 ? -9.495 5.244 -2.981 1.00 75.94 741 ALA A O 1
ATOM 5377 N N . ALA A 1 742 ? -9.474 3.574 -1.519 1.00 62.66 742 ALA A N 1
ATOM 5378 C CA . ALA A 1 742 ? -9.550 2.461 -2.468 1.00 62.66 742 ALA A CA 1
ATOM 5379 C C . ALA A 1 742 ? -10.892 2.334 -3.234 1.00 62.66 742 ALA A C 1
ATOM 5381 O O . ALA A 1 742 ? -11.198 1.265 -3.778 1.00 62.66 742 ALA A O 1
ATOM 5382 N N . GLY A 1 743 ? -11.703 3.396 -3.272 1.00 62.09 743 GLY A N 1
ATOM 5383 C CA . GLY A 1 743 ? -13.022 3.449 -3.912 1.00 62.09 743 GLY A CA 1
ATOM 5384 C C . GLY A 1 743 ? -14.191 3.038 -3.004 1.00 62.09 743 GLY A C 1
ATOM 5385 O O . GLY A 1 743 ? -14.005 2.626 -1.864 1.00 62.09 743 GLY A O 1
ATOM 5386 N N . ARG A 1 744 ? -15.428 3.157 -3.516 1.00 69.44 744 ARG A N 1
ATOM 5387 C CA . ARG A 1 744 ? -16.679 2.860 -2.774 1.00 69.44 744 ARG A CA 1
ATOM 5388 C C . ARG A 1 744 ? -17.019 1.363 -2.695 1.00 69.44 744 ARG A C 1
ATOM 5390 O O . ARG A 1 744 ? -17.896 0.976 -1.921 1.00 69.44 744 ARG A O 1
ATOM 5397 N N . GLU A 1 745 ? -16.330 0.553 -3.490 1.00 74.94 745 GLU A N 1
ATOM 5398 C CA . GLU A 1 745 ? -16.423 -0.907 -3.522 1.00 74.94 745 GLU A CA 1
ATOM 5399 C C . GLU A 1 745 ? -15.937 -1.514 -2.198 1.00 74.94 745 GLU A C 1
ATOM 5401 O O . GLU A 1 745 ? -14.934 -1.074 -1.616 1.00 74.94 745 GLU A O 1
ATOM 5406 N N . ARG A 1 746 ? -16.644 -2.538 -1.712 1.00 75.50 746 ARG A N 1
ATOM 5407 C CA . ARG A 1 746 ? -16.313 -3.213 -0.447 1.00 75.50 746 ARG A CA 1
ATOM 5408 C C . ARG A 1 746 ? -15.395 -4.407 -0.700 1.00 75.50 746 ARG A C 1
ATOM 5410 O O . ARG A 1 746 ? -15.529 -5.104 -1.701 1.00 75.50 746 ARG A O 1
ATOM 5417 N N . SER A 1 747 ? -14.496 -4.691 0.243 1.00 84.19 747 SER A N 1
ATOM 5418 C CA . SER A 1 747 ? -13.875 -6.021 0.294 1.00 84.19 747 SER A CA 1
ATOM 5419 C C . SER A 1 747 ? -14.903 -7.088 0.662 1.00 84.19 747 SER A C 1
ATOM 5421 O O . SER A 1 747 ? -15.949 -6.815 1.260 1.00 84.19 747 SER A O 1
ATOM 5423 N N . GLY A 1 748 ? -14.554 -8.336 0.366 1.00 85.75 748 GLY A N 1
ATOM 5424 C CA . GLY A 1 748 ? -15.214 -9.495 0.938 1.00 85.75 748 GLY A CA 1
ATOM 5425 C C . GLY A 1 748 ? -14.922 -9.663 2.436 1.00 85.75 748 GLY A C 1
ATOM 5426 O O . GLY A 1 748 ? -14.451 -8.776 3.147 1.00 85.75 748 GLY A O 1
ATOM 5427 N N . LYS A 1 749 ? -15.250 -10.847 2.950 1.00 94.38 749 LYS A N 1
ATOM 5428 C CA . LYS A 1 749 ? -15.184 -11.157 4.383 1.00 94.38 749 LYS A CA 1
ATOM 5429 C C . LYS A 1 749 ? -13.752 -11.410 4.869 1.00 94.38 749 LYS A C 1
ATOM 5431 O O . LYS A 1 749 ? -13.048 -12.228 4.280 1.00 94.38 749 LYS A O 1
ATOM 5436 N N . ILE A 1 750 ? -13.395 -10.854 6.028 1.00 98.06 750 ILE A N 1
ATOM 5437 C CA . ILE A 1 750 ? -12.201 -11.249 6.795 1.00 98.06 750 ILE A CA 1
ATOM 5438 C C . ILE A 1 750 ? -12.618 -12.271 7.861 1.00 98.06 750 ILE A C 1
ATOM 5440 O O . ILE A 1 750 ? -13.502 -12.005 8.675 1.00 98.06 750 ILE A O 1
ATOM 5444 N N . HIS A 1 751 ? -12.016 -13.463 7.867 1.00 98.00 751 HIS A N 1
ATOM 5445 C CA . HIS A 1 751 ? -12.293 -14.537 8.825 1.00 98.00 751 HIS A CA 1
ATOM 5446 C C . HIS A 1 751 ? -11.020 -15.011 9.531 1.00 98.00 751 HIS A C 1
ATOM 5448 O O . HIS A 1 751 ? -10.161 -15.645 8.930 1.00 98.00 751 HIS A O 1
ATOM 5454 N N . ILE A 1 752 ? -10.932 -14.792 10.840 1.00 97.75 752 ILE A N 1
ATOM 5455 C CA . ILE A 1 752 ? -9.863 -15.331 11.685 1.00 97.75 752 ILE A CA 1
ATOM 5456 C C . ILE A 1 752 ? -10.344 -16.598 12.406 1.00 97.75 752 ILE A C 1
ATOM 5458 O O . ILE A 1 752 ? -11.273 -16.567 13.218 1.00 97.75 752 ILE A O 1
ATOM 5462 N N . GLN A 1 753 ? -9.713 -17.734 12.107 1.00 95.75 753 GLN A N 1
ATOM 5463 C CA . GLN A 1 753 ? -9.997 -19.032 12.728 1.00 95.75 753 GLN A CA 1
ATOM 5464 C C . GLN A 1 753 ? -8.999 -19.403 13.832 1.00 95.75 753 GLN A C 1
ATOM 5466 O O . GLN A 1 753 ? -9.362 -20.130 14.757 1.00 95.75 753 GLN A O 1
ATOM 5471 N N . GLY A 1 754 ? -7.754 -18.931 13.744 1.00 92.31 754 GLY A N 1
ATOM 5472 C CA . GLY A 1 754 ? -6.692 -19.238 14.700 1.00 92.31 754 GLY A CA 1
ATOM 5473 C C . GLY A 1 754 ? -5.370 -18.551 14.353 1.00 92.31 754 GLY A C 1
ATOM 5474 O O . GLY A 1 754 ? -5.245 -17.983 13.275 1.00 92.31 754 GLY A O 1
ATOM 5475 N N . GLY A 1 755 ? -4.393 -18.646 15.261 1.00 94.06 755 GLY A N 1
ATOM 5476 C CA . GLY A 1 755 ? -3.094 -17.965 15.159 1.00 94.06 755 GLY A CA 1
ATOM 5477 C C . GLY A 1 755 ? -2.947 -16.837 16.181 1.00 94.06 755 GLY A C 1
ATOM 5478 O O . GLY A 1 755 ? -3.872 -16.594 16.962 1.00 94.06 755 GLY A O 1
ATOM 5479 N N . VAL A 1 756 ? -1.786 -16.185 16.189 1.00 96.62 756 VAL A N 1
ATOM 5480 C CA . VAL A 1 756 ? -1.543 -14.933 16.923 1.00 96.62 756 VAL A CA 1
ATOM 5481 C C . VAL A 1 756 ? -1.414 -13.818 15.898 1.00 96.62 756 VAL A C 1
ATOM 5483 O O . VAL A 1 756 ? -0.483 -13.824 15.109 1.00 96.62 756 VAL A O 1
ATOM 5486 N N . ILE A 1 757 ? -2.356 -12.887 15.865 1.00 98.12 757 ILE A N 1
ATOM 5487 C CA . ILE A 1 757 ? -2.429 -11.863 14.821 1.00 98.12 757 ILE A CA 1
ATOM 5488 C C . ILE A 1 757 ? -2.238 -10.500 15.463 1.00 98.12 757 ILE A C 1
ATOM 5490 O O . ILE A 1 757 ? -2.922 -10.181 16.432 1.00 98.12 757 ILE A O 1
ATOM 5494 N N . GLN A 1 758 ? -1.328 -9.706 14.916 1.00 98.25 758 GLN A N 1
ATOM 5495 C CA . GLN A 1 758 ? -1.117 -8.308 15.259 1.00 98.25 758 GLN A CA 1
ATOM 5496 C C . GLN A 1 758 ? -1.387 -7.475 14.014 1.00 98.25 758 GLN A C 1
ATOM 5498 O O . GLN A 1 758 ? -0.719 -7.643 12.999 1.00 98.25 758 GLN A O 1
ATOM 5503 N N . ALA A 1 759 ? -2.387 -6.609 14.078 1.00 98.12 759 ALA A N 1
ATOM 5504 C CA . ALA A 1 759 ? -2.797 -5.785 12.957 1.00 98.12 759 ALA A CA 1
ATOM 5505 C C . ALA A 1 759 ? -2.817 -4.318 13.390 1.00 98.12 759 ALA A C 1
ATOM 5507 O O . ALA A 1 759 ? -3.541 -3.954 14.319 1.00 98.12 759 ALA A O 1
ATOM 5508 N N . LEU A 1 760 ? -1.992 -3.495 12.749 1.00 97.62 760 LEU A N 1
ATOM 5509 C CA . LEU A 1 760 ? -1.796 -2.093 13.096 1.00 97.62 760 LEU A CA 1
ATOM 5510 C C . LEU A 1 760 ? -2.150 -1.220 11.895 1.00 97.62 760 LEU A C 1
ATOM 5512 O O . LEU A 1 760 ? -1.573 -1.398 10.827 1.00 97.62 760 LEU A O 1
ATOM 5516 N N . GLY A 1 761 ? -3.102 -0.308 12.075 1.00 93.44 761 GLY A N 1
ATOM 5517 C CA . GLY A 1 761 ? -3.386 0.758 11.117 1.00 93.44 761 GLY A CA 1
ATOM 5518 C C . GLY A 1 761 ? -2.831 2.090 11.617 1.00 93.44 761 GLY A C 1
ATOM 5519 O O . GLY A 1 761 ? -2.854 2.360 12.817 1.00 93.44 761 GLY A O 1
ATOM 5520 N N . GLU A 1 762 ? -2.369 2.943 10.708 1.00 88.56 762 GLU A N 1
ATOM 5521 C CA . GLU A 1 762 ? -1.952 4.323 10.988 1.00 88.56 762 GLU A CA 1
ATOM 5522 C C . GLU A 1 762 ? -2.778 5.336 10.175 1.00 88.56 762 GLU A C 1
ATOM 5524 O O . GLU A 1 762 ? -3.634 4.952 9.384 1.00 88.56 762 GLU A O 1
ATOM 5529 N N . GLY A 1 763 ? -2.603 6.647 10.402 1.00 72.44 763 GLY A N 1
ATOM 5530 C CA . GLY A 1 763 ? -3.232 7.719 9.596 1.00 72.44 763 GLY A CA 1
ATOM 5531 C C . GLY A 1 763 ? -4.766 7.675 9.457 1.00 72.44 763 GLY A C 1
ATOM 5532 O O . GLY A 1 763 ? -5.317 8.207 8.502 1.00 72.44 763 GLY A O 1
ATOM 5533 N N . GLY A 1 764 ? -5.471 7.013 10.384 1.00 81.06 764 GLY A N 1
ATOM 5534 C CA . GLY A 1 764 ? -6.935 6.853 10.358 1.00 81.06 764 GLY A CA 1
ATOM 5535 C C . GLY A 1 764 ? -7.432 5.512 9.800 1.00 81.06 764 GLY A C 1
ATOM 5536 O O . GLY A 1 764 ? -8.639 5.275 9.788 1.00 81.06 764 GLY A O 1
ATOM 5537 N N . GLY A 1 765 ? -6.534 4.614 9.387 1.00 90.38 765 GLY A N 1
ATOM 5538 C CA . GLY A 1 765 ? -6.869 3.232 9.043 1.00 90.38 765 GLY A CA 1
ATOM 5539 C C . GLY A 1 765 ? -7.214 2.384 10.272 1.00 90.38 765 GLY A C 1
ATOM 5540 O O . GLY A 1 765 ? -6.719 2.627 11.378 1.00 90.38 765 GLY A O 1
ATOM 5541 N N . ALA A 1 766 ? -8.076 1.382 10.090 1.00 95.62 766 ALA A N 1
ATOM 5542 C CA . ALA A 1 766 ? -8.390 0.417 11.138 1.00 95.62 766 ALA A CA 1
ATOM 5543 C C . ALA A 1 766 ? -7.247 -0.591 11.346 1.00 95.62 766 ALA A C 1
ATOM 5545 O O . ALA A 1 766 ? -6.527 -0.924 10.408 1.00 95.62 766 ALA A O 1
ATOM 5546 N N . GLY A 1 767 ? -7.123 -1.171 12.541 1.00 96.94 767 GLY A N 1
ATOM 5547 C CA . GLY A 1 767 ? -6.221 -2.312 12.738 1.00 96.94 767 GLY A CA 1
ATOM 5548 C C . GLY A 1 767 ? -6.634 -3.483 11.840 1.00 96.94 767 GLY A C 1
ATOM 5549 O O . GLY A 1 767 ? -5.856 -3.966 11.020 1.00 96.94 767 GLY A O 1
ATOM 5550 N N . ILE A 1 768 ? -7.903 -3.890 11.928 1.00 98.00 768 ILE A N 1
ATOM 5551 C CA . ILE A 1 768 ? -8.532 -4.850 11.012 1.00 98.00 768 ILE A CA 1
ATOM 5552 C C . ILE A 1 768 ? -9.832 -4.261 10.473 1.00 98.00 768 ILE A C 1
ATOM 5554 O O . ILE A 1 768 ? -10.749 -3.986 11.248 1.00 98.00 768 ILE A O 1
ATOM 5558 N N . GLY A 1 769 ? -9.947 -4.143 9.150 1.00 95.62 769 GLY A N 1
ATOM 5559 C CA . GLY A 1 769 ? -11.172 -3.698 8.488 1.00 95.62 769 GLY A CA 1
ATOM 5560 C C . GLY A 1 769 ? -10.937 -2.627 7.428 1.00 95.62 769 GLY A C 1
ATOM 5561 O O . GLY A 1 769 ? -10.312 -2.886 6.402 1.00 95.62 769 GLY A O 1
ATOM 5562 N N . ALA A 1 770 ? -11.528 -1.453 7.619 1.00 94.06 770 ALA A N 1
ATOM 5563 C CA . ALA A 1 770 ? -11.516 -0.382 6.626 1.00 94.06 770 ALA A CA 1
ATOM 5564 C C . ALA A 1 770 ? -10.264 0.501 6.720 1.00 94.06 770 ALA A C 1
ATOM 5566 O O . ALA A 1 770 ? -9.814 0.851 7.811 1.00 94.06 770 ALA A O 1
ATOM 5567 N N . GLY A 1 771 ? -9.738 0.890 5.560 1.00 90.31 771 GLY A N 1
ATOM 5568 C CA . GLY A 1 771 ? -8.804 2.006 5.442 1.00 90.31 771 GLY A CA 1
ATOM 5569 C 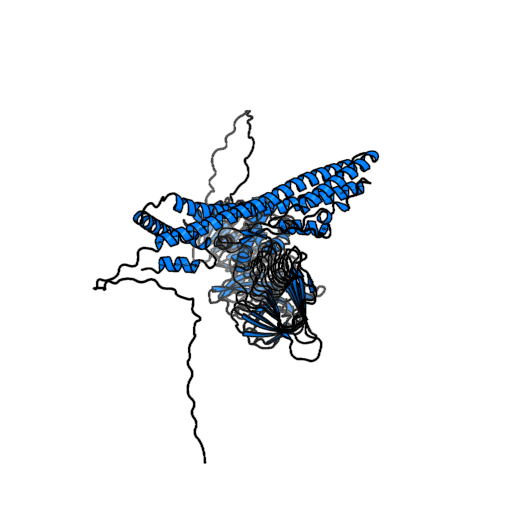C . GLY A 1 771 ? -9.553 3.340 5.508 1.00 90.31 771 GLY A C 1
ATOM 5570 O O . GLY A 1 771 ? -10.784 3.383 5.402 1.00 90.31 771 GLY A O 1
ATOM 5571 N N . LYS A 1 772 ? -8.820 4.441 5.673 1.00 86.06 772 LYS A N 1
ATOM 5572 C CA . LYS A 1 772 ? -9.366 5.803 5.628 1.00 86.06 772 LYS A CA 1
ATOM 5573 C C . LYS A 1 772 ? -10.140 6.000 4.310 1.00 86.06 772 LYS A C 1
ATOM 5575 O O . LYS A 1 772 ? -9.671 5.637 3.228 1.00 86.06 772 LYS A O 1
ATOM 5580 N N . HIS A 1 773 ? -11.381 6.474 4.426 1.00 80.56 773 HIS A N 1
ATOM 5581 C CA . HIS A 1 773 ? -12.356 6.657 3.339 1.00 80.56 773 HIS A CA 1
ATOM 5582 C C . HIS A 1 773 ? -12.642 5.423 2.456 1.00 80.56 773 HIS A C 1
ATOM 5584 O O . HIS A 1 773 ? -13.184 5.564 1.361 1.00 80.56 773 HIS A O 1
ATOM 5590 N N . SER A 1 774 ? -12.324 4.206 2.917 1.00 85.00 774 SER A N 1
ATOM 5591 C CA . SER A 1 774 ? -12.454 2.981 2.115 1.00 85.00 774 SER A CA 1
ATOM 5592 C C . SER A 1 774 ? -13.274 1.921 2.829 1.00 85.00 774 SER A C 1
ATOM 5594 O O . SER A 1 774 ? -12.824 1.374 3.838 1.00 85.00 774 SER A O 1
ATOM 5596 N N . PRO A 1 775 ? -14.473 1.580 2.335 1.00 87.56 775 PRO A N 1
ATOM 5597 C CA . PRO A 1 775 ? -15.355 0.694 3.055 1.00 87.56 775 PRO A CA 1
ATOM 5598 C C . PRO A 1 775 ? -14.853 -0.752 3.010 1.00 87.56 775 PRO A C 1
ATOM 5600 O O . PRO A 1 775 ? -14.357 -1.235 1.990 1.00 87.56 775 PRO A O 1
ATOM 5603 N N . ALA A 1 776 ? -15.028 -1.464 4.119 1.00 92.88 776 ALA A N 1
ATOM 5604 C CA . ALA A 1 776 ? -14.635 -2.859 4.266 1.00 92.88 776 ALA A CA 1
ATOM 5605 C C . ALA A 1 776 ? -15.836 -3.786 4.450 1.00 92.88 776 ALA A C 1
ATOM 5607 O O . ALA A 1 776 ? -16.892 -3.402 4.965 1.00 92.88 776 ALA A O 1
ATOM 5608 N N . GLY A 1 777 ? -15.645 -5.036 4.035 1.00 92.56 777 GLY A N 1
ATOM 5609 C CA . GLY A 1 777 ? -16.589 -6.120 4.254 1.00 92.56 777 GLY A CA 1
ATOM 5610 C C . GLY A 1 777 ? -16.725 -6.547 5.722 1.00 92.56 777 GLY A C 1
ATOM 5611 O O . GLY A 1 777 ? -16.152 -5.939 6.629 1.00 92.56 777 GLY A O 1
ATOM 5612 N N . PRO A 1 778 ? -17.512 -7.603 5.982 1.00 95.75 778 PRO A N 1
ATOM 5613 C CA . PRO A 1 778 ? -17.748 -8.103 7.330 1.00 95.75 778 PRO A CA 1
ATOM 5614 C C . PRO A 1 778 ? -16.515 -8.801 7.919 1.00 95.75 778 PRO A C 1
ATOM 5616 O O . PRO A 1 778 ? -15.745 -9.463 7.214 1.00 95.75 778 PRO A O 1
ATOM 5619 N N . PHE A 1 779 ? -16.394 -8.740 9.242 1.00 97.56 779 PHE A N 1
ATOM 5620 C CA . PHE A 1 779 ? -15.361 -9.420 10.015 1.00 97.56 779 PHE A CA 1
ATOM 5621 C C . PHE A 1 779 ? -15.959 -10.569 10.837 1.00 97.56 779 PHE A C 1
ATOM 5623 O O . PHE A 1 779 ? -16.953 -10.404 11.543 1.00 97.56 779 PHE A O 1
ATOM 5630 N N . LEU A 1 780 ? -15.335 -11.747 10.783 1.00 97.56 780 LEU A N 1
ATOM 5631 C CA . LEU A 1 780 ? -15.666 -12.891 11.629 1.00 97.56 780 LEU A CA 1
ATOM 5632 C C . LEU A 1 780 ? -14.425 -13.405 12.351 1.00 97.56 780 LEU A C 1
ATOM 5634 O O . LEU A 1 780 ? -13.424 -13.735 11.726 1.00 97.56 780 LEU A O 1
ATOM 5638 N N . MET A 1 781 ? -14.545 -13.644 13.648 1.00 97.06 781 MET A N 1
ATOM 5639 C CA . MET A 1 781 ? -13.552 -14.372 14.424 1.00 97.06 781 MET A CA 1
ATOM 5640 C C . MET A 1 781 ? -14.185 -15.587 15.097 1.00 97.06 781 MET A C 1
ATOM 5642 O O . MET A 1 781 ? -15.217 -15.484 15.760 1.00 97.06 781 MET A O 1
ATOM 5646 N N . THR A 1 782 ? -13.576 -16.758 14.926 1.00 96.00 782 THR A N 1
ATOM 5647 C CA . THR A 1 782 ? -14.007 -18.009 15.576 1.00 96.00 782 THR A CA 1
ATOM 5648 C C . THR A 1 782 ? -12.956 -18.593 16.518 1.00 96.00 782 THR A C 1
ATOM 5650 O O . THR A 1 782 ? -13.283 -19.491 17.290 1.00 96.00 782 THR A O 1
ATOM 5653 N N . GLY A 1 783 ? -11.718 -18.097 16.484 1.00 93.06 783 GLY A N 1
ATOM 5654 C CA . GLY A 1 783 ? -10.623 -18.542 17.344 1.00 93.06 783 GLY A CA 1
ATOM 5655 C C . GLY A 1 783 ? -9.344 -17.734 17.113 1.00 93.06 783 GLY A C 1
ATOM 5656 O O . GLY A 1 783 ? -9.310 -16.876 16.239 1.00 93.06 783 GLY A O 1
ATOM 5657 N N . GLY A 1 784 ? -8.295 -18.020 17.890 1.00 93.88 784 GLY A N 1
ATOM 5658 C CA . GLY A 1 784 ? -7.009 -17.307 17.840 1.00 93.88 784 GLY A CA 1
ATOM 5659 C C . GLY A 1 784 ? -6.875 -16.193 18.877 1.00 93.88 784 GLY A C 1
ATOM 5660 O O . GLY A 1 784 ? -7.778 -15.973 19.686 1.00 93.88 784 GLY A O 1
ATOM 5661 N N . THR A 1 785 ? -5.731 -15.517 18.848 1.00 96.38 785 THR A N 1
ATOM 5662 C CA . THR A 1 785 ? -5.440 -14.316 19.633 1.00 96.38 785 THR A CA 1
ATOM 5663 C C . THR A 1 785 ? -5.219 -13.168 18.662 1.00 96.38 785 THR A C 1
ATOM 5665 O O . THR A 1 785 ? -4.354 -13.275 17.801 1.00 96.38 785 THR A O 1
ATOM 5668 N N . VAL A 1 786 ? -5.995 -12.097 18.781 1.00 98.00 786 VAL A N 1
ATOM 5669 C CA . VAL A 1 786 ? -5.932 -10.943 17.880 1.00 98.00 786 VAL A CA 1
ATOM 5670 C C . VAL A 1 786 ? -5.627 -9.694 18.687 1.00 98.00 786 VAL A C 1
ATOM 5672 O O . VAL A 1 786 ? -6.374 -9.367 19.605 1.00 98.00 786 VAL A O 1
ATOM 5675 N N . THR A 1 787 ? -4.566 -8.994 18.312 1.00 98.12 787 THR A N 1
ATOM 5676 C CA . THR A 1 787 ? -4.260 -7.633 18.737 1.00 98.12 787 THR A CA 1
ATOM 5677 C C . THR A 1 787 ? -4.498 -6.714 17.549 1.00 98.12 787 THR A C 1
ATOM 5679 O O . THR A 1 787 ? -3.843 -6.867 16.522 1.00 98.12 787 THR A O 1
ATOM 5682 N N . ALA A 1 788 ? -5.443 -5.791 17.664 1.00 97.62 788 ALA A N 1
ATOM 5683 C CA . ALA A 1 788 ? -5.811 -4.888 16.585 1.00 97.62 788 ALA A CA 1
ATOM 5684 C C . ALA A 1 788 ? -5.789 -3.442 17.084 1.00 97.62 788 ALA A C 1
ATOM 5686 O O . ALA A 1 788 ? -6.520 -3.095 18.013 1.00 97.62 788 ALA A O 1
ATOM 5687 N N . VAL A 1 789 ? -4.932 -2.620 16.485 1.00 96.50 789 VAL A N 1
ATOM 5688 C CA . VAL A 1 789 ? -4.705 -1.232 16.898 1.00 96.50 789 VAL A CA 1
ATOM 5689 C C . VAL A 1 789 ? -5.069 -0.312 15.743 1.00 96.50 789 VAL A C 1
ATOM 5691 O O . VAL A 1 789 ? -4.500 -0.419 14.658 1.00 96.50 789 VAL A O 1
ATOM 5694 N N . GLY A 1 790 ? -6.047 0.558 15.976 1.00 90.88 790 GLY A N 1
ATOM 5695 C CA . GLY A 1 790 ? -6.473 1.575 15.025 1.00 90.88 790 GLY A CA 1
ATOM 5696 C C . GLY A 1 790 ? -5.555 2.792 15.037 1.00 90.88 790 GLY A C 1
ATOM 5697 O O . GLY A 1 790 ? -4.946 3.126 16.058 1.00 90.88 790 GLY A O 1
ATOM 5698 N N . GLY A 1 791 ? -5.473 3.473 13.897 1.00 82.44 791 GLY A N 1
ATOM 5699 C CA . GLY A 1 791 ? -4.591 4.618 13.734 1.00 82.44 791 GLY A CA 1
ATOM 5700 C C . GLY A 1 791 ? -4.999 5.824 14.572 1.00 82.44 791 GLY A C 1
ATOM 5701 O O . GLY A 1 791 ? -6.181 6.082 14.812 1.00 82.44 791 GLY A O 1
ATOM 5702 N N . LYS A 1 792 ? -4.002 6.640 14.933 1.00 77.25 792 LYS A N 1
ATOM 5703 C CA . LYS A 1 792 ? -4.188 7.904 15.670 1.00 77.25 792 LYS A CA 1
ATOM 5704 C C . LYS A 1 792 ? -5.088 8.921 14.957 1.00 77.25 792 LYS A C 1
ATOM 5706 O O . LYS A 1 792 ? -5.586 9.827 15.607 1.00 77.25 792 LYS A O 1
ATOM 5711 N N . GLY A 1 793 ? -5.350 8.753 13.662 1.00 67.81 793 GLY A N 1
ATOM 5712 C CA . GLY A 1 793 ? -6.317 9.551 12.898 1.00 67.81 793 GLY A CA 1
ATOM 5713 C C . GLY A 1 793 ? -7.788 9.155 13.097 1.00 67.81 793 GLY A C 1
ATOM 5714 O O . GLY A 1 793 ? -8.615 9.515 12.273 1.00 67.81 793 GLY A O 1
ATOM 5715 N N . GLY A 1 794 ? -8.133 8.372 14.126 1.00 75.00 794 GLY A N 1
ATOM 5716 C CA . GLY A 1 794 ? -9.528 8.019 14.426 1.00 75.00 794 GLY A CA 1
ATOM 5717 C C . GLY A 1 794 ? -10.033 6.751 13.731 1.00 75.00 794 GLY A C 1
ATOM 5718 O O . GLY A 1 794 ? -11.231 6.641 13.464 1.00 75.00 794 GLY A O 1
ATOM 5719 N N . GLY A 1 795 ? -9.144 5.792 13.449 1.00 86.75 795 GLY A N 1
ATOM 5720 C CA . GLY A 1 795 ? -9.511 4.449 12.983 1.00 86.75 795 GLY A CA 1
ATOM 5721 C C . GLY A 1 795 ? -9.833 3.502 14.146 1.00 86.75 795 GLY A C 1
ATOM 5722 O O . GLY A 1 795 ? -9.253 3.619 15.226 1.00 86.75 795 GLY A O 1
ATOM 5723 N N . ALA A 1 796 ? -10.749 2.553 13.940 1.00 93.44 796 ALA A N 1
ATOM 5724 C CA . ALA A 1 796 ? -11.087 1.545 14.945 1.00 93.44 796 ALA A CA 1
ATOM 5725 C C . ALA A 1 796 ? -9.999 0.462 15.057 1.00 93.44 796 ALA A C 1
ATOM 5727 O O . ALA A 1 796 ? -9.302 0.160 14.090 1.00 93.44 796 ALA A O 1
ATOM 5728 N N . GLY A 1 797 ? -9.885 -0.197 16.212 1.00 95.44 797 GLY A N 1
ATOM 5729 C CA . GLY A 1 797 ? -9.030 -1.383 16.340 1.00 95.44 797 GLY A CA 1
ATOM 5730 C C . GLY A 1 797 ? -9.513 -2.492 15.404 1.00 95.44 797 GLY A C 1
ATOM 5731 O O . GLY A 1 797 ? -8.794 -2.927 14.508 1.00 95.44 797 GLY A O 1
ATOM 5732 N N . ILE A 1 798 ? -10.778 -2.888 15.553 1.00 97.19 798 ILE A N 1
ATOM 5733 C CA . ILE A 1 798 ? -11.495 -3.761 14.616 1.00 97.19 798 ILE A CA 1
ATOM 5734 C C . ILE A 1 798 ? -12.736 -3.021 14.127 1.00 97.19 798 ILE A C 1
ATOM 5736 O O . ILE A 1 798 ? -13.626 -2.731 14.927 1.00 97.19 798 ILE A O 1
ATOM 5740 N N . GLY A 1 799 ? -12.832 -2.762 12.825 1.00 94.12 799 GLY A N 1
ATOM 5741 C CA . GLY A 1 799 ? -14.015 -2.155 12.225 1.00 94.12 799 GLY A CA 1
ATOM 5742 C C . GLY A 1 799 ? -13.695 -1.078 11.199 1.00 94.12 799 GLY A C 1
ATOM 5743 O O . GLY A 1 799 ? -13.001 -1.332 10.213 1.00 94.12 799 GLY A O 1
ATOM 5744 N N . ALA A 1 800 ? -14.298 0.094 11.379 1.00 92.31 800 ALA A N 1
ATOM 5745 C CA . ALA A 1 800 ? -14.234 1.185 10.414 1.00 92.31 800 ALA A CA 1
ATOM 5746 C C . ALA A 1 800 ? -12.904 1.961 10.479 1.00 92.31 800 ALA A C 1
ATOM 5748 O O . ALA A 1 800 ? -12.283 2.053 11.536 1.00 92.31 800 ALA A O 1
ATOM 5749 N N . GLY A 1 801 ? -12.494 2.540 9.350 1.00 87.81 801 GLY A N 1
ATOM 5750 C CA . GLY A 1 801 ? -11.486 3.600 9.273 1.00 87.81 801 GLY A CA 1
ATOM 5751 C C . GLY A 1 801 ? -12.156 4.978 9.262 1.00 87.81 801 GLY A C 1
ATOM 5752 O O . GLY A 1 801 ? -13.379 5.068 9.113 1.00 87.81 801 GLY A O 1
ATOM 5753 N N . LEU A 1 802 ? -11.372 6.047 9.413 1.00 82.75 802 LEU A N 1
ATOM 5754 C CA . LEU A 1 802 ? -11.852 7.434 9.360 1.00 82.75 802 LEU A CA 1
ATOM 5755 C C . LEU A 1 802 ? -12.710 7.659 8.102 1.00 82.75 802 LEU A C 1
ATOM 5757 O O . LEU A 1 802 ? -12.276 7.354 6.990 1.00 82.75 802 LEU A O 1
ATOM 5761 N N . GLY A 1 803 ? -13.942 8.142 8.280 1.00 77.00 803 GLY A N 1
ATOM 5762 C CA . GLY A 1 803 ? -14.873 8.419 7.179 1.00 77.00 803 GLY A CA 1
ATOM 5763 C C . GLY A 1 803 ? -15.321 7.189 6.374 1.00 77.00 803 GLY A C 1
ATOM 5764 O O . GLY A 1 803 ? -15.889 7.340 5.293 1.00 77.00 803 GLY A O 1
ATOM 5765 N N . ALA A 1 804 ? -15.046 5.968 6.845 1.00 83.81 804 ALA A N 1
ATOM 5766 C CA . ALA A 1 804 ? -15.307 4.731 6.114 1.00 83.81 804 ALA A CA 1
ATOM 5767 C C . ALA A 1 804 ? -16.374 3.858 6.789 1.00 83.81 804 ALA A C 1
ATOM 5769 O O . ALA A 1 804 ? -16.578 3.887 8.003 1.00 83.81 804 ALA A O 1
ATOM 5770 N N . ALA A 1 805 ? -17.053 3.028 5.994 1.00 87.25 805 ALA A N 1
ATOM 5771 C CA . ALA A 1 805 ? -18.016 2.060 6.505 1.00 87.25 805 ALA A CA 1
ATOM 5772 C C . ALA A 1 805 ? -17.381 0.671 6.676 1.00 87.25 805 ALA A C 1
ATOM 5774 O O . ALA A 1 805 ? -16.767 0.152 5.749 1.00 87.25 805 ALA A O 1
ATOM 5775 N N . ALA A 1 806 ? -17.592 0.029 7.819 1.00 92.31 806 ALA A N 1
ATOM 5776 C CA . ALA A 1 806 ? -17.299 -1.384 8.026 1.00 92.31 806 ALA A CA 1
ATOM 5777 C C . ALA A 1 806 ? -18.587 -2.213 8.054 1.00 92.31 806 ALA A C 1
ATOM 5779 O O . ALA A 1 806 ? -19.627 -1.760 8.540 1.00 92.31 806 ALA A O 1
ATOM 5780 N N . GLY A 1 807 ? -18.510 -3.437 7.531 1.00 91.94 807 GLY A N 1
ATOM 5781 C CA . GLY A 1 807 ? -19.582 -4.423 7.640 1.00 91.94 807 GLY A CA 1
ATOM 5782 C C . GLY A 1 807 ? -19.787 -4.939 9.069 1.00 91.94 807 GLY A C 1
ATOM 5783 O O . GLY A 1 807 ? -19.230 -4.419 10.034 1.00 91.94 807 GLY A O 1
ATOM 5784 N N . ASP A 1 808 ? -20.592 -5.992 9.196 1.00 94.75 808 ASP A N 1
ATOM 5785 C CA . ASP A 1 808 ? -20.889 -6.604 10.493 1.00 94.75 808 ASP A CA 1
ATOM 5786 C C . ASP A 1 808 ? -19.637 -7.221 11.129 1.00 94.75 808 ASP A C 1
ATOM 5788 O O . ASP A 1 808 ? -18.818 -7.854 10.453 1.00 94.75 808 ASP A O 1
ATOM 5792 N N . ILE A 1 809 ? -19.524 -7.095 12.449 1.00 97.31 809 ILE A N 1
ATOM 5793 C CA . ILE A 1 809 ? -18.426 -7.641 13.247 1.00 97.31 809 ILE A CA 1
ATOM 5794 C C . ILE A 1 809 ? -18.979 -8.779 14.096 1.00 97.31 809 ILE A C 1
ATOM 5796 O O . ILE A 1 809 ? -19.801 -8.580 14.983 1.00 97.31 809 ILE A O 1
ATOM 5800 N N . THR A 1 810 ? -18.510 -10.001 13.864 1.00 96.88 810 THR A N 1
ATOM 5801 C CA . THR A 1 810 ? -18.923 -11.177 14.636 1.00 96.88 810 THR A CA 1
ATOM 5802 C C . THR A 1 810 ? -17.723 -11.837 15.307 1.00 96.88 810 THR A C 1
ATOM 5804 O O . THR A 1 810 ? -16.800 -12.285 14.637 1.00 96.88 810 THR A O 1
ATOM 5807 N N . ILE A 1 811 ? -17.748 -11.991 16.628 1.00 96.69 811 ILE A N 1
ATOM 5808 C CA . ILE A 1 811 ? -16.692 -12.647 17.410 1.00 96.69 811 ILE A CA 1
ATOM 5809 C C . ILE A 1 811 ? -17.327 -13.794 18.199 1.00 96.69 811 ILE A C 1
ATOM 5811 O O . ILE A 1 811 ? -18.101 -13.567 19.120 1.00 96.69 811 ILE A O 1
ATOM 5815 N N . ARG A 1 812 ? -17.032 -15.045 17.827 1.00 95.00 812 ARG A N 1
ATOM 5816 C CA . ARG A 1 812 ? -17.615 -16.262 18.435 1.00 95.00 812 ARG A CA 1
ATOM 5817 C C . ARG A 1 812 ? -16.661 -17.039 19.346 1.00 95.00 812 ARG A C 1
ATOM 5819 O O . ARG A 1 812 ? -17.096 -17.938 20.065 1.00 95.00 812 ARG A O 1
ATOM 5826 N N . GLY A 1 813 ? -15.365 -16.745 19.278 1.00 91.56 813 GLY A N 1
ATOM 5827 C CA . GLY A 1 813 ? -14.330 -17.472 20.007 1.00 91.56 813 GLY A CA 1
ATOM 5828 C C . GLY A 1 813 ? -12.953 -16.831 19.864 1.00 91.56 813 GLY A C 1
ATOM 5829 O O . GLY A 1 813 ? -12.736 -16.030 18.959 1.00 91.56 813 GLY A O 1
ATOM 5830 N N . GLY A 1 814 ? -12.032 -17.206 20.754 1.00 94.12 814 GLY A N 1
ATOM 5831 C CA . GLY A 1 814 ? -10.673 -16.661 20.824 1.00 94.12 814 GLY A CA 1
ATOM 5832 C C . GLY A 1 814 ? -10.546 -15.458 21.764 1.00 94.12 814 GLY A C 1
ATOM 5833 O O . GLY A 1 814 ? -11.469 -15.157 22.521 1.00 94.12 814 GLY A O 1
ATOM 5834 N N . CYS A 1 815 ? -9.377 -14.818 21.746 1.00 95.31 815 CYS A N 1
ATOM 5835 C CA . CYS A 1 815 ? -9.008 -13.714 22.629 1.00 95.31 815 CYS A CA 1
ATOM 5836 C C . CYS A 1 815 ? -8.710 -12.451 21.812 1.00 95.31 815 CYS A C 1
ATOM 5838 O O . CYS A 1 815 ? -7.896 -12.509 20.894 1.00 95.31 815 CYS A O 1
ATOM 5840 N N . VAL A 1 816 ? -9.344 -11.325 22.138 1.00 96.94 816 VAL A N 1
ATOM 5841 C CA . VAL A 1 816 ? -9.182 -10.054 21.415 1.00 96.94 816 VAL A CA 1
ATOM 5842 C C . VAL A 1 816 ? -8.622 -8.975 22.330 1.00 96.94 816 VAL A C 1
ATOM 5844 O O . VAL A 1 816 ? -9.074 -8.807 23.465 1.00 96.94 816 VAL A O 1
ATOM 5847 N N . TRP A 1 817 ? -7.654 -8.240 21.801 1.00 96.31 817 TRP A N 1
ATOM 5848 C CA . TRP A 1 817 ? -7.096 -7.019 22.347 1.00 96.31 817 TRP A CA 1
ATOM 5849 C C . TRP A 1 817 ? -7.255 -5.928 21.291 1.00 96.31 817 TRP A C 1
ATOM 5851 O O . TRP A 1 817 ? -6.559 -5.934 20.280 1.00 96.31 817 TRP A O 1
ATOM 5861 N N . ALA A 1 818 ? -8.221 -5.043 21.480 1.00 95.62 818 ALA A N 1
ATOM 5862 C CA . ALA A 1 818 ? -8.512 -3.977 20.538 1.00 95.62 818 ALA A CA 1
ATOM 5863 C C . ALA A 1 818 ? -8.221 -2.620 21.176 1.00 95.62 818 ALA A C 1
ATOM 5865 O O . ALA A 1 818 ? -8.612 -2.374 22.320 1.00 95.62 818 ALA A O 1
ATOM 5866 N N . GLU A 1 819 ? -7.553 -1.748 20.434 1.00 93.19 819 GLU A N 1
ATOM 5867 C CA . GLU A 1 819 ? -7.249 -0.386 20.860 1.00 93.19 819 GLU A CA 1
ATOM 5868 C C . GLU A 1 819 ? -7.538 0.582 19.718 1.00 93.19 819 GLU A C 1
ATOM 5870 O O . GLU A 1 819 ? -7.271 0.286 18.553 1.00 93.19 819 GLU A O 1
ATOM 5875 N N . ALA A 1 820 ? -8.097 1.735 20.055 1.00 87.56 820 ALA A N 1
ATOM 5876 C CA . ALA A 1 820 ? -8.317 2.825 19.122 1.00 87.56 820 ALA A CA 1
ATOM 5877 C C . ALA A 1 820 ? -8.004 4.157 19.806 1.00 87.56 820 ALA A C 1
ATOM 5879 O O . ALA A 1 820 ? -8.130 4.291 21.021 1.00 87.56 820 ALA A O 1
ATOM 5880 N N . ALA A 1 821 ? -7.602 5.143 19.013 1.00 78.19 821 ALA A N 1
ATOM 5881 C CA . ALA A 1 821 ? -7.305 6.497 19.469 1.00 78.19 821 ALA A CA 1
ATOM 5882 C C . ALA A 1 821 ? -8.327 7.498 18.901 1.00 78.19 821 ALA A C 1
ATOM 5884 O O . ALA A 1 821 ? -9.225 7.116 18.149 1.00 78.19 821 ALA A O 1
ATOM 5885 N N . SER A 1 822 ? -8.199 8.775 19.278 1.00 66.25 822 SER A N 1
ATOM 5886 C CA . SER A 1 822 ? -8.923 9.910 18.678 1.00 66.25 822 SER A CA 1
ATOM 5887 C C . SER A 1 822 ? -10.415 9.651 18.496 1.00 66.25 822 SER A C 1
ATOM 5889 O O . SER A 1 822 ? -10.934 9.672 17.386 1.00 66.25 822 SER A O 1
ATOM 5891 N N . HIS A 1 823 ? -11.096 9.353 19.603 1.00 71.88 823 HIS A N 1
ATOM 5892 C CA . HIS A 1 823 ? -12.546 9.158 19.656 1.00 71.88 823 HIS A CA 1
ATOM 5893 C C . HIS A 1 823 ? -13.112 7.958 18.882 1.00 71.88 823 HIS A C 1
ATOM 5895 O O . HIS A 1 823 ? -14.331 7.825 18.827 1.00 71.88 823 HIS A O 1
ATOM 5901 N N . ALA A 1 824 ? -12.299 7.078 18.293 1.00 82.81 824 ALA A N 1
ATOM 5902 C CA . ALA A 1 824 ? -12.786 5.879 17.612 1.00 82.81 824 ALA A CA 1
ATOM 5903 C C . ALA A 1 824 ? -13.092 4.732 18.584 1.00 82.81 824 ALA A C 1
ATOM 5905 O O . ALA A 1 824 ? -12.577 4.687 19.706 1.00 82.81 824 ALA A O 1
ATOM 5906 N N . ALA A 1 825 ? -13.941 3.796 18.154 1.00 89.44 825 ALA A N 1
ATOM 5907 C CA . ALA A 1 825 ? -14.248 2.620 18.948 1.00 89.44 825 ALA A CA 1
ATOM 5908 C C . ALA A 1 825 ? -13.135 1.571 18.853 1.00 89.44 825 ALA A C 1
ATOM 5910 O O . ALA A 1 825 ? -12.589 1.341 17.774 1.00 89.44 825 ALA A O 1
ATOM 5911 N N . ALA A 1 826 ? -12.828 0.874 19.950 1.00 92.75 826 ALA A N 1
ATOM 5912 C CA . ALA A 1 826 ? -11.855 -0.220 19.888 1.00 92.75 826 ALA A CA 1
ATOM 5913 C C . ALA A 1 826 ? -12.363 -1.340 18.964 1.00 92.75 826 ALA A C 1
ATOM 5915 O O . ALA A 1 826 ? -11.640 -1.828 18.098 1.00 92.75 826 ALA A O 1
ATOM 5916 N N . ILE A 1 827 ? -13.640 -1.705 19.112 1.00 95.31 827 ILE A N 1
ATOM 5917 C CA . ILE A 1 827 ? -14.360 -2.603 18.206 1.00 95.31 827 ILE A CA 1
ATOM 5918 C C . ILE A 1 827 ? -15.622 -1.886 17.726 1.00 95.31 827 ILE A C 1
ATOM 5920 O O . ILE A 1 827 ? -16.574 -1.743 18.494 1.00 95.31 827 ILE A O 1
ATOM 5924 N N . GLY A 1 828 ? -15.656 -1.454 16.467 1.00 91.81 828 GLY A N 1
ATOM 5925 C CA . GLY A 1 828 ? -16.840 -0.838 15.874 1.00 91.81 828 GLY A CA 1
ATOM 5926 C C . GLY A 1 828 ? -16.550 0.359 14.975 1.00 91.81 828 GLY A C 1
ATOM 5927 O O . GLY A 1 828 ? -15.825 0.252 13.987 1.00 91.81 828 GLY A O 1
ATOM 5928 N N . ALA A 1 829 ? -17.213 1.477 15.267 1.00 88.44 829 ALA A N 1
ATOM 5929 C CA . ALA A 1 829 ? -17.194 2.673 14.434 1.00 88.44 829 ALA A CA 1
ATOM 5930 C C . ALA A 1 829 ? -15.912 3.505 14.606 1.00 88.44 829 ALA A C 1
ATOM 5932 O O . ALA A 1 829 ? -15.340 3.585 15.692 1.00 88.44 829 ALA A O 1
ATOM 5933 N N . ALA A 1 830 ? -15.514 4.181 13.535 1.00 85.31 830 ALA A N 1
ATOM 5934 C CA . ALA A 1 830 ? -14.451 5.179 13.513 1.00 85.31 830 ALA A CA 1
ATOM 5935 C C . ALA A 1 830 ? -15.039 6.591 13.483 1.00 85.31 830 ALA A C 1
ATOM 5937 O O . ALA A 1 830 ? -16.248 6.767 13.314 1.00 85.31 830 ALA A O 1
ATOM 5938 N N . VAL A 1 831 ? -14.188 7.605 13.634 1.00 76.00 831 VAL A N 1
ATOM 5939 C CA . VAL A 1 831 ? -14.597 9.005 13.448 1.00 76.00 831 VAL A CA 1
ATOM 5940 C C . VAL A 1 831 ? -15.186 9.170 12.047 1.00 76.00 831 VAL A C 1
ATOM 5942 O O . VAL A 1 831 ? -14.609 8.683 11.077 1.00 76.00 831 VAL A O 1
ATOM 5945 N N . GLN A 1 832 ? -16.381 9.764 11.947 1.00 69.69 832 GLN A N 1
ATOM 5946 C CA . GLN A 1 832 ? -17.154 9.898 10.698 1.00 69.69 832 GLN A CA 1
ATOM 5947 C C . GLN A 1 832 ? -17.422 8.571 9.951 1.00 69.69 832 GLN A C 1
ATOM 5949 O O . GLN A 1 832 ? -17.912 8.569 8.824 1.00 69.69 832 GLN A O 1
ATOM 5954 N N . GLY A 1 833 ? -17.112 7.428 10.564 1.00 75.69 833 GLY A N 1
ATOM 5955 C CA . GLY A 1 833 ? -17.281 6.099 10.001 1.00 75.69 833 GLY A CA 1
ATOM 5956 C C . GLY A 1 833 ? -18.501 5.397 10.584 1.00 75.69 833 GLY A C 1
ATOM 5957 O O . GLY A 1 833 ? -18.966 5.699 11.685 1.00 75.69 833 GLY A O 1
ATOM 5958 N N . THR A 1 834 ? -19.026 4.414 9.860 1.00 83.94 834 THR A N 1
ATOM 5959 C CA . THR A 1 834 ? -20.150 3.596 10.341 1.00 83.94 834 THR A CA 1
ATOM 5960 C C . THR A 1 834 ? -19.751 2.140 10.455 1.00 83.94 834 THR A C 1
ATOM 5962 O O . THR A 1 834 ? -19.070 1.621 9.579 1.00 83.94 834 THR A O 1
ATOM 5965 N N . CYS A 1 835 ? -20.230 1.455 11.482 1.00 89.44 835 CYS A N 1
ATOM 5966 C CA . CYS A 1 835 ? -20.102 0.011 11.624 1.00 89.44 835 CYS A CA 1
ATOM 5967 C C . CYS A 1 835 ? -21.475 -0.660 11.500 1.00 89.44 835 CYS A C 1
ATOM 5969 O O . CYS A 1 835 ? -22.485 -0.103 11.941 1.00 89.44 835 CYS A O 1
ATOM 5971 N N . GLY A 1 836 ? -21.503 -1.862 10.921 1.00 88.56 836 GLY A N 1
ATOM 5972 C CA . GLY A 1 836 ? -22.667 -2.746 10.939 1.00 88.56 836 GLY A CA 1
ATOM 5973 C C . GLY A 1 836 ? -23.010 -3.261 12.341 1.00 88.56 836 GLY A C 1
ATOM 5974 O O . GLY A 1 836 ? -22.636 -2.670 13.359 1.00 88.56 836 GLY A O 1
ATOM 5975 N N . ASP A 1 837 ? -23.729 -4.378 12.399 1.00 90.44 837 ASP A N 1
ATOM 5976 C CA . ASP A 1 837 ? -24.084 -5.011 13.669 1.00 90.44 837 ASP A CA 1
ATOM 5977 C C . ASP A 1 837 ? -22.854 -5.687 14.298 1.00 90.44 837 ASP A C 1
ATOM 5979 O O . ASP A 1 837 ? -22.029 -6.298 13.612 1.00 90.44 837 ASP A O 1
ATOM 5983 N N . ILE A 1 838 ? -22.737 -5.605 15.625 1.00 94.06 838 ILE A N 1
ATOM 5984 C CA . ILE A 1 838 ? -21.667 -6.240 16.395 1.00 94.06 838 ILE A CA 1
ATOM 5985 C C . ILE A 1 838 ? -22.254 -7.378 17.225 1.00 94.06 838 ILE A C 1
ATOM 5987 O O . ILE A 1 838 ? -23.077 -7.166 18.112 1.00 94.06 838 ILE A O 1
ATOM 5991 N N . GLN A 1 839 ? -21.787 -8.599 16.980 1.00 94.50 839 GLN A N 1
ATOM 5992 C CA . GLN A 1 839 ? -22.200 -9.796 17.707 1.00 94.50 839 GLN A CA 1
ATOM 5993 C C . GLN A 1 839 ? -21.003 -10.445 18.393 1.00 94.50 839 GLN A C 1
ATOM 5995 O O . GLN A 1 839 ? -20.117 -10.988 17.733 1.00 94.50 839 GLN A O 1
ATOM 6000 N N . ILE A 1 840 ? -20.998 -10.459 19.724 1.00 94.25 840 ILE A N 1
ATOM 6001 C CA . ILE A 1 840 ? -19.973 -11.135 20.526 1.00 94.25 840 ILE A CA 1
ATOM 6002 C C . ILE A 1 840 ? -20.636 -12.301 21.257 1.00 94.25 840 ILE A C 1
ATOM 6004 O O . ILE A 1 840 ? -21.489 -12.120 22.122 1.00 94.25 840 ILE A O 1
ATOM 6008 N N . ALA A 1 841 ? -20.290 -13.526 20.877 1.00 92.38 841 ALA A N 1
ATOM 6009 C CA . ALA A 1 841 ? -21.005 -14.720 21.302 1.00 92.38 841 ALA A CA 1
ATOM 6010 C C . ALA A 1 841 ? -20.076 -15.886 21.661 1.00 92.38 841 ALA A C 1
ATOM 6012 O O . ALA A 1 841 ? -18.880 -15.874 21.379 1.00 92.38 841 ALA A O 1
ATOM 6013 N N . GLY A 1 842 ? -20.653 -16.935 22.249 1.00 91.00 842 GLY A N 1
ATOM 6014 C CA . GLY A 1 842 ? -19.965 -18.205 22.479 1.00 91.00 842 GLY A CA 1
ATOM 6015 C C . GLY A 1 842 ? -18.800 -18.078 23.460 1.00 91.00 842 GLY A C 1
ATOM 6016 O O . GLY A 1 842 ? -18.961 -17.548 24.553 1.00 91.00 842 GLY A O 1
ATOM 6017 N N . THR A 1 843 ? -17.624 -18.576 23.075 1.00 90.88 843 THR A N 1
ATOM 6018 C CA . THR A 1 843 ? -16.426 -18.602 23.933 1.00 90.88 843 THR A CA 1
ATOM 6019 C C . THR A 1 843 ? -15.487 -17.422 23.670 1.00 90.88 843 THR A C 1
ATOM 6021 O O . THR A 1 843 ? -14.280 -17.534 23.894 1.00 90.88 843 THR A O 1
ATOM 6024 N N . ALA A 1 844 ? -15.996 -16.328 23.101 1.00 93.56 844 ALA A N 1
ATOM 6025 C CA . ALA A 1 844 ? -15.212 -15.127 22.842 1.00 93.56 844 ALA A CA 1
ATOM 6026 C C . ALA A 1 844 ? -14.770 -14.460 24.152 1.00 93.56 844 ALA A C 1
ATOM 6028 O O . ALA A 1 844 ? -15.564 -14.330 25.086 1.00 93.56 844 ALA A O 1
ATOM 6029 N N . LYS A 1 845 ? -13.514 -14.007 24.196 1.00 94.31 845 LYS A N 1
ATOM 6030 C CA . LYS A 1 845 ? -12.954 -13.225 25.297 1.00 94.31 845 LYS A CA 1
ATOM 6031 C C . LYS A 1 845 ? -12.350 -11.926 24.770 1.00 94.31 845 LYS A C 1
ATOM 6033 O O . LYS A 1 845 ? -11.344 -11.955 24.069 1.00 94.31 845 LYS A O 1
ATOM 6038 N N . ILE A 1 846 ? -12.921 -10.788 25.139 1.00 93.94 846 ILE A N 1
ATOM 6039 C CA . ILE A 1 846 ? -12.327 -9.473 24.895 1.00 93.94 846 ILE A CA 1
ATOM 6040 C C . ILE A 1 846 ? -11.462 -9.145 26.111 1.00 93.94 846 ILE A C 1
ATOM 6042 O O . ILE A 1 846 ? -11.960 -8.754 27.165 1.00 93.94 846 ILE A O 1
ATOM 6046 N N . ALA A 1 847 ? -10.159 -9.397 25.997 1.00 90.94 847 ALA A N 1
ATOM 6047 C CA . ALA A 1 847 ? -9.209 -9.178 27.085 1.00 90.94 847 ALA A CA 1
ATOM 6048 C C . ALA A 1 847 ? -8.968 -7.686 27.336 1.00 90.94 847 ALA A C 1
ATOM 6050 O O . ALA A 1 847 ? -8.837 -7.278 28.492 1.00 90.94 847 ALA A O 1
ATOM 6051 N N . LYS A 1 848 ? -8.953 -6.890 26.264 1.00 91.25 848 LYS A N 1
ATOM 6052 C CA . LYS A 1 848 ? -8.959 -5.429 26.313 1.00 91.25 848 LYS A CA 1
ATOM 6053 C C . LYS A 1 848 ? -9.723 -4.883 25.113 1.00 91.25 848 LYS A C 1
ATOM 6055 O O . LYS A 1 848 ? -9.547 -5.360 23.996 1.00 91.25 848 LYS A O 1
ATOM 6060 N N . ALA A 1 849 ? -10.563 -3.896 25.373 1.00 91.00 849 ALA A N 1
ATOM 6061 C CA . ALA A 1 849 ? -11.115 -2.995 24.379 1.00 91.00 849 ALA A CA 1
ATOM 6062 C C . ALA A 1 849 ? -10.997 -1.600 24.987 1.00 91.00 849 ALA A C 1
ATOM 6064 O O . ALA A 1 849 ? -11.606 -1.349 26.025 1.00 91.00 849 ALA A O 1
ATOM 6065 N N . GLU A 1 850 ? -10.143 -0.763 24.410 1.00 87.88 850 GLU A N 1
ATOM 6066 C CA . GLU A 1 850 ? -9.929 0.617 24.851 1.00 87.88 850 GLU A CA 1
ATOM 6067 C C . GLU A 1 850 ? -10.141 1.536 23.652 1.00 87.88 850 GLU A C 1
ATOM 6069 O O . GLU A 1 850 ? -9.343 1.546 22.715 1.00 87.88 850 GLU A O 1
ATOM 6074 N N . GLY A 1 851 ? -11.288 2.215 23.637 1.00 79.56 851 GLY A N 1
ATOM 6075 C CA . GLY A 1 851 ? -11.590 3.213 22.617 1.00 79.56 851 GLY A CA 1
ATOM 6076 C C . GLY A 1 851 ? -10.900 4.542 22.905 1.00 79.56 851 GLY A C 1
ATOM 6077 O O . GLY A 1 851 ? -10.532 4.827 24.044 1.00 79.56 851 GLY A O 1
ATOM 6078 N N . GLY A 1 852 ? -10.812 5.397 21.884 1.00 65.94 852 GLY A N 1
ATOM 6079 C CA . GLY A 1 852 ? -10.214 6.729 22.005 1.00 65.94 852 GLY A CA 1
ATOM 6080 C C . GLY A 1 852 ? -11.004 7.679 22.913 1.00 65.94 852 GLY A C 1
ATOM 6081 O O . GLY A 1 852 ? -10.486 8.718 23.299 1.00 65.94 852 GLY A O 1
ATOM 6082 N N . ASP A 1 853 ? -12.242 7.311 23.263 1.00 62.56 853 ASP A N 1
ATOM 6083 C CA . ASP A 1 853 ? -13.080 7.956 24.273 1.00 62.56 853 ASP A CA 1
ATOM 6084 C C . ASP A 1 853 ? -13.630 6.936 25.277 1.00 62.56 853 ASP A C 1
ATOM 6086 O O . ASP A 1 853 ? -14.149 5.892 24.867 1.00 62.56 853 ASP A O 1
ATOM 6090 N N . PRO A 1 854 ? -13.685 7.263 26.581 1.00 47.72 854 PRO A N 1
ATOM 6091 C CA . PRO A 1 854 ? -14.400 6.446 27.549 1.00 47.72 854 PRO A CA 1
ATOM 6092 C C . PRO A 1 854 ? -15.861 6.197 27.154 1.00 47.72 854 PRO A C 1
ATOM 6094 O O . PRO A 1 854 ? -16.646 7.114 26.905 1.00 47.72 854 PRO A O 1
ATOM 6097 N N . GLY A 1 855 ? -16.215 4.911 27.103 1.00 53.59 855 GLY A N 1
ATOM 6098 C CA . GLY A 1 855 ? -17.512 4.427 26.632 1.00 53.59 855 GLY A CA 1
ATOM 6099 C C . GLY A 1 855 ? -17.495 3.904 25.196 1.00 53.59 855 GLY A C 1
ATOM 6100 O O . GLY A 1 855 ? -18.364 3.108 24.865 1.00 53.59 855 GLY A O 1
ATOM 6101 N N . ALA A 1 856 ? -16.517 4.275 24.366 1.00 68.44 856 ALA A N 1
ATOM 6102 C CA . ALA A 1 856 ? -16.362 3.782 22.997 1.00 68.44 856 ALA A CA 1
ATOM 6103 C C . ALA A 1 856 ? -15.522 2.488 22.928 1.00 68.44 856 ALA A C 1
ATOM 6105 O O . ALA A 1 856 ? -14.742 2.299 22.006 1.00 68.44 856 ALA A O 1
ATOM 6106 N N . ASP A 1 857 ? -15.643 1.569 23.887 1.00 86.31 857 ASP A N 1
ATOM 6107 C CA . ASP A 1 857 ? -14.845 0.335 23.821 1.00 86.31 857 ASP A CA 1
ATOM 6108 C C . ASP A 1 857 ? -15.405 -0.591 22.731 1.00 86.31 857 ASP A C 1
ATOM 6110 O O . ASP A 1 857 ? -14.668 -1.106 21.890 1.00 86.31 857 ASP A O 1
ATOM 6114 N N . ILE A 1 858 ? -16.731 -0.772 22.713 1.00 89.50 858 ILE A N 1
ATOM 6115 C CA . ILE A 1 858 ? -17.422 -1.601 21.721 1.00 89.50 858 ILE A CA 1
ATOM 6116 C C . ILE A 1 858 ? -18.694 -0.891 21.237 1.00 89.50 858 ILE A C 1
ATOM 6118 O O . ILE A 1 858 ? -19.594 -0.601 22.035 1.00 89.50 858 ILE A O 1
ATOM 6122 N N . GLY A 1 859 ? -18.799 -0.673 19.923 1.00 86.44 859 GLY A N 1
ATOM 6123 C CA . GLY A 1 859 ? -19.984 -0.127 19.264 1.00 86.44 859 GLY A CA 1
ATOM 6124 C C . GLY A 1 859 ? -19.751 1.189 18.524 1.00 86.44 859 GLY A C 1
ATOM 6125 O O . GLY A 1 859 ? -18.834 1.327 17.717 1.00 86.44 859 GLY A O 1
ATOM 6126 N N . ALA A 1 860 ? -20.656 2.138 18.749 1.00 81.12 860 ALA A N 1
ATOM 6127 C CA . ALA A 1 860 ? -20.613 3.480 18.189 1.00 81.12 860 ALA A CA 1
ATOM 6128 C C . ALA A 1 860 ? -19.565 4.337 18.902 1.00 81.12 860 ALA A C 1
ATOM 6130 O O . ALA A 1 860 ? -19.203 4.087 20.055 1.00 81.12 860 ALA A O 1
ATOM 6131 N N . CYS A 1 861 ? -19.155 5.409 18.239 1.00 73.50 861 CYS A N 1
ATOM 6132 C CA . CYS A 1 861 ? -18.279 6.412 18.814 1.00 73.50 861 CYS A CA 1
ATOM 6133 C C . CYS A 1 861 ? -18.928 7.806 18.759 1.00 73.50 861 CYS A C 1
ATOM 6135 O O . CYS A 1 861 ? -20.113 7.926 18.435 1.00 73.50 861 CYS A O 1
ATOM 6137 N N . LEU A 1 862 ? -18.206 8.859 19.155 1.00 60.06 862 LEU A N 1
ATOM 6138 C CA . LEU A 1 862 ? -18.777 10.209 19.246 1.00 60.06 862 LEU A CA 1
ATOM 6139 C C . LEU A 1 862 ? -19.276 10.723 17.883 1.00 60.06 862 LEU A C 1
ATOM 6141 O O . LEU A 1 862 ? -20.351 11.316 17.807 1.00 60.06 862 LEU A O 1
ATOM 6145 N N . PHE A 1 863 ? -18.529 10.421 16.820 1.00 65.00 863 PHE A N 1
ATOM 6146 C CA . PHE A 1 863 ? -18.778 10.890 15.453 1.00 65.00 863 PHE A CA 1
ATOM 6147 C C . PHE A 1 863 ? -19.134 9.761 14.476 1.00 65.00 863 PHE A C 1
ATOM 6149 O O . PHE A 1 863 ? -19.227 9.995 13.276 1.00 65.00 863 PHE A O 1
ATOM 6156 N N . GLY A 1 864 ? -19.317 8.537 14.975 1.00 67.06 864 GLY A N 1
ATOM 6157 C CA . GLY A 1 864 ? -19.496 7.340 14.158 1.00 67.06 864 GLY A CA 1
ATOM 6158 C C . GLY A 1 864 ? -20.630 6.455 14.658 1.00 67.06 864 GLY A C 1
ATOM 6159 O O . GLY A 1 864 ? -20.767 6.191 15.856 1.00 67.06 864 GLY A O 1
ATOM 6160 N N . GLY A 1 865 ? -21.473 6.004 13.731 1.00 73.12 865 GLY A N 1
ATOM 6161 C CA . GLY A 1 865 ? -22.643 5.176 14.022 1.00 73.12 865 GLY A CA 1
ATOM 6162 C C . GLY A 1 865 ? -22.313 3.686 14.075 1.00 73.12 865 GLY A C 1
ATOM 6163 O O . GLY A 1 865 ? -21.432 3.209 13.369 1.00 73.12 865 GLY A O 1
ATOM 6164 N N . CYS A 1 866 ? -23.059 2.928 14.872 1.00 83.06 866 CYS A N 1
ATOM 6165 C CA . CYS A 1 866 ? -22.985 1.469 14.899 1.00 83.06 866 CYS A CA 1
ATOM 6166 C C . CYS A 1 866 ? -24.396 0.881 14.841 1.00 83.06 866 CYS A C 1
ATOM 6168 O O . CYS A 1 866 ? -25.346 1.499 15.334 1.00 83.06 866 CYS A O 1
ATOM 6170 N N . GLY A 1 867 ? -24.517 -0.311 14.257 1.00 79.00 867 GLY A N 1
ATOM 6171 C CA . GLY A 1 867 ? -25.711 -1.142 14.342 1.00 79.00 867 GLY A CA 1
ATOM 6172 C C . GLY A 1 867 ? -25.980 -1.664 15.760 1.00 79.00 867 GLY A C 1
ATOM 6173 O O . GLY A 1 867 ? -25.528 -1.111 16.767 1.00 79.00 867 GLY A O 1
ATOM 6174 N N . GLN A 1 868 ? -26.747 -2.746 15.862 1.00 82.81 868 GLN A N 1
ATOM 6175 C CA . GLN A 1 868 ? -27.031 -3.393 17.142 1.00 82.81 868 GLN A CA 1
ATOM 6176 C C . GLN A 1 868 ? -25.773 -4.052 17.713 1.00 82.81 868 GLN A C 1
ATOM 6178 O O . GLN A 1 868 ? -24.999 -4.661 16.982 1.00 82.81 868 GLN A O 1
ATOM 6183 N N . VAL A 1 869 ? -25.580 -3.939 19.031 1.00 87.62 869 VAL A N 1
ATOM 6184 C CA . VAL A 1 869 ? -24.497 -4.625 19.748 1.00 87.62 869 VAL A CA 1
ATOM 6185 C C . VAL A 1 869 ? -25.112 -5.689 20.645 1.00 87.62 869 VAL A C 1
ATOM 6187 O O . VAL A 1 869 ? -25.743 -5.361 21.652 1.00 87.62 869 VAL A O 1
ATOM 6190 N N . ASP A 1 870 ? -24.908 -6.952 20.284 1.00 87.38 870 ASP A N 1
ATOM 6191 C CA . ASP A 1 870 ? -25.443 -8.112 20.989 1.00 87.38 870 ASP A CA 1
ATOM 6192 C C . ASP A 1 870 ? -24.321 -8.952 21.598 1.00 87.38 870 ASP A C 1
ATOM 6194 O O . ASP A 1 870 ? -23.416 -9.427 20.907 1.00 87.38 870 ASP A O 1
ATOM 6198 N N . ILE A 1 871 ? -24.424 -9.198 22.906 1.00 89.50 871 ILE A N 1
ATOM 6199 C CA . ILE A 1 871 ? -23.529 -10.100 23.634 1.00 89.50 871 ILE A CA 1
ATOM 6200 C C . ILE A 1 871 ? -24.321 -11.303 24.125 1.00 89.50 871 ILE A C 1
ATOM 6202 O O . ILE A 1 871 ? -25.324 -11.156 24.824 1.00 89.50 871 ILE A O 1
ATOM 6206 N N . SER A 1 872 ? -23.881 -12.509 23.770 1.00 88.69 872 SER A N 1
ATOM 6207 C CA . SER A 1 872 ? -24.608 -13.738 24.102 1.00 88.69 872 SER A CA 1
ATOM 6208 C C . SER A 1 872 ? -23.693 -14.939 24.362 1.00 88.69 872 SER A C 1
ATOM 6210 O O . SER A 1 872 ? -22.474 -14.876 24.237 1.00 88.69 872 SER A O 1
ATOM 6212 N N . GLY A 1 873 ? -24.277 -16.072 24.762 1.00 73.00 873 GLY A N 1
ATOM 6213 C CA . GLY A 1 873 ? -23.587 -17.368 24.749 1.00 73.00 873 GLY A CA 1
ATOM 6214 C C . GLY A 1 873 ? -22.428 -17.551 25.737 1.00 73.00 873 GLY A C 1
ATOM 6215 O O . GLY A 1 873 ? -21.670 -18.496 25.560 1.00 73.00 873 GLY A O 1
ATOM 6216 N N . GLY A 1 874 ? -22.311 -16.703 26.765 1.00 77.06 874 GLY A N 1
ATOM 6217 C CA . GLY A 1 874 ? -21.247 -16.790 27.775 1.00 77.06 874 GLY A CA 1
ATOM 6218 C C . GLY A 1 874 ? -19.958 -16.046 27.416 1.00 77.06 874 GLY A C 1
ATOM 6219 O O . GLY A 1 874 ? -18.948 -16.265 28.080 1.00 77.06 874 GLY A O 1
ATOM 6220 N N . ALA A 1 875 ? -19.992 -15.179 26.399 1.00 86.31 875 ALA A N 1
ATOM 6221 C CA . ALA A 1 875 ? -18.853 -14.352 26.029 1.00 86.31 875 ALA A CA 1
ATOM 6222 C C . ALA A 1 875 ? -18.442 -13.396 27.161 1.00 86.31 875 ALA A C 1
ATOM 6224 O O . ALA A 1 875 ? -19.289 -12.811 27.841 1.00 86.31 875 ALA A O 1
ATOM 6225 N N . ASP A 1 876 ? -17.133 -13.228 27.335 1.00 88.38 876 ASP A N 1
ATOM 6226 C CA . ASP A 1 876 ? -16.530 -12.363 28.348 1.00 88.38 876 ASP A CA 1
ATOM 6227 C C . ASP A 1 876 ? -16.003 -11.090 27.681 1.00 88.38 876 ASP A C 1
ATOM 6229 O O . ASP A 1 876 ? -15.048 -11.144 26.908 1.00 88.38 876 ASP A O 1
ATOM 6233 N N . ILE A 1 877 ? -16.624 -9.946 27.970 1.00 86.12 877 ILE A N 1
ATOM 6234 C CA . ILE A 1 877 ? -16.151 -8.631 27.507 1.00 86.12 877 ILE A CA 1
ATOM 6235 C C . ILE A 1 877 ? -15.298 -7.891 28.549 1.00 86.12 877 ILE A C 1
ATOM 6237 O O . ILE A 1 877 ? -14.952 -6.723 28.365 1.00 86.12 877 ILE A O 1
ATOM 6241 N N . GLY A 1 878 ? -14.961 -8.545 29.663 1.00 83.94 878 GLY A N 1
ATOM 6242 C CA . GLY A 1 878 ? -14.141 -7.970 30.718 1.00 83.94 878 GLY A CA 1
ATOM 6243 C C . GLY A 1 878 ? -14.733 -6.676 31.283 1.00 83.94 878 GLY A C 1
ATOM 6244 O O . GLY A 1 878 ? -15.834 -6.662 31.830 1.00 83.94 878 GLY A O 1
ATOM 6245 N N . ARG A 1 879 ? -13.963 -5.584 31.187 1.00 79.50 879 ARG A N 1
ATOM 6246 C CA . ARG A 1 879 ? -14.356 -4.236 31.644 1.00 79.50 879 ARG A CA 1
ATOM 6247 C C . ARG A 1 879 ? -14.846 -3.323 30.515 1.00 79.50 879 ARG A C 1
ATOM 6249 O O . ARG A 1 879 ? -15.097 -2.152 30.787 1.00 79.50 879 ARG A O 1
ATOM 6256 N N . ALA A 1 880 ? -14.959 -3.839 29.290 1.00 81.06 880 ALA A N 1
ATOM 6257 C CA . ALA A 1 880 ? -15.355 -3.045 28.136 1.00 81.06 880 ALA A CA 1
ATOM 6258 C C . ALA A 1 880 ? -16.771 -2.479 28.317 1.00 81.06 880 ALA A C 1
ATOM 6260 O O . ALA A 1 880 ? -17.696 -3.177 28.742 1.00 81.06 880 ALA A O 1
ATOM 6261 N N . LYS A 1 881 ? -16.949 -1.205 27.982 1.00 79.69 881 LYS A N 1
ATOM 6262 C CA . LYS A 1 881 ? -18.235 -0.514 27.966 1.00 79.69 881 LYS A CA 1
ATOM 6263 C C . LYS A 1 881 ? -18.852 -0.590 26.572 1.00 79.69 881 LYS A C 1
ATOM 6265 O O . LYS A 1 881 ? -18.190 -0.379 25.560 1.00 79.69 881 LYS A O 1
ATOM 6270 N N . LEU A 1 882 ? -20.153 -0.861 26.530 1.00 78.19 882 LEU A N 1
ATOM 6271 C CA . LEU A 1 882 ? -20.913 -0.865 25.285 1.00 78.19 882 LEU A CA 1
ATOM 6272 C C . LEU A 1 882 ? -21.495 0.516 25.021 1.00 78.19 882 LEU A C 1
ATOM 6274 O O . LEU A 1 882 ? -22.156 1.087 25.894 1.00 78.19 882 LEU A O 1
ATOM 6278 N N . ARG A 1 883 ? -21.362 0.989 23.785 1.00 69.06 883 ARG A N 1
ATOM 6279 C CA . ARG A 1 883 ? -22.045 2.188 23.304 1.00 69.06 883 ARG A CA 1
ATOM 6280 C C . ARG A 1 883 ? -22.828 1.850 22.053 1.00 69.06 883 ARG A C 1
ATOM 6282 O O . ARG A 1 883 ? -22.293 1.722 20.966 1.00 69.06 883 ARG A O 1
ATOM 6289 N N . THR A 1 884 ? -24.136 1.697 22.211 1.00 62.22 884 THR A N 1
ATOM 6290 C CA . THR A 1 884 ? -25.038 1.337 21.106 1.00 62.22 884 THR A CA 1
ATOM 6291 C C . THR A 1 884 ? -25.559 2.548 20.335 1.00 62.22 884 THR A C 1
ATOM 6293 O O . THR A 1 884 ? -26.219 2.377 19.315 1.00 62.22 884 THR A O 1
ATOM 6296 N N . ARG A 1 885 ? -25.329 3.777 20.829 1.00 58.56 885 ARG A N 1
ATOM 6297 C CA . ARG A 1 885 ? -25.824 5.033 20.237 1.00 58.56 885 ARG A CA 1
ATOM 6298 C C . ARG A 1 885 ? -24.829 6.176 20.465 1.00 58.56 885 ARG A C 1
ATOM 6300 O O . ARG A 1 885 ? -24.235 6.268 21.539 1.00 58.56 885 ARG A O 1
ATOM 6307 N N . SER A 1 886 ? -24.666 7.047 19.470 1.00 53.09 886 SER A N 1
ATOM 6308 C CA . SER A 1 886 ? -23.659 8.121 19.456 1.00 53.09 886 SER A CA 1
ATOM 6309 C C . SER A 1 886 ? -24.009 9.342 20.330 1.00 53.09 886 SER A C 1
ATOM 6311 O O . SER A 1 886 ? -23.094 10.063 20.727 1.00 53.09 886 SER A O 1
ATOM 6313 N N . GLY A 1 887 ? -25.276 9.545 20.735 1.00 62.31 887 GLY A N 1
ATOM 6314 C CA . GLY A 1 887 ? -25.687 10.717 21.532 1.00 62.31 887 GLY A CA 1
ATOM 6315 C C . GLY A 1 887 ? -27.207 10.931 21.690 1.00 62.31 887 GLY A C 1
ATOM 6316 O O . GLY A 1 887 ? -27.983 9.971 21.657 1.00 62.31 887 GLY A O 1
ATOM 6317 N N . ILE A 1 888 ? -27.637 12.189 21.884 1.00 65.00 888 ILE A N 1
ATOM 6318 C CA . ILE A 1 888 ? -29.043 12.594 22.091 1.00 65.00 888 ILE A CA 1
ATOM 6319 C C . ILE A 1 888 ? -29.757 12.700 20.733 1.00 65.00 888 ILE A C 1
ATOM 6321 O O . ILE A 1 888 ? -29.344 13.495 19.891 1.00 65.00 888 ILE A O 1
ATOM 6325 N N . PRO A 1 889 ? -30.849 11.958 20.490 1.00 62.12 889 PRO A N 1
ATOM 6326 C CA . PRO A 1 889 ? -31.562 12.037 19.220 1.00 62.12 889 PRO A CA 1
ATOM 6327 C C . PRO A 1 889 ? -32.276 13.389 19.066 1.00 62.12 889 PRO A C 1
ATOM 6329 O O . PRO A 1 889 ? -33.179 13.724 19.832 1.00 62.12 889 PRO A O 1
ATOM 6332 N N . LEU A 1 890 ? -31.910 14.134 18.027 1.00 64.56 890 LEU A N 1
ATOM 6333 C CA . LEU A 1 890 ? -32.630 15.288 17.505 1.00 64.56 890 LEU A CA 1
ATOM 6334 C C . LEU A 1 890 ? -33.577 14.790 16.408 1.00 64.56 890 LEU A C 1
ATOM 6336 O O . LEU A 1 890 ? -33.169 14.246 15.380 1.00 64.56 890 LEU A O 1
ATOM 6340 N N . GLY A 1 891 ? -34.882 14.926 16.625 1.00 58.47 891 GLY A N 1
ATOM 6341 C CA . GLY A 1 891 ? -35.840 14.463 15.631 1.00 58.47 891 GLY A CA 1
ATOM 6342 C C . GLY A 1 891 ? -35.854 15.381 14.406 1.00 58.47 891 GLY A C 1
ATOM 6343 O O . GLY A 1 891 ? -36.290 16.525 14.504 1.00 58.47 891 GLY A O 1
ATOM 6344 N N . THR A 1 892 ? -35.453 14.871 13.241 1.00 54.38 892 THR A N 1
ATOM 6345 C CA . THR A 1 892 ? -35.814 15.468 11.946 1.00 54.38 892 THR A CA 1
ATOM 6346 C C . THR A 1 892 ? -36.919 14.627 11.306 1.00 54.38 892 THR A C 1
ATOM 6348 O O . THR A 1 892 ? -37.146 13.484 11.699 1.00 54.38 892 THR A O 1
ATOM 6351 N N . GLY A 1 893 ? -37.703 15.190 10.387 1.00 46.81 893 GLY A N 1
ATOM 6352 C CA . GLY A 1 893 ? -38.949 14.589 9.883 1.00 46.81 893 GLY A CA 1
ATOM 6353 C C . GLY A 1 893 ? -38.853 13.262 9.113 1.00 46.81 893 GLY A C 1
ATOM 6354 O O . GLY A 1 893 ? -39.843 12.882 8.491 1.00 46.81 893 GLY A O 1
ATOM 6355 N N . GLY A 1 894 ? -37.722 12.555 9.165 1.00 44.31 894 GLY A N 1
ATOM 6356 C CA . GLY A 1 894 ? -37.502 11.242 8.552 1.00 44.31 894 GLY A CA 1
ATOM 6357 C C . GLY A 1 894 ? -36.260 10.524 9.097 1.00 44.31 894 GLY A C 1
ATOM 6358 O O . GLY A 1 894 ? -36.344 9.334 9.394 1.00 44.31 894 GLY A O 1
ATOM 6359 N N . GLU A 1 895 ? -35.162 11.252 9.330 1.00 45.53 895 GLU A N 1
ATOM 6360 C CA . GLU A 1 895 ? -33.907 10.731 9.899 1.00 45.53 895 GLU A CA 1
ATOM 6361 C C . GLU A 1 895 ? -33.645 11.269 11.319 1.00 45.53 895 GLU A C 1
ATOM 6363 O O . GLU A 1 895 ? -33.998 12.398 11.668 1.00 45.53 895 GLU A O 1
ATOM 6368 N N . ALA A 1 896 ? -33.041 10.456 12.186 1.00 53.19 896 ALA A N 1
ATOM 6369 C CA . ALA A 1 896 ? -32.631 10.903 13.516 1.00 53.19 896 ALA A CA 1
ATOM 6370 C C . ALA A 1 896 ? -31.223 11.509 13.429 1.00 53.19 896 ALA A C 1
ATOM 6372 O O . ALA A 1 896 ? -30.237 10.776 13.417 1.00 53.19 896 ALA A O 1
ATOM 6373 N N . VAL A 1 897 ? -31.123 12.840 13.383 1.00 58.34 897 VAL A N 1
ATOM 6374 C CA . VAL A 1 897 ? -29.839 13.530 13.577 1.00 58.34 897 VAL A CA 1
ATOM 6375 C C . VAL A 1 897 ? -29.480 13.373 15.050 1.00 58.34 897 VAL A C 1
ATOM 6377 O O . VAL A 1 897 ? -30.328 13.583 15.907 1.00 58.34 897 VAL A O 1
ATOM 6380 N N . THR A 1 898 ? -28.268 12.949 15.384 1.00 62.22 898 THR A N 1
ATOM 6381 C CA . THR A 1 898 ? -27.894 12.702 16.785 1.00 62.22 898 THR A CA 1
ATOM 6382 C C . THR A 1 898 ? -26.931 13.783 17.243 1.00 62.22 898 THR A C 1
ATOM 6384 O O . THR A 1 898 ? -25.884 13.957 16.635 1.00 62.22 898 THR A O 1
ATOM 6387 N N . LEU A 1 899 ? -27.286 14.506 18.306 1.00 66.38 899 LEU A N 1
ATOM 6388 C CA . LEU A 1 899 ? -26.394 15.441 18.980 1.00 66.38 899 LEU A CA 1
ATOM 6389 C C . LEU A 1 899 ? -25.347 14.650 19.775 1.00 66.38 899 LEU A C 1
ATOM 6391 O O . LEU A 1 899 ? -25.733 13.945 20.718 1.00 66.38 899 LEU A O 1
ATOM 6395 N N . PRO A 1 900 ? -24.049 14.754 19.444 1.00 61.53 900 PRO A N 1
ATOM 6396 C CA . PRO A 1 900 ? -22.999 14.128 20.234 1.00 61.53 900 PRO A CA 1
ATOM 6397 C C . PRO A 1 900 ? -22.961 14.735 21.642 1.00 61.53 900 PRO A C 1
ATOM 6399 O O . PRO A 1 900 ? -23.149 15.939 21.820 1.00 61.53 900 PRO A O 1
ATOM 6402 N N . GLN A 1 901 ? -22.723 13.905 22.657 1.00 69.06 901 GLN A N 1
ATOM 6403 C CA . GLN A 1 901 ? -22.481 14.385 24.021 1.00 69.06 901 GLN A CA 1
ATOM 6404 C C . GLN A 1 901 ? -20.981 14.597 24.210 1.00 69.06 901 GLN A C 1
ATOM 6406 O O . GLN A 1 901 ? -20.219 13.632 24.282 1.00 69.06 901 GLN A O 1
ATOM 6411 N N . PHE A 1 902 ? -20.565 15.859 24.265 1.00 69.81 902 PHE A N 1
ATOM 6412 C CA . PHE A 1 902 ? -19.159 16.239 24.386 1.00 69.81 902 PHE A CA 1
ATOM 6413 C C . PHE A 1 902 ? -18.693 16.203 25.843 1.00 69.81 902 PHE A C 1
ATOM 6415 O O . PHE A 1 902 ? -19.449 16.540 26.757 1.00 69.81 902 PHE A O 1
ATOM 6422 N N . ARG A 1 903 ? -17.424 15.841 26.058 1.00 68.31 903 ARG A N 1
ATOM 6423 C CA . ARG A 1 903 ? -16.741 16.017 27.346 1.00 68.31 903 ARG A CA 1
ATOM 6424 C C . ARG A 1 903 ? -16.454 17.495 27.546 1.00 68.31 903 ARG A C 1
ATOM 6426 O O . ARG A 1 903 ? -15.602 18.075 26.873 1.00 68.31 903 ARG A O 1
ATOM 6433 N N . LEU A 1 904 ? -17.186 18.109 28.455 1.00 78.19 904 LEU A N 1
ATOM 6434 C CA . LEU A 1 904 ? -17.004 19.505 28.791 1.00 78.19 904 LEU A CA 1
ATOM 6435 C C . LEU A 1 904 ? -17.424 19.647 30.246 1.00 78.19 904 LEU A C 1
ATOM 6437 O O . LEU A 1 904 ? -18.580 19.410 30.571 1.00 78.19 904 LEU A O 1
ATOM 6441 N N . SER A 1 905 ? -16.472 19.978 31.115 1.00 81.88 905 SER A N 1
ATOM 6442 C CA . SER A 1 905 ? -16.683 20.305 32.526 1.00 81.88 905 SER A CA 1
ATOM 6443 C C . SER A 1 905 ? -15.525 21.149 33.045 1.00 81.88 905 SER A C 1
ATOM 6445 O O . SER A 1 905 ? -14.495 21.276 32.379 1.00 81.88 905 SER A O 1
ATOM 6447 N N . ALA A 1 906 ? -15.679 21.743 34.231 1.00 82.50 906 ALA A N 1
ATOM 6448 C CA . ALA A 1 906 ? -14.599 22.517 34.843 1.00 82.50 906 ALA A CA 1
ATOM 6449 C C . ALA A 1 906 ? -13.349 21.655 35.101 1.00 82.50 906 ALA A C 1
ATOM 6451 O O . ALA A 1 906 ? -12.234 22.134 34.904 1.00 82.50 906 ALA A O 1
ATOM 6452 N N . GLY A 1 907 ? -13.536 20.380 35.469 1.00 76.69 907 GLY A N 1
ATOM 6453 C CA . GLY A 1 907 ? -12.443 19.419 35.639 1.00 76.69 907 GLY A CA 1
ATOM 6454 C C . GLY A 1 907 ? -11.846 18.960 34.306 1.00 76.69 907 GLY A C 1
ATOM 6455 O O . GLY A 1 907 ? -10.628 18.909 34.173 1.00 76.69 907 GLY A O 1
ATOM 6456 N N . ALA A 1 908 ? -12.678 18.717 33.286 1.00 71.50 908 ALA A N 1
ATOM 6457 C CA . ALA A 1 908 ? -12.208 18.349 31.948 1.00 71.50 908 ALA A CA 1
ATOM 6458 C C . ALA A 1 908 ? -11.353 19.462 31.304 1.00 71.50 908 ALA A C 1
ATOM 6460 O O . ALA A 1 908 ? -10.355 19.193 30.643 1.00 71.50 908 ALA A O 1
ATOM 6461 N N . LEU A 1 909 ? -11.702 20.726 31.558 1.00 81.38 909 LEU A N 1
ATOM 6462 C CA . LEU A 1 909 ? -10.925 21.907 31.162 1.00 81.38 909 LEU A CA 1
ATOM 6463 C C . LEU A 1 909 ? -9.752 22.216 32.118 1.00 81.38 909 LEU A C 1
ATOM 6465 O O . LEU A 1 909 ? -9.033 23.193 31.907 1.00 81.38 909 LEU A O 1
ATOM 6469 N N . ARG A 1 910 ? -9.556 21.401 33.167 1.00 80.50 910 ARG A N 1
ATOM 6470 C CA . ARG A 1 910 ? -8.507 21.523 34.197 1.00 80.50 910 ARG A CA 1
ATOM 6471 C C . ARG A 1 910 ? -8.491 22.865 34.926 1.00 80.50 910 ARG A C 1
ATOM 6473 O O . ARG A 1 910 ? -7.441 23.317 35.389 1.00 80.50 910 ARG A O 1
ATOM 6480 N N . LEU A 1 911 ? -9.650 23.507 35.039 1.00 85.12 911 LEU A N 1
ATOM 6481 C CA . LEU A 1 911 ? -9.770 24.829 35.649 1.00 85.12 911 LEU A CA 1
ATOM 6482 C C . LEU A 1 911 ? -9.485 24.789 37.158 1.00 85.12 911 LEU A C 1
ATOM 6484 O O . LEU A 1 911 ? -9.019 25.775 37.718 1.00 85.12 911 LEU A O 1
ATOM 6488 N N . ASP A 1 912 ? -9.697 23.634 37.793 1.00 80.38 912 ASP A N 1
ATOM 6489 C CA . ASP A 1 912 ? -9.457 23.353 39.214 1.00 80.38 912 ASP A CA 1
ATOM 6490 C C . ASP A 1 912 ? -7.969 23.311 39.604 1.00 80.38 912 ASP A C 1
ATOM 6492 O O . ASP A 1 912 ? -7.637 23.371 40.788 1.00 80.38 912 ASP A O 1
ATOM 6496 N N . ARG A 1 913 ? -7.059 23.205 38.625 1.00 81.56 913 ARG A N 1
ATOM 6497 C CA . ARG A 1 913 ? -5.607 23.076 38.855 1.00 81.56 913 ARG A CA 1
ATOM 6498 C C . ARG A 1 913 ? -4.806 24.306 38.439 1.00 81.56 913 ARG A C 1
ATOM 6500 O O . ARG A 1 913 ? -3.574 24.271 38.471 1.00 81.56 913 ARG A O 1
ATOM 6507 N N . LEU A 1 914 ? -5.477 25.376 38.022 1.00 88.38 914 LEU A N 1
ATOM 6508 C CA . LEU A 1 914 ? -4.820 26.588 37.546 1.00 88.38 914 LEU A CA 1
ATOM 6509 C C . LEU A 1 914 ? -4.281 27.402 38.723 1.00 88.38 914 LEU A C 1
ATOM 6511 O O . LEU A 1 914 ? -5.026 27.827 39.602 1.00 88.38 914 LEU A O 1
ATOM 6515 N N . LEU A 1 915 ? -2.970 27.646 38.714 1.00 89.38 915 LEU A N 1
ATOM 6516 C CA . LEU A 1 915 ? -2.284 28.450 39.721 1.00 89.38 915 LEU A CA 1
ATOM 6517 C C . LEU A 1 915 ? -1.673 29.690 39.072 1.00 89.38 915 LEU A C 1
ATOM 6519 O O . LEU A 1 915 ? -0.977 29.602 38.065 1.00 89.38 915 LEU A O 1
ATOM 6523 N N . LEU A 1 916 ? -1.884 30.846 39.693 1.00 89.75 916 LEU A N 1
ATOM 6524 C CA . LEU A 1 916 ? -1.334 32.137 39.284 1.00 89.75 916 LEU A CA 1
ATOM 6525 C C . LEU A 1 916 ? -0.274 32.654 40.266 1.00 89.75 916 LEU A C 1
ATOM 6527 O O . LEU A 1 916 ? 0.109 33.816 40.201 1.00 89.75 916 LEU A O 1
ATOM 6531 N N . SER A 1 917 ? 0.216 31.826 41.196 1.00 86.25 917 SER A N 1
ATOM 6532 C CA . SER A 1 917 ? 1.116 32.275 42.272 1.00 86.25 917 SER A CA 1
ATOM 6533 C C . SER A 1 917 ? 2.471 32.789 41.762 1.00 86.25 917 SER A C 1
ATOM 6535 O O . SER A 1 917 ? 3.096 33.645 42.395 1.00 86.25 917 SER A O 1
ATOM 6537 N N . THR A 1 918 ? 2.921 32.315 40.598 1.00 89.19 918 THR A N 1
ATOM 6538 C CA . THR A 1 918 ? 4.176 32.729 39.951 1.00 89.19 918 THR A CA 1
ATOM 6539 C C . THR A 1 918 ? 3.964 33.064 38.470 1.00 89.19 918 THR A C 1
ATOM 6541 O O . THR A 1 918 ? 3.026 32.547 37.861 1.00 89.19 918 THR A O 1
ATOM 6544 N N . PRO A 1 919 ? 4.842 33.880 37.848 1.00 86.12 919 PRO A N 1
ATOM 6545 C CA . PRO A 1 919 ? 4.748 34.187 36.419 1.00 86.12 919 PRO A CA 1
ATOM 6546 C C . PRO A 1 919 ? 4.804 32.951 35.510 1.00 86.12 919 PRO A C 1
ATOM 6548 O O . PRO A 1 919 ? 4.136 32.912 34.482 1.00 86.12 919 PRO A O 1
ATOM 6551 N N . GLU A 1 920 ? 5.582 31.930 35.881 1.00 87.62 920 GLU A N 1
ATOM 6552 C CA . GLU A 1 920 ? 5.702 30.680 35.117 1.00 87.62 920 GLU A CA 1
ATOM 6553 C C . GLU A 1 920 ? 4.418 29.843 35.186 1.00 87.62 920 GLU A C 1
ATOM 6555 O O . GLU A 1 920 ? 3.931 29.353 34.164 1.00 87.62 920 GLU A O 1
ATOM 6560 N N . GLN A 1 921 ? 3.814 29.744 36.374 1.00 87.69 921 GLN A N 1
ATOM 6561 C CA . GLN A 1 921 ? 2.522 29.079 36.544 1.00 87.69 921 GLN A CA 1
ATOM 6562 C C . GLN A 1 921 ? 1.404 29.836 35.815 1.00 87.69 921 GLN A C 1
ATOM 6564 O O . GLN A 1 921 ? 0.590 29.206 35.150 1.00 87.69 921 GLN A O 1
ATOM 6569 N N . ALA A 1 922 ? 1.424 31.173 35.829 1.00 88.38 922 ALA A N 1
ATOM 6570 C CA . ALA A 1 922 ? 0.468 31.996 35.092 1.00 88.38 922 ALA A CA 1
ATOM 6571 C C . ALA A 1 922 ? 0.569 31.809 33.564 1.00 88.38 922 ALA A C 1
ATOM 6573 O O . ALA A 1 922 ? -0.453 31.709 32.887 1.00 88.38 922 ALA A O 1
ATOM 6574 N N . ARG A 1 923 ? 1.784 31.679 33.008 1.00 87.00 923 ARG A N 1
ATOM 6575 C CA . ARG A 1 923 ? 1.982 31.337 31.583 1.00 87.00 923 ARG A CA 1
ATOM 6576 C C . ARG A 1 923 ? 1.475 29.935 31.249 1.00 87.00 923 ARG A C 1
ATOM 6578 O O . ARG A 1 923 ? 0.832 29.752 30.220 1.00 87.00 923 ARG A O 1
ATOM 6585 N N . THR A 1 924 ? 1.721 28.968 32.133 1.00 86.06 924 THR A N 1
ATOM 6586 C CA . THR A 1 924 ? 1.215 27.592 31.985 1.00 86.06 924 THR A CA 1
ATOM 6587 C C . THR A 1 924 ? -0.314 27.566 32.025 1.00 86.06 924 THR A C 1
ATOM 6589 O O . THR A 1 924 ? -0.944 26.928 31.186 1.00 86.06 924 THR A O 1
ATOM 6592 N N . ALA A 1 925 ? -0.923 28.319 32.946 1.00 87.25 925 ALA A N 1
ATOM 6593 C CA . ALA A 1 925 ? -2.369 28.472 33.030 1.00 87.25 925 ALA A CA 1
ATOM 6594 C C . ALA A 1 925 ? -2.952 29.122 31.765 1.00 87.25 925 ALA A C 1
ATOM 6596 O O . ALA A 1 925 ? -3.973 28.663 31.262 1.00 87.25 925 ALA A O 1
ATOM 6597 N N . GLY A 1 926 ? -2.274 30.132 31.208 1.00 86.00 926 GLY A N 1
ATOM 6598 C CA . GLY A 1 926 ? -2.644 30.740 29.928 1.00 86.00 926 GLY A CA 1
ATOM 6599 C C . GLY A 1 926 ? -2.676 29.733 28.773 1.00 86.00 926 GLY A C 1
ATOM 6600 O O . GLY A 1 926 ? -3.641 29.714 28.016 1.00 86.00 926 GLY A O 1
ATOM 6601 N N . ALA A 1 927 ? -1.678 28.849 28.676 1.00 82.25 927 ALA A N 1
ATOM 6602 C CA . ALA A 1 927 ? -1.650 27.803 27.650 1.00 82.25 927 ALA A CA 1
ATOM 6603 C C . ALA A 1 927 ? -2.826 26.816 27.787 1.00 82.25 927 ALA A C 1
ATOM 6605 O O . ALA A 1 927 ? -3.496 26.518 26.802 1.00 82.25 927 ALA A O 1
ATOM 6606 N N . VAL A 1 928 ? -3.130 26.370 29.013 1.00 83.62 928 VAL A N 1
ATOM 6607 C CA . VAL A 1 928 ? -4.280 25.484 29.286 1.00 83.62 928 VAL A CA 1
ATOM 6608 C C . VAL A 1 928 ? -5.602 26.153 28.895 1.00 83.62 928 VAL A C 1
ATOM 6610 O O . VAL A 1 928 ? -6.453 25.521 28.270 1.00 83.62 928 VAL A O 1
ATOM 6613 N N . LEU A 1 929 ? -5.765 27.439 29.217 1.00 88.81 929 LEU A N 1
ATOM 6614 C CA . LEU A 1 929 ? -6.970 28.203 28.896 1.00 88.81 929 LEU A CA 1
ATOM 6615 C C . LEU A 1 929 ? -7.155 28.396 27.384 1.00 88.81 929 LEU A C 1
ATOM 6617 O O . LEU A 1 929 ? -8.271 28.241 26.898 1.00 88.81 929 LEU A O 1
ATOM 6621 N N . GLU A 1 930 ? -6.090 28.663 26.623 1.00 82.50 930 GLU A N 1
ATOM 6622 C CA . GLU A 1 930 ? -6.166 28.756 25.156 1.00 82.50 930 GLU A CA 1
ATOM 6623 C C . GLU A 1 930 ? -6.531 27.420 24.498 1.00 82.50 930 GLU A C 1
ATOM 6625 O O . GLU A 1 930 ? -7.340 27.384 23.568 1.00 82.50 930 GLU A O 1
ATOM 6630 N N . THR A 1 931 ? -6.006 26.298 24.996 1.00 75.19 931 THR A N 1
ATOM 6631 C CA . THR A 1 931 ? -6.423 24.966 24.529 1.00 75.19 931 THR A CA 1
ATOM 6632 C C . THR A 1 931 ? -7.895 24.699 24.861 1.00 75.19 931 THR A C 1
ATOM 6634 O O . THR A 1 931 ? -8.642 24.237 23.998 1.00 75.19 931 THR A O 1
ATOM 6637 N N . GLY A 1 932 ? -8.355 25.088 26.054 1.00 79.88 932 GLY A N 1
ATOM 6638 C CA . GLY A 1 932 ? -9.772 25.033 26.426 1.00 79.88 932 GLY A CA 1
ATOM 6639 C C . GLY A 1 932 ? -10.679 25.875 25.516 1.00 79.88 932 GLY A C 1
ATOM 6640 O O . GLY A 1 932 ? -11.740 25.405 25.107 1.00 79.88 932 GLY A O 1
ATOM 6641 N N . ARG A 1 933 ? -10.255 27.089 25.135 1.00 85.06 933 ARG A N 1
ATOM 6642 C CA . ARG A 1 933 ? -10.996 27.969 24.205 1.00 85.06 933 ARG A CA 1
ATOM 6643 C C . ARG A 1 933 ? -11.095 27.387 22.800 1.00 85.06 933 ARG A C 1
ATOM 6645 O O . ARG A 1 933 ? -12.142 27.502 22.165 1.00 85.06 933 ARG A O 1
ATOM 6652 N N . ARG A 1 934 ? -10.019 26.765 22.308 1.00 76.44 934 ARG A N 1
ATOM 6653 C CA . ARG A 1 934 ? -10.031 26.049 21.022 1.00 76.44 934 ARG A CA 1
ATOM 6654 C C . ARG A 1 934 ? -10.987 24.858 21.065 1.00 76.44 934 ARG A C 1
ATOM 6656 O O . ARG A 1 934 ? -11.761 24.678 20.131 1.00 76.44 934 ARG A O 1
ATOM 6663 N N . TRP A 1 935 ? -10.991 24.102 22.166 1.00 76.44 935 TRP A N 1
ATOM 6664 C CA . TRP A 1 935 ? -11.907 22.975 22.362 1.00 76.44 935 TRP A CA 1
ATOM 6665 C C . TRP A 1 935 ? -13.378 23.401 22.352 1.00 76.44 935 TRP A C 1
ATOM 6667 O O . TRP A 1 935 ? -14.175 22.856 21.592 1.00 76.44 935 TRP A O 1
ATOM 6677 N N . VAL A 1 936 ? -13.737 24.429 23.124 1.00 81.38 936 VAL A N 1
ATOM 6678 C CA . VAL A 1 936 ? -15.107 24.971 23.132 1.00 81.38 936 VAL A CA 1
ATOM 6679 C C . VAL A 1 936 ? -15.498 25.520 21.755 1.00 81.38 936 VAL A C 1
ATOM 6681 O O . VAL A 1 936 ? -16.615 25.269 21.306 1.00 81.38 936 VAL A O 1
ATOM 6684 N N . GLY A 1 937 ? -14.575 26.184 21.050 1.00 71.94 937 GLY A N 1
ATOM 6685 C CA . GLY A 1 937 ? -14.788 26.655 19.678 1.00 71.94 937 GLY A CA 1
ATOM 6686 C C . GLY A 1 937 ? -15.094 25.532 18.678 1.00 71.94 937 GLY A C 1
ATOM 6687 O O . GLY A 1 937 ? -15.980 25.690 17.840 1.00 71.94 937 GLY A O 1
ATOM 6688 N N . GLN A 1 938 ? -14.439 24.373 18.800 1.00 64.44 938 GLN A N 1
ATOM 6689 C CA . GLN A 1 938 ? -14.755 23.197 17.978 1.00 64.44 938 GLN A CA 1
ATOM 6690 C C . GLN A 1 938 ? -16.119 22.594 18.322 1.00 64.44 938 GLN A C 1
ATOM 6692 O O . GLN A 1 938 ? -16.884 22.219 17.441 1.00 64.44 938 GLN A O 1
ATOM 6697 N N . ILE A 1 939 ? -16.499 22.553 19.600 1.00 73.19 939 ILE A N 1
ATOM 6698 C CA . ILE A 1 939 ? -17.854 22.108 19.953 1.00 73.19 939 ILE A CA 1
ATOM 6699 C C . ILE A 1 939 ? -18.898 23.059 19.332 1.00 73.19 939 ILE A C 1
ATOM 6701 O O . ILE A 1 939 ? -19.912 22.607 18.800 1.00 73.19 939 ILE A O 1
ATOM 6705 N N . GLN A 1 940 ? -18.645 24.373 19.338 1.00 75.38 940 GLN A N 1
ATOM 6706 C CA . GLN A 1 940 ? -19.524 25.365 18.706 1.00 75.38 940 GLN A CA 1
ATOM 6707 C C . GLN A 1 940 ? -19.640 25.190 17.182 1.00 75.38 940 GLN A C 1
ATOM 6709 O O . GLN A 1 940 ? -20.735 25.382 16.640 1.00 75.38 940 GLN A O 1
ATOM 6714 N N . SER A 1 941 ? -18.565 24.798 16.486 1.00 62.47 941 SER A N 1
ATOM 6715 C CA . SER A 1 941 ? -18.608 24.533 15.039 1.00 62.47 941 SER A CA 1
ATOM 6716 C C . SER A 1 941 ? -19.518 23.340 14.722 1.00 62.47 941 SER A C 1
ATOM 6718 O O . SER A 1 941 ? -20.385 23.456 13.854 1.00 62.47 941 SER A O 1
ATOM 6720 N N . VAL A 1 942 ? -19.443 22.254 15.506 1.00 62.06 942 VAL A N 1
ATOM 6721 C CA . VAL A 1 942 ? -20.329 21.086 15.353 1.00 62.06 942 VAL A CA 1
ATOM 6722 C C . VAL A 1 942 ? -21.790 21.450 15.629 1.00 62.06 942 VAL A C 1
ATOM 6724 O O . VAL A 1 942 ? -22.680 21.070 14.867 1.00 62.06 942 VAL A O 1
ATOM 6727 N N . TYR A 1 943 ? -22.066 22.233 16.677 1.00 72.31 943 TYR A N 1
ATOM 6728 C CA . TYR A 1 943 ? -23.423 22.730 16.948 1.00 72.31 943 TYR A CA 1
ATOM 6729 C C . TYR A 1 943 ? -23.968 23.575 15.784 1.00 72.31 943 TYR A C 1
ATOM 6731 O O . TYR A 1 943 ? -25.134 23.422 15.410 1.00 72.31 943 TYR A O 1
ATOM 6739 N N . SER A 1 944 ? -23.123 24.409 15.174 1.00 69.31 944 SER A N 1
ATOM 6740 C CA . SER A 1 944 ? -23.480 25.237 14.016 1.00 69.31 944 SER A CA 1
ATOM 6741 C C . SER A 1 944 ? -23.751 24.391 12.766 1.00 69.31 944 SER A C 1
ATOM 6743 O O . SER A 1 944 ? -24.752 24.608 12.081 1.00 69.31 944 SER A O 1
ATOM 6745 N N . ALA A 1 945 ? -22.919 23.381 12.495 1.00 61.41 945 ALA A N 1
ATOM 6746 C CA . ALA A 1 945 ? -23.107 22.446 11.386 1.00 61.41 945 ALA A CA 1
ATOM 6747 C C . ALA A 1 945 ? -24.417 21.651 11.531 1.00 61.41 945 ALA A C 1
ATOM 6749 O O . ALA A 1 945 ? -25.216 21.583 10.593 1.00 61.41 945 ALA A O 1
ATOM 6750 N N . LEU A 1 946 ? -24.702 21.141 12.736 1.00 64.31 946 LEU A N 1
ATOM 6751 C CA . LEU A 1 946 ? -25.965 20.462 13.044 1.00 64.31 946 LEU A CA 1
ATOM 6752 C C . LEU A 1 946 ? -27.172 21.395 12.885 1.00 64.31 946 LEU A C 1
ATOM 6754 O O . LEU A 1 946 ? -28.225 20.967 12.406 1.00 64.31 946 LEU A O 1
ATOM 6758 N N . TYR A 1 947 ? -27.031 22.674 13.243 1.00 67.56 947 TYR A N 1
ATOM 6759 C CA . TYR A 1 947 ? -28.075 23.677 13.041 1.00 67.56 947 TYR A CA 1
ATOM 6760 C C . TYR A 1 947 ? -28.366 23.891 11.546 1.00 67.56 947 TYR A C 1
ATOM 6762 O O . TYR A 1 947 ? -29.531 23.849 11.140 1.00 67.56 947 TYR A O 1
ATOM 6770 N N . VAL A 1 948 ? -27.329 24.031 10.711 1.00 62.78 948 VAL A N 1
ATOM 6771 C CA . VAL A 1 948 ? -27.459 24.162 9.247 1.00 62.78 948 VAL A CA 1
ATOM 6772 C C . VAL A 1 948 ? -28.097 22.914 8.629 1.00 62.78 948 VAL A C 1
ATOM 6774 O O . VAL A 1 948 ? -29.057 23.032 7.863 1.00 62.78 948 VAL A O 1
ATOM 6777 N N . GLN A 1 949 ? -27.642 21.717 9.006 1.00 61.75 949 GLN A N 1
ATOM 6778 C CA . GLN A 1 949 ? -28.204 20.447 8.533 1.00 61.75 949 GLN A CA 1
ATOM 6779 C C . GLN A 1 949 ? -29.687 20.298 8.922 1.00 61.75 949 GLN A C 1
ATOM 6781 O O . GLN A 1 949 ? -30.522 19.858 8.119 1.00 61.75 949 GLN A O 1
ATOM 6786 N N . MET A 1 950 ? -30.058 20.720 10.136 1.00 66.31 950 MET A N 1
ATOM 6787 C CA . MET A 1 950 ? -31.456 20.770 10.567 1.00 66.31 950 MET A CA 1
ATOM 6788 C C . MET A 1 950 ? -32.275 21.802 9.780 1.00 66.31 950 MET A C 1
ATOM 6790 O O . MET A 1 950 ? -33.431 21.523 9.452 1.00 66.31 950 MET A O 1
ATOM 6794 N N . GLU A 1 951 ? -31.723 22.975 9.452 1.00 64.75 951 GLU A N 1
ATOM 6795 C CA . GLU A 1 951 ? -32.422 23.985 8.646 1.00 64.75 951 GLU A CA 1
ATOM 6796 C C . GLU A 1 951 ? -32.665 23.524 7.207 1.00 64.75 951 GLU A C 1
ATOM 6798 O O . GLU A 1 951 ? -33.766 23.737 6.688 1.00 64.75 951 GLU A O 1
ATOM 6803 N N . GLN A 1 952 ? -31.694 22.838 6.600 1.00 59.62 952 GLN A N 1
ATOM 6804 C CA . GLN A 1 952 ? -31.824 22.220 5.278 1.00 59.62 952 GLN A CA 1
ATOM 6805 C C . GLN A 1 952 ? -32.913 21.134 5.283 1.00 59.62 952 GLN A C 1
ATOM 6807 O O . GLN A 1 952 ? -33.834 21.166 4.460 1.00 59.62 952 GLN A O 1
ATOM 6812 N N . SER A 1 953 ? -32.907 20.256 6.292 1.00 55.44 953 SER A N 1
ATOM 6813 C CA . SER A 1 953 ? -33.938 19.223 6.485 1.00 55.44 953 SER A CA 1
ATOM 6814 C C . SER A 1 953 ? -35.334 19.829 6.717 1.00 55.44 953 SER A C 1
ATOM 6816 O O . SER A 1 953 ? -36.345 19.370 6.178 1.00 55.44 953 SER A O 1
ATOM 6818 N N . ALA A 1 954 ? -35.412 20.925 7.479 1.00 56.81 954 ALA A N 1
ATOM 6819 C CA . ALA A 1 954 ? -36.647 21.664 7.730 1.00 56.81 954 ALA A CA 1
ATOM 6820 C C . ALA A 1 954 ? -37.138 22.461 6.507 1.00 56.81 954 ALA A C 1
ATOM 6822 O O . ALA A 1 954 ? -38.335 22.731 6.386 1.00 56.81 954 ALA A O 1
ATOM 6823 N N . ALA A 1 955 ? -36.245 22.889 5.611 1.00 54.53 955 ALA A N 1
ATOM 6824 C CA . ALA A 1 955 ? -36.600 23.551 4.357 1.00 54.53 955 ALA A CA 1
ATOM 6825 C C . ALA A 1 955 ? -37.251 22.566 3.370 1.00 54.53 955 ALA A C 1
ATOM 6827 O O . ALA A 1 955 ? -38.251 22.925 2.743 1.00 54.53 955 ALA A O 1
ATOM 6828 N N . GLY A 1 956 ? -36.769 21.318 3.320 1.00 53.47 956 GLY A N 1
ATOM 6829 C CA . GLY A 1 956 ? -37.396 20.222 2.570 1.00 53.47 956 GLY A CA 1
ATOM 6830 C C . GLY A 1 956 ? -38.801 19.864 3.075 1.00 53.47 956 GLY A C 1
ATOM 6831 O O . GLY A 1 956 ? -39.718 19.660 2.287 1.00 53.47 956 GLY A O 1
ATOM 6832 N N . LEU A 1 957 ? -39.033 19.889 4.392 1.00 51.47 957 LEU A N 1
ATOM 6833 C CA . LEU A 1 957 ? -40.378 19.693 4.962 1.00 51.47 957 LEU A CA 1
ATOM 6834 C C . LEU A 1 957 ? -41.311 20.887 4.685 1.00 51.47 957 LEU A C 1
ATOM 6836 O O . LEU A 1 957 ? -42.490 20.707 4.367 1.00 51.47 957 LEU A O 1
ATOM 6840 N N . ARG A 1 958 ? -40.787 22.120 4.752 1.00 49.69 958 ARG A N 1
ATOM 6841 C CA . ARG A 1 958 ? -41.547 23.351 4.469 1.00 49.69 958 ARG A CA 1
ATOM 6842 C C . ARG A 1 958 ? -41.904 23.503 2.993 1.00 49.69 958 ARG A C 1
ATOM 6844 O O . ARG A 1 958 ? -42.952 24.078 2.703 1.00 49.69 958 ARG A O 1
ATOM 6851 N N . SER A 1 959 ? -41.091 23.004 2.061 1.00 46.59 959 SER A N 1
ATOM 6852 C CA . SER A 1 959 ? -41.438 22.997 0.633 1.00 46.59 959 SER A CA 1
ATOM 6853 C C . SER A 1 959 ? -42.642 22.082 0.373 1.00 46.59 959 SER A C 1
ATOM 6855 O O . SER A 1 959 ? -43.608 22.521 -0.252 1.00 46.59 959 SER A O 1
ATOM 6857 N N . VAL A 1 960 ? -42.670 20.887 0.975 1.00 45.16 960 VAL A N 1
ATOM 6858 C CA . VAL A 1 960 ? -43.814 19.956 0.942 1.00 45.16 960 VAL A CA 1
ATOM 6859 C C . VAL A 1 960 ? -45.062 20.584 1.573 1.00 45.16 960 VAL A C 1
ATOM 6861 O O . VAL A 1 960 ? -46.152 20.536 1.002 1.00 45.16 960 VAL A O 1
ATOM 6864 N N . GLN A 1 961 ? -44.921 21.260 2.714 1.00 45.06 961 GLN A N 1
ATOM 6865 C CA . GLN A 1 961 ? -46.040 21.935 3.375 1.00 45.06 961 GLN A CA 1
ATOM 6866 C C . GLN A 1 961 ? -46.537 23.169 2.600 1.00 45.06 961 GLN A C 1
ATOM 6868 O O . GLN A 1 961 ? -47.727 23.479 2.640 1.00 45.06 961 GLN A O 1
ATOM 6873 N N . ARG A 1 962 ? -45.670 23.865 1.851 1.00 44.72 962 ARG A N 1
ATOM 6874 C CA . ARG A 1 962 ? -46.047 24.976 0.958 1.00 44.72 962 ARG A CA 1
ATOM 6875 C C . ARG A 1 962 ? -46.849 24.466 -0.247 1.00 44.72 962 ARG A C 1
ATOM 6877 O O . ARG A 1 962 ? -47.853 25.081 -0.591 1.00 44.72 962 ARG A O 1
ATOM 6884 N N . TYR A 1 963 ? -46.502 23.300 -0.795 1.00 46.12 963 TYR A N 1
ATOM 6885 C CA . TYR A 1 963 ? -47.323 22.610 -1.801 1.00 46.12 963 TYR A CA 1
ATOM 6886 C C . TYR A 1 963 ? -48.696 22.181 -1.253 1.00 46.12 963 TYR A C 1
ATOM 6888 O O . TYR A 1 963 ? -49.708 22.335 -1.933 1.00 46.12 963 TYR A O 1
ATOM 6896 N N . ILE A 1 964 ? -48.760 21.713 -0.001 1.00 43.78 964 ILE A N 1
ATOM 6897 C CA . ILE A 1 964 ? -50.014 21.273 0.637 1.00 43.78 964 ILE A CA 1
ATOM 6898 C C . ILE A 1 964 ? -50.885 22.459 1.106 1.00 43.78 964 ILE A C 1
ATOM 6900 O O . ILE A 1 964 ? -52.109 22.376 1.070 1.00 43.78 964 ILE A O 1
ATOM 6904 N N . SER A 1 965 ? -50.291 23.580 1.532 1.00 40.06 965 SER A N 1
ATOM 6905 C CA . SER A 1 965 ? -51.014 24.735 2.104 1.00 40.06 965 SER A CA 1
ATOM 6906 C C . SER A 1 965 ? -51.526 25.744 1.071 1.00 40.06 965 SER A C 1
ATOM 6908 O O . SER A 1 965 ? -52.538 26.400 1.329 1.00 40.06 965 SER A O 1
ATOM 6910 N N . VAL A 1 966 ? -50.892 25.848 -0.106 1.00 44.53 966 VAL A N 1
ATOM 6911 C CA . VAL A 1 966 ? -51.400 26.666 -1.229 1.00 44.53 966 VAL A CA 1
ATOM 6912 C C . VAL A 1 966 ? -52.726 26.107 -1.759 1.00 44.53 966 VAL A C 1
ATOM 6914 O O . VAL A 1 966 ? -53.591 26.860 -2.210 1.00 44.53 966 VAL A O 1
ATOM 6917 N N . ALA A 1 967 ? -52.964 24.808 -1.592 1.00 43.81 967 ALA A N 1
ATOM 6918 C CA . ALA A 1 967 ? -54.256 24.204 -1.841 1.00 43.81 967 ALA A CA 1
ATOM 6919 C C . ALA A 1 967 ? -55.096 24.147 -0.567 1.00 43.81 967 ALA A C 1
ATOM 6921 O O . ALA A 1 967 ? -55.127 23.159 0.163 1.00 43.81 967 ALA A O 1
ATOM 6922 N N . ARG A 1 968 ? -55.893 25.191 -0.333 1.00 45.28 968 ARG A N 1
ATOM 6923 C CA . ARG A 1 968 ? -57.118 25.017 0.458 1.00 45.28 968 ARG A CA 1
ATOM 6924 C C . ARG A 1 968 ? -58.057 24.087 -0.314 1.00 45.28 968 ARG A C 1
ATOM 6926 O O . ARG A 1 968 ? -58.939 24.547 -1.035 1.00 45.28 968 ARG A O 1
ATOM 6933 N N . VAL A 1 969 ? -57.860 22.781 -0.166 1.00 48.84 969 VAL A N 1
ATOM 6934 C CA . VAL A 1 969 ? -58.734 21.746 -0.716 1.00 48.84 969 VAL A CA 1
ATOM 6935 C C . VAL A 1 969 ? -60.071 21.838 0.016 1.00 48.84 969 VAL A C 1
ATOM 6937 O O . VAL A 1 969 ? -60.229 21.355 1.134 1.00 48.84 969 VAL A O 1
ATOM 6940 N N . ARG A 1 970 ? -61.021 22.552 -0.591 1.00 46.69 970 ARG A N 1
ATOM 6941 C CA . ARG A 1 970 ? -62.393 22.691 -0.081 1.00 46.69 970 ARG A CA 1
ATOM 6942 C C . ARG A 1 970 ? -63.342 21.629 -0.646 1.00 46.69 970 ARG A C 1
ATOM 6944 O O . ARG A 1 970 ? -64.424 21.470 -0.094 1.00 46.69 970 ARG A O 1
ATOM 6951 N N . ASP A 1 971 ? -62.946 20.897 -1.693 1.00 47.62 971 ASP A N 1
ATOM 6952 C CA . ASP A 1 971 ? -63.722 19.791 -2.267 1.00 47.62 971 ASP A CA 1
ATOM 6953 C C . ASP A 1 971 ? -62.837 18.641 -2.804 1.00 47.62 971 ASP A C 1
ATOM 6955 O O . ASP A 1 971 ? -61.615 18.757 -2.914 1.00 47.62 971 ASP A O 1
ATOM 6959 N N . THR A 1 972 ? -63.468 17.514 -3.144 1.00 48.69 972 THR A N 1
ATOM 6960 C CA . THR A 1 972 ? -62.820 16.291 -3.654 1.00 48.69 972 THR A CA 1
ATOM 6961 C C . THR A 1 972 ? -62.196 16.421 -5.048 1.00 48.69 972 THR A C 1
ATOM 6963 O O . THR A 1 972 ? -61.318 15.631 -5.387 1.00 48.69 972 THR A O 1
ATOM 6966 N N . SER A 1 973 ? -62.621 17.387 -5.863 1.00 49.25 973 SER A N 1
ATOM 6967 C CA . SER A 1 973 ? -62.071 17.630 -7.203 1.00 49.25 973 SER A CA 1
ATOM 6968 C C . SER A 1 973 ? -60.739 18.386 -7.145 1.00 49.25 973 SER A C 1
ATOM 6970 O O . SER A 1 973 ? -59.794 18.021 -7.845 1.00 49.25 973 SER A O 1
ATOM 6972 N N . ALA A 1 974 ? -60.613 19.345 -6.221 1.00 49.72 974 ALA A N 1
ATOM 6973 C CA . ALA A 1 974 ? -59.363 20.051 -5.943 1.00 49.72 974 ALA A CA 1
ATOM 6974 C C . ALA A 1 974 ? -58.281 19.110 -5.380 1.00 49.72 974 ALA A C 1
ATOM 6976 O O . ALA A 1 974 ? -57.104 19.257 -5.703 1.00 49.72 974 ALA A O 1
ATOM 6977 N N . ALA A 1 975 ? -58.681 18.103 -4.592 1.00 47.88 975 ALA A N 1
ATOM 6978 C CA . ALA A 1 975 ? -57.782 17.055 -4.099 1.00 47.88 975 ALA A CA 1
ATOM 6979 C C . ALA A 1 975 ? -57.227 16.181 -5.239 1.00 47.88 975 ALA A C 1
ATOM 6981 O O . ALA A 1 975 ? -56.053 15.816 -5.228 1.00 47.88 975 ALA A O 1
ATOM 6982 N N . GLY A 1 976 ? -58.074 15.854 -6.224 1.00 48.28 976 GLY A N 1
ATOM 6983 C CA . GLY A 1 976 ? -57.692 15.055 -7.390 1.00 48.28 976 GLY A CA 1
ATOM 6984 C C . GLY A 1 976 ? -56.725 15.788 -8.319 1.00 48.28 976 GLY A C 1
ATOM 6985 O O . GLY A 1 976 ? -55.748 15.196 -8.765 1.00 48.28 976 GLY A O 1
ATOM 6986 N N . ALA A 1 977 ? -56.947 17.084 -8.550 1.00 52.28 977 ALA A N 1
ATOM 6987 C CA . ALA A 1 977 ? -56.046 17.907 -9.358 1.00 52.28 977 ALA A CA 1
ATOM 6988 C C . ALA A 1 977 ? -54.642 18.013 -8.738 1.00 52.28 977 ALA A C 1
ATOM 6990 O O . ALA A 1 977 ? -53.647 17.931 -9.450 1.00 52.28 977 ALA A O 1
ATOM 6991 N N . LEU A 1 978 ? -54.558 18.125 -7.409 1.00 49.62 978 LEU A N 1
ATOM 6992 C CA . LEU A 1 978 ? -53.286 18.251 -6.698 1.00 49.62 978 LEU A CA 1
ATOM 6993 C C . LEU A 1 978 ? -52.454 16.963 -6.708 1.00 49.62 978 LEU A C 1
ATOM 6995 O O . LEU A 1 978 ? -51.233 17.017 -6.822 1.00 49.62 978 LEU A O 1
ATOM 6999 N N . LEU A 1 979 ? -53.112 15.804 -6.614 1.00 52.25 979 LEU A N 1
ATOM 7000 C CA . LEU A 1 979 ? -52.447 14.503 -6.716 1.00 52.25 979 LEU A CA 1
ATOM 7001 C C . LEU A 1 979 ? -51.880 14.257 -8.116 1.00 52.25 979 LEU A C 1
ATOM 7003 O O . LEU A 1 979 ? -50.799 13.686 -8.238 1.00 52.25 979 LEU A O 1
ATOM 7007 N N . GLU A 1 980 ? -52.574 14.714 -9.157 1.00 51.34 980 GLU A N 1
ATOM 7008 C CA . GLU A 1 980 ? -52.103 14.568 -10.533 1.00 51.34 980 GLU A CA 1
ATOM 7009 C C . GLU A 1 980 ? -50.931 15.512 -10.844 1.00 51.34 980 GLU A C 1
ATOM 7011 O O . GLU A 1 980 ? -49.989 15.126 -11.538 1.00 51.34 980 GLU A O 1
ATOM 7016 N N . ASP A 1 981 ? -50.929 16.710 -10.253 1.00 47.41 981 ASP A N 1
ATOM 7017 C CA . ASP A 1 981 ? -49.797 17.640 -10.321 1.00 47.41 981 ASP A CA 1
ATOM 7018 C C . ASP A 1 981 ? -48.576 17.118 -9.542 1.00 47.41 981 ASP A C 1
ATOM 7020 O O . ASP A 1 981 ? -47.454 17.151 -10.051 1.00 47.41 981 ASP A O 1
ATOM 7024 N N . MET A 1 982 ? -48.779 16.535 -8.351 1.00 46.81 982 MET A N 1
ATOM 7025 C CA . MET A 1 982 ? -47.711 15.851 -7.604 1.00 46.81 982 MET A CA 1
ATOM 7026 C C . MET A 1 982 ? -47.153 14.653 -8.379 1.00 46.81 982 MET A C 1
ATOM 7028 O O . MET A 1 982 ? -45.937 14.488 -8.454 1.00 46.81 982 MET A O 1
ATOM 7032 N N . ARG A 1 983 ? -48.018 13.841 -9.001 1.00 49.53 983 ARG A N 1
ATOM 7033 C CA . ARG A 1 983 ? -47.611 12.703 -9.839 1.00 49.53 983 ARG A CA 1
ATOM 7034 C C . ARG A 1 983 ? -46.761 13.159 -11.028 1.00 49.53 983 ARG A C 1
ATOM 7036 O O . ARG A 1 983 ? -45.759 12.519 -11.334 1.00 49.53 983 ARG A O 1
ATOM 7043 N N . ARG A 1 984 ? -47.127 14.267 -11.680 1.00 46.81 984 ARG A N 1
ATOM 7044 C CA . ARG A 1 984 ? -46.347 14.850 -12.785 1.00 46.81 984 ARG A CA 1
ATOM 7045 C C . ARG A 1 984 ? -45.006 15.412 -12.325 1.00 46.81 984 ARG A C 1
ATOM 7047 O O . ARG A 1 984 ? -44.014 15.199 -13.011 1.00 46.81 984 ARG A O 1
ATOM 7054 N N . SER A 1 985 ? -44.963 16.071 -11.169 1.00 43.19 985 SER A N 1
ATOM 7055 C CA . SER A 1 985 ? -43.730 16.633 -10.605 1.00 43.19 985 SER A CA 1
ATOM 7056 C C . SER A 1 985 ? -42.713 15.546 -10.220 1.00 43.19 985 SER A C 1
ATOM 7058 O O . SER A 1 985 ? -41.547 15.627 -10.600 1.00 43.19 985 SER A O 1
ATOM 7060 N N . ILE A 1 986 ? -43.168 14.458 -9.582 1.00 47.19 986 ILE A N 1
ATOM 7061 C CA . ILE A 1 986 ? -42.323 13.307 -9.203 1.00 47.19 986 ILE A CA 1
ATOM 7062 C C . ILE A 1 986 ? -41.731 12.597 -10.436 1.00 47.19 986 ILE A C 1
ATOM 7064 O O . ILE A 1 986 ? -40.612 12.094 -10.385 1.00 47.19 986 ILE A O 1
ATOM 7068 N N . LEU A 1 987 ? -42.449 12.582 -11.564 1.00 43.34 987 LEU A N 1
ATOM 7069 C CA . LEU A 1 987 ? -41.970 11.993 -12.821 1.00 43.34 987 LEU A CA 1
ATOM 7070 C C . LEU A 1 987 ? -40.946 12.869 -13.565 1.00 43.34 987 LEU A C 1
ATOM 7072 O O . LEU A 1 987 ? -40.243 12.357 -14.433 1.00 43.34 987 LEU A O 1
ATOM 7076 N N . LEU A 1 988 ? -40.861 14.167 -13.255 1.00 40.03 988 LEU A N 1
ATOM 7077 C CA . LEU A 1 988 ? -39.987 15.120 -13.950 1.00 40.03 988 LEU A CA 1
ATOM 7078 C C . LEU A 1 988 ? -38.620 15.312 -13.270 1.00 40.03 988 LEU A C 1
ATOM 7080 O O . LEU A 1 988 ? -37.694 15.778 -13.928 1.00 40.03 988 LEU A O 1
ATOM 7084 N N . GLN A 1 989 ? -38.462 14.939 -11.993 1.00 40.28 989 GLN A N 1
ATOM 7085 C CA . GLN A 1 989 ? -37.187 15.035 -11.262 1.00 40.28 989 GLN A CA 1
ATOM 7086 C C . GLN A 1 989 ? -36.942 13.809 -10.354 1.00 40.28 989 GLN A C 1
ATOM 7088 O O . GLN A 1 989 ? -37.148 13.882 -9.142 1.00 40.28 989 GLN A O 1
ATOM 7093 N N . PRO A 1 990 ? -36.474 12.672 -10.907 1.00 37.19 990 PRO A N 1
ATOM 7094 C CA . PRO A 1 990 ? -36.262 11.449 -10.130 1.00 37.19 990 PRO A CA 1
ATOM 7095 C C . PRO A 1 990 ? -35.075 11.524 -9.150 1.00 37.19 990 PRO A C 1
ATOM 7097 O O . PRO A 1 990 ? -35.093 10.828 -8.139 1.00 37.19 990 PRO A O 1
ATOM 7100 N N . GLY A 1 991 ? -34.081 12.391 -9.395 1.00 35.97 991 GLY A N 1
ATOM 7101 C CA . GLY A 1 991 ? -32.887 12.516 -8.542 1.00 35.97 991 GLY A CA 1
ATOM 7102 C C . GLY A 1 991 ? -33.171 13.061 -7.135 1.00 35.97 991 GLY A C 1
ATOM 7103 O O . GLY A 1 991 ? -32.737 12.479 -6.153 1.00 35.97 991 GLY A O 1
ATOM 7104 N N . GLN A 1 992 ? -33.994 14.108 -7.004 1.00 36.09 992 GLN A N 1
ATOM 7105 C CA . GLN A 1 992 ? -34.270 14.740 -5.699 1.00 36.09 992 GLN A CA 1
ATOM 7106 C C . GLN A 1 992 ? -35.284 13.973 -4.823 1.00 36.09 992 GLN A C 1
ATOM 7108 O O . GLN A 1 992 ? -35.355 14.185 -3.611 1.00 36.09 992 GLN A O 1
ATOM 7113 N N . ALA A 1 993 ? -36.075 13.070 -5.411 1.00 35.09 993 ALA A N 1
ATOM 7114 C CA . ALA A 1 993 ? -37.043 12.247 -4.678 1.00 35.09 993 ALA A CA 1
ATOM 7115 C C . ALA A 1 993 ? -36.413 10.986 -4.053 1.00 35.09 993 ALA A C 1
ATOM 7117 O O . ALA A 1 993 ? -36.958 10.439 -3.094 1.00 35.09 993 ALA A O 1
ATOM 7118 N N . ILE A 1 994 ? -35.278 10.525 -4.590 1.00 37.78 994 ILE A N 1
ATOM 7119 C CA . ILE A 1 994 ? -34.545 9.361 -4.073 1.00 37.78 994 ILE A CA 1
ATOM 7120 C C . ILE A 1 994 ? -33.673 9.765 -2.874 1.00 37.78 994 ILE A C 1
ATOM 7122 O O . ILE A 1 994 ? -33.678 9.053 -1.870 1.00 37.78 994 ILE A O 1
ATOM 7126 N N . ASP A 1 995 ? -33.060 10.952 -2.907 1.00 33.81 995 ASP A N 1
ATOM 7127 C CA . ASP A 1 995 ? -32.231 11.466 -1.802 1.00 33.81 995 ASP A CA 1
ATOM 7128 C C . ASP A 1 995 ? -33.034 11.839 -0.545 1.00 33.81 995 ASP A C 1
ATOM 7130 O O . ASP A 1 995 ? -32.501 11.876 0.558 1.00 33.81 995 ASP A O 1
ATOM 7134 N N . THR A 1 996 ? -34.342 12.079 -0.672 1.00 38.53 996 THR A N 1
ATOM 7135 C CA . THR A 1 996 ? -35.212 12.436 0.465 1.00 38.53 996 THR A CA 1
ATOM 7136 C C . THR A 1 996 ? -35.863 11.227 1.156 1.00 38.53 996 THR A C 1
ATOM 7138 O O . THR A 1 996 ? -36.502 11.386 2.201 1.00 38.53 996 THR A O 1
ATOM 7141 N N . HIS A 1 997 ? -35.709 10.009 0.616 1.00 39.38 997 HIS A N 1
ATOM 7142 C CA . HIS A 1 997 ? -36.391 8.796 1.094 1.00 39.38 997 HIS A CA 1
ATOM 7143 C C . HIS A 1 997 ? -35.506 7.530 1.103 1.00 39.38 997 HIS A C 1
ATOM 7145 O O . HIS A 1 997 ? -35.990 6.416 0.865 1.00 39.38 997 HIS A O 1
ATOM 7151 N N . SER A 1 998 ? -34.227 7.660 1.456 1.00 31.61 998 SER A N 1
ATOM 7152 C CA . SER A 1 998 ? -33.283 6.555 1.689 1.00 31.61 998 SER A CA 1
ATOM 7153 C C . SER A 1 998 ? -33.539 5.821 3.022 1.00 31.61 998 SER A C 1
ATOM 7155 O O . SER A 1 998 ? -32.698 5.738 3.908 1.00 31.61 998 SER A O 1
ATOM 7157 N N . GLY A 1 999 ? -34.720 5.217 3.181 1.00 40.62 999 GLY A N 1
ATOM 7158 C CA . GLY A 1 999 ? -34.978 4.301 4.297 1.00 40.62 999 GLY A CA 1
ATOM 7159 C C . GLY A 1 999 ? -36.452 3.987 4.533 1.00 40.62 999 GLY A C 1
ATOM 7160 O O . GLY A 1 999 ? -37.247 4.884 4.785 1.00 40.62 999 GLY A O 1
ATOM 7161 N N . ARG A 1 1000 ? -36.818 2.694 4.455 1.00 36.75 1000 ARG A N 1
ATOM 7162 C CA . ARG A 1 1000 ? -38.139 2.058 4.733 1.00 36.75 1000 ARG A CA 1
ATOM 7163 C C . ARG A 1 1000 ? -39.425 2.712 4.169 1.00 36.75 1000 ARG A C 1
ATOM 7165 O O . ARG A 1 1000 ? -40.485 2.106 4.299 1.00 36.75 1000 ARG A O 1
ATOM 7172 N N . GLY A 1 1001 ? -39.363 3.860 3.493 1.00 35.56 1001 GLY A N 1
ATOM 7173 C CA . GLY A 1 1001 ? -40.495 4.566 2.877 1.00 35.56 1001 GLY A CA 1
ATOM 7174 C C . GLY A 1 1001 ? -40.783 4.190 1.418 1.00 35.56 1001 GLY A C 1
ATOM 7175 O O . GLY A 1 1001 ? -41.868 4.480 0.920 1.00 35.56 1001 GLY A O 1
ATOM 7176 N N . ALA A 1 1002 ? -39.871 3.480 0.743 1.00 36.91 1002 ALA A N 1
ATOM 7177 C CA . ALA A 1 1002 ? -40.044 3.061 -0.654 1.00 36.91 1002 ALA A CA 1
ATOM 7178 C C . ALA A 1 1002 ? -41.298 2.184 -0.887 1.00 36.91 1002 ALA A C 1
ATOM 7180 O O . ALA A 1 1002 ? -41.858 2.175 -1.983 1.00 36.91 1002 ALA A O 1
ATOM 7181 N N . GLY A 1 1003 ? -41.789 1.497 0.153 1.00 38.56 1003 GLY A N 1
ATOM 7182 C CA . GLY A 1 1003 ? -42.998 0.668 0.075 1.00 38.56 1003 GLY A CA 1
ATOM 7183 C C . GLY A 1 1003 ? -44.300 1.453 -0.140 1.00 38.56 1003 GLY A C 1
ATOM 7184 O O . GLY A 1 1003 ? -45.213 0.936 -0.782 1.00 38.56 1003 GLY A O 1
ATOM 7185 N N . ASP A 1 1004 ? -44.383 2.701 0.334 1.00 38.16 1004 ASP A N 1
ATOM 7186 C CA . ASP A 1 1004 ? -45.597 3.525 0.210 1.00 38.16 1004 ASP A CA 1
ATOM 7187 C C . ASP A 1 1004 ? -45.646 4.273 -1.142 1.00 38.16 1004 ASP A C 1
ATOM 7189 O O . ASP A 1 1004 ? -46.725 4.467 -1.705 1.00 38.16 1004 ASP A O 1
ATOM 7193 N N . VAL A 1 1005 ? -44.487 4.625 -1.718 1.00 38.34 1005 VAL A N 1
ATOM 7194 C CA . VAL A 1 1005 ? -44.384 5.230 -3.065 1.00 38.34 1005 VAL A CA 1
ATOM 7195 C C . VAL A 1 1005 ? -44.677 4.196 -4.159 1.00 38.34 1005 VAL A C 1
ATOM 7197 O O . VAL A 1 1005 ? -45.377 4.505 -5.124 1.00 38.34 1005 VAL A O 1
ATOM 7200 N N . GLY A 1 1006 ? -44.249 2.941 -3.967 1.00 40.88 1006 GLY A N 1
ATOM 7201 C CA . GLY A 1 1006 ? -44.613 1.826 -4.850 1.00 40.88 1006 GLY A CA 1
ATOM 7202 C C . GLY A 1 1006 ? -46.129 1.610 -4.942 1.00 40.88 1006 GLY A C 1
ATOM 7203 O O . GLY A 1 1006 ? -46.667 1.458 -6.034 1.00 40.88 1006 GLY A O 1
ATOM 7204 N N . GLN A 1 1007 ? -46.861 1.730 -3.828 1.00 41.22 1007 GLN A N 1
ATOM 7205 C CA . GLN A 1 1007 ? -48.329 1.607 -3.830 1.00 41.22 1007 GLN A CA 1
ATOM 7206 C C . GLN A 1 1007 ? -49.059 2.755 -4.548 1.00 41.22 1007 GLN A C 1
ATOM 7208 O O . GLN A 1 1007 ? -50.190 2.567 -5.005 1.00 41.22 1007 GLN A O 1
ATOM 7213 N N . LEU A 1 1008 ? -48.437 3.934 -4.653 1.00 39.84 1008 LEU A N 1
ATOM 7214 C CA . LEU A 1 1008 ? -48.959 5.078 -5.409 1.00 39.84 1008 LEU A CA 1
ATOM 7215 C C . LEU A 1 1008 ? -48.740 4.928 -6.922 1.00 39.84 1008 LEU A C 1
ATOM 7217 O O . LEU A 1 1008 ? -49.568 5.404 -7.699 1.00 39.84 1008 LEU A O 1
ATOM 7221 N N . LEU A 1 1009 ? -47.669 4.246 -7.336 1.00 42.53 1009 LEU A N 1
ATOM 7222 C CA . LEU A 1 1009 ? -47.336 4.000 -8.743 1.00 42.53 1009 LEU A CA 1
ATOM 7223 C C . LEU A 1 1009 ? -47.980 2.716 -9.306 1.00 42.53 1009 LEU A C 1
ATOM 7225 O O . LEU A 1 1009 ? -48.261 2.661 -10.503 1.00 42.53 1009 LEU A O 1
ATOM 7229 N N . ASP A 1 1010 ? -48.294 1.731 -8.458 1.00 39.25 1010 ASP A N 1
ATOM 7230 C CA . ASP A 1 1010 ? -48.849 0.429 -8.873 1.00 39.25 1010 ASP A CA 1
ATOM 7231 C C . ASP A 1 1010 ? -50.375 0.394 -9.076 1.00 39.25 1010 ASP A C 1
ATOM 7233 O O . ASP A 1 1010 ? -50.926 -0.618 -9.524 1.00 39.25 1010 ASP A O 1
ATOM 7237 N N . ARG A 1 1011 ? -51.101 1.487 -8.810 1.00 41.62 1011 ARG A N 1
ATOM 7238 C CA . ARG A 1 1011 ? -52.513 1.589 -9.218 1.00 41.62 1011 ARG A CA 1
ATOM 7239 C C . ARG A 1 1011 ? -52.608 2.032 -10.681 1.00 41.62 1011 ARG A C 1
ATOM 7241 O O . ARG A 1 1011 ? -52.688 3.226 -10.966 1.00 41.62 1011 ARG A O 1
ATOM 7248 N N . ARG A 1 1012 ? -52.580 1.046 -11.583 1.00 35.66 1012 ARG A N 1
ATOM 7249 C CA . ARG A 1 1012 ? -53.000 1.184 -12.989 1.00 35.66 1012 ARG A CA 1
ATOM 7250 C C . ARG A 1 1012 ? -54.500 1.405 -13.129 1.00 35.66 1012 ARG A C 1
ATOM 7252 O O . ARG A 1 1012 ? -55.261 0.787 -12.349 1.00 35.66 1012 ARG A O 1
#

Radius of gyration: 39.69 Å; chains: 1; bounding box: 134×124×108 Å

Secondary structure (DSSP, 8-state):
------------------PPP-------------------SSHHHHHHHHHHHHHHHHHHHHHHHHHHHHHHHHHHHHHHHHHHHHHHHHHHHHS-GGGHHHHHHHHHHHHHHHHHHHHH-EETTEESEE------HHHHHHHHHHHS-------PPPHHHHHHHTSB--HHHHHHHTT--TT--HHHHHHHHHTS-TTT-HHHHHHHHHHHHHHHHTSGGGHHHHHHHHHHHHHTT--HHHHHHHHTTTSSSSHHHHHHHHHTT-STTHHHHHHHHHH--S--TT-TT-BHHHHHHSS--HHHHHHHHHHHHHT---PPPPP--------------------PPPPEEEEETTEEEEES--TTEEEETTTTEEEE--SS-EEEEE-SSSPEEEEE-SSSEEEEES-EEEEEEE-SSEEEEEEESEEEEEEEEEPTT-EEEEEESSEEEEEEEEE-TT-EEEESS-EEEEEETTEE-SS-SS-EEE-SS-EEE--TT-TTEEETTS-B-EEEEE-HHHH-TTEEEEEEEEETTEEP-S---TTS-EEEEE----TTT--PEEEEEEEEEETTS-EEEEEEEEEEETTTTEEEEE-SS---EEEESS-BTTTEEEETTTTEEEE-STT--EEEE-EEE-TTS-EEE-EEEEPTT--EEEEEEEEEEEE-SSS-SEE--SS-EEEEEEPTT-EEEEEEEETS-SEE--BT-EEEEEEPS-SSSPPEEEEEEETT--SEEPPTT--SPPB--EEE-SSEEEEEE-TT--SEEPBTTB-B--EEE-SSEEEEE--TTT--SEEPPTT-EE--EEEEEEEEEEE--TT--SEEPPTT-EE--EEEEEEEEEEEEE-SSTT-SEE--SS-EE--EEE-TT-B-TTPPEE---EEEEE-SSSEEEEE-EE--TTTTTGGG---SSHHHHHHHHHHHHHHHHHHHHHHHHHHHHHHHHHHHHHHHHHHHHHHHH----SHHHHHHHHHHHHHHHHH-HHHHHHT--SS-HHHHHHHHS--

Sequence (1012 aa):
MGELTIRRDRILAAARYQGTDRAKEAAAAVKSQGPSRTTGLNVSETLQRLMSKAGQAEERVREGRRTLQTGETVLAEVQDSLSRMAELAKRAAEGPPEDRAALQEELDRLAEGIGRMIGGASVNGAPLFLDEDLGTVEDLEALLQAVSEEGEEVQPLPDWLVRALDQDLDPKKLLDALGLDRNATSADLLAAVMNSSLEGSPAVGALAALYLGAVIAGSADQALEGLQMLLQQVADGVPLDRAVELLTGGLFSGIDDFQARFTSGIAPGLQTFLTQLLLSQAPAQDLTGSTLLGLLAGGGGTDMDLMLMGLLTVLQAPQAPPEGAAAGEGGEGAPVSHEAAGRALPAAAVPLGQVQGIGRDLSGLSFDPAAGLLTVSGTADVILQGMGQEPQAVLIAGSGRVTLLDVQLSQLTVTAPQARVSSAGESALGQVLLSKGASLVLEGSGLLKIAALRGEGGNVLRLAGGAAVLSQDGRTLEALSVPAVLDGPASLAAGAGAAGVTSSAGRPLEPFDLVWKALLPGWGALTSLTVDGRQIQTALGQSFPIRLWLDKGDPSHGWPVHALALRGKDALGRLKTRYAYLRWDQRARAFQEVPMYPNPFTVTGGEDGLDWVYEEEPHALHILSSRVTALSGGVGTDADQVPFSGRIVLADGIGRIGLDLEGVDCRVPFGRAFDLGRENQVSLALRPETEERFESGPGFAGISLGEDTSLTIRRQSGDGAPGALIAVGHDGGAGIGRDCAAGRERSGKIHIQGGVIQALGEGGGAGIGAGKHSPAGPFLMTGGTVTAVGGKGGGAGIGAGLGAAAGDITIRGGCVWAEAASHAAAIGAAVQGTCGDIQIAGTAKIAKAEGGDPGADIGACLFGGCGQVDISGGADIGRAKLRTRSGIPLGTGGEAVTLPQFRLSAGALRLDRLLLSTPEQARTAGAVLETGRRWVGQIQSVYSALYVQMEQSAAGLRSVQRYISVARVRDTSAAGALLEDMRRSILLQPGQAIDTHSGRGAGDVGQLLDRR

Foldseek 3Di:
DDDDDDDDDDDDDDDDDDDDDDDDDDDDDDDDDDDDDDDDPDLVVVVVVVVVLLVVQVVLLVLLLVLLVLLLVLLVLLLVLLVVLLVLLVCLLVDDLVCLVVSVVSLVVSLVVNQVSQVPQDDPPHRLFDADAQPDLVQLVLLLVLLVPDDPPLPQDPQLLVLLQQDQLPLQVLQVLLVHHLVDDLVSLLVSLLVDASNRGNSSSNLLQLVLLCLLVVHSVRSLVSSLQLVVCVLVVNRSQRSSCVSNVNLANGPVSSRVCRNNVNRFLSSQSNCCRNRDPDPPVQRHPDGSNRSNPPPDDPVVVVSVVVSVVVVDDDDDDDDDDDDDDDDDDDDDDDDDDDDDDAWDWDDAPQWIKTFPDCVQWDHDPVVQEIERADQAEIEIEGNDDDAGHYEYNHAHEYEYHQHHHLEYEYPHLEYHYEYDAEYEHNEYEYEANHEYEYHYAYEYEYAYYDYDPNYEYEYELEEYAHHHPRHAAQEDNHAYEYEAKYFYHHHQNHPHYYYPVRAFWHKDKDDCVVQPPQFPWWCWKDKQSHTRNYHGGPDDIGITTHHQDDPVVAGDKIKMWIWGAGPVRHIDIDIWIWHQDPVVRHIDTDQQWPQQKDWDFDDEPPQWYADRPQLEIEGEEQRTAEMAGQWTAGPVRHIDGHAYAYEAPNAEHEYEYAAAAFADQEAWRAHPHYLYEYEYEFEAPHEHFFHHHAQEWSHAFDFQYEYEYYYDDDPHHTGEYWAEYHQQHWSAWHGAPNDAGEYEEYEYEEGHYFFYYENQYWSHAAGALGHYEEYEYQEYEYEFEGYSSFYESAAYGALYEYEEYAYAYYEYHFEYANFHASAAWTANYEYEEYEYEAHAEHPYFYYNDVQRSHAATQRYHYYHYYYYHPYHNDPHHHDNDNACFSNRSADTDHSHHHHDRSSNLPSVVQRSSHSVSSVVSSSSSVSVSSVSVSSSVVSVVVSVVSVVSVVVSVVVVVLVVVDPCPDPVSSVVSLVVVVVVCVVDVPVVCVNDPDPCVVVVCVSVPPD